Protein 5Z5C (pdb70)

Foldseek 3Di:
DVCCVQAADKKKWWWKPLVHIDTAIEARLSHNQFFPLLLLLVQLPCVVPNACAEEEEEALQPNLLNVLQVCVVVNHAYEYEAAPPRDPVSCSSVVSVYYDHCYVCVGRVNRVVSVVVCPVRYHYSPLLADVSLLQSQLPGVLVVVVVQCVVPHQAAEEEAAAASCSNQNNNCVNVVHPNHGEYEDALQAPCQQPVAGDERLGGHDRRHRGNNHHVGDYYHHAHLLLLLLQCLCVLVAFAGSRQSVRVVRQVVVCCSDSHHYYYYGGGGHACVHCSVPDGQVPRSSSMGIDMDMDDD/DVVVQVCCVQAADKWKWWWWPLVDIDTAIEARLSHNQFFPLLLLLSLLPCVVPNACAEEEEEDLDPNLLNVLQVCVVVNHAYEYEAAPPDDPVSVNSVVSRYYDHCYVCPHPVNRRCSVVVCVVRYDYSPLLADLSLLQSQLVGVLVVVVVVCCVPAQAAEEEAADQSCSNQNNNCVNVVHVNYGEYEDEPQWCQPVPQAHHAQQPRHDPGGNGNPDVVGDYYDYHHLLLLLLQCLCVLVAFAGSRQSRRVQVQVVVCCVDSHHYYYYGGGGHCCPHCNPPDGCVPRSSNMGIDMDMDDD/DVCCVQAADKWKWWWWFLVDIDTAIEAGLSHNNFFPLLLLLVLLPCVVPNACAEEEEEALQPVLLNVLQVCVVVNHAYEYEAAPPRPPVSVSSVVSVYYHYDYVVVGRVNRRCSVVVCRVRYDYSLLLADVSLLCSQLPGVLVVVVVVCVVPDQAAEEEAAAASCSNQNNNCVNVVHPRHGEYEDEPQAPCPQPVAGDADLRRHGRHHRGPNHVVTDYYHYAHLLLLLVQCLCVLVAFAGSRQSVRVVVQVVVCCCDSHHYYYYGGGGHQCVHCSVPDGQVPRSNNMDIHMDMDDD/DVVLVQAADKWKWWWWPLVDIDTAIEAALSHNNFFPLLLLLVLLPCVVPLACAEEEEEALQVVLLNNLQVCVVVNHAYEYEAEPVRDPVSVSSVVSVHYHYCYVCVGRVNRVVSVVVCGPRHHYSLLLADPSLLQSCLPGVLVVVVVVCVVPDQAAEEEAAAASASNQNNSCVNVVHVNHGEYEDEPQAPCPVVVAGDADQGPHDRRHRRNNHVVTDYYDYAHRLLLLLQCCCVLVAFAGSRQSVRVQSQVVVCVCDSHHYYYYGGGGHACVHCSVPDGQPPRSSSMGIDMDMDDD

Secondary structure (DSSP, 8-state):
--GGGG----EEEEEEE---EEEEE--TTSSTTSBTHHHHHHHH--------PPEEEE-SSHHHHHHHHHHHHTT--EEEEEETTS-TT--HHHHTT--EEE----HHHHHH-------TT-B---TTT-HHHHHHHHHTHHHHHHHH--------EEEEE-SSSHHHHHH------TT--EEEEETTS-HHHH-------TTS--SS--TT-------EEE-HHHHHHHH-------B-HHHHHHHHHHHHHH------EE----BB--TTSGGGS----------B----EE--/------GGGG----EEEEEEE---EEEEE--TTSSTTSBTHHHHHHHH--------PPEEEE-SSHHHHHHHHHHHHTT--EEEEEETTS-S---HHHHTT--EEE----TTHHHH-------TT-B---TTT-HHHHHHHHHTHHHHHHHH--------EEEEE-SSSHHHHHH------TT--EEEEETTS-HHHH-------TTS-SSS--TT-------EEE-HHHHHHHH-------B-HHHHHHHHHHHHHH------EE----BB--TTSGGGS----------B----EE--/--GGGG----EEEEEEE---EEEEE--TTSSTTSBTHHHHHHHH--------PPEEEE-SSHHHHHHHHHHHHTT--EEEEEETTS-TT--HHHHTT--EEE----HHHHHH-------TT-B---TTT-HHHHHHHHHTHHHHHHHH--------EEEEE-SSSHHHHHH------TT--EEEEESSS-HHHH-------TTS--SS--TT-------EEE-HHHHHHHH-------B-HHHHHHHHHHHHHH------EE----BB--TTSGGGS----------B----EE--/--GGGG----EEEEEEE---EEEEE--TTSSTTSBTHHHHHHHH----------EEEE-SSHHHHHHHHHHHHTT--EEEEEETTS-TT--HHHHTT--EEE----HHHHHH-------TT-B---TTT-HHHHHHHHHTHHHHHHHH--------EEEEE-SSSHHHHHH------TT--EEEEETTS-HHHH-------TTS--SS--TT-------EEE-HHHHHHHH-------B-HHHHHHHHHHHHHH------EE----BB--TTSGGGS----------B----EE--

InterPro domains:
  IPR001926 Tryptophan synthase beta chain-like, PALP domain [PF00291] (11-299)
  IPR036052 Tryptophan synthase beta chain-like, PALP domain superfamily [G3DSA:3.40.50.1100] (12-307)
  IPR036052 Tryptophan synthase beta chain-like, PALP domain superfamily [G3DSA:3.40.50.1100] (40-147)
  IPR036052 Tryptophan synthase beta chain-like, PALP domain superfamily [SSF53686] (6-312)
  IPR050214 Cysteine synthase/Cystathionine beta-synthase [PTHR10314] (11-315)

Nearest PDB structures (foldseek):
  5iwc-assembly1_A  TM=8.025E-01  e=2.172E-20  Mycobacterium tuberculosis H37Rv
  5mms-assembly2_C-3  TM=8.603E-01  e=4.024E-19  Homo sapiens
  1m54-assembly1_B  TM=8.674E-01  e=3.125E-18  Homo sapiens
  4ofx-assembly1_A-2  TM=7.941E-01  e=1.387E-17  Coxiella burnetii RSA 493
  1ve5-assembly1_A  TM=7.801E-01  e=6.404E-12  Thermus thermophilus HB8

Radius of gyration: 38.94 Å; Cα contacts (8 Å, |Δi|>4): 2882; chains: 4; bounding box: 88×85×116 Å

Organism: Fusobacterium nucleatum subsp. nucleatum (strain ATCC 25586 / DSM 15643 / BCRC 10681 / CIP 101130 / JCM 8532 / KCTC 2640 / LMG 13131 / VPI 4355) (NCBI:txid190304)

Sequence (1188 aa):
MYLENLVGTPMLELIFDYGEERRIFVNESYNLTGSIKDRMAFYTLAYENEIGAPIVEATSGNTGIAFSAMGAILGHPVIIYMPDWMSEERSLIRSFGAIILVSREGGFLGSIETEFANNPDTYLPSQFSNLYNSEAHYYGIGLEIVNEMSLNLNIDGFVAGVGTGGTVMGIGRIENFSNAICPLEPLNSPTLSTGYVAHRIEGISDEFIPDLVLDLDNVVSVDDGDAIVMAQLACGLGVGISSGANFIGALMLQNLGDSVIVTVFPDDNYLSTDLMREEVEDFLSDITLEINVLRVGSEQMYLENLVGTPMLELIFDYGEERRIFVNESYNLTGSIKDRMAFYTLAYENEIGAPIVEATSGNTGIAFSAMGAILGHPVIIYMPDWMSEERSLIRSFGAIILVSREGGFLGSIETEFANNPDTYLPSQFSNLYNSEAHYYGIGLEIVNEMSLNLNIDGFVAGVGTGGTVMGIGRIENFSNAICPLEPLNSPTLSTGYVAHRIEGISDEFIPDLVLDLDNVVSVDDGDAIVMAQLACCGLGVGISSGANFIGALMLQNLGDSVIVTVFPDDNYLSTDLMREEVEDFLSDITLEINVLRVMYLENLVGTPMLELIFDYGEERRIFVNESYNLTGSIKDRMAFYTLAYENEIGAPIVEATSGNTGIAFSAMGAILGHPVIIYMPDWMSEERSLIRSFGAIILVSREGGFLGSIETEFANNPDTYLPSQFSNLYNSEAHYYGIGLEIVNEMSLNLNIDGFVAGVGTGGTVMGIGRIENFSNAICPLEPLNSPTLSTGYVAHRIEGISDEFIPDLVLDLDNVVSVDDGDAIVMAQLACGLGVGISSGANFIGALMLQNLGDSVIVTVFPDDNYLSTDLMREEVEDFLSDITLEINVLRVMYLENLVGTPMLELIFDYGEERRIFVNESYNLTGSIKDRMAFYTLAYENEIGAPIVEATSGNTGIAFSAMGAILGHPVIIYMPDWMSEERSLIRSFGAIILVSREGGFLGSIETEFANNPDTYLPSQFSNLYNSEAHYYGIGLEIVNEMSLNLNIDGFVAGVGTGGTVMGIGRIENFSNAICPLEPLNSPTLSTGYVAHRIEGISDEFIPDLVLDLDNVVSVDDGDAIVMAQLACGLGVGISSGANFIGALMLQNLGDSVIVTVFPDDNYLSTDLMREEVEDFLSDITLEINVLRV

B-factor: mean 39.71, std 12.17, range [16.38, 101.16]

Solvent-accessible surface area: 49485 Å² total

CATH classification: 3.40.50.1100 (+1 more: 3.40.50.1100)

Structure (mmCIF, N/CA/C/O backbone):
data_5Z5C
#
_entry.id   5Z5C
#
_cell.length_a   57.760
_cell.length_b   136.160
_cell.length_c   171.680
_cell.angle_alpha   90.00
_cell.angle_beta   90.00
_cell.angle_gamma   90.00
#
_symmetry.space_group_name_H-M   'P 2 21 21'
#
loop_
_entity.id
_entity.type
_entity.pdbx_description
1 polymer 'Cysteine synthase'
2 non-polymer "PYRIDOXAL-5'-PHOSPHATE"
3 non-polymer 'CHLORIDE ION'
4 water water
#
loop_
_atom_site.group_PDB
_atom_site.id
_atom_site.type_symbol
_atom_site.label_atom_id
_atom_site.label_alt_id
_atom_site.label_comp_id
_atom_site.label_asym_id
_atom_site.label_entity_id
_atom_site.label_seq_id
_atom_site.pdbx_PDB_ins_code
_atom_site.Cartn_x
_atom_site.Cartn_y
_atom_site.Cartn_z
_atom_site.occupancy
_atom_site.B_iso_or_equiv
_atom_site.auth_seq_id
_atom_site.auth_comp_id
_atom_site.auth_asym_id
_atom_site.auth_atom_id
_atom_site.pdbx_PDB_model_num
ATOM 10 N N . MET A 1 10 ? 13.135 10.242 12.797 1.00 62.91 6 MET A N 1
ATOM 11 C CA . MET A 1 10 ? 12.209 11.317 12.450 1.00 56.87 6 MET A CA 1
ATOM 12 C C . MET A 1 10 ? 10.769 10.814 12.196 1.00 54.60 6 MET A C 1
ATOM 13 O O . MET A 1 10 ? 10.013 11.263 11.301 1.00 53.11 6 MET A O 1
ATOM 27 N N . TYR A 1 12 ? 9.040 12.124 14.114 1.00 39.18 8 TYR A N 1
ATOM 28 C CA . TYR A 1 12 ? 8.450 13.421 14.359 1.00 36.76 8 TYR A CA 1
ATOM 29 C C . TYR A 1 12 ? 8.616 14.449 13.191 1.00 33.95 8 TYR A C 1
ATOM 30 O O . TYR A 1 12 ? 7.738 15.308 13.033 1.00 32.13 8 TYR A O 1
ATOM 39 N N . LEU A 1 13 ? 9.690 14.353 12.387 1.00 31.12 9 LEU A N 1
ATOM 40 C CA . LEU A 1 13 ? 9.844 15.284 11.258 1.00 30.47 9 LEU A CA 1
ATOM 41 C C . LEU A 1 13 ? 8.848 15.088 10.173 1.00 29.31 9 LEU A C 1
ATOM 42 O O . LEU A 1 13 ? 8.610 16.009 9.419 1.00 27.68 9 LEU A O 1
ATOM 47 N N . GLU A 1 14 ? 8.225 13.910 10.100 1.00 30.35 10 GLU A N 1
ATOM 48 C CA . GLU A 1 14 ? 7.108 13.713 9.160 1.00 30.86 10 GLU A CA 1
ATOM 49 C C . GLU A 1 14 ? 5.910 14.642 9.436 1.00 29.38 10 GLU A C 1
ATOM 50 O O . GLU A 1 14 ? 5.052 14.855 8.534 1.00 28.07 10 GLU A O 1
ATOM 56 N N . ASN A 1 15 ? 5.829 15.184 10.656 1.00 27.80 11 ASN A N 1
ATOM 57 C CA . ASN A 1 15 ? 4.754 16.143 10.966 1.00 27.46 11 ASN A CA 1
ATOM 58 C C . ASN A 1 15 ? 4.940 17.463 10.249 1.00 26.09 11 ASN A C 1
ATOM 59 O O . ASN A 1 15 ? 4.082 18.298 10.330 1.00 26.27 11 ASN A O 1
ATOM 64 N N . LEU A 1 16 ? 6.072 17.669 9.566 1.00 24.99 12 LEU A N 1
ATOM 65 C CA . LEU A 1 16 ? 6.313 18.871 8.777 1.00 24.41 12 LEU A CA 1
ATOM 66 C C . LEU A 1 16 ? 5.766 18.777 7.363 1.00 23.76 12 LEU A C 1
ATOM 67 O O . LEU A 1 16 ? 5.821 19.768 6.648 1.00 23.59 12 LEU A O 1
ATOM 72 N N . VAL A 1 17 ? 5.280 17.613 6.946 1.00 23.56 13 VAL A N 1
ATOM 73 C CA . VAL A 1 17 ? 4.834 17.421 5.549 1.00 23.73 13 VAL A CA 1
ATOM 74 C C . VAL A 1 17 ? 3.527 16.679 5.513 1.00 23.91 13 VAL A C 1
ATOM 75 O O . VAL A 1 17 ? 3.167 16.011 6.436 1.00 23.76 13 VAL A O 1
ATOM 79 N N . GLY A 1 18 ? 2.805 16.790 4.414 1.00 24.30 14 GLY A N 1
ATOM 80 C CA . GLY A 1 18 ? 1.642 15.992 4.262 1.00 24.57 14 GLY A CA 1
ATOM 81 C C . GLY A 1 18 ? 0.435 16.480 5.042 1.00 25.19 14 GLY A C 1
ATOM 82 O O . GLY A 1 18 ? 0.460 17.544 5.690 1.00 24.41 14 GLY A O 1
ATOM 94 N N . THR A 1 20 ? -2.496 17.413 3.776 1.00 25.14 16 THR A N 1
ATOM 95 C CA . THR A 1 20 ? -2.862 18.670 3.175 1.00 25.00 16 THR A CA 1
ATOM 96 C C . THR A 1 20 ? -4.389 18.662 2.852 1.00 25.46 16 THR A C 1
ATOM 97 O O . THR A 1 20 ? -5.011 17.586 2.856 1.00 25.37 16 THR A O 1
ATOM 101 N N . PRO A 1 21 ? -4.973 19.835 2.546 1.00 25.90 17 PRO A N 1
ATOM 102 C CA . PRO A 1 21 ? -6.403 19.855 2.199 1.00 26.82 17 PRO A CA 1
ATOM 103 C C . PRO A 1 21 ? -6.743 19.282 0.837 1.00 27.60 17 PRO A C 1
ATOM 104 O O . PRO A 1 21 ? -6.046 19.538 -0.131 1.00 26.41 17 PRO A O 1
ATOM 108 N N . MET A 1 22 ? -7.869 18.566 0.778 1.00 29.67 18 MET A N 1
ATOM 109 C CA . MET A 1 22 ? -8.515 18.178 -0.488 1.00 31.29 18 MET A CA 1
ATOM 110 C C . MET A 1 22 ? -9.679 19.134 -0.746 1.00 32.13 18 MET A C 1
ATOM 111 O O . MET A 1 22 ? -10.552 19.253 0.108 1.00 32.89 18 MET A O 1
ATOM 116 N N . LEU A 1 23 ? -9.715 19.778 -1.909 1.00 32.37 19 LEU A N 1
ATOM 117 C CA . LEU A 1 23 ? -10.782 20.740 -2.263 1.00 34.03 19 LEU A CA 1
ATOM 118 C C . LEU A 1 23 ? -11.699 20.110 -3.325 1.00 33.80 19 LEU A C 1
ATOM 119 O O . LEU A 1 23 ? -11.230 19.400 -4.227 1.00 32.54 19 LEU A O 1
ATOM 124 N N . GLU A 1 24 ? -13.004 20.342 -3.192 1.00 33.92 20 GLU A N 1
ATOM 125 C CA . GLU A 1 24 ? -13.941 20.066 -4.273 1.00 34.42 20 GLU A CA 1
ATOM 126 C C . GLU A 1 24 ? -14.218 21.413 -4.957 1.00 34.26 20 GLU A C 1
ATOM 127 O O . GLU A 1 24 ? -14.750 22.351 -4.327 1.00 33.80 20 GLU A O 1
ATOM 133 N N . LEU A 1 25 ? -13.806 21.543 -6.218 1.00 33.98 21 LEU A N 1
ATOM 134 C CA . LEU A 1 25 ? -13.971 22.799 -6.950 1.00 35.12 21 LEU A CA 1
ATOM 135 C C . LEU A 1 25 ? -15.081 22.642 -7.994 1.00 35.88 21 LEU A C 1
ATOM 136 O O . LEU A 1 25 ? -15.063 21.705 -8.792 1.00 35.87 21 LEU A O 1
ATOM 141 N N . ILE A 1 26 ? -16.017 23.581 -7.959 1.00 36.88 22 ILE A N 1
ATOM 142 C CA . ILE A 1 26 ? -17.142 23.665 -8.884 1.00 37.01 22 ILE A CA 1
ATOM 143 C C . ILE A 1 26 ? -16.840 24.754 -9.899 1.00 36.68 22 ILE A C 1
ATOM 144 O O . ILE A 1 26 ? -16.494 25.886 -9.570 1.00 35.43 22 ILE A O 1
ATOM 149 N N . PHE A 1 27 ? -17.012 24.402 -11.152 1.00 37.87 23 PHE A N 1
ATOM 150 C CA . PHE A 1 27 ? -16.845 25.352 -12.209 1.00 39.37 23 PHE A CA 1
ATOM 151 C C . PHE A 1 27 ? -17.858 25.109 -13.350 1.00 41.42 23 PHE A C 1
ATOM 152 O O . PHE A 1 27 ? -18.533 24.083 -13.404 1.00 41.64 23 PHE A O 1
ATOM 160 N N . ASP A 1 28 ? -17.933 26.064 -14.264 1.00 45.02 24 ASP A N 1
ATOM 161 C CA . ASP A 1 28 ? -18.656 25.855 -15.534 1.00 47.56 24 ASP A CA 1
ATOM 162 C C . ASP A 1 28 ? -17.683 25.706 -16.648 1.00 46.75 24 ASP A C 1
ATOM 163 O O . ASP A 1 28 ? -16.739 26.469 -16.717 1.00 47.72 24 ASP A O 1
ATOM 168 N N . TYR A 1 29 ? -17.908 24.721 -17.511 1.00 47.02 25 TYR A N 1
ATOM 169 C CA . TYR A 1 29 ? -17.186 24.570 -18.766 1.00 47.66 25 TYR A CA 1
ATOM 170 C C . TYR A 1 29 ? -18.208 24.665 -19.896 1.00 50.25 25 TYR A C 1
ATOM 171 O O . TYR A 1 29 ? -19.184 23.918 -19.869 1.00 48.66 25 TYR A O 1
ATOM 191 N N . GLY A 1 31 ? -21.170 25.353 -21.486 1.00 52.79 27 GLY A N 1
ATOM 192 C CA . GLY A 1 31 ? -21.313 26.203 -20.270 1.00 53.60 27 GLY A CA 1
ATOM 193 C C . GLY A 1 31 ? -22.041 25.380 -19.207 1.00 53.36 27 GLY A C 1
ATOM 194 O O . GLY A 1 31 ? -22.978 25.803 -18.619 1.00 52.82 27 GLY A O 1
ATOM 195 N N . GLU A 1 32 ? -21.541 24.174 -18.998 1.00 54.82 28 GLU A N 1
ATOM 196 C CA . GLU A 1 32 ? -22.081 23.116 -18.149 1.00 55.17 28 GLU A CA 1
ATOM 197 C C . GLU A 1 32 ? -21.330 23.095 -16.797 1.00 53.55 28 GLU A C 1
ATOM 198 O O . GLU A 1 32 ? -20.104 23.369 -16.731 1.00 49.46 28 GLU A O 1
ATOM 204 N N . GLU A 1 33 ? -22.032 22.696 -15.744 1.00 51.95 29 GLU A N 1
ATOM 205 C CA . GLU A 1 33 ? -21.451 22.645 -14.419 1.00 50.36 29 GLU A CA 1
ATOM 206 C C . GLU A 1 33 ? -20.644 21.371 -14.206 1.00 48.40 29 GLU A C 1
ATOM 207 O O . GLU A 1 33 ? -21.054 20.293 -14.621 1.00 47.77 29 GLU A O 1
ATOM 213 N N . ARG A 1 34 ? -19.499 21.506 -13.532 1.00 44.50 30 ARG A N 1
ATOM 214 C CA . ARG A 1 34 ? -18.611 20.360 -13.312 1.00 42.56 30 ARG A CA 1
ATOM 215 C C . ARG A 1 34 ? -17.873 20.516 -12.009 1.00 40.88 30 ARG A C 1
ATOM 216 O O . ARG A 1 34 ? -17.912 21.584 -11.382 1.00 39.50 30 ARG A O 1
ATOM 224 N N . ARG A 1 35 ? -17.215 19.426 -11.617 1.00 39.13 31 ARG A N 1
ATOM 225 C CA . ARG A 1 35 ? -16.370 19.455 -10.475 1.00 38.97 31 ARG A CA 1
ATOM 226 C C . ARG A 1 35 ? -15.134 18.574 -10.642 1.00 37.35 31 ARG A C 1
ATOM 227 O O . ARG A 1 35 ? -15.153 17.517 -11.321 1.00 35.83 31 ARG A O 1
ATOM 235 N N . ILE A 1 36 ? -14.076 19.025 -9.981 1.00 36.26 32 ILE A N 1
ATOM 236 C CA . ILE A 1 36 ? -12.896 18.175 -9.770 1.00 35.21 32 ILE A CA 1
ATOM 237 C C . ILE A 1 36 ? -12.345 18.347 -8.362 1.00 33.32 32 ILE A C 1
ATOM 238 O O . ILE A 1 36 ? -12.640 19.302 -7.672 1.00 33.64 32 ILE A O 1
ATOM 243 N N . PHE A 1 37 ? -11.544 17.387 -7.957 1.00 32.31 33 PHE A N 1
ATOM 244 C CA . PHE A 1 37 ? -11.043 17.293 -6.607 1.00 31.40 33 PHE A CA 1
ATOM 245 C C . PHE A 1 37 ? -9.530 17.481 -6.682 1.00 30.58 33 PHE A C 1
ATOM 246 O O . PHE A 1 37 ? -8.865 16.925 -7.608 1.00 29.35 33 PHE A O 1
ATOM 254 N N . VAL A 1 38 ? -8.992 18.278 -5.765 1.00 29.77 34 VAL A N 1
ATOM 255 C CA . VAL A 1 38 ? -7.611 18.739 -5.885 1.00 29.03 34 VAL A CA 1
ATOM 256 C C . VAL A 1 38 ? -6.926 18.782 -4.504 1.00 28.06 34 VAL A C 1
ATOM 257 O O . VAL A 1 38 ? -7.511 19.330 -3.517 1.00 27.06 34 VAL A O 1
ATOM 270 N N . ASN A 1 40 ? -4.189 20.452 -2.215 1.00 25.89 36 ASN A N 1
ATOM 271 C CA . ASN A 1 40 ? -3.480 21.728 -2.158 1.00 26.29 36 ASN A CA 1
ATOM 272 C C . ASN A 1 40 ? -2.114 21.485 -1.426 1.00 25.53 36 ASN A C 1
ATOM 273 O O . ASN A 1 40 ? -2.065 21.461 -0.202 1.00 25.24 36 ASN A O 1
ATOM 278 N N . GLU A 1 41 ? -1.036 21.358 -2.182 1.00 24.57 37 GLU A N 1
ATOM 279 C CA . GLU A 1 41 ? 0.249 20.951 -1.615 1.00 24.20 37 GLU A CA 1
ATOM 280 C C . GLU A 1 41 ? 1.165 22.070 -1.200 1.00 24.13 37 GLU A C 1
ATOM 281 O O . GLU A 1 41 ? 2.316 21.852 -0.786 1.00 23.58 37 GLU A O 1
ATOM 287 N N . SER A 1 42 ? 0.636 23.282 -1.200 1.00 24.26 38 SER A N 1
ATOM 288 C CA . SER A 1 42 ? 1.334 24.396 -0.598 1.00 24.70 38 SER A CA 1
ATOM 289 C C . SER A 1 42 ? 1.498 24.258 0.948 1.00 24.28 38 SER A C 1
ATOM 290 O O . SER A 1 42 ? 2.352 24.930 1.534 1.00 23.85 38 SER A O 1
ATOM 293 N N . TYR A 1 43 ? 0.676 23.410 1.589 1.00 23.97 39 TYR A N 1
ATOM 294 C CA . TYR A 1 43 ? 0.611 23.321 3.037 1.00 23.69 39 TYR A CA 1
ATOM 295 C C . TYR A 1 43 ? 1.696 22.324 3.506 1.00 23.25 39 TYR A C 1
ATOM 296 O O . TYR A 1 43 ? 1.406 21.270 4.037 1.00 22.95 39 TYR A O 1
ATOM 305 N N . ASN A 1 44 ? 2.961 22.681 3.279 1.00 22.95 40 ASN A N 1
ATOM 306 C CA . ASN A 1 44 ? 4.093 21.765 3.436 1.00 22.39 40 ASN A CA 1
ATOM 307 C C . ASN A 1 44 ? 5.274 22.650 3.794 1.00 22.27 40 ASN A C 1
ATOM 308 O O . ASN A 1 44 ? 5.253 23.849 3.447 1.00 21.68 40 ASN A O 1
ATOM 313 N N . LEU A 1 45 ? 6.271 22.039 4.462 1.00 21.90 41 LEU A N 1
ATOM 314 C CA . LEU A 1 45 ? 7.482 22.724 4.953 1.00 22.18 41 LEU A CA 1
ATOM 315 C C . LEU A 1 45 ? 7.962 23.866 4.075 1.00 22.39 41 LEU A C 1
ATOM 316 O O . LEU A 1 45 ? 8.166 24.935 4.584 1.00 22.91 41 LEU A O 1
ATOM 321 N N . THR A 1 46 ? 8.233 23.616 2.798 1.00 22.20 42 THR A N 1
ATOM 322 C CA . THR A 1 46 ? 8.747 24.601 1.890 1.00 22.40 42 THR A CA 1
ATOM 323 C C . THR A 1 46 ? 7.708 25.028 0.827 1.00 22.37 42 THR A C 1
ATOM 324 O O . THR A 1 46 ? 8.079 25.740 -0.084 1.00 22.39 42 THR A O 1
ATOM 328 N N . GLY A 1 47 ? 6.428 24.645 0.995 1.00 22.02 43 GLY A N 1
ATOM 329 C CA . GLY A 1 47 ? 5.335 25.035 0.111 1.00 21.78 43 GLY A CA 1
ATOM 330 C C . GLY A 1 47 ? 5.100 24.212 -1.132 1.00 21.39 43 GLY A C 1
ATOM 331 O O . GLY A 1 47 ? 4.477 24.700 -2.094 1.00 21.95 43 GLY A O 1
ATOM 332 N N . SER A 1 48 ? 5.525 22.954 -1.145 1.00 20.93 44 SER A N 1
ATOM 333 C CA . SER A 1 48 ? 5.346 22.117 -2.336 1.00 20.50 44 SER A CA 1
ATOM 334 C C . SER A 1 48 ? 5.232 20.674 -1.996 1.00 20.07 44 SER A C 1
ATOM 335 O O . SER A 1 48 ? 5.698 20.205 -0.928 1.00 20.04 44 SER A O 1
ATOM 338 N N . ILE A 1 49 ? 4.636 19.962 -2.935 1.00 19.71 45 ILE A N 1
ATOM 339 C CA . ILE A 1 49 ? 4.524 18.515 -2.921 1.00 19.58 45 ILE A CA 1
ATOM 340 C C . ILE A 1 49 ? 5.871 17.815 -2.730 1.00 19.43 45 ILE A C 1
ATOM 341 O O . ILE A 1 49 ? 5.920 16.709 -2.173 1.00 18.94 45 ILE A O 1
ATOM 346 N N . LYS A 1 50 ? 6.972 18.480 -3.165 1.00 19.59 46 LYS A N 1
ATOM 347 C CA . LYS A 1 50 ? 8.309 17.852 -3.123 1.00 19.88 46 LYS A CA 1
ATOM 348 C C . LYS A 1 50 ? 8.803 17.616 -1.753 1.00 19.85 46 LYS A C 1
ATOM 349 O O . LYS A 1 50 ? 9.629 16.762 -1.559 1.00 19.90 46 LYS A O 1
ATOM 355 N N . ASP A 1 51 ? 8.269 18.327 -0.793 1.00 20.16 47 ASP A N 1
ATOM 356 C CA . ASP A 1 51 ? 8.609 18.135 0.605 1.00 20.75 47 ASP A CA 1
ATOM 357 C C . ASP A 1 51 ? 8.335 16.724 1.100 1.00 20.80 47 ASP A C 1
ATOM 358 O O . ASP A 1 51 ? 9.107 16.145 1.881 1.00 20.30 47 ASP A O 1
ATOM 363 N N . ARG A 1 52 ? 7.212 16.176 0.632 1.00 20.80 48 ARG A N 1
ATOM 364 C CA . ARG A 1 52 ? 6.829 14.817 0.971 1.00 21.26 48 ARG A CA 1
ATOM 365 C C . ARG A 1 52 ? 7.924 13.851 0.499 1.00 21.82 48 ARG A C 1
ATOM 366 O O . ARG A 1 52 ? 8.315 12.949 1.201 1.00 21.78 48 ARG A O 1
ATOM 374 N N . MET A 1 53 ? 8.358 14.049 -0.729 1.00 22.67 49 MET A N 1
ATOM 375 C CA . MET A 1 53 ? 9.282 13.163 -1.406 1.00 23.93 49 MET A CA 1
ATOM 376 C C . MET A 1 53 ? 10.708 13.309 -0.837 1.00 23.44 49 MET A C 1
ATOM 377 O O . MET A 1 53 ? 11.362 12.300 -0.580 1.00 23.14 49 MET A O 1
ATOM 382 N N . ALA A 1 54 ? 11.176 14.548 -0.624 1.00 23.10 50 ALA A N 1
ATOM 383 C CA . ALA A 1 54 ? 12.495 14.802 0.018 1.00 22.83 50 ALA A CA 1
ATOM 384 C C . ALA A 1 54 ? 12.593 14.166 1.412 1.00 23.29 50 ALA A C 1
ATOM 385 O O . ALA A 1 54 ? 13.578 13.466 1.766 1.00 22.62 50 ALA A O 1
ATOM 387 N N . PHE A 1 55 ? 11.541 14.339 2.209 1.00 23.20 51 PHE A N 1
ATOM 388 C CA . PHE A 1 55 ? 11.574 13.759 3.522 1.00 23.81 51 PHE A CA 1
ATOM 389 C C . PHE A 1 55 ? 11.637 12.207 3.457 1.00 23.63 51 PHE A C 1
ATOM 390 O O . PHE A 1 55 ? 12.462 11.591 4.133 1.00 22.94 51 PHE A O 1
ATOM 398 N N . TYR A 1 56 ? 10.769 11.605 2.617 1.00 23.64 52 TYR A N 1
ATOM 399 C CA . TYR A 1 56 ? 10.689 10.170 2.506 1.00 23.98 52 TYR A CA 1
ATOM 400 C C . TYR A 1 56 ? 12.008 9.562 1.973 1.00 23.57 52 TYR A C 1
ATOM 401 O O . TYR A 1 56 ? 12.483 8.555 2.506 1.00 23.35 52 TYR A O 1
ATOM 410 N N . THR A 1 57 ? 12.632 10.210 0.997 1.00 22.91 53 THR A N 1
ATOM 411 C CA . THR A 1 57 ? 13.880 9.744 0.433 1.00 22.82 53 THR A CA 1
ATOM 412 C C . THR A 1 57 ? 15.002 9.710 1.473 1.00 22.97 53 THR A C 1
ATOM 413 O O . THR A 1 57 ? 15.734 8.709 1.599 1.00 22.76 53 THR A O 1
ATOM 417 N N . LEU A 1 58 ? 15.127 10.786 2.227 1.00 23.24 54 LEU A N 1
ATOM 418 C CA . LEU A 1 58 ? 16.119 10.834 3.282 1.00 24.09 54 LEU A CA 1
ATOM 419 C C . LEU A 1 58 ? 15.880 9.874 4.431 1.00 24.50 54 LEU A C 1
ATOM 420 O O . LEU A 1 58 ? 16.838 9.236 4.919 1.00 24.44 54 LEU A O 1
ATOM 443 N N . ALA A 1 61 ? 16.934 6.584 3.077 1.00 26.94 57 ALA A N 1
ATOM 444 C CA . ALA A 1 61 ? 18.378 6.589 2.904 1.00 27.99 57 ALA A CA 1
ATOM 445 C C . ALA A 1 61 ? 19.107 6.336 4.248 1.00 29.15 57 ALA A C 1
ATOM 446 O O . ALA A 1 61 ? 20.092 5.568 4.287 1.00 29.50 57 ALA A O 1
ATOM 448 N N . TYR A 1 62 ? 18.662 7.031 5.293 1.00 29.81 58 TYR A N 1
ATOM 449 C CA . TYR A 1 62 ? 19.101 6.827 6.670 1.00 31.68 58 TYR A CA 1
ATOM 450 C C . TYR A 1 62 ? 18.865 5.379 7.150 1.00 32.58 58 TYR A C 1
ATOM 451 O O . TYR A 1 62 ? 19.769 4.768 7.715 1.00 31.59 58 TYR A O 1
ATOM 460 N N . GLU A 1 63 ? 17.647 4.860 6.935 1.00 33.23 59 GLU A N 1
ATOM 461 C CA . GLU A 1 63 ? 17.324 3.466 7.256 1.00 35.50 59 GLU A CA 1
ATOM 462 C C . GLU A 1 63 ? 18.315 2.456 6.679 1.00 35.35 59 GLU A C 1
ATOM 463 O O . GLU A 1 63 ? 18.701 1.560 7.395 1.00 34.48 59 GLU A O 1
ATOM 480 N N . ASN A 1 65 ? 21.377 3.065 5.538 1.00 37.89 61 ASN A N 1
ATOM 481 C CA . ASN A 1 65 ? 22.721 3.685 5.513 1.00 38.96 61 ASN A CA 1
ATOM 482 C C . ASN A 1 65 ? 23.332 3.987 4.139 1.00 38.11 61 ASN A C 1
ATOM 483 O O . ASN A 1 65 ? 24.546 3.676 3.899 1.00 36.31 61 ASN A O 1
ATOM 488 N N . GLU A 1 66 ? 22.526 4.586 3.258 1.00 35.93 62 GLU A N 1
ATOM 489 C CA . GLU A 1 66 ? 22.959 5.026 1.936 1.00 36.14 62 GLU A CA 1
ATOM 490 C C . GLU A 1 66 ? 23.580 6.415 2.027 1.00 35.91 62 GLU A C 1
ATOM 491 O O . GLU A 1 66 ? 24.194 6.876 1.081 1.00 35.27 62 GLU A O 1
ATOM 497 N N . ILE A 1 67 ? 23.415 7.083 3.168 1.00 35.95 63 ILE A N 1
ATOM 498 C CA . ILE A 1 67 ? 23.937 8.405 3.398 1.00 35.82 63 ILE A CA 1
ATOM 499 C C . ILE A 1 67 ? 24.711 8.418 4.720 1.00 36.58 63 ILE A C 1
ATOM 500 O O . ILE A 1 67 ? 24.209 7.917 5.690 1.00 37.28 63 ILE A O 1
ATOM 523 N N . GLY A 1 70 ? 26.775 14.003 7.895 1.00 35.00 66 GLY A N 1
ATOM 524 C CA . GLY A 1 70 ? 27.431 15.162 7.269 1.00 34.06 66 GLY A CA 1
ATOM 525 C C . GLY A 1 70 ? 27.772 15.036 5.777 1.00 32.02 66 GLY A C 1
ATOM 526 O O . GLY A 1 70 ? 28.405 15.908 5.237 1.00 30.75 66 GLY A O 1
ATOM 527 N N . ALA A 1 71 ? 27.353 13.974 5.090 1.00 30.34 67 ALA A N 1
ATOM 528 C CA . ALA A 1 71 ? 27.726 13.843 3.704 1.00 29.39 67 ALA A CA 1
ATOM 529 C C . ALA A 1 71 ? 26.916 14.858 2.847 1.00 28.17 67 ALA A C 1
ATOM 530 O O . ALA A 1 71 ? 25.840 15.242 3.230 1.00 27.62 67 ALA A O 1
ATOM 532 N N . PRO A 1 72 ? 27.464 15.296 1.710 1.00 26.94 68 PRO A N 1
ATOM 533 C CA . PRO A 1 72 ? 26.764 16.231 0.849 1.00 26.26 68 PRO A CA 1
ATOM 534 C C . PRO A 1 72 ? 25.620 15.563 0.096 1.00 25.05 68 PRO A C 1
ATOM 535 O O . PRO A 1 72 ? 25.769 14.430 -0.411 1.00 24.27 68 PRO A O 1
ATOM 539 N N . ILE A 1 73 ? 24.472 16.251 0.054 1.00 24.24 69 ILE A N 1
ATOM 540 C CA . ILE A 1 73 ? 23.349 15.844 -0.768 1.00 23.56 69 ILE A CA 1
ATOM 541 C C . ILE A 1 73 ? 23.403 16.648 -2.057 1.00 23.28 69 ILE A C 1
ATOM 542 O O . ILE A 1 73 ? 23.421 17.856 -2.004 1.00 23.01 69 ILE A O 1
ATOM 547 N N . VAL A 1 74 ? 23.365 15.986 -3.212 1.00 23.20 70 VAL A N 1
ATOM 548 C CA . VAL A 1 74 ? 23.552 16.676 -4.481 1.00 23.56 70 VAL A CA 1
ATOM 549 C C . VAL A 1 74 ? 22.564 16.276 -5.501 1.00 23.25 70 VAL A C 1
ATOM 550 O O . VAL A 1 74 ? 22.405 15.079 -5.766 1.00 23.34 70 VAL A O 1
ATOM 554 N N . GLU A 1 75 ? 21.921 17.262 -6.095 1.00 23.64 71 GLU A N 1
ATOM 555 C CA . GLU A 1 75 ? 20.703 17.001 -6.863 1.00 23.99 71 GLU A CA 1
ATOM 556 C C . GLU A 1 75 ? 20.470 18.019 -7.967 1.00 23.70 71 GLU A C 1
ATOM 557 O O . GLU A 1 75 ? 20.955 19.131 -7.893 1.00 24.05 71 GLU A O 1
ATOM 563 N N . ALA A 1 76 ? 19.788 17.587 -9.034 1.00 23.25 72 ALA A N 1
ATOM 564 C CA . ALA A 1 76 ? 19.354 18.434 -10.127 1.00 23.01 72 ALA A CA 1
ATOM 565 C C . ALA A 1 76 ? 17.864 18.628 -10.073 1.00 22.84 72 ALA A C 1
ATOM 566 O O . ALA A 1 76 ? 17.098 17.661 -9.867 1.00 22.76 72 ALA A O 1
ATOM 568 N N . THR A 1 77 ? 17.411 19.853 -10.320 1.00 22.76 73 THR A N 1
ATOM 569 C CA . THR A 1 77 ? 16.007 20.201 -10.000 1.00 22.55 73 THR A CA 1
ATOM 570 C C . THR A 1 77 ? 15.424 21.219 -10.956 1.00 22.57 73 THR A C 1
ATOM 571 O O . THR A 1 77 ? 16.185 21.940 -11.607 1.00 22.79 73 THR A O 1
ATOM 575 N N . SER A 1 78 ? 14.082 21.247 -11.065 1.00 22.31 74 SER A N 1
ATOM 576 C CA . SER A 1 78 ? 13.375 22.367 -11.661 1.00 22.14 74 SER A CA 1
ATOM 577 C C . SER A 1 78 ? 13.075 23.438 -10.614 1.00 22.02 74 SER A C 1
ATOM 578 O O . SER A 1 78 ? 12.521 24.488 -10.956 1.00 21.80 74 SER A O 1
ATOM 581 N N . GLY A 1 79 ? 13.402 23.179 -9.338 1.00 21.74 75 GLY A N 1
ATOM 582 C CA . GLY A 1 79 ? 13.226 24.195 -8.286 1.00 21.93 75 GLY A CA 1
ATOM 583 C C . GLY A 1 79 ? 12.767 23.577 -6.990 1.00 21.65 75 GLY A C 1
ATOM 584 O O . GLY A 1 79 ? 13.484 23.591 -6.006 1.00 21.53 75 GLY A O 1
ATOM 585 N N . ASN A 1 80 ? 11.583 22.962 -7.015 1.00 21.43 76 ASN A N 1
ATOM 586 C CA . ASN A 1 80 ? 10.945 22.587 -5.782 1.00 21.26 76 ASN A CA 1
ATOM 587 C C . ASN A 1 80 ? 11.640 21.469 -5.038 1.00 20.86 76 ASN A C 1
ATOM 588 O O . ASN A 1 80 ? 11.670 21.465 -3.843 1.00 20.29 76 ASN A O 1
ATOM 593 N N . THR A 1 81 ? 12.172 20.502 -5.782 1.00 21.01 77 THR A N 1
ATOM 594 C CA . THR A 1 81 ? 12.909 19.441 -5.196 1.00 20.96 77 THR A CA 1
ATOM 595 C C . THR A 1 81 ? 14.201 19.969 -4.543 1.00 20.86 77 THR A C 1
ATOM 596 O O . THR A 1 81 ? 14.583 19.503 -3.483 1.00 20.84 77 THR A O 1
ATOM 600 N N . GLY A 1 82 ? 14.839 20.951 -5.151 1.00 20.76 78 GLY A N 1
ATOM 601 C CA . GLY A 1 82 ? 16.091 21.454 -4.576 1.00 20.80 78 GLY A CA 1
ATOM 602 C C . GLY A 1 82 ? 15.828 22.233 -3.297 1.00 20.63 78 GLY A C 1
ATOM 603 O O . GLY A 1 82 ? 16.583 22.149 -2.309 1.00 20.72 78 GLY A O 1
ATOM 604 N N . ILE A 1 83 ? 14.753 23.014 -3.340 1.00 20.41 79 ILE A N 1
ATOM 605 C CA . ILE A 1 83 ? 14.271 23.750 -2.191 1.00 20.47 79 ILE A CA 1
ATOM 606 C C . ILE A 1 83 ? 13.983 22.723 -1.070 1.00 20.30 79 ILE A C 1
ATOM 607 O O . ILE A 1 83 ? 14.445 22.892 0.086 1.00 20.07 79 ILE A O 1
ATOM 612 N N . ALA A 1 84 ? 13.278 21.644 -1.413 1.00 19.99 80 ALA A N 1
ATOM 613 C CA . ALA A 1 84 ? 12.854 20.701 -0.401 1.00 20.08 80 ALA A CA 1
ATOM 614 C C . ALA A 1 84 ? 14.106 20.008 0.218 1.00 20.26 80 ALA A C 1
ATOM 615 O O . ALA A 1 84 ? 14.201 19.876 1.439 1.00 20.63 80 ALA A O 1
ATOM 617 N N . PHE A 1 85 ? 14.993 19.493 -0.618 1.00 20.26 81 PHE A N 1
ATOM 618 C CA . PHE A 1 85 ? 16.249 18.894 -0.124 1.00 20.77 81 PHE A CA 1
ATOM 619 C C . PHE A 1 85 ? 17.194 19.876 0.602 1.00 21.08 81 PHE A C 1
ATOM 620 O O . PHE A 1 85 ? 17.857 19.465 1.513 1.00 21.39 81 PHE A O 1
ATOM 628 N N . SER A 1 86 ? 17.244 21.144 0.202 1.00 21.50 82 SER A N 1
ATOM 629 C CA . SER A 1 86 ? 18.007 22.162 0.949 1.00 22.17 82 SER A CA 1
ATOM 630 C C . SER A 1 86 ? 17.412 22.339 2.342 1.00 22.60 82 SER A C 1
ATOM 631 O O . SER A 1 86 ? 18.150 22.385 3.316 1.00 22.36 82 SER A O 1
ATOM 634 N N . ALA A 1 87 ? 16.081 22.387 2.474 1.00 22.76 83 ALA A N 1
ATOM 635 C CA . ALA A 1 87 ? 15.524 22.559 3.814 1.00 23.21 83 ALA A CA 1
ATOM 636 C C . ALA A 1 87 ? 15.718 21.319 4.671 1.00 24.08 83 ALA A C 1
ATOM 637 O O . ALA A 1 87 ? 16.158 21.425 5.805 1.00 23.96 83 ALA A O 1
ATOM 639 N N . MET A 1 88 ? 15.393 20.134 4.139 1.00 25.01 84 MET A N 1
ATOM 640 C CA . MET A 1 88 ? 15.470 18.911 4.946 1.00 25.96 84 MET A CA 1
ATOM 641 C C . MET A 1 88 ? 16.945 18.510 5.160 1.00 25.33 84 MET A C 1
ATOM 642 O O . MET A 1 88 ? 17.329 17.978 6.235 1.00 24.31 84 MET A O 1
ATOM 647 N N . GLY A 1 89 ? 17.767 18.774 4.143 1.00 24.78 85 GLY A N 1
ATOM 648 C CA . GLY A 1 89 ? 19.217 18.576 4.260 1.00 24.74 85 GLY A CA 1
ATOM 649 C C . GLY A 1 89 ? 19.784 19.376 5.388 1.00 24.70 85 GLY A C 1
ATOM 650 O O . GLY A 1 89 ? 20.447 18.845 6.250 1.00 25.01 85 GLY A O 1
ATOM 651 N N . ALA A 1 90 ? 19.506 20.662 5.405 1.00 24.68 86 ALA A N 1
ATOM 652 C CA . ALA A 1 90 ? 19.914 21.499 6.514 1.00 25.12 86 ALA A CA 1
ATOM 653 C C . ALA A 1 90 ? 19.417 20.959 7.882 1.00 25.69 86 ALA A C 1
ATOM 654 O O . ALA A 1 90 ? 20.195 20.919 8.812 1.00 26.17 86 ALA A O 1
ATOM 656 N N . ILE A 1 91 ? 18.155 20.516 7.981 1.00 25.38 87 ILE A N 1
ATOM 657 C CA . ILE A 1 91 ? 17.592 20.013 9.252 1.00 25.81 87 ILE A CA 1
ATOM 658 C C . ILE A 1 91 ? 18.394 18.837 9.800 1.00 26.41 87 ILE A C 1
ATOM 659 O O . ILE A 1 91 ? 18.641 18.747 10.971 1.00 26.11 87 ILE A O 1
ATOM 664 N N . LEU A 1 92 ? 18.827 17.965 8.903 1.00 27.07 88 LEU A N 1
ATOM 665 C CA . LEU A 1 92 ? 19.537 16.757 9.244 1.00 27.60 88 LEU A CA 1
ATOM 666 C C . LEU A 1 92 ? 21.051 16.929 9.194 1.00 28.45 88 LEU A C 1
ATOM 667 O O . LEU A 1 92 ? 21.761 15.927 9.281 1.00 29.00 88 LEU A O 1
ATOM 672 N N . GLY A 1 93 ? 21.543 18.177 9.039 1.00 28.13 89 GLY A N 1
ATOM 673 C CA . GLY A 1 93 ? 22.964 18.479 9.126 1.00 28.76 89 GLY A CA 1
ATOM 674 C C . GLY A 1 93 ? 23.772 18.163 7.884 1.00 28.75 89 GLY A C 1
ATOM 675 O O . GLY A 1 93 ? 24.958 17.878 8.013 1.00 28.86 89 GLY A O 1
ATOM 676 N N . HIS A 1 94 ? 23.176 18.223 6.688 1.00 27.50 90 HIS A N 1
ATOM 677 C CA . HIS A 1 94 ? 23.925 17.912 5.460 1.00 27.38 90 HIS A CA 1
ATOM 678 C C . HIS A 1 94 ? 24.218 19.141 4.622 1.00 26.93 90 HIS A C 1
ATOM 679 O O . HIS A 1 94 ? 23.312 19.954 4.415 1.00 26.84 90 HIS A O 1
ATOM 686 N N . PRO A 1 95 ? 25.477 19.259 4.101 1.00 26.70 91 PRO A N 1
ATOM 687 C CA . PRO A 1 95 ? 25.643 20.232 3.020 1.00 26.29 91 PRO A CA 1
ATOM 688 C C . PRO A 1 95 ? 24.776 19.842 1.803 1.00 25.04 91 PRO A C 1
ATOM 689 O O . PRO A 1 95 ? 24.551 18.637 1.561 1.00 25.06 91 PRO A O 1
ATOM 693 N N . VAL A 1 96 ? 24.294 20.838 1.078 1.00 24.13 92 VAL A N 1
ATOM 694 C CA . VAL A 1 96 ? 23.478 20.605 -0.086 1.00 23.86 92 VAL A CA 1
ATOM 695 C C . VAL A 1 96 ? 23.980 21.422 -1.226 1.00 23.94 92 VAL A C 1
ATOM 696 O O . VAL A 1 96 ? 24.316 22.597 -1.080 1.00 23.59 92 VAL A O 1
ATOM 700 N N . ILE A 1 97 ? 23.991 20.763 -2.382 1.00 24.25 93 ILE A N 1
ATOM 701 C CA . ILE A 1 97 ? 24.471 21.373 -3.603 1.00 24.56 93 ILE A CA 1
ATOM 702 C C . ILE A 1 97 ? 23.459 21.043 -4.673 1.00 23.86 93 ILE A C 1
ATOM 703 O O . ILE A 1 97 ? 23.226 19.869 -4.981 1.00 23.33 93 ILE A O 1
ATOM 708 N N . ILE A 1 98 ? 22.909 22.078 -5.298 1.00 23.74 94 ILE A N 1
ATOM 709 C CA . ILE A 1 98 ? 21.832 21.953 -6.272 1.00 23.45 94 ILE A CA 1
ATOM 710 C C . ILE A 1 98 ? 22.266 22.498 -7.629 1.00 23.88 94 ILE A C 1
ATOM 711 O O . ILE A 1 98 ? 22.766 23.634 -7.696 1.00 24.15 94 ILE A O 1
ATOM 716 N N . TYR A 1 99 ? 22.077 21.704 -8.701 1.00 23.58 95 TYR A N 1
ATOM 717 C CA . TYR A 1 99 ? 22.118 22.213 -10.054 1.00 23.99 95 TYR A CA 1
ATOM 718 C C . TYR A 1 99 ? 20.718 22.409 -10.636 1.00 23.92 95 TYR A C 1
ATOM 719 O O . TYR A 1 99 ? 19.831 21.564 -10.478 1.00 24.21 95 TYR A O 1
ATOM 728 N N . MET A 1 100 ? 20.496 23.538 -11.296 1.00 24.21 96 MET A N 1
ATOM 729 C CA . MET A 1 100 ? 19.187 23.899 -11.804 1.00 24.43 96 MET A CA 1
ATOM 730 C C . MET A 1 100 ? 19.371 24.668 -13.089 1.00 24.87 96 MET A C 1
ATOM 731 O O . MET A 1 100 ? 20.215 25.551 -13.120 1.00 24.89 96 MET A O 1
ATOM 736 N N . PRO A 1 101 ? 18.543 24.381 -14.108 1.00 25.17 97 PRO A N 1
ATOM 737 C CA . PRO A 1 101 ? 18.531 25.176 -15.306 1.00 26.02 97 PRO A CA 1
ATOM 738 C C . PRO A 1 101 ? 18.304 26.664 -15.049 1.00 26.87 97 PRO A C 1
ATOM 739 O O . PRO A 1 101 ? 17.442 27.020 -14.233 1.00 26.38 97 PRO A O 1
ATOM 743 N N . ASP A 1 102 ? 19.046 27.501 -15.791 1.00 27.90 98 ASP A N 1
ATOM 744 C CA . ASP A 1 102 ? 19.037 28.960 -15.546 1.00 29.10 98 ASP A CA 1
ATOM 745 C C . ASP A 1 102 ? 17.761 29.696 -15.948 1.00 29.40 98 ASP A C 1
ATOM 746 O O . ASP A 1 102 ? 17.644 30.872 -15.632 1.00 30.00 98 ASP A O 1
ATOM 751 N N . TRP A 1 103 ? 16.824 29.023 -16.603 1.00 29.39 99 TRP A N 1
ATOM 752 C CA . TRP A 1 103 ? 15.560 29.639 -16.988 1.00 29.53 99 TRP A CA 1
ATOM 753 C C . TRP A 1 103 ? 14.404 29.411 -16.011 1.00 29.62 99 TRP A C 1
ATOM 754 O O . TRP A 1 103 ? 13.266 29.796 -16.300 1.00 29.57 99 TRP A O 1
ATOM 765 N N . MET A 1 104 ? 14.648 28.752 -14.892 1.00 29.16 100 MET A N 1
ATOM 766 C CA . MET A 1 104 ? 13.588 28.569 -13.925 1.00 29.40 100 MET A CA 1
ATOM 767 C C . MET A 1 104 ? 13.383 29.900 -13.183 1.00 29.26 100 MET A C 1
ATOM 768 O O . MET A 1 104 ? 14.273 30.730 -13.176 1.00 28.60 100 MET A O 1
ATOM 773 N N . SER A 1 105 ? 12.248 30.095 -12.535 1.00 28.72 101 SER A N 1
ATOM 774 C CA . SER A 1 105 ? 11.999 31.421 -11.883 1.00 29.42 101 SER A CA 1
ATOM 775 C C . SER A 1 105 ? 13.116 31.811 -10.861 1.00 29.86 101 SER A C 1
ATOM 776 O O . SER A 1 105 ? 13.624 30.946 -10.101 1.00 28.40 101 SER A O 1
ATOM 779 N N . GLU A 1 106 ? 13.497 33.094 -10.857 1.00 30.97 102 GLU A N 1
ATOM 780 C CA . GLU A 1 106 ? 14.632 33.583 -10.020 1.00 32.71 102 GLU A CA 1
ATOM 781 C C . GLU A 1 106 ? 14.331 33.372 -8.531 1.00 31.49 102 GLU A C 1
ATOM 782 O O . GLU A 1 106 ? 15.274 33.115 -7.773 1.00 31.36 102 GLU A O 1
ATOM 788 N N . GLU A 1 107 ? 13.056 33.388 -8.135 1.00 29.98 103 GLU A N 1
ATOM 789 C CA . GLU A 1 107 ? 12.664 33.087 -6.749 1.00 29.58 103 GLU A CA 1
ATOM 790 C C . GLU A 1 107 ? 13.178 31.714 -6.323 1.00 28.33 103 GLU A C 1
ATOM 791 O O . GLU A 1 107 ? 13.493 31.535 -5.150 1.00 27.47 103 GLU A O 1
ATOM 797 N N . ARG A 1 108 ? 13.309 30.777 -7.276 1.00 27.54 104 ARG A N 1
ATOM 798 C CA . ARG A 1 108 ? 13.827 29.443 -6.922 1.00 27.16 104 ARG A CA 1
ATOM 799 C C . ARG A 1 108 ? 15.285 29.486 -6.435 1.00 27.38 104 ARG A C 1
ATOM 800 O O . ARG A 1 108 ? 15.614 28.871 -5.400 1.00 26.40 104 ARG A O 1
ATOM 819 N N . SER A 1 110 ? 16.898 32.123 -5.298 1.00 29.16 106 SER A N 1
ATOM 820 C CA . SER A 1 110 ? 16.960 32.803 -3.987 1.00 29.72 106 SER A CA 1
ATOM 821 C C . SER A 1 110 ? 16.610 31.922 -2.791 1.00 28.81 106 SER A C 1
ATOM 822 O O . SER A 1 110 ? 17.315 31.945 -1.786 1.00 28.16 106 SER A O 1
ATOM 825 N N . LEU A 1 111 ? 15.531 31.140 -2.904 1.00 28.10 107 LEU A N 1
ATOM 826 C CA . LEU A 1 111 ? 15.134 30.249 -1.823 1.00 27.44 107 LEU A CA 1
ATOM 827 C C . LEU A 1 111 ? 16.158 29.167 -1.542 1.00 27.27 107 LEU A C 1
ATOM 828 O O . LEU A 1 111 ? 16.515 28.954 -0.385 1.00 26.91 107 LEU A O 1
ATOM 833 N N . ILE A 1 112 ? 16.675 28.525 -2.595 1.00 26.34 108 ILE A N 1
ATOM 834 C CA . ILE A 1 112 ? 17.685 27.508 -2.389 1.00 26.28 108 ILE A CA 1
ATOM 835 C C . ILE A 1 112 ? 18.886 28.093 -1.614 1.00 27.46 108 ILE A C 1
ATOM 836 O O . ILE A 1 112 ? 19.332 27.498 -0.594 1.00 26.55 108 ILE A O 1
ATOM 841 N N . ARG A 1 113 ? 19.377 29.269 -2.066 1.00 28.21 109 ARG A N 1
ATOM 842 C CA . ARG A 1 113 ? 20.486 29.940 -1.358 1.00 30.34 109 ARG A CA 1
ATOM 843 C C . ARG A 1 113 ? 20.108 30.319 0.089 1.00 29.34 109 ARG A C 1
ATOM 844 O O . ARG A 1 113 ? 20.933 30.169 0.972 1.00 28.71 109 ARG A O 1
ATOM 852 N N . SER A 1 114 ? 18.860 30.727 0.346 1.00 28.93 110 SER A N 1
ATOM 853 C CA . SER A 1 114 ? 18.419 31.069 1.727 1.00 28.68 110 SER A CA 1
ATOM 854 C C . SER A 1 114 ? 18.524 29.876 2.677 1.00 28.09 110 SER A C 1
ATOM 855 O O . SER A 1 114 ? 18.770 30.025 3.862 1.00 27.62 110 SER A O 1
ATOM 858 N N . PHE A 1 115 ? 18.321 28.671 2.149 1.00 27.62 111 PHE A N 1
ATOM 859 C CA . PHE A 1 115 ? 18.394 27.449 2.956 1.00 27.64 111 PHE A CA 1
ATOM 860 C C . PHE A 1 115 ? 19.812 26.942 3.190 1.00 28.16 111 PHE A C 1
ATOM 861 O O . PHE A 1 115 ? 20.019 25.886 3.814 1.00 28.66 111 PHE A O 1
ATOM 869 N N . GLY A 1 116 ? 20.799 27.680 2.709 1.00 28.72 112 GLY A N 1
ATOM 870 C CA . GLY A 1 116 ? 22.231 27.375 2.981 1.00 28.54 112 GLY A CA 1
ATOM 871 C C . GLY A 1 116 ? 22.875 26.449 1.969 1.00 28.17 112 GLY A C 1
ATOM 872 O O . GLY A 1 116 ? 24.008 25.958 2.175 1.00 27.97 112 GLY A O 1
ATOM 873 N N . ALA A 1 117 ? 22.184 26.227 0.859 1.00 27.66 113 ALA A N 1
ATOM 874 C CA . ALA A 1 117 ? 22.639 25.306 -0.150 1.00 27.60 113 ALA A CA 1
ATOM 875 C C . ALA A 1 117 ? 23.474 26.078 -1.119 1.00 28.08 113 ALA A C 1
ATOM 876 O O . ALA A 1 117 ? 23.262 27.235 -1.304 1.00 27.90 113 ALA A O 1
ATOM 887 N N . ILE A 1 119 ? 23.944 26.793 -4.831 1.00 28.96 115 ILE A N 1
ATOM 888 C CA . ILE A 1 119 ? 23.132 26.676 -6.055 1.00 28.92 115 ILE A CA 1
ATOM 889 C C . ILE A 1 119 ? 23.957 27.005 -7.304 1.00 29.04 115 ILE A C 1
ATOM 890 O O . ILE A 1 119 ? 24.549 28.084 -7.392 1.00 29.72 115 ILE A O 1
ATOM 895 N N . ILE A 1 120 ? 23.970 26.113 -8.275 1.00 28.53 116 ILE A N 1
ATOM 896 C CA . ILE A 1 120 ? 24.640 26.351 -9.559 1.00 29.04 116 ILE A CA 1
ATOM 897 C C . ILE A 1 120 ? 23.592 26.321 -10.690 1.00 28.02 116 ILE A C 1
ATOM 898 O O . ILE A 1 120 ? 22.960 25.296 -10.925 1.00 26.64 116 ILE A O 1
ATOM 903 N N . LEU A 1 121 ? 23.451 27.434 -11.401 1.00 28.39 117 LEU A N 1
ATOM 904 C CA . LEU A 1 121 ? 22.561 27.515 -12.548 1.00 28.84 117 LEU A CA 1
ATOM 905 C C . LEU A 1 121 ? 23.225 26.923 -13.775 1.00 29.39 117 LEU A C 1
ATOM 906 O O . LEU A 1 121 ? 24.417 27.062 -13.953 1.00 29.45 117 LEU A O 1
ATOM 911 N N . VAL A 1 122 ? 22.449 26.266 -14.617 1.00 28.80 118 VAL A N 1
ATOM 912 C CA . VAL A 1 122 ? 23.015 25.546 -15.758 1.00 29.56 118 VAL A CA 1
ATOM 913 C C . VAL A 1 122 ? 22.324 26.057 -17.016 1.00 30.15 118 VAL A C 1
ATOM 914 O O . VAL A 1 122 ? 21.119 26.020 -17.098 1.00 29.31 118 VAL A O 1
ATOM 918 N N . SER A 1 123 ? 23.089 26.568 -17.970 1.00 31.49 119 SER A N 1
ATOM 919 C CA . SER A 1 123 ? 22.513 27.178 -19.203 1.00 32.74 119 SER A CA 1
ATOM 920 C C . SER A 1 123 ? 22.076 26.119 -20.197 1.00 33.39 119 SER A C 1
ATOM 921 O O . SER A 1 123 ? 22.518 24.969 -20.099 1.00 31.44 119 SER A O 1
ATOM 924 N N . ARG A 1 124 ? 21.264 26.523 -21.184 1.00 34.69 120 ARG A N 1
ATOM 925 C CA . ARG A 1 124 ? 20.891 25.633 -22.297 1.00 37.28 120 ARG A CA 1
ATOM 926 C C . ARG A 1 124 ? 22.120 25.071 -23.063 1.00 37.37 120 ARG A C 1
ATOM 927 O O . ARG A 1 124 ? 22.159 23.875 -23.340 1.00 36.23 120 ARG A O 1
ATOM 944 N N . GLU A 1 126 ? 24.955 24.622 -21.751 1.00 36.01 122 GLU A N 1
ATOM 945 C CA . GLU A 1 126 ? 25.597 23.637 -20.830 1.00 34.38 122 GLU A CA 1
ATOM 946 C C . GLU A 1 126 ? 24.722 22.349 -20.666 1.00 32.15 122 GLU A C 1
ATOM 947 O O . GLU A 1 126 ? 25.043 21.474 -19.877 1.00 30.97 122 GLU A O 1
ATOM 953 N N . GLY A 1 127 ? 23.631 22.253 -21.416 1.00 30.27 123 GLY A N 1
ATOM 954 C CA . GLY A 1 127 ? 22.834 21.038 -21.498 1.00 29.11 123 GLY A CA 1
ATOM 955 C C . GLY A 1 127 ? 21.597 21.030 -20.626 1.00 28.18 123 GLY A C 1
ATOM 956 O O . GLY A 1 127 ? 20.975 19.977 -20.456 1.00 27.39 123 GLY A O 1
ATOM 957 N N . GLY A 1 128 ? 21.216 22.181 -20.083 1.00 27.56 124 GLY A N 1
ATOM 958 C CA . GLY A 1 128 ? 19.966 22.279 -19.302 1.00 26.74 124 GLY A CA 1
ATOM 959 C C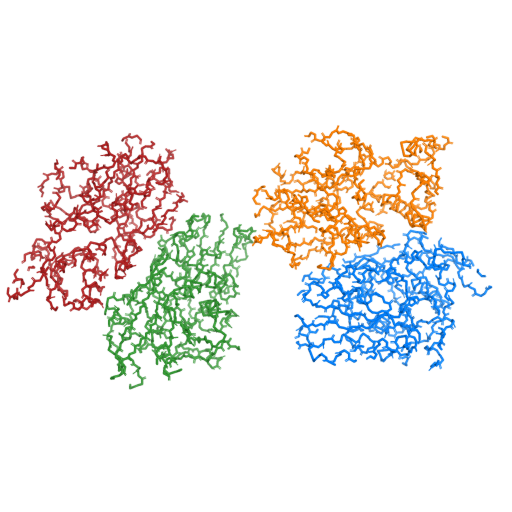 . GLY A 1 128 ? 19.782 21.186 -18.286 1.00 25.78 124 GLY A C 1
ATOM 960 O O . GLY A 1 128 ? 20.714 20.937 -17.463 1.00 25.71 124 GLY A O 1
ATOM 961 N N . PHE A 1 129 ? 18.607 20.531 -18.338 1.00 25.35 125 PHE A N 1
ATOM 962 C CA . PHE A 1 129 ? 18.296 19.437 -17.395 1.00 25.48 125 PHE A CA 1
ATOM 963 C C . PHE A 1 129 ? 19.280 18.278 -17.483 1.00 25.79 125 PHE A C 1
ATOM 964 O O . PHE A 1 129 ? 19.850 17.919 -16.460 1.00 25.71 125 PHE A O 1
ATOM 972 N N . LEU A 1 130 ? 19.543 17.745 -18.686 1.00 26.27 126 LEU A N 1
ATOM 973 C CA . LEU A 1 130 ? 20.484 16.606 -18.809 1.00 26.39 126 LEU A CA 1
ATOM 974 C C . LEU A 1 130 ? 21.900 16.953 -18.332 1.00 26.59 126 LEU A C 1
ATOM 975 O O . LEU A 1 130 ? 22.517 16.160 -17.642 1.00 26.57 126 LEU A O 1
ATOM 980 N N . GLY A 1 131 ? 22.380 18.136 -18.682 1.00 26.35 127 GLY A N 1
ATOM 981 C CA . GLY A 1 131 ? 23.613 18.671 -18.150 1.00 26.36 127 GLY A CA 1
ATOM 982 C C . GLY A 1 131 ? 23.655 18.786 -16.644 1.00 25.86 127 GLY A C 1
ATOM 983 O O . GLY A 1 131 ? 24.722 18.505 -16.011 1.00 25.73 127 GLY A O 1
ATOM 984 N N . SER A 1 132 ? 22.534 19.225 -16.055 1.00 25.16 128 SER A N 1
ATOM 985 C CA . SER A 1 132 ? 22.461 19.373 -14.600 1.00 24.97 128 SER A CA 1
ATOM 986 C C . SER A 1 132 ? 22.629 18.018 -13.925 1.00 24.93 128 SER A C 1
ATOM 987 O O . SER A 1 132 ? 23.369 17.869 -12.953 1.00 24.51 128 SER A O 1
ATOM 990 N N . ILE A 1 133 ? 21.938 17.019 -14.474 1.00 24.99 129 ILE A N 1
ATOM 991 C CA . ILE A 1 133 ? 22.033 15.645 -13.952 1.00 25.22 129 ILE A CA 1
ATOM 992 C C . ILE A 1 133 ? 23.478 15.148 -14.062 1.00 25.74 129 ILE A C 1
ATOM 993 O O . ILE A 1 133 ? 23.994 14.575 -13.109 1.00 25.18 129 ILE A O 1
ATOM 998 N N . GLU A 1 134 ? 24.123 15.357 -15.213 1.00 26.86 130 GLU A N 1
ATOM 999 C CA . GLU A 1 134 ? 25.512 14.870 -15.385 1.00 28.60 130 GLU A CA 1
ATOM 1000 C C . GLU A 1 134 ? 26.469 15.539 -14.398 1.00 27.88 130 GLU A C 1
ATOM 1001 O O . GLU A 1 134 ? 27.390 14.907 -13.925 1.00 27.42 130 GLU A O 1
ATOM 1018 N N . THR A 1 136 ? 25.756 16.431 -11.461 1.00 26.36 132 THR A N 1
ATOM 1019 C CA . THR A 1 136 ? 25.589 15.751 -10.162 1.00 26.16 132 THR A CA 1
ATOM 1020 C C . THR A 1 136 ? 26.478 14.454 -10.124 1.00 26.57 132 THR A C 1
ATOM 1021 O O . THR A 1 136 ? 27.110 14.153 -9.107 1.00 26.12 132 THR A O 1
ATOM 1034 N N . GLU A 1 138 ? 29.131 13.900 -11.901 1.00 32.32 134 GLU A N 1
ATOM 1035 C CA . GLU A 1 138 ? 30.512 14.421 -11.871 1.00 34.66 134 GLU A CA 1
ATOM 1036 C C . GLU A 1 138 ? 30.998 14.735 -10.464 1.00 33.46 134 GLU A C 1
ATOM 1037 O O . GLU A 1 138 ? 32.098 14.327 -10.062 1.00 32.95 134 GLU A O 1
ATOM 1043 N N . PHE A 1 139 ? 30.161 15.464 -9.730 1.00 31.62 135 PHE A N 1
ATOM 1044 C CA . PHE A 1 139 ? 30.412 15.753 -8.350 1.00 30.87 135 PHE A CA 1
ATOM 1045 C C . PHE A 1 139 ? 30.550 14.460 -7.555 1.00 31.07 135 PHE A C 1
ATOM 1046 O O . PHE A 1 139 ? 31.513 14.328 -6.766 1.00 30.94 135 PHE A O 1
ATOM 1054 N N . ALA A 1 140 ? 29.652 13.493 -7.757 1.00 30.99 136 ALA A N 1
ATOM 1055 C CA . ALA A 1 140 ? 29.727 12.215 -7.000 1.00 32.07 136 ALA A CA 1
ATOM 1056 C C . ALA A 1 140 ? 31.068 11.470 -7.271 1.00 34.01 136 ALA A C 1
ATOM 1057 O O . ALA A 1 140 ? 31.700 10.970 -6.329 1.00 33.84 136 ALA A O 1
ATOM 1068 N N . ASN A 1 142 ? 33.864 12.886 -8.309 1.00 37.54 138 ASN A N 1
ATOM 1069 C CA . ASN A 1 142 ? 34.949 13.614 -7.688 1.00 39.47 138 ASN A CA 1
ATOM 1070 C C . ASN A 1 142 ? 35.000 13.542 -6.156 1.00 38.59 138 ASN A C 1
ATOM 1071 O O . ASN A 1 142 ? 36.072 13.662 -5.603 1.00 36.68 138 ASN A O 1
ATOM 1076 N N . ASN A 1 143 ? 33.859 13.309 -5.495 1.00 37.17 139 ASN A N 1
ATOM 1077 C CA . ASN A 1 143 ? 33.764 13.389 -4.036 1.00 37.44 139 ASN A CA 1
ATOM 1078 C C . ASN A 1 143 ? 33.038 12.145 -3.546 1.00 37.48 139 ASN A C 1
ATOM 1079 O O . ASN A 1 143 ? 31.757 12.086 -3.524 1.00 37.18 139 ASN A O 1
ATOM 1084 N N . PRO A 1 144 ? 33.817 11.121 -3.177 1.00 38.54 140 PRO A N 1
ATOM 1085 C CA . PRO A 1 144 ? 33.285 9.797 -2.856 1.00 39.21 140 PRO A CA 1
ATOM 1086 C C . PRO A 1 144 ? 32.160 9.740 -1.801 1.00 38.60 140 PRO A C 1
ATOM 1087 O O . PRO A 1 144 ? 31.332 8.852 -1.859 1.00 39.13 140 PRO A O 1
ATOM 1091 N N . ASP A 1 145 ? 32.074 10.655 -0.862 1.00 38.79 141 ASP A N 1
ATOM 1092 C CA . ASP A 1 145 ? 30.958 10.497 0.121 1.00 40.10 141 ASP A CA 1
ATOM 1093 C C . ASP A 1 145 ? 29.548 11.051 -0.309 1.00 35.91 141 ASP A C 1
ATOM 1094 O O . ASP A 1 145 ? 28.642 11.099 0.505 1.00 34.63 141 ASP A O 1
ATOM 1099 N N . THR A 1 146 ? 29.349 11.354 -1.596 1.00 33.06 142 THR A N 1
ATOM 1100 C CA . THR A 1 146 ? 28.208 12.133 -2.029 1.00 30.89 142 THR A CA 1
ATOM 1101 C C . THR A 1 146 ? 26.945 11.247 -1.978 1.00 29.38 142 THR A C 1
ATOM 1102 O O . THR A 1 146 ? 26.955 10.125 -2.479 1.00 29.13 142 THR A O 1
ATOM 1106 N N . TYR A 1 147 ? 25.878 11.754 -1.376 1.00 27.15 143 TYR A N 1
ATOM 1107 C CA . TYR A 1 147 ? 24.595 11.162 -1.605 1.00 26.12 143 TYR A CA 1
ATOM 1108 C C . TYR A 1 147 ? 23.805 11.793 -2.790 1.00 24.87 143 TYR A C 1
ATOM 1109 O O . TYR A 1 147 ? 23.558 13.004 -2.833 1.00 24.10 143 TYR A O 1
ATOM 1118 N N . LEU A 1 148 ? 23.412 10.951 -3.742 1.00 24.24 144 LEU A N 1
ATOM 1119 C CA . LEU A 1 148 ? 22.623 11.392 -4.870 1.00 23.87 144 LEU A CA 1
ATOM 1120 C C . LEU A 1 148 ? 21.178 10.885 -4.715 1.00 23.40 144 LEU A C 1
ATOM 1121 O O . LEU A 1 148 ? 20.902 9.704 -4.962 1.00 23.28 144 LEU A O 1
ATOM 1126 N N . PRO A 1 149 ? 20.259 11.769 -4.302 1.00 22.89 145 PRO A N 1
ATOM 1127 C CA . PRO A 1 149 ? 18.865 11.276 -4.271 1.00 22.69 145 PRO A CA 1
ATOM 1128 C C . PRO A 1 149 ? 18.262 10.830 -5.625 1.00 22.46 145 PRO A C 1
ATOM 1129 O O . PRO A 1 149 ? 17.306 10.014 -5.609 1.00 22.03 145 PRO A O 1
ATOM 1133 N N . SER A 1 150 ? 18.849 11.298 -6.740 1.00 22.25 146 SER A N 1
ATOM 1134 C CA . SER A 1 150 ? 18.491 10.891 -8.092 1.00 22.36 146 SER A CA 1
ATOM 1135 C C . SER A 1 150 ? 16.971 10.797 -8.328 1.00 22.18 146 SER A C 1
ATOM 1136 O O . SER A 1 150 ? 16.498 9.749 -8.736 1.00 21.59 146 SER A O 1
ATOM 1139 N N . GLN A 1 151 ? 16.271 11.915 -8.109 1.00 22.16 147 GLN A N 1
ATOM 1140 C CA . GLN A 1 151 ? 14.823 11.958 -8.166 1.00 22.63 147 GLN A CA 1
ATOM 1141 C C . GLN A 1 151 ? 14.273 11.449 -9.501 1.00 22.57 147 GLN A C 1
ATOM 1142 O O . GLN A 1 151 ? 13.148 10.985 -9.524 1.00 22.14 147 GLN A O 1
ATOM 1148 N N . PHE A 1 152 ? 15.048 11.582 -10.593 1.00 23.00 148 PHE A N 1
ATOM 1149 C CA . PHE A 1 152 ? 14.623 11.127 -11.907 1.00 23.49 148 PHE A CA 1
ATOM 1150 C C . PHE A 1 152 ? 14.591 9.597 -12.105 1.00 23.92 148 PHE A C 1
ATOM 1151 O O . PHE A 1 152 ? 13.958 9.110 -13.052 1.00 24.14 148 PHE A O 1
ATOM 1159 N N . SER A 1 153 ? 15.205 8.832 -11.211 1.00 24.20 149 SER A N 1
ATOM 1160 C CA . SER A 1 153 ? 15.166 7.374 -11.330 1.00 24.94 149 SER A CA 1
ATOM 1161 C C . SER A 1 153 ? 14.920 6.631 -10.050 1.00 25.18 149 SER A C 1
ATOM 1162 O O . SER A 1 153 ? 14.748 5.417 -10.080 1.00 25.83 149 SER A O 1
ATOM 1165 N N . ASN A 1 154 ? 14.922 7.311 -8.918 1.00 25.11 150 ASN A N 1
ATOM 1166 C CA . ASN A 1 154 ? 14.895 6.613 -7.634 1.00 25.74 150 ASN A CA 1
ATOM 1167 C C . ASN A 1 154 ? 13.478 6.197 -7.281 1.00 26.08 150 ASN A C 1
ATOM 1168 O O . ASN A 1 154 ? 12.599 7.039 -7.154 1.00 24.93 150 ASN A O 1
ATOM 1173 N N . LEU A 1 155 ? 13.269 4.909 -7.044 1.00 27.11 151 LEU A N 1
ATOM 1174 C CA . LEU A 1 155 ? 11.973 4.429 -6.740 1.00 27.80 151 LEU A CA 1
ATOM 1175 C C . LEU A 1 155 ? 11.429 4.981 -5.424 1.00 27.34 151 LEU A C 1
ATOM 1176 O O . LEU A 1 155 ? 10.226 4.986 -5.269 1.00 26.16 151 LEU A O 1
ATOM 1181 N N . TYR A 1 156 ? 12.270 5.414 -4.482 1.00 26.95 152 TYR A N 1
ATOM 1182 C CA . TYR A 1 156 ? 11.744 6.136 -3.303 1.00 27.27 152 TYR A CA 1
ATOM 1183 C C . TYR A 1 156 ? 10.868 7.389 -3.670 1.00 25.72 152 TYR A C 1
ATOM 1184 O O . TYR A 1 156 ? 10.068 7.824 -2.852 1.00 25.58 152 TYR A O 1
ATOM 1193 N N . ASN A 1 157 ? 11.108 8.007 -4.818 1.00 24.20 153 ASN A N 1
ATOM 1194 C CA . ASN A 1 157 ? 10.371 9.197 -5.220 1.00 23.70 153 ASN A CA 1
ATOM 1195 C C . ASN A 1 157 ? 8.888 8.788 -5.358 1.00 23.60 153 ASN A C 1
ATOM 1196 O O . ASN A 1 157 ? 8.036 9.248 -4.573 1.00 22.94 153 ASN A O 1
ATOM 1201 N N . SER A 1 158 ? 8.623 7.828 -6.248 1.00 23.71 154 SER A N 1
ATOM 1202 C CA . SER A 1 158 ? 7.236 7.367 -6.453 1.00 24.71 154 SER A CA 1
ATOM 1203 C C . SER A 1 158 ? 6.689 6.667 -5.223 1.00 24.83 154 SER A C 1
ATOM 1204 O O . SER A 1 158 ? 5.533 6.890 -4.844 1.00 23.94 154 SER A O 1
ATOM 1207 N N . GLU A 1 159 ? 7.546 5.929 -4.507 1.00 25.32 155 GLU A N 1
ATOM 1208 C CA . GLU A 1 159 ? 7.109 5.340 -3.247 1.00 26.44 155 GLU A CA 1
ATOM 1209 C C . GLU A 1 159 ? 6.599 6.361 -2.238 1.00 25.20 155 GLU A C 1
ATOM 1210 O O . GLU A 1 159 ? 5.640 6.095 -1.521 1.00 25.15 155 GLU A O 1
ATOM 1216 N N . ALA A 1 160 ? 7.294 7.477 -2.126 1.00 23.92 156 ALA A N 1
ATOM 1217 C CA . ALA A 1 160 ? 6.855 8.515 -1.191 1.00 23.32 156 ALA A CA 1
ATOM 1218 C C . ALA A 1 160 ? 5.368 8.880 -1.453 1.00 22.78 156 ALA A C 1
ATOM 1219 O O . ALA A 1 160 ? 4.603 9.087 -0.511 1.00 22.62 156 ALA A O 1
ATOM 1221 N N . HIS A 1 161 ? 5.012 9.013 -2.717 1.00 22.55 157 HIS A N 1
ATOM 1222 C CA . HIS A 1 161 ? 3.657 9.424 -3.061 1.00 22.79 157 HIS A CA 1
ATOM 1223 C C . HIS A 1 161 ? 2.650 8.276 -2.989 1.00 23.29 157 HIS A C 1
ATOM 1224 O O . HIS A 1 161 ? 1.459 8.486 -2.739 1.00 23.44 157 HIS A O 1
ATOM 1231 N N . TYR A 1 162 ? 3.101 7.044 -3.242 1.00 23.87 158 TYR A N 1
ATOM 1232 C CA . TYR A 1 162 ? 2.284 5.839 -2.973 1.00 24.58 158 TYR A CA 1
ATOM 1233 C C . TYR A 1 162 ? 1.847 5.754 -1.467 1.00 25.29 158 TYR A C 1
ATOM 1234 O O . TYR A 1 162 ? 0.672 5.462 -1.130 1.00 25.50 158 TYR A O 1
ATOM 1243 N N . TYR A 1 163 ? 2.796 5.989 -0.557 1.00 25.82 159 TYR A N 1
ATOM 1244 C CA . TYR A 1 163 ? 2.514 5.942 0.891 1.00 26.45 159 TYR A CA 1
ATOM 1245 C C . TYR A 1 163 ? 1.867 7.186 1.498 1.00 26.20 159 TYR A C 1
ATOM 1246 O O . TYR A 1 163 ? 1.182 7.087 2.522 1.00 25.86 159 TYR A O 1
ATOM 1255 N N . GLY A 1 164 ? 2.115 8.352 0.916 1.00 25.41 160 GLY A N 1
ATOM 1256 C CA . GLY A 1 164 ? 1.708 9.619 1.532 1.00 25.01 160 GLY A CA 1
ATOM 1257 C C . GLY A 1 164 ? 0.501 10.204 0.843 1.00 24.65 160 GLY A C 1
ATOM 1258 O O . GLY A 1 164 ? -0.647 9.818 1.169 1.00 24.97 160 GLY A O 1
ATOM 1259 N N . ILE A 1 165 ? 0.736 11.111 -0.109 1.00 23.99 161 ILE A N 1
ATOM 1260 C CA . ILE A 1 165 ? -0.360 11.813 -0.799 1.00 23.96 161 ILE A CA 1
ATOM 1261 C C . ILE A 1 165 ? -1.389 10.839 -1.469 1.00 24.40 161 ILE A C 1
ATOM 1262 O O . ILE A 1 165 ? -2.591 11.065 -1.369 1.00 24.40 161 ILE A O 1
ATOM 1267 N N . GLY A 1 166 ? -0.908 9.773 -2.132 1.00 24.13 162 GLY A N 1
ATOM 1268 C CA . GLY A 1 166 ? -1.747 8.755 -2.744 1.00 24.82 162 GLY A CA 1
ATOM 1269 C C . GLY A 1 166 ? -2.758 8.100 -1.803 1.00 25.56 162 GLY A C 1
ATOM 1270 O O . GLY A 1 166 ? -3.962 7.960 -2.133 1.00 25.93 162 GLY A O 1
ATOM 1271 N N . LEU A 1 167 ? -2.272 7.694 -0.642 1.00 26.06 163 LEU A N 1
ATOM 1272 C CA . LEU A 1 167 ? -3.115 7.127 0.376 1.00 26.88 163 LEU A CA 1
ATOM 1273 C C . LEU A 1 167 ? -4.078 8.161 1.026 1.00 27.12 163 LEU A C 1
ATOM 1274 O O . LEU A 1 167 ? -5.209 7.809 1.361 1.00 27.46 163 LEU A O 1
ATOM 1279 N N . GLU A 1 168 ? -3.649 9.412 1.174 1.00 26.69 164 GLU A N 1
ATOM 1280 C CA . GLU A 1 168 ? -4.557 10.461 1.647 1.00 26.83 164 GLU A CA 1
ATOM 1281 C C . GLU A 1 168 ? -5.708 10.639 0.628 1.00 27.08 164 GLU A C 1
ATOM 1282 O O . GLU A 1 168 ? -6.880 10.775 1.018 1.00 26.58 164 GLU A O 1
ATOM 1288 N N . ILE A 1 169 ? -5.362 10.644 -0.667 1.00 26.82 165 ILE A N 1
ATOM 1289 C CA . ILE A 1 169 ? -6.352 10.764 -1.725 1.00 27.36 165 ILE A CA 1
ATOM 1290 C C . ILE A 1 169 ? -7.450 9.704 -1.636 1.00 28.59 165 ILE A C 1
ATOM 1291 O O . ILE A 1 169 ? -8.674 10.050 -1.638 1.00 29.30 165 ILE A O 1
ATOM 1296 N N . VAL A 1 170 ? -7.019 8.464 -1.584 1.00 28.98 166 VAL A N 1
ATOM 1297 C CA . VAL A 1 170 ? -7.902 7.297 -1.512 1.00 30.28 166 VAL A CA 1
ATOM 1298 C C . VAL A 1 170 ? -8.815 7.387 -0.282 1.00 30.88 166 VAL A C 1
ATOM 1299 O O . VAL A 1 170 ? -10.021 7.272 -0.432 1.00 30.99 166 VAL A O 1
ATOM 1303 N N . ASN A 1 171 ? -8.249 7.694 0.889 1.00 31.05 167 ASN A N 1
ATOM 1304 C CA . ASN A 1 171 ? -9.025 7.821 2.125 1.00 31.63 167 ASN A CA 1
ATOM 1305 C C . ASN A 1 171 ? -10.007 8.982 2.101 1.00 32.23 167 ASN A C 1
ATOM 1306 O O . ASN A 1 171 ? -11.137 8.855 2.599 1.00 32.95 167 ASN A O 1
ATOM 1311 N N . GLU A 1 172 ? -9.612 10.092 1.503 1.00 32.34 168 GLU A N 1
ATOM 1312 C CA . GLU A 1 172 ? -10.453 11.294 1.413 1.00 33.53 168 GLU A CA 1
ATOM 1313 C C . GLU A 1 172 ? -11.681 11.061 0.479 1.00 34.61 168 GLU A C 1
ATOM 1314 O O . GLU A 1 172 ? -12.874 11.422 0.834 1.00 34.12 168 GLU A O 1
ATOM 1320 N N . MET A 1 173 ? -11.431 10.434 -0.665 1.00 34.16 169 MET A N 1
ATOM 1321 C CA . MET A 1 173 ? -12.512 10.107 -1.596 1.00 35.88 169 MET A CA 1
ATOM 1322 C C . MET A 1 173 ? -13.405 8.965 -1.067 1.00 37.45 169 MET A C 1
ATOM 1323 O O . MET A 1 173 ? -14.645 8.995 -1.224 1.00 36.61 169 MET A O 1
ATOM 1337 N N . SER A 1 175 ? -14.033 8.657 2.048 1.00 38.75 171 SER A N 1
ATOM 1338 C CA . SER A 1 175 ? -14.858 9.309 3.014 1.00 38.73 171 SER A CA 1
ATOM 1339 C C . SER A 1 175 ? -16.074 10.020 2.387 1.00 39.28 171 SER A C 1
ATOM 1340 O O . SER A 1 175 ? -17.024 10.238 3.084 1.00 38.56 171 SER A O 1
ATOM 1343 N N . LEU A 1 176 ? -16.034 10.362 1.094 1.00 39.48 172 LEU A N 1
ATOM 1344 C CA . LEU A 1 176 ? -17.167 10.937 0.368 1.00 40.64 172 LEU A CA 1
ATOM 1345 C C . LEU A 1 176 ? -18.091 9.902 -0.291 1.00 42.05 172 LEU A C 1
ATOM 1346 O O . LEU A 1 176 ? -19.076 10.291 -0.942 1.00 41.10 172 LEU A O 1
ATOM 1351 N N . ASN A 1 177 ? -17.799 8.611 -0.085 1.00 42.29 173 ASN A N 1
ATOM 1352 C CA . ASN A 1 177 ? -18.407 7.522 -0.810 1.00 44.33 173 ASN A CA 1
ATOM 1353 C C . ASN A 1 177 ? -18.361 7.746 -2.302 1.00 44.25 173 ASN A C 1
ATOM 1354 O O . ASN A 1 177 ? -19.362 7.529 -2.990 1.00 45.09 173 ASN A O 1
ATOM 1359 N N . LEU A 1 178 ? -17.228 8.214 -2.806 1.00 42.08 174 LEU A N 1
ATOM 1360 C CA . LEU A 1 178 ? -17.073 8.445 -4.225 1.00 41.35 174 LEU A CA 1
ATOM 1361 C C . LEU A 1 178 ? -15.942 7.552 -4.771 1.00 41.26 174 LEU A C 1
ATOM 1362 O O . LEU A 1 178 ? -14.823 7.430 -4.167 1.00 41.94 174 LEU A O 1
ATOM 1367 N N . ASN A 1 179 ? -16.234 6.926 -5.899 1.00 40.10 175 ASN A N 1
ATOM 1368 C CA . ASN A 1 179 ? -15.270 6.130 -6.621 1.00 40.96 175 ASN A CA 1
ATOM 1369 C C . ASN A 1 179 ? -14.422 7.033 -7.510 1.00 39.14 175 ASN A C 1
ATOM 1370 O O . ASN A 1 179 ? -14.938 7.933 -8.192 1.00 39.61 175 ASN A O 1
ATOM 1375 N N . ILE A 1 180 ? -13.117 6.791 -7.529 1.00 37.22 176 ILE A N 1
ATOM 1376 C CA . ILE A 1 180 ? -12.249 7.614 -8.346 1.00 35.31 176 ILE A CA 1
ATOM 1377 C C . ILE A 1 180 ? -12.240 7.014 -9.737 1.00 34.00 176 ILE A C 1
ATOM 1378 O O . ILE A 1 180 ? -11.867 5.878 -9.902 1.00 33.88 176 ILE A O 1
ATOM 1383 N N . ASP A 1 181 ? -12.575 7.823 -10.727 1.00 33.89 177 ASP A N 1
ATOM 1384 C CA . ASP A 1 181 ? -12.618 7.400 -12.136 1.00 34.08 177 ASP A CA 1
ATOM 1385 C C . ASP A 1 181 ? -11.321 7.805 -12.858 1.00 33.18 177 ASP A C 1
ATOM 1386 O O . ASP A 1 181 ? -10.917 7.158 -13.807 1.00 32.85 177 ASP A O 1
ATOM 1391 N N . GLY A 1 182 ? -10.661 8.875 -12.419 1.00 32.32 178 GLY A N 1
ATOM 1392 C CA . GLY A 1 182 ? -9.412 9.246 -13.049 1.00 31.52 178 GLY A CA 1
ATOM 1393 C C . GLY A 1 182 ? -8.549 10.158 -12.218 1.00 30.71 178 GLY A C 1
ATOM 1394 O O . GLY A 1 182 ? -9.056 10.793 -11.306 1.00 30.79 178 GLY A O 1
ATOM 1395 N N . PHE A 1 183 ? -7.240 10.156 -12.522 1.00 29.76 179 PHE A N 1
ATOM 1396 C CA . PHE A 1 183 ? -6.267 11.032 -11.881 1.00 29.00 179 PHE A CA 1
ATOM 1397 C C . PHE A 1 183 ? -5.307 11.555 -12.960 1.00 28.74 179 PHE A C 1
ATOM 1398 O O . PHE A 1 183 ? -4.900 10.792 -13.844 1.00 28.06 179 PHE A O 1
ATOM 1406 N N . VAL A 1 184 ? -4.946 12.835 -12.852 1.00 28.22 180 VAL A N 1
ATOM 1407 C CA . VAL A 1 184 ? -4.074 13.505 -13.811 1.00 28.32 180 VAL A CA 1
ATOM 1408 C C . VAL A 1 184 ? -2.958 14.214 -13.032 1.00 26.94 180 VAL A C 1
ATOM 1409 O O . VAL A 1 184 ? -3.238 14.837 -12.039 1.00 27.02 180 VAL A O 1
ATOM 1413 N N . ALA A 1 185 ? -1.719 14.139 -13.511 1.00 25.50 181 ALA A N 1
ATOM 1414 C CA . ALA A 1 185 ? -0.671 14.989 -12.975 1.00 24.42 181 ALA A CA 1
ATOM 1415 C C . ALA A 1 185 ? 0.454 15.212 -13.981 1.00 23.74 181 ALA A C 1
ATOM 1416 O O . ALA A 1 185 ? 0.859 14.304 -14.700 1.00 23.42 181 ALA A O 1
ATOM 1418 N N . GLY A 1 186 ? 0.880 16.465 -14.097 1.00 23.25 182 GLY A N 1
ATOM 1419 C CA . GLY A 1 186 ? 2.052 16.806 -14.869 1.00 23.01 182 GLY A CA 1
ATOM 1420 C C . GLY A 1 186 ? 3.253 15.986 -14.425 1.00 22.72 182 GLY A C 1
ATOM 1421 O O . GLY A 1 186 ? 3.411 15.730 -13.208 1.00 22.59 182 GLY A O 1
ATOM 1422 N N . VAL A 1 187 ? 4.061 15.576 -15.409 1.00 22.43 183 VAL A N 1
ATOM 1423 C CA . VAL A 1 187 ? 5.230 14.736 -15.216 1.00 22.39 183 VAL A CA 1
ATOM 1424 C C . VAL A 1 187 ? 6.491 15.577 -15.317 1.00 22.26 183 VAL A C 1
ATOM 1425 O O . VAL A 1 187 ? 6.782 16.207 -16.365 1.00 22.38 183 VAL A O 1
ATOM 1429 N N . GLY A 1 188 ? 7.174 15.655 -14.176 1.00 21.97 184 GLY A N 1
ATOM 1430 C CA . GLY A 1 188 ? 8.571 16.096 -14.112 1.00 22.01 184 GLY A CA 1
ATOM 1431 C C . GLY A 1 188 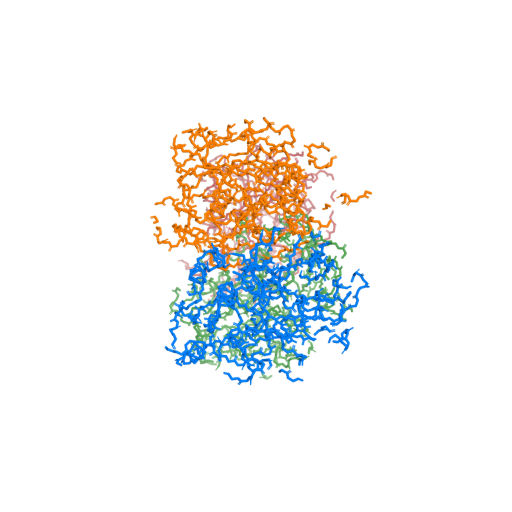? 9.465 14.886 -14.005 1.00 22.08 184 GLY A C 1
ATOM 1432 O O . GLY A 1 188 ? 10.012 14.441 -15.004 1.00 22.10 184 GLY A O 1
ATOM 1433 N N . THR A 1 189 ? 9.597 14.358 -12.790 1.00 21.95 185 THR A N 1
ATOM 1434 C CA . THR A 1 189 ? 10.202 13.057 -12.537 1.00 22.17 185 THR A CA 1
ATOM 1435 C C . THR A 1 189 ? 9.297 11.871 -12.791 1.00 22.64 185 THR A C 1
ATOM 1436 O O . THR A 1 189 ? 9.756 10.750 -13.027 1.00 23.12 185 THR A O 1
ATOM 1440 N N . GLY A 1 190 ? 8.004 12.105 -12.693 1.00 22.53 186 GLY A N 1
ATOM 1441 C CA . GLY A 1 190 ? 7.040 11.064 -12.760 1.00 22.72 186 GLY A CA 1
ATOM 1442 C C . GLY A 1 190 ? 6.657 10.492 -11.421 1.00 22.76 186 GLY A C 1
ATOM 1443 O O . GLY A 1 190 ? 5.724 9.749 -11.369 1.00 23.19 186 GLY A O 1
ATOM 1444 N N . GLY A 1 191 ? 7.370 10.825 -10.341 1.00 22.58 187 GLY A N 1
ATOM 1445 C CA . GLY A 1 191 ? 6.998 10.404 -8.998 1.00 22.23 187 GLY A CA 1
ATOM 1446 C C . GLY A 1 191 ? 5.518 10.550 -8.655 1.00 22.23 187 GLY A C 1
ATOM 1447 O O . GLY A 1 191 ? 4.925 9.606 -8.146 1.00 22.38 187 GLY A O 1
ATOM 1448 N N . THR A 1 192 ? 4.992 11.757 -8.800 1.00 21.86 188 THR A N 1
ATOM 1449 C CA . THR A 1 192 ? 3.615 12.074 -8.435 1.00 22.01 188 THR A CA 1
ATOM 1450 C C . THR A 1 192 ? 2.668 11.109 -9.139 1.00 22.08 188 THR A C 1
ATOM 1451 O O . THR A 1 192 ? 1.952 10.368 -8.499 1.00 22.10 188 THR A O 1
ATOM 1455 N N . VAL A 1 193 ? 2.715 11.074 -10.457 1.00 22.41 189 VAL A N 1
ATOM 1456 C CA . VAL A 1 193 ? 1.741 10.248 -11.206 1.00 22.96 189 VAL A CA 1
ATOM 1457 C C . VAL A 1 193 ? 1.914 8.761 -11.010 1.00 23.40 189 VAL A C 1
ATOM 1458 O O . VAL A 1 193 ? 0.911 8.029 -10.952 1.00 24.05 189 VAL A O 1
ATOM 1462 N N . MET A 1 194 ? 3.151 8.313 -10.893 1.00 23.55 190 MET A N 1
ATOM 1463 C CA . MET A 1 194 ? 3.432 6.877 -10.769 1.00 23.94 190 MET A CA 1
ATOM 1464 C C . MET A 1 194 ? 3.030 6.400 -9.381 1.00 23.58 190 MET A C 1
ATOM 1465 O O . MET A 1 194 ? 2.452 5.327 -9.253 1.00 23.59 190 MET A O 1
ATOM 1470 N N . GLY A 1 195 ? 3.391 7.165 -8.350 1.00 22.89 191 GLY A N 1
ATOM 1471 C CA . GLY A 1 195 ? 3.140 6.752 -6.998 1.00 23.01 191 GLY A CA 1
ATOM 1472 C C . GLY A 1 195 ? 1.631 6.837 -6.620 1.00 23.27 191 GLY A C 1
ATOM 1473 O O . GLY A 1 195 ? 1.086 5.926 -6.024 1.00 23.45 191 GLY A O 1
ATOM 1474 N N . ILE A 1 196 ? 1.009 7.952 -6.938 1.00 23.39 192 ILE A N 1
ATOM 1475 C CA . ILE A 1 196 ? -0.457 8.155 -6.738 1.00 23.88 192 ILE A CA 1
ATOM 1476 C C . ILE A 1 196 ? -1.233 7.151 -7.574 1.00 24.98 192 ILE A C 1
ATOM 1477 O O . ILE A 1 196 ? -2.170 6.551 -7.081 1.00 25.06 192 ILE A O 1
ATOM 1482 N N . GLY A 1 197 ? -0.842 6.988 -8.841 1.00 25.78 193 GLY A N 1
ATOM 1483 C CA . GLY A 1 197 ? -1.523 6.063 -9.749 1.00 26.51 193 GLY A CA 1
ATOM 1484 C C . GLY A 1 197 ? -1.525 4.629 -9.244 1.00 27.55 193 GLY A C 1
ATOM 1485 O O . GLY A 1 197 ? -2.551 3.923 -9.329 1.00 27.73 193 GLY A O 1
ATOM 1497 N N . ARG A 1 199 ? -1.273 3.690 -6.135 1.00 28.91 195 ARG A N 1
ATOM 1498 C CA . ARG A 1 199 ? -2.158 3.626 -4.993 1.00 29.21 195 ARG A CA 1
ATOM 1499 C C . ARG A 1 199 ? -3.634 3.655 -5.452 1.00 29.85 195 ARG A C 1
ATOM 1500 O O . ARG A 1 199 ? -4.414 2.823 -5.038 1.00 29.97 195 ARG A O 1
ATOM 1508 N N . ILE A 1 200 ? -3.999 4.596 -6.307 1.00 30.18 196 ILE A N 1
ATOM 1509 C CA . ILE A 1 200 ? -5.396 4.658 -6.793 1.00 31.14 196 ILE A CA 1
ATOM 1510 C C . ILE A 1 200 ? -5.857 3.361 -7.487 1.00 33.23 196 ILE A C 1
ATOM 1511 O O . ILE A 1 200 ? -7.001 2.905 -7.224 1.00 33.22 196 ILE A O 1
ATOM 1525 N N . GLU A 1 202 ? -4.836 0.265 -7.080 1.00 37.95 198 GLU A N 1
ATOM 1526 C CA . GLU A 1 202 ? -5.087 -0.826 -6.117 1.00 38.69 198 GLU A CA 1
ATOM 1527 C C . GLU A 1 202 ? -6.502 -0.792 -5.562 1.00 39.64 198 GLU A C 1
ATOM 1528 O O . GLU A 1 202 ? -6.992 -1.807 -5.107 1.00 38.92 198 GLU A O 1
ATOM 1534 N N . ASN A 1 203 ? -7.081 0.401 -5.493 1.00 40.10 199 ASN A N 1
ATOM 1535 C CA . ASN A 1 203 ? -8.418 0.621 -4.977 1.00 41.04 199 ASN A CA 1
ATOM 1536 C C . ASN A 1 203 ? -9.481 0.814 -6.043 1.00 43.63 199 ASN A C 1
ATOM 1537 O O . ASN A 1 203 ? -10.664 0.768 -5.709 1.00 44.89 199 ASN A O 1
ATOM 1542 N N . PHE A 1 204 ? -9.090 1.098 -7.285 1.00 44.14 200 PHE A N 1
ATOM 1543 C CA . PHE A 1 204 ? -10.027 1.287 -8.400 1.00 44.59 200 PHE A CA 1
ATOM 1544 C C . PHE A 1 204 ? -9.352 0.850 -9.669 1.00 44.58 200 PHE A C 1
ATOM 1545 O O . PHE A 1 204 ? -8.768 1.667 -10.387 1.00 45.69 200 PHE A O 1
ATOM 1553 N N . SER A 1 205 ? -9.425 -0.450 -9.953 1.00 44.85 201 SER A N 1
ATOM 1554 C CA . SER A 1 205 ? -8.633 -1.050 -11.030 1.00 45.49 201 SER A CA 1
ATOM 1555 C C . SER A 1 205 ? -8.930 -0.466 -12.410 1.00 44.78 201 SER A C 1
ATOM 1556 O O . SER A 1 205 ? -8.097 -0.592 -13.321 1.00 44.38 201 SER A O 1
ATOM 1559 N N . ASN A 1 206 ? -10.065 0.209 -12.529 1.00 44.64 202 ASN A N 1
ATOM 1560 C CA . ASN A 1 206 ? -10.526 0.840 -13.771 1.00 44.42 202 ASN A CA 1
ATOM 1561 C C . ASN A 1 206 ? -10.254 2.323 -13.836 1.00 42.41 202 ASN A C 1
ATOM 1562 O O . ASN A 1 206 ? -10.451 2.919 -14.886 1.00 41.98 202 ASN A O 1
ATOM 1567 N N . ALA A 1 207 ? -9.754 2.932 -12.757 1.00 40.58 203 ALA A N 1
ATOM 1568 C CA . ALA A 1 207 ? -9.382 4.355 -12.818 1.00 38.63 203 ALA A CA 1
ATOM 1569 C C . ALA A 1 207 ? -8.322 4.598 -13.892 1.00 37.01 203 ALA A C 1
ATOM 1570 O O . ALA A 1 207 ? -7.382 3.810 -14.011 1.00 35.98 203 ALA A O 1
ATOM 1581 N N . ILE A 1 209 ? -5.142 6.633 -15.111 1.00 32.59 205 ILE A N 1
ATOM 1582 C CA . ILE A 1 209 ? -4.040 7.427 -14.496 1.00 31.53 205 ILE A CA 1
ATOM 1583 C C . ILE A 1 209 ? -3.319 8.082 -15.662 1.00 31.30 205 ILE A C 1
ATOM 1584 O O . ILE A 1 209 ? -2.668 7.390 -16.463 1.00 30.70 205 ILE A O 1
ATOM 1589 N N . CYS A 1 210 ? -3.458 9.396 -15.788 1.00 30.91 206 CYS A N 1
ATOM 1590 C CA . CYS A 1 210 ? -2.983 10.111 -16.966 1.00 31.29 206 CYS A CA 1
ATOM 1591 C C . CYS A 1 210 ? -1.818 11.078 -16.661 1.00 29.99 206 CYS A C 1
ATOM 1592 O O . CYS A 1 210 ? -2.005 12.010 -15.894 1.00 29.08 206 CYS A O 1
ATOM 1595 N N . PRO A 1 211 ? -0.641 10.884 -17.319 1.00 28.94 207 PRO A N 1
ATOM 1596 C CA . PRO A 1 211 ? 0.463 11.843 -17.214 1.00 27.97 207 PRO A CA 1
ATOM 1597 C C . PRO A 1 211 ? 0.180 13.018 -18.101 1.00 27.67 207 PRO A C 1
ATOM 1598 O O . PRO A 1 211 ? -0.471 12.849 -19.140 1.00 28.05 207 PRO A O 1
ATOM 1602 N N . LEU A 1 212 ? 0.639 14.200 -17.700 1.00 26.84 208 LEU A N 1
ATOM 1603 C CA . LEU A 1 212 ? 0.420 15.451 -18.429 1.00 27.16 208 LEU A CA 1
ATOM 1604 C C . LEU A 1 212 ? 1.732 16.083 -18.896 1.00 27.04 208 LEU A C 1
ATOM 1605 O O . LEU A 1 212 ? 2.806 16.030 -18.174 1.00 26.44 208 LEU A O 1
ATOM 1610 N N . GLU A 1 213 ? 1.657 16.692 -20.073 1.00 27.40 209 GLU A N 1
ATOM 1611 C CA . GLU A 1 213 ? 2.788 17.337 -20.759 1.00 28.09 209 GLU A CA 1
ATOM 1612 C C . GLU A 1 213 ? 2.360 18.698 -21.297 1.00 28.46 209 GLU A C 1
ATOM 1613 O O . GLU A 1 213 ? 1.147 18.922 -21.532 1.00 27.79 209 GLU A O 1
ATOM 1619 N N . PRO A 1 214 ? 3.319 19.620 -21.496 1.00 28.91 210 PRO A N 1
ATOM 1620 C CA . PRO A 1 214 ? 2.965 20.801 -22.235 1.00 29.98 210 PRO A CA 1
ATOM 1621 C C . PRO A 1 214 ? 2.687 20.465 -23.728 1.00 31.17 210 PRO A C 1
ATOM 1622 O O . PRO A 1 214 ? 3.425 19.702 -24.367 1.00 30.17 210 PRO A O 1
ATOM 1626 N N . LEU A 1 215 ? 1.623 21.036 -24.276 1.00 32.39 211 LEU A N 1
ATOM 1627 C CA . LEU A 1 215 ? 1.316 20.866 -25.718 1.00 34.28 211 LEU A CA 1
ATOM 1628 C C . LEU A 1 215 ? 2.485 21.397 -26.548 1.00 34.13 211 LEU A C 1
ATOM 1629 O O . LEU A 1 215 ? 2.848 20.821 -27.551 1.00 35.07 211 LEU A O 1
ATOM 1634 N N . ASN A 1 216 ? 3.088 22.476 -26.065 1.00 34.70 212 ASN A N 1
ATOM 1635 C CA . ASN A 1 216 ? 4.298 23.110 -26.652 1.00 35.98 212 ASN A CA 1
ATOM 1636 C C . ASN A 1 216 ? 5.551 22.199 -26.733 1.00 35.01 212 ASN A C 1
ATOM 1637 O O . ASN A 1 216 ? 6.413 22.400 -27.594 1.00 37.60 212 ASN A O 1
ATOM 1642 N N . SER A 1 217 ? 5.676 21.258 -25.798 1.00 33.42 213 SER A N 1
ATOM 1643 C CA . SER A 1 217 ? 6.797 20.325 -25.732 1.00 32.21 213 SER A CA 1
ATOM 1644 C C . SER A 1 217 ? 6.320 18.933 -25.392 1.00 31.65 213 SER A C 1
ATOM 1645 O O . SER A 1 217 ? 6.558 18.499 -24.295 1.00 30.83 213 SER A O 1
ATOM 1648 N N . PRO A 1 218 ? 5.631 18.232 -26.338 1.00 32.02 214 PRO A N 1
ATOM 1649 C CA . PRO A 1 218 ? 4.944 16.974 -26.063 1.00 31.46 214 PRO A CA 1
ATOM 1650 C C . PRO A 1 218 ? 5.859 15.728 -26.057 1.00 31.43 214 PRO A C 1
ATOM 1651 O O . PRO A 1 218 ? 5.670 14.800 -26.845 1.00 31.02 214 PRO A O 1
ATOM 1655 N N . THR A 1 219 ? 6.773 15.686 -25.088 1.00 30.66 215 THR A N 1
ATOM 1656 C CA . THR A 1 219 ? 7.836 14.705 -25.052 1.00 30.42 215 THR A CA 1
ATOM 1657 C C . THR A 1 219 ? 7.311 13.317 -24.703 1.00 30.12 215 THR A C 1
ATOM 1658 O O . THR A 1 219 ? 7.715 12.318 -25.298 1.00 29.51 215 THR A O 1
ATOM 1662 N N . LEU A 1 220 ? 6.401 13.258 -23.752 1.00 29.84 216 LEU A N 1
ATOM 1663 C CA . LEU A 1 220 ? 5.811 11.974 -23.370 1.00 30.00 216 LEU A CA 1
ATOM 1664 C C . LEU A 1 220 ? 5.021 11.334 -24.506 1.00 30.86 216 LEU A C 1
ATOM 1665 O O . LEU A 1 220 ? 5.190 10.122 -24.794 1.00 30.70 216 LEU A O 1
ATOM 1670 N N . SER A 1 221 ? 4.173 12.130 -25.150 1.00 30.92 217 SER A N 1
ATOM 1671 C CA . SER A 1 221 ? 3.299 11.567 -26.209 1.00 31.94 217 SER A CA 1
ATOM 1672 C C . SER A 1 221 ? 4.013 11.257 -27.523 1.00 32.54 217 SER A C 1
ATOM 1673 O O . SER A 1 221 ? 3.602 10.361 -28.239 1.00 33.61 217 SER A O 1
ATOM 1676 N N . THR A 1 222 ? 5.065 11.997 -27.853 1.00 32.90 218 THR A N 1
ATOM 1677 C CA . THR A 1 222 ? 5.798 11.734 -29.093 1.00 33.64 218 THR A CA 1
ATOM 1678 C C . THR A 1 222 ? 6.985 10.800 -28.910 1.00 34.38 218 THR A C 1
ATOM 1679 O O . THR A 1 222 ? 7.306 10.048 -29.826 1.00 34.43 218 THR A O 1
ATOM 1683 N N . GLY A 1 223 ? 7.637 10.863 -27.737 1.00 34.41 219 GLY A N 1
ATOM 1684 C CA . GLY A 1 223 ? 8.890 10.145 -27.456 1.00 34.58 219 GLY A CA 1
ATOM 1685 C C . GLY A 1 223 ? 10.114 10.904 -27.849 1.00 35.19 219 GLY A C 1
ATOM 1686 O O . GLY A 1 223 ? 11.231 10.389 -27.720 1.00 35.72 219 GLY A O 1
ATOM 1687 N N . TYR A 1 224 ? 9.956 12.132 -28.335 1.00 35.35 220 TYR A N 1
ATOM 1688 C CA . TYR A 1 224 ? 11.132 12.880 -28.812 1.00 36.31 220 TYR A CA 1
ATOM 1689 C C . TYR A 1 224 ? 11.038 14.400 -28.739 1.00 35.55 220 TYR A C 1
ATOM 1690 O O . TYR A 1 224 ? 12.042 15.023 -28.516 1.00 34.98 220 TYR A O 1
ATOM 1708 N N . VAL A 1 226 ? 10.984 18.102 -27.952 1.00 34.48 222 VAL A N 1
ATOM 1709 C CA . VAL A 1 226 ? 11.382 18.929 -26.802 1.00 34.94 222 VAL A CA 1
ATOM 1710 C C . VAL A 1 226 ? 11.482 20.385 -27.245 1.00 35.68 222 VAL A C 1
ATOM 1711 O O . VAL A 1 226 ? 12.169 20.685 -28.229 1.00 37.15 222 VAL A O 1
ATOM 1715 N N . ALA A 1 227 ? 10.850 21.288 -26.502 1.00 34.53 223 ALA A N 1
ATOM 1716 C CA . ALA A 1 227 ? 10.854 22.701 -26.855 1.00 35.20 223 ALA A CA 1
ATOM 1717 C C . ALA A 1 227 ? 10.693 23.522 -25.598 1.00 35.02 223 ALA A C 1
ATOM 1718 O O . ALA A 1 227 ? 10.316 23.000 -24.566 1.00 33.94 223 ALA A O 1
ATOM 1729 N N . HIS A 1 229 ? 9.084 25.817 -22.897 1.00 31.76 225 HIS A N 1
ATOM 1730 C CA . HIS A 1 229 ? 7.740 25.994 -22.348 1.00 31.26 225 HIS A CA 1
ATOM 1731 C C . HIS A 1 229 ? 7.848 26.574 -20.937 1.00 30.62 225 HIS A C 1
ATOM 1732 O O . HIS A 1 229 ? 8.894 26.439 -20.279 1.00 30.75 225 HIS A O 1
ATOM 1739 N N . ARG A 1 230 ? 6.766 27.178 -20.454 1.00 30.33 226 ARG A N 1
ATOM 1740 C CA . ARG A 1 230 ? 6.779 27.877 -19.196 1.00 30.30 226 ARG A CA 1
ATOM 1741 C C . ARG A 1 230 ? 6.104 27.155 -18.007 1.00 29.59 226 ARG A C 1
ATOM 1742 O O . ARG A 1 230 ? 5.919 27.783 -16.944 1.00 29.41 226 ARG A O 1
ATOM 1750 N N . ILE A 1 231 ? 5.741 25.872 -18.170 1.00 28.75 227 ILE A N 1
ATOM 1751 C CA . ILE A 1 231 ? 5.089 25.080 -17.119 1.00 27.79 227 ILE A CA 1
ATOM 1752 C C . ILE A 1 231 ? 6.143 24.482 -16.153 1.00 27.23 227 ILE A C 1
ATOM 1753 O O . ILE A 1 231 ? 6.442 23.275 -16.187 1.00 26.47 227 ILE A O 1
ATOM 1758 N N . GLU A 1 232 ? 6.644 25.349 -15.268 1.00 26.90 228 GLU A N 1
ATOM 1759 C CA . GLU A 1 232 ? 7.761 25.040 -14.425 1.00 26.54 228 GLU A CA 1
ATOM 1760 C C . GLU A 1 232 ? 7.433 23.829 -13.573 1.00 25.83 228 GLU A C 1
ATOM 1761 O O . GLU A 1 232 ? 6.323 23.748 -12.972 1.00 25.52 228 GLU A O 1
ATOM 1767 N N . GLY A 1 233 ? 8.385 22.883 -13.534 1.00 24.69 229 GLY A N 1
ATOM 1768 C CA . GLY A 1 233 ? 8.256 21.651 -12.728 1.00 24.00 229 GLY A CA 1
ATOM 1769 C C . GLY A 1 233 ? 8.023 20.403 -13.549 1.00 23.95 229 GLY A C 1
ATOM 1770 O O . GLY A 1 233 ? 8.311 19.309 -13.085 1.00 24.10 229 GLY A O 1
ATOM 1771 N N . ILE A 1 234 ? 7.481 20.549 -14.774 1.00 24.00 230 ILE A N 1
ATOM 1772 C CA . ILE A 1 234 ? 7.189 19.426 -15.628 1.00 23.83 230 ILE A CA 1
ATOM 1773 C C . ILE A 1 234 ? 7.990 19.505 -16.934 1.00 24.03 230 ILE A C 1
ATOM 1774 O O . ILE A 1 234 ? 8.438 20.569 -17.331 1.00 23.65 230 ILE A O 1
ATOM 1779 N N . SER A 1 235 ? 8.093 18.358 -17.587 1.00 24.63 231 SER A N 1
ATOM 1780 C CA . SER A 1 235 ? 8.622 18.221 -18.959 1.00 25.51 231 SER A CA 1
ATOM 1781 C C . SER A 1 235 ? 10.057 18.747 -19.021 1.00 26.23 231 SER A C 1
ATOM 1782 O O . SER A 1 235 ? 10.363 19.776 -19.657 1.00 26.05 231 SER A O 1
ATOM 1785 N N . ASP A 1 236 ? 10.936 18.006 -18.343 1.00 26.74 232 ASP A N 1
ATOM 1786 C CA . ASP A 1 236 ? 12.307 18.460 -18.100 1.00 27.70 232 ASP A CA 1
ATOM 1787 C C . ASP A 1 236 ? 13.305 18.029 -19.194 1.00 28.14 232 ASP A C 1
ATOM 1788 O O . ASP A 1 236 ? 14.420 17.602 -18.871 1.00 28.44 232 ASP A O 1
ATOM 1793 N N . GLU A 1 237 ? 12.897 18.161 -20.461 1.00 28.56 233 GLU A N 1
ATOM 1794 C CA . GLU A 1 237 ? 13.708 17.842 -21.658 1.00 29.42 233 GLU A CA 1
ATOM 1795 C C . GLU A 1 237 ? 13.951 16.368 -21.971 1.00 29.12 233 GLU A C 1
ATOM 1796 O O . GLU A 1 237 ? 14.718 16.079 -22.862 1.00 29.76 233 GLU A O 1
ATOM 1802 N N . PHE A 1 238 ? 13.363 15.440 -21.230 1.00 28.46 234 PHE A N 1
ATOM 1803 C CA . PHE A 1 238 ? 13.551 14.004 -21.508 1.00 28.98 234 PHE A CA 1
ATOM 1804 C C . PHE A 1 238 ? 12.444 13.229 -20.800 1.00 28.74 234 PHE A C 1
ATOM 1805 O O . PHE A 1 238 ? 11.733 13.796 -19.940 1.00 27.34 234 PHE A O 1
ATOM 1813 N N . ILE A 1 239 ? 12.342 11.942 -21.112 1.00 28.80 235 ILE A N 1
ATOM 1814 C CA . ILE A 1 239 ? 11.379 11.081 -20.412 1.00 29.51 235 ILE A CA 1
ATOM 1815 C C . ILE A 1 239 ? 12.172 10.423 -19.274 1.00 29.06 235 ILE A C 1
ATOM 1816 O O . ILE A 1 239 ? 13.118 9.726 -19.545 1.00 28.88 235 ILE A O 1
ATOM 1821 N N . PRO A 1 240 ? 11.778 10.657 -18.020 1.00 28.74 236 PRO A N 1
ATOM 1822 C CA . PRO A 1 240 ? 12.545 10.162 -16.899 1.00 28.86 236 PRO A CA 1
ATOM 1823 C C . PRO A 1 240 ? 12.328 8.668 -16.763 1.00 29.15 236 PRO A C 1
ATOM 1824 O O . PRO A 1 240 ? 11.223 8.163 -17.114 1.00 28.87 236 PRO A O 1
ATOM 1828 N N . ASP A 1 241 ? 13.367 7.964 -16.329 1.00 29.37 237 ASP A N 1
ATOM 1829 C CA . ASP A 1 241 ? 13.302 6.521 -16.055 1.00 30.67 237 ASP A CA 1
ATOM 1830 C C . ASP A 1 241 ? 12.204 6.085 -15.068 1.00 29.96 237 ASP A C 1
ATOM 1831 O O . ASP A 1 241 ? 11.677 4.959 -15.143 1.00 29.31 237 ASP A O 1
ATOM 1836 N N . LEU A 1 242 ? 11.918 6.926 -14.094 1.00 29.17 238 LEU A N 1
ATOM 1837 C CA . LEU A 1 242 ? 10.862 6.632 -13.133 1.00 30.20 238 LEU A CA 1
ATOM 1838 C C . LEU A 1 242 ? 9.482 6.440 -13.819 1.00 30.03 238 LEU A C 1
ATOM 1839 O O . LEU A 1 242 ? 8.679 5.640 -13.404 1.00 30.17 238 LEU A O 1
ATOM 1844 N N . VAL A 1 243 ? 9.206 7.197 -14.870 1.00 30.92 239 VAL A N 1
ATOM 1845 C CA . VAL A 1 243 ? 7.888 7.144 -15.490 1.00 31.62 239 VAL A CA 1
ATOM 1846 C C . VAL A 1 243 ? 7.802 5.977 -16.473 1.00 31.98 239 VAL A C 1
ATOM 1847 O O . VAL A 1 243 ? 8.735 5.758 -17.252 1.00 31.40 239 VAL A O 1
ATOM 1862 N N . LEU A 1 245 ? 5.339 4.791 -19.103 1.00 35.83 241 LEU A N 1
ATOM 1863 C CA . LEU A 1 245 ? 4.190 5.262 -19.867 1.00 38.25 241 LEU A CA 1
ATOM 1864 C C . LEU A 1 245 ? 3.261 4.143 -20.294 1.00 40.02 241 LEU A C 1
ATOM 1865 O O . LEU A 1 245 ? 2.052 4.375 -20.472 1.00 42.27 241 LEU A O 1
ATOM 1870 N N . ASP A 1 246 ? 3.796 2.932 -20.420 1.00 41.50 242 ASP A N 1
ATOM 1871 C CA . ASP A 1 246 ? 2.972 1.769 -20.723 1.00 44.43 242 ASP A CA 1
ATOM 1872 C C . ASP A 1 246 ? 2.257 1.181 -19.520 1.00 44.41 242 ASP A C 1
ATOM 1873 O O . ASP A 1 246 ? 1.423 0.313 -19.704 1.00 46.41 242 ASP A O 1
ATOM 1887 N N . LEU A 1 248 ? 0.779 3.475 -17.491 1.00 38.98 244 LEU A N 1
ATOM 1888 C CA . LEU A 1 248 ? -0.146 4.563 -17.282 1.00 36.71 244 LEU A CA 1
ATOM 1889 C C . LEU A 1 248 ? -1.124 4.582 -18.436 1.00 36.51 244 LEU A C 1
ATOM 1890 O O . LEU A 1 248 ? -0.908 3.952 -19.430 1.00 35.10 244 LEU A O 1
ATOM 1895 N N . ASP A 1 249 ? -2.165 5.378 -18.321 1.00 35.75 245 ASP A N 1
ATOM 1896 C CA . ASP A 1 249 ? -3.075 5.527 -19.439 1.00 37.29 245 ASP A CA 1
ATOM 1897 C C . ASP A 1 249 ? -2.630 6.694 -20.339 1.00 38.08 245 ASP A C 1
ATOM 1898 O O . ASP A 1 249 ? -1.430 7.050 -20.340 1.00 38.04 245 ASP A O 1
ATOM 1903 N N . ASN A 1 250 ? -3.525 7.265 -21.122 1.00 38.53 246 ASN A N 1
ATOM 1904 C CA . ASN A 1 250 ? -3.108 8.162 -22.190 1.00 39.69 246 ASN A CA 1
ATOM 1905 C C . ASN A 1 250 ? -2.637 9.568 -21.745 1.00 38.08 246 ASN A C 1
ATOM 1906 O O . ASN A 1 250 ? -3.118 10.117 -20.739 1.00 37.19 246 ASN A O 1
ATOM 1911 N N . VAL A 1 251 ? -1.674 10.106 -22.500 1.00 35.90 247 VAL A N 1
ATOM 1912 C CA . VAL A 1 251 ? -1.026 11.380 -22.181 1.00 34.59 247 VAL A CA 1
ATOM 1913 C C . VAL A 1 251 ? -2.035 12.516 -22.407 1.00 33.65 247 VAL A C 1
ATOM 1914 O O . VAL A 1 251 ? -2.771 12.506 -23.388 1.00 31.87 247 VAL A O 1
ATOM 1918 N N . VAL A 1 252 ? -2.078 13.500 -21.503 1.00 32.50 248 VAL A N 1
ATOM 1919 C CA . VAL A 1 252 ? -2.900 14.698 -21.720 1.00 32.93 248 VAL A CA 1
ATOM 1920 C C . VAL A 1 252 ? -1.930 15.866 -21.933 1.00 32.48 248 VAL A C 1
ATOM 1921 O O . VAL A 1 252 ? -0.876 15.924 -21.273 1.00 30.62 248 VAL A O 1
ATOM 1925 N N . SER A 1 253 ? -2.264 16.755 -22.868 1.00 32.03 249 SER A N 1
ATOM 1926 C CA . SER A 1 253 ? -1.359 17.837 -23.349 1.00 32.00 249 SER A CA 1
ATOM 1927 C C . SER A 1 253 ? -2.022 19.222 -23.155 1.00 32.44 249 SER A C 1
ATOM 1928 O O . SER A 1 253 ? -3.061 19.468 -23.735 1.00 32.15 249 SER A O 1
ATOM 1931 N N . VAL A 1 254 ? -1.399 20.132 -22.395 1.00 31.51 250 VAL A N 1
ATOM 1932 C CA . VAL A 1 254 ? -1.966 21.463 -22.136 1.00 31.56 250 VAL A CA 1
ATOM 1933 C C . VAL A 1 254 ? -0.992 22.564 -22.606 1.00 32.37 250 VAL A C 1
ATOM 1934 O O . VAL A 1 254 ? 0.213 22.485 -22.362 1.00 30.67 250 VAL A O 1
ATOM 1938 N N . ASP A 1 255 ? -1.514 23.569 -23.307 1.00 33.26 251 ASP A N 1
ATOM 1939 C CA . ASP A 1 255 ? -0.729 24.751 -23.727 1.00 34.82 251 ASP A CA 1
ATOM 1940 C C . ASP A 1 255 ? -0.258 25.562 -22.476 1.00 33.58 251 ASP A C 1
ATOM 1941 O O . ASP A 1 255 ? -1.049 25.854 -21.568 1.00 33.07 251 ASP A O 1
ATOM 1946 N N . ASP A 1 256 ? 1.017 25.933 -22.441 1.00 32.24 252 ASP A N 1
ATOM 1947 C CA . ASP A 1 256 ? 1.542 26.707 -21.295 1.00 31.96 252 ASP A CA 1
ATOM 1948 C C . ASP A 1 256 ? 0.819 28.048 -21.057 1.00 31.70 252 ASP A C 1
ATOM 1949 O O . ASP A 1 256 ? 0.649 28.463 -19.923 1.00 31.14 252 ASP A O 1
ATOM 1954 N N . GLY A 1 257 ? 0.374 28.672 -22.137 1.00 32.00 253 GLY A N 1
ATOM 1955 C CA . GLY A 1 257 ? -0.549 29.840 -22.076 1.00 32.27 253 GLY A CA 1
ATOM 1956 C C . GLY A 1 257 ? -1.886 29.548 -21.388 1.00 31.67 253 GLY A C 1
ATOM 1957 O O . GLY A 1 257 ? -2.340 30.313 -20.536 1.00 31.22 253 GLY A O 1
ATOM 1958 N N . ASP A 1 258 ? -2.489 28.432 -21.747 1.00 31.63 254 ASP A N 1
ATOM 1959 C CA . ASP A 1 258 ? -3.752 27.954 -21.177 1.00 31.56 254 ASP A CA 1
ATOM 1960 C C . ASP A 1 258 ? -3.599 27.642 -19.670 1.00 31.26 254 ASP A C 1
ATOM 1961 O O . ASP A 1 258 ? -4.416 28.056 -18.820 1.00 30.92 254 ASP A O 1
ATOM 1966 N N . ALA A 1 259 ? -2.489 26.985 -19.313 1.00 30.56 255 ALA A N 1
ATOM 1967 C CA . ALA A 1 259 ? -2.143 26.744 -17.906 1.00 29.74 255 ALA A CA 1
ATOM 1968 C C . ALA A 1 259 ? -2.035 28.037 -17.061 1.00 29.47 255 ALA A C 1
ATOM 1969 O O . ALA A 1 259 ? -2.603 28.124 -15.974 1.00 29.25 255 ALA A O 1
ATOM 1971 N N . ILE A 1 260 ? -1.339 29.041 -17.603 1.00 29.61 256 ILE A N 1
ATOM 1972 C CA . ILE A 1 260 ? -1.138 30.331 -16.957 1.00 29.51 256 ILE A CA 1
ATOM 1973 C C . ILE A 1 260 ? -2.457 31.051 -16.750 1.00 30.26 256 ILE A C 1
ATOM 1974 O O . ILE A 1 260 ? -2.704 31.570 -15.662 1.00 29.82 256 ILE A O 1
ATOM 1979 N N . VAL A 1 261 ? -3.307 31.073 -17.785 1.00 30.49 257 VAL A N 1
ATOM 1980 C CA . VAL A 1 261 ? -4.589 31.710 -17.639 1.00 31.34 257 VAL A CA 1
ATOM 1981 C C . VAL A 1 261 ? -5.377 30.938 -16.570 1.00 31.23 257 VAL A C 1
ATOM 1982 O O . VAL A 1 261 ? -5.941 31.552 -15.682 1.00 30.27 257 VAL A O 1
ATOM 1986 N N . MET A 1 262 ? -5.382 29.607 -16.625 1.00 31.54 258 MET A N 1
ATOM 1987 C CA . MET A 1 262 ? -6.065 28.837 -15.572 1.00 31.75 258 MET A CA 1
ATOM 1988 C C . MET A 1 262 ? -5.527 29.100 -14.142 1.00 31.08 258 MET A C 1
ATOM 1989 O O . MET A 1 262 ? -6.309 29.222 -13.182 1.00 30.68 258 MET A O 1
ATOM 1994 N N . ALA A 1 263 ? -4.211 29.233 -13.993 1.00 30.82 259 ALA A N 1
ATOM 1995 C CA . ALA A 1 263 ? -3.626 29.496 -12.662 1.00 30.35 259 ALA A CA 1
ATOM 1996 C C . ALA A 1 263 ? -4.055 30.915 -12.170 1.00 31.06 259 ALA A C 1
ATOM 1997 O O . ALA A 1 263 ? -4.325 31.154 -10.953 1.00 29.44 259 ALA A O 1
ATOM 1999 N N . GLN A 1 264 ? -4.125 31.848 -13.129 1.00 31.86 260 GLN A N 1
ATOM 2000 C CA . GLN A 1 264 ? -4.612 33.209 -12.826 1.00 32.37 260 GLN A CA 1
ATOM 2001 C C . GLN A 1 264 ? -6.069 33.199 -12.338 1.00 32.86 260 GLN A C 1
ATOM 2002 O O . GLN A 1 264 ? -6.399 33.853 -11.322 1.00 33.29 260 GLN A O 1
ATOM 2019 N N . LEU A 1 266 ? -7.651 30.645 -10.890 1.00 31.22 262 LEU A N 1
ATOM 2020 C CA . LEU A 1 266 ? -7.614 30.021 -9.575 1.00 30.35 262 LEU A CA 1
ATOM 2021 C C . LEU A 1 266 ? -7.253 30.976 -8.433 1.00 30.30 262 LEU A C 1
ATOM 2022 O O . LEU A 1 266 ? -7.905 30.948 -7.351 1.00 30.20 262 LEU A O 1
ATOM 2027 N N . ALA A 1 267 ? -6.286 31.859 -8.678 1.00 30.26 263 ALA A N 1
ATOM 2028 C CA . ALA A 1 267 ? -5.858 32.868 -7.678 1.00 31.36 263 ALA A CA 1
ATOM 2029 C C . ALA A 1 267 ? -6.973 33.907 -7.401 1.00 33.54 263 ALA A C 1
ATOM 2030 O O . ALA A 1 267 ? -7.263 34.238 -6.222 1.00 32.87 263 ALA A O 1
ATOM 2041 N N . CYS A 1 269 ? -9.948 33.237 -7.474 1.00 40.70 265 CYS A N 1
ATOM 2042 C CA . CYS A 1 269 ? -10.976 32.585 -6.647 1.00 41.65 265 CYS A CA 1
ATOM 2043 C C . CYS A 1 269 ? -10.426 32.177 -5.262 1.00 39.04 265 CYS A C 1
ATOM 2044 O O . CYS A 1 269 ? -11.103 31.511 -4.486 1.00 39.68 265 CYS A O 1
ATOM 2047 N N . GLY A 1 270 ? -9.220 32.629 -4.920 1.00 36.34 266 GLY A N 1
ATOM 2048 C CA . GLY A 1 270 ? -8.679 32.443 -3.575 1.00 34.76 266 GLY A CA 1
ATOM 2049 C C . GLY A 1 270 ? -7.545 31.423 -3.461 1.00 33.22 266 GLY A C 1
ATOM 2050 O O . GLY A 1 270 ? -7.013 31.236 -2.371 1.00 33.05 266 GLY A O 1
ATOM 2051 N N . LEU A 1 271 ? -7.201 30.783 -4.581 1.00 31.65 267 LEU A N 1
ATOM 2052 C CA . LEU A 1 271 ? -6.285 29.651 -4.630 1.00 30.57 267 LEU A CA 1
ATOM 2053 C C . LEU A 1 271 ? -5.085 30.089 -5.417 1.00 29.23 267 LEU A C 1
ATOM 2054 O O . LEU A 1 271 ? -5.043 29.970 -6.628 1.00 28.12 267 LEU A O 1
ATOM 2059 N N . GLY A 1 272 ? -4.131 30.650 -4.691 1.00 28.51 268 GLY A N 1
ATOM 2060 C CA . GLY A 1 272 ? -2.909 31.129 -5.279 1.00 28.58 268 GLY A CA 1
ATOM 2061 C C . GLY A 1 272 ? -1.972 29.966 -5.563 1.00 27.82 268 GLY A C 1
ATOM 2062 O O . GLY A 1 272 ? -1.278 29.495 -4.646 1.00 28.56 268 GLY A O 1
ATOM 2063 N N . VAL A 1 273 ? -1.907 29.556 -6.815 1.00 26.77 269 VAL A N 1
ATOM 2064 C CA . VAL A 1 273 ? -1.181 28.327 -7.211 1.00 26.27 269 VAL A CA 1
ATOM 2065 C C . VAL A 1 273 ? -0.155 28.562 -8.315 1.00 25.77 269 VAL A C 1
ATOM 2066 O O . VAL A 1 273 ? -0.213 29.569 -8.980 1.00 25.96 269 VAL A O 1
ATOM 2070 N N . GLY A 1 274 ? 0.763 27.615 -8.528 1.00 25.28 270 GLY A N 1
ATOM 2071 C CA . GLY A 1 274 ? 1.782 27.754 -9.564 1.00 25.17 270 GLY A CA 1
ATOM 2072 C C . GLY A 1 274 ? 1.258 27.424 -10.953 1.00 25.41 270 GLY A C 1
ATOM 2073 O O . GLY A 1 274 ? 0.102 26.984 -11.110 1.00 25.33 270 GLY A O 1
ATOM 2074 N N . ILE A 1 275 ? 2.096 27.635 -11.968 1.00 25.29 271 ILE A N 1
ATOM 2075 C CA . ILE A 1 275 ? 1.681 27.420 -13.342 1.00 25.79 271 ILE A CA 1
ATOM 2076 C C . ILE A 1 275 ? 1.254 25.952 -13.591 1.00 25.68 271 ILE A C 1
ATOM 2077 O O . ILE A 1 275 ? 0.225 25.719 -14.219 1.00 25.30 271 ILE A O 1
ATOM 2082 N N . SER A 1 276 ? 2.021 24.980 -13.053 1.00 24.69 272 SER A N 1
ATOM 2083 C CA . SER A 1 276 ? 1.684 23.548 -13.204 1.00 24.37 272 SER A CA 1
ATOM 2084 C C . SER A 1 276 ? 0.354 23.171 -12.548 1.00 24.24 272 SER A C 1
ATOM 2085 O O . SER A 1 276 ? -0.333 22.198 -12.999 1.00 24.52 272 SER A O 1
ATOM 2088 N N . SER A 1 277 ? -0.086 23.941 -11.559 1.00 24.25 273 SER A N 1
ATOM 2089 C CA . SER A 1 277 ? -1.418 23.710 -10.948 1.00 24.39 273 SER A CA 1
ATOM 2090 C C . SER A 1 277 ? -2.550 24.055 -11.923 1.00 24.88 273 SER A C 1
ATOM 2091 O O . SER A 1 277 ? -3.535 23.343 -12.028 1.00 24.77 273 SER A O 1
ATOM 2094 N N . GLY A 1 278 ? -2.388 25.189 -12.587 1.00 25.41 274 GLY A N 1
ATOM 2095 C CA . GLY A 1 278 ? -3.227 25.578 -13.696 1.00 26.27 274 GLY A CA 1
ATOM 2096 C C . GLY A 1 278 ? -3.258 24.506 -14.769 1.00 26.44 274 GLY A C 1
ATOM 2097 O O . GLY A 1 278 ? -4.329 24.129 -15.237 1.00 27.15 274 GLY A O 1
ATOM 2098 N N . ALA A 1 279 ? -2.091 24.023 -15.161 1.00 26.21 275 ALA A N 1
ATOM 2099 C CA . ALA A 1 279 ? -1.971 22.925 -16.145 1.00 26.13 275 ALA A CA 1
ATOM 2100 C C . ALA A 1 279 ? -2.748 21.676 -15.706 1.00 25.78 275 ALA A C 1
ATOM 2101 O O . ALA A 1 279 ? -3.608 21.176 -16.430 1.00 26.27 275 ALA A O 1
ATOM 2103 N N . ASN A 1 280 ? -2.512 21.221 -14.493 1.00 25.55 276 ASN A N 1
ATOM 2104 C CA . ASN A 1 280 ? -3.234 20.070 -13.924 1.00 25.64 276 ASN A CA 1
ATOM 2105 C C . ASN A 1 280 ? -4.773 20.229 -13.874 1.00 26.54 276 ASN A C 1
ATOM 2106 O O . ASN A 1 280 ? -5.489 19.266 -14.070 1.00 26.36 276 ASN A O 1
ATOM 2111 N N . PHE A 1 281 ? -5.238 21.418 -13.539 1.00 27.60 277 PHE A N 1
ATOM 2112 C CA . PHE A 1 281 ? -6.691 21.706 -13.550 1.00 28.90 277 PHE A CA 1
ATOM 2113 C C . PHE A 1 281 ? -7.228 21.457 -14.980 1.00 29.13 277 PHE A C 1
ATOM 2114 O O . PHE A 1 281 ? -8.188 20.729 -15.134 1.00 28.97 277 PHE A O 1
ATOM 2122 N N . ILE A 1 282 ? -6.589 22.056 -15.997 1.00 29.11 278 ILE A N 1
ATOM 2123 C CA . ILE A 1 282 ? -7.035 21.884 -17.369 1.00 29.74 278 ILE A CA 1
ATOM 2124 C C . ILE A 1 282 ? -6.953 20.446 -17.775 1.00 29.50 278 ILE A C 1
ATOM 2125 O O . ILE A 1 282 ? -7.842 19.974 -18.467 1.00 29.92 278 ILE A O 1
ATOM 2130 N N . GLY A 1 283 ? -5.897 19.741 -17.335 1.00 28.43 279 GLY A N 1
ATOM 2131 C CA . GLY A 1 283 ? -5.739 18.316 -17.596 1.00 27.81 279 GLY A CA 1
ATOM 2132 C C . GLY A 1 283 ? -6.839 17.413 -17.080 1.00 27.86 279 GLY A C 1
ATOM 2133 O O . GLY A 1 283 ? -7.307 16.466 -17.803 1.00 27.71 279 GLY A O 1
ATOM 2134 N N . ALA A 1 284 ? -7.241 17.680 -15.854 1.00 27.56 280 ALA A N 1
ATOM 2135 C CA . ALA A 1 284 ? -8.271 16.921 -15.162 1.00 28.40 280 ALA A CA 1
ATOM 2136 C C . ALA A 1 284 ? -9.651 17.113 -15.872 1.00 29.96 280 ALA A C 1
ATOM 2137 O O . ALA A 1 284 ? -10.413 16.171 -16.007 1.00 29.34 280 ALA A O 1
ATOM 2139 N N . LEU A 1 285 ? -9.923 18.345 -16.279 1.00 31.68 281 LEU A N 1
ATOM 2140 C CA . LEU A 1 285 ? -11.038 18.643 -17.177 1.00 34.01 281 LEU A CA 1
ATOM 2141 C C . LEU A 1 285 ? -10.916 17.833 -18.497 1.00 35.49 281 LEU A C 1
ATOM 2142 O O . LEU A 1 285 ? -11.901 17.153 -18.871 1.00 37.24 281 LEU A O 1
ATOM 2147 N N . MET A 1 286 ? -9.752 17.859 -19.170 1.00 34.93 282 MET A N 1
ATOM 2148 C CA . MET A 1 286 ? -9.585 17.112 -20.409 1.00 35.54 282 MET A CA 1
ATOM 2149 C C . MET A 1 286 ? -9.846 15.627 -20.176 1.00 36.49 282 MET A C 1
ATOM 2150 O O . MET A 1 286 ? -10.532 14.995 -20.991 1.00 38.46 282 MET A O 1
ATOM 2155 N N . LEU A 1 287 ? -9.381 15.070 -19.060 1.00 36.27 283 LEU A N 1
ATOM 2156 C CA . LEU A 1 287 ? -9.765 13.717 -18.671 1.00 36.46 283 LEU A CA 1
ATOM 2157 C C . LEU A 1 287 ? -11.251 13.570 -18.348 1.00 38.82 283 LEU A C 1
ATOM 2158 O O . LEU A 1 287 ? -11.893 12.611 -18.749 1.00 39.34 283 LEU A O 1
ATOM 2163 N N . GLN A 1 288 ? -11.803 14.524 -17.642 1.00 38.50 284 GLN A N 1
ATOM 2164 C CA . GLN A 1 288 ? -13.204 14.469 -17.355 1.00 39.93 284 GLN A CA 1
ATOM 2165 C C . GLN A 1 288 ? -14.046 14.331 -18.660 1.00 41.37 284 GLN A C 1
ATOM 2166 O O . GLN A 1 288 ? -14.862 13.437 -18.771 1.00 40.74 284 GLN A O 1
ATOM 2172 N N . ASN A 1 289 ? -13.738 15.156 -19.658 1.00 42.87 285 ASN A N 1
ATOM 2173 C CA . ASN A 1 289 ? -14.334 15.021 -20.994 1.00 43.67 285 ASN A CA 1
ATOM 2174 C C . ASN A 1 289 ? -14.241 13.618 -21.591 1.00 43.72 285 ASN A C 1
ATOM 2175 O O . ASN A 1 289 ? -15.192 13.144 -22.161 1.00 44.71 285 ASN A O 1
ATOM 2191 N N . LEU A 1 291 ? -14.094 10.725 -19.800 1.00 42.10 287 LEU A N 1
ATOM 2192 C CA . LEU A 1 291 ? -14.748 9.637 -19.063 1.00 43.52 287 LEU A CA 1
ATOM 2193 C C . LEU A 1 291 ? -16.211 9.900 -18.799 1.00 44.18 287 LEU A C 1
ATOM 2194 O O . LEU A 1 291 ? -16.854 9.001 -18.303 1.00 43.29 287 LEU A O 1
ATOM 2199 N N . GLY A 1 292 ? -16.683 11.125 -19.052 1.00 46.10 288 GLY A N 1
ATOM 2200 C CA . GLY A 1 292 ? -18.042 11.566 -18.697 1.00 47.46 288 GLY A CA 1
ATOM 2201 C C . GLY A 1 292 ? -18.092 12.766 -17.741 1.00 49.18 288 GLY A C 1
ATOM 2202 O O . GLY A 1 292 ? -17.406 12.775 -16.710 1.00 49.74 288 GLY A O 1
ATOM 2212 N N . ASP A 1 294 ? -19.786 13.619 -15.457 1.00 46.50 290 ASP A N 1
ATOM 2213 C CA . ASP A 1 294 ? -20.019 13.265 -14.046 1.00 46.86 290 ASP A CA 1
ATOM 2214 C C . ASP A 1 294 ? -18.868 12.472 -13.373 1.00 43.87 290 ASP A C 1
ATOM 2215 O O . ASP A 1 294 ? -18.988 12.059 -12.190 1.00 43.82 290 ASP A O 1
ATOM 2220 N N . SER A 1 295 ? -17.789 12.222 -14.114 1.00 40.56 291 SER A N 1
ATOM 2221 C CA . SER A 1 295 ? -16.740 11.325 -13.640 1.00 38.52 291 SER A CA 1
ATOM 2222 C C . SER A 1 295 ? -15.976 12.059 -12.519 1.00 36.26 291 SER A C 1
ATOM 2223 O O . SER A 1 295 ? -15.909 13.299 -12.495 1.00 35.78 291 SER A O 1
ATOM 2226 N N . VAL A 1 296 ? -15.489 11.275 -11.576 1.00 34.81 292 VAL A N 1
ATOM 2227 C CA . VAL A 1 296 ? -14.762 11.770 -10.423 1.00 33.88 292 VAL A CA 1
ATOM 2228 C C . VAL A 1 296 ? -13.238 11.795 -10.736 1.00 32.38 292 VAL A C 1
ATOM 2229 O O . VAL A 1 296 ? -12.612 10.758 -10.724 1.00 32.06 292 VAL A O 1
ATOM 2233 N N . ILE A 1 297 ? -12.721 12.983 -11.071 1.00 31.76 293 ILE A N 1
ATOM 2234 C CA . ILE A 1 297 ? -11.318 13.223 -11.378 1.00 31.25 293 ILE A CA 1
ATOM 2235 C C . ILE A 1 297 ? -10.589 13.957 -10.215 1.00 30.42 293 ILE A C 1
ATOM 2236 O O . ILE A 1 297 ? -11.064 14.963 -9.647 1.00 30.03 293 ILE A O 1
ATOM 2241 N N . VAL A 1 298 ? -9.424 13.447 -9.901 1.00 29.19 294 VAL A N 1
ATOM 2242 C CA . VAL A 1 298 ? -8.560 14.012 -8.866 1.00 28.79 294 VAL A CA 1
ATOM 2243 C C . VAL A 1 298 ? -7.269 14.541 -9.511 1.00 27.49 294 VAL A C 1
ATOM 2244 O O . VAL A 1 298 ? -6.751 13.947 -10.471 1.00 26.79 294 VAL A O 1
ATOM 2248 N N . THR A 1 299 ? -6.766 15.673 -9.027 1.00 26.68 295 THR A N 1
ATOM 2249 C CA . THR A 1 299 ? -5.418 16.110 -9.407 1.00 26.10 295 THR A CA 1
ATOM 2250 C C . THR A 1 299 ? -4.771 16.799 -8.205 1.00 25.47 295 THR A C 1
ATOM 2251 O O . THR A 1 299 ? -5.310 16.733 -7.064 1.00 24.95 295 THR A O 1
ATOM 2255 N N . VAL A 1 300 ? -3.623 17.429 -8.460 1.00 24.44 296 VAL A N 1
ATOM 2256 C CA . VAL A 1 300 ? -2.912 18.112 -7.418 1.00 24.12 296 VAL A CA 1
ATOM 2257 C C . VAL A 1 300 ? -2.513 19.505 -7.867 1.00 23.97 296 VAL A C 1
ATOM 2258 O O . VAL A 1 300 ? -2.288 19.733 -9.054 1.00 23.87 296 VAL A O 1
ATOM 2262 N N . PHE A 1 301 ? -2.384 20.396 -6.891 1.00 23.84 297 PHE A N 1
ATOM 2263 C CA . PHE A 1 301 ? -1.767 21.699 -7.061 1.00 23.92 297 PHE A CA 1
ATOM 2264 C C . PHE A 1 301 ? -0.376 21.670 -6.352 1.00 23.12 297 PHE A C 1
ATOM 2265 O O . PHE A 1 301 ? -0.293 21.814 -5.152 1.00 22.67 297 PHE A O 1
ATOM 2273 N N . PRO A 1 302 ? 0.699 21.459 -7.109 1.00 23.03 298 PRO A N 1
ATOM 2274 C CA . PRO A 1 302 ? 2.012 21.225 -6.455 1.00 22.95 298 PRO A CA 1
ATOM 2275 C C . PRO A 1 302 ? 2.560 22.334 -5.588 1.00 23.03 298 PRO A C 1
ATOM 2276 O O . PRO A 1 302 ? 3.240 22.019 -4.631 1.00 22.54 298 PRO A O 1
ATOM 2280 N N . ASP A 1 303 ? 2.268 23.597 -5.898 1.00 23.69 299 ASP A N 1
ATOM 2281 C CA . ASP A 1 303 ? 2.808 24.703 -5.095 1.00 24.50 299 ASP A CA 1
ATOM 2282 C C . ASP A 1 303 ? 1.939 25.945 -5.246 1.00 25.42 299 ASP A C 1
ATOM 2283 O O . ASP A 1 303 ? 0.961 25.921 -6.009 1.00 25.16 299 ASP A O 1
ATOM 2288 N N . ASP A 1 304 ? 2.305 26.978 -4.499 1.00 26.40 300 ASP A N 1
ATOM 2289 C CA . ASP A 1 304 ? 1.629 28.277 -4.529 1.00 27.70 300 ASP A CA 1
ATOM 2290 C C . ASP A 1 304 ? 2.169 29.272 -5.608 1.00 27.61 300 ASP A C 1
ATOM 2291 O O . ASP A 1 304 ? 3.111 28.946 -6.385 1.00 26.15 300 ASP A O 1
ATOM 2296 N N . ASN A 1 305 ? 1.559 30.483 -5.666 1.00 27.89 301 ASN A N 1
ATOM 2297 C CA . ASN A 1 305 ? 1.924 31.454 -6.706 1.00 28.33 301 ASN A CA 1
ATOM 2298 C C . ASN A 1 305 ? 3.156 32.323 -6.339 1.00 28.56 301 ASN A C 1
ATOM 2299 O O . ASN A 1 305 ? 3.608 33.081 -7.196 1.00 28.92 301 ASN A O 1
ATOM 2322 N N . TYR A 1 308 ? 6.368 32.756 -8.409 1.00 27.34 304 TYR A N 1
ATOM 2323 C CA . TYR A 1 308 ? 6.088 33.051 -9.819 1.00 28.20 304 TYR A CA 1
ATOM 2324 C C . TYR A 1 308 ? 5.825 34.488 -10.127 1.00 29.59 304 TYR A C 1
ATOM 2325 O O . TYR A 1 308 ? 5.496 34.799 -11.259 1.00 29.71 304 TYR A O 1
ATOM 2334 N N . LEU A 1 309 ? 6.040 35.376 -9.155 1.00 30.66 305 LEU A N 1
ATOM 2335 C CA . LEU A 1 309 ? 5.779 36.793 -9.384 1.00 32.49 305 LEU A CA 1
ATOM 2336 C C . LEU A 1 309 ? 6.694 37.353 -10.481 1.00 32.83 305 LEU A C 1
ATOM 2337 O O . LEU A 1 309 ? 6.347 38.328 -11.117 1.00 33.62 305 LEU A O 1
ATOM 2342 N N . SER A 1 310 ? 7.871 36.769 -10.679 1.00 32.63 306 SER A N 1
ATOM 2343 C CA . SER A 1 310 ? 8.766 37.255 -11.735 1.00 33.64 306 SER A CA 1
ATOM 2344 C C . SER A 1 310 ? 8.432 36.710 -13.133 1.00 33.64 306 SER A C 1
ATOM 2345 O O . SER A 1 310 ? 9.173 37.039 -14.076 1.00 34.34 306 SER A O 1
ATOM 2348 N N . THR A 1 311 ? 7.403 35.852 -13.247 1.00 31.99 307 THR A N 1
ATOM 2349 C CA . THR A 1 311 ? 7.172 35.056 -14.430 1.00 32.94 307 THR A CA 1
ATOM 2350 C C . THR A 1 311 ? 5.946 35.580 -15.165 1.00 33.51 307 THR A C 1
ATOM 2351 O O . THR A 1 311 ? 5.287 36.559 -14.720 1.00 33.33 307 THR A O 1
ATOM 2355 N N . ASP A 1 312 ? 5.643 34.927 -16.283 1.00 33.94 308 ASP A N 1
ATOM 2356 C CA . ASP A 1 312 ? 4.501 35.302 -17.122 1.00 34.38 308 ASP A CA 1
ATOM 2357 C C . ASP A 1 312 ? 3.134 35.079 -16.425 1.00 34.54 308 ASP A C 1
ATOM 2358 O O . ASP A 1 312 ? 2.076 35.604 -16.905 1.00 33.97 308 ASP A O 1
ATOM 2363 N N . LEU A 1 313 ? 3.130 34.348 -15.311 1.00 34.17 309 LEU A N 1
ATOM 2364 C CA . LEU A 1 313 ? 1.931 34.245 -14.468 1.00 34.93 309 LEU A CA 1
ATOM 2365 C C . LEU A 1 313 ? 1.353 35.611 -14.031 1.00 36.91 309 LEU A C 1
ATOM 2366 O O . LEU A 1 313 ? 0.137 35.786 -13.917 1.00 36.13 309 LEU A O 1
ATOM 2371 N N . MET A 1 314 ? 2.240 36.565 -13.796 1.00 38.87 310 MET A N 1
ATOM 2372 C CA . MET A 1 314 ? 1.853 37.925 -13.407 1.00 41.33 310 MET A CA 1
ATOM 2373 C C . MET A 1 314 ? 1.660 38.884 -14.577 1.00 42.24 310 MET A C 1
ATOM 2374 O O . MET A 1 314 ? 1.502 40.065 -14.353 1.00 43.55 310 MET A O 1
ATOM 2379 N N . ARG A 1 315 ? 1.649 38.387 -15.805 1.00 42.76 311 ARG A N 1
ATOM 2380 C CA . ARG A 1 315 ? 1.560 39.210 -17.006 1.00 44.36 311 ARG A CA 1
ATOM 2381 C C . ARG A 1 315 ? 0.304 38.789 -17.742 1.00 44.78 311 ARG A C 1
ATOM 2382 O O . ARG A 1 315 ? -0.352 37.825 -17.352 1.00 44.05 311 ARG A O 1
ATOM 2390 N N . GLU A 1 316 ? -0.041 39.539 -18.778 1.00 45.82 312 GLU A N 1
ATOM 2391 C CA . GLU A 1 316 ? -1.295 39.353 -19.500 1.00 47.06 312 GLU A CA 1
ATOM 2392 C C . GLU A 1 316 ? -1.038 38.352 -20.594 1.00 46.59 312 GLU A C 1
ATOM 2393 O O . GLU A 1 316 ? -0.214 38.578 -21.466 1.00 46.66 312 GLU A O 1
ATOM 2399 N N . GLU A 1 317 ? -1.695 37.212 -20.514 1.00 47.36 313 GLU A N 1
ATOM 2400 C CA . GLU A 1 317 ? -1.428 36.164 -21.466 1.00 48.37 313 GLU A CA 1
ATOM 2401 C C . GLU A 1 317 ? -2.361 36.330 -22.665 1.00 51.01 313 GLU A C 1
ATOM 2402 O O . GLU A 1 317 ? -3.569 36.423 -22.494 1.00 51.22 313 GLU A O 1
ATOM 2417 N N . VAL A 1 319 ? -4.674 35.134 -24.975 1.00 59.62 315 VAL A N 1
ATOM 2418 C CA . VAL A 1 319 ? -5.600 33.990 -25.071 1.00 61.01 315 VAL A CA 1
ATOM 2419 C C . VAL A 1 319 ? -5.582 33.511 -26.527 1.00 63.43 315 VAL A C 1
ATOM 2420 O O . VAL A 1 319 ? -5.308 34.299 -27.444 1.00 66.63 315 VAL A O 1
ATOM 2433 N N . GLU A 1 321 ? -7.591 30.643 -29.425 1.00 67.19 317 GLU A N 1
ATOM 2434 C CA . GLU A 1 321 ? -8.850 29.976 -29.779 1.00 66.67 317 GLU A CA 1
ATOM 2435 C C . GLU A 1 321 ? -8.985 28.611 -29.102 1.00 61.22 317 GLU A C 1
ATOM 2436 O O . GLU A 1 321 ? -9.996 28.310 -28.479 1.00 59.99 317 GLU A O 1
ATOM 2442 N N . ASP A 1 322 ? -7.941 27.796 -29.187 1.00 56.60 318 ASP A N 1
ATOM 2443 C CA . ASP A 1 322 ? -8.009 26.464 -28.602 1.00 53.85 318 ASP A CA 1
ATOM 2444 C C . ASP A 1 322 ? -7.748 26.368 -27.073 1.00 49.43 318 ASP A C 1
ATOM 2445 O O . ASP A 1 322 ? -7.677 25.268 -26.570 1.00 49.62 318 ASP A O 1
ATOM 2450 N N . PHE A 1 323 ? -7.626 27.470 -26.331 1.00 46.69 319 PHE A N 1
ATOM 2451 C CA . PHE A 1 323 ? -7.480 27.375 -24.845 1.00 44.46 319 PHE A CA 1
ATOM 2452 C C . PHE A 1 323 ? -8.797 26.857 -24.256 1.00 43.85 319 PHE A C 1
ATOM 2453 O O . PHE A 1 323 ? -9.844 27.420 -24.549 1.00 45.39 319 PHE A O 1
ATOM 2461 N N . LEU A 1 324 ? -8.763 25.824 -23.412 1.00 42.35 320 LEU A N 1
ATOM 2462 C CA . LEU A 1 324 ? -9.987 25.433 -22.667 1.00 41.73 320 LEU A CA 1
ATOM 2463 C C . LEU A 1 324 ? -10.337 26.493 -21.614 1.00 41.55 320 LEU A C 1
ATOM 2464 O O . LEU A 1 324 ? -11.505 26.664 -21.325 1.00 39.70 320 LEU A O 1
ATOM 2469 N N . SER A 1 325 ? -9.331 27.190 -21.050 1.00 41.15 321 SER A N 1
ATOM 2470 C CA . SER A 1 325 ? -9.563 28.248 -20.040 1.00 42.30 321 SER A CA 1
ATOM 2471 C C . SER A 1 325 ? -10.488 29.396 -20.501 1.00 44.36 321 SER A C 1
ATOM 2472 O O . SER A 1 325 ? -11.170 29.973 -19.662 1.00 44.96 321 SER A O 1
ATOM 2484 N N . ASP A 1 327 ? -13.178 29.111 -21.941 1.00 46.90 323 ASP A N 1
ATOM 2485 C CA . ASP A 1 327 ? -14.521 28.627 -21.635 1.00 47.27 323 ASP A CA 1
ATOM 2486 C C . ASP A 1 327 ? -14.719 28.111 -20.210 1.00 45.84 323 ASP A C 1
ATOM 2487 O O . ASP A 1 327 ? -15.692 27.405 -19.949 1.00 45.86 323 ASP A O 1
ATOM 2492 N N . ILE A 1 328 ? -13.832 28.438 -19.272 1.00 44.14 324 ILE A N 1
ATOM 2493 C CA . ILE A 1 328 ? -14.016 27.972 -17.884 1.00 41.78 324 ILE A CA 1
ATOM 2494 C C . ILE A 1 328 ? -14.408 29.144 -17.026 1.00 40.02 324 ILE A C 1
ATOM 2495 O O . ILE A 1 328 ? -13.839 30.212 -17.178 1.00 39.28 324 ILE A O 1
ATOM 2500 N N . THR A 1 329 ? -15.347 28.927 -16.107 1.00 39.40 325 THR A N 1
ATOM 2501 C CA . THR A 1 329 ? -15.725 29.937 -15.109 1.00 40.93 325 THR A CA 1
ATOM 2502 C C . THR A 1 329 ? -15.744 29.232 -13.763 1.00 40.63 325 THR A C 1
ATOM 2503 O O . THR A 1 329 ? -16.491 28.271 -13.592 1.00 40.65 325 THR A O 1
ATOM 2507 N N . LEU A 1 330 ? -14.878 29.673 -12.834 1.00 39.70 326 LEU A N 1
ATOM 2508 C CA . LEU A 1 330 ? -14.836 29.072 -11.522 1.00 40.20 326 LEU A CA 1
ATOM 2509 C C . LEU A 1 330 ? -16.067 29.500 -10.726 1.00 41.69 326 LEU A C 1
ATOM 2510 O O . LEU A 1 330 ? -16.416 30.680 -10.749 1.00 40.24 326 LEU A O 1
ATOM 2524 N N . GLU A 1 332 ? -17.203 27.876 -7.249 1.00 46.76 328 GLU A N 1
ATOM 2525 C CA . GLU A 1 332 ? -16.983 27.825 -5.795 1.00 47.17 328 GLU A CA 1
ATOM 2526 C C . GLU A 1 332 ? -16.240 26.596 -5.279 1.00 43.80 328 GLU A C 1
ATOM 2527 O O . GLU A 1 332 ? -16.189 25.559 -5.916 1.00 43.56 328 GLU A O 1
ATOM 2533 N N . ILE A 1 333 ? -15.766 26.717 -4.058 1.00 40.68 329 ILE A N 1
ATOM 2534 C CA . ILE A 1 333 ? -15.249 25.593 -3.316 1.00 39.94 329 ILE A CA 1
ATOM 2535 C C . ILE A 1 333 ? -16.415 24.988 -2.560 1.00 40.56 329 ILE A C 1
ATOM 2536 O O . ILE A 1 333 ? -16.959 25.601 -1.646 1.00 41.66 329 ILE A O 1
ATOM 2550 N N . ASN A 1 335 ? -16.388 21.906 -1.038 1.00 38.09 331 ASN A N 1
ATOM 2551 C CA . ASN A 1 335 ? -15.995 21.104 0.124 1.00 37.19 331 ASN A CA 1
ATOM 2552 C C . ASN A 1 335 ? -14.464 21.140 0.294 1.00 36.44 331 ASN A C 1
ATOM 2553 O O . ASN A 1 335 ? -13.726 21.436 -0.652 1.00 36.00 331 ASN A O 1
ATOM 2558 N N . VAL A 1 336 ? -14.033 20.917 1.528 1.00 35.88 332 VAL A N 1
ATOM 2559 C CA . VAL A 1 336 ? -12.621 20.825 1.899 1.00 35.06 332 VAL A CA 1
ATOM 2560 C C . VAL A 1 336 ? -12.548 19.755 2.962 1.00 35.53 332 VAL A C 1
ATOM 2561 O O . VAL A 1 336 ? -13.244 19.879 3.984 1.00 34.31 332 VAL A O 1
ATOM 2565 N N . LEU A 1 337 ? -11.712 18.738 2.714 1.00 35.68 333 LEU A N 1
ATOM 2566 C CA . LEU A 1 337 ? -11.462 17.620 3.615 1.00 37.05 333 LEU A CA 1
ATOM 2567 C C . LEU A 1 337 ? -10.000 17.674 4.078 1.00 37.74 333 LEU A C 1
ATOM 2568 O O . LEU A 1 337 ? -9.120 18.129 3.327 1.00 35.72 333 LEU A O 1
ATOM 2573 N N . ARG A 1 338 ? -9.738 17.119 5.254 1.00 39.15 334 ARG A N 1
ATOM 2574 C CA . ARG A 1 338 ? -8.368 17.021 5.777 1.00 42.15 334 ARG A CA 1
ATOM 2575 C C . ARG A 1 338 ? -8.349 16.122 6.991 1.00 44.70 334 ARG A C 1
ATOM 2576 O O . ARG A 1 338 ? -9.077 16.410 7.937 1.00 45.16 334 ARG A O 1
ATOM 2584 N N . VAL A 1 339 ? -7.558 15.043 6.952 1.00 49.53 335 VAL A N 1
ATOM 2585 C CA . VAL A 1 339 ? -7.333 14.178 8.144 1.00 52.67 335 VAL A CA 1
ATOM 2586 C C . VAL A 1 339 ? -5.917 14.338 8.695 1.00 54.44 335 VAL A C 1
ATOM 2587 O O . VAL A 1 339 ? -5.687 15.114 9.637 1.00 56.28 335 VAL A O 1
ATOM 2591 N N . GLY B 1 4 ? -28.468 24.082 9.502 1.00 74.35 0 GLY B N 1
ATOM 2592 C CA . GLY B 1 4 ? -27.991 25.316 8.810 1.00 73.74 0 GLY B CA 1
ATOM 2593 C C . GLY B 1 4 ? -27.707 25.059 7.340 1.00 74.01 0 GLY B C 1
ATOM 2594 O O . GLY B 1 4 ? -28.503 24.395 6.681 1.00 74.00 0 GLY B O 1
ATOM 2595 N N . SER B 1 5 ? -26.553 25.556 6.867 1.00 73.12 1 SER B N 1
ATOM 2596 C CA . SER B 1 5 ? -26.052 25.449 5.466 1.00 70.73 1 SER B CA 1
ATOM 2597 C C . SER B 1 5 ? -24.818 26.376 5.260 1.00 69.01 1 SER B C 1
ATOM 2598 O O . SER B 1 5 ? -23.739 25.927 4.855 1.00 64.96 1 SER B O 1
ATOM 2601 N N . GLU B 1 6 ? -25.011 27.675 5.502 1.00 67.29 2 GLU B N 1
ATOM 2602 C CA . GLU B 1 6 ? -23.892 28.583 5.732 1.00 64.90 2 GLU B CA 1
ATOM 2603 C C . GLU B 1 6 ? -22.989 28.011 6.830 1.00 63.13 2 GLU B C 1
ATOM 2604 O O . GLU B 1 6 ? -21.756 28.066 6.736 1.00 59.88 2 GLU B O 1
ATOM 2610 N N . GLN B 1 7 ? -23.616 27.503 7.887 1.00 61.85 3 GLN B N 1
ATOM 2611 C CA . GLN B 1 7 ? -22.902 26.766 8.957 1.00 61.00 3 GLN B CA 1
ATOM 2612 C C . GLN B 1 7 ? -22.031 25.569 8.469 1.00 56.71 3 GLN B C 1
ATOM 2613 O O . GLN B 1 7 ? -20.903 25.390 8.928 1.00 54.45 3 GLN B O 1
ATOM 2637 N N . MET B 1 10 ? -18.965 27.081 6.526 1.00 48.20 6 MET B N 1
ATOM 2638 C CA . MET B 1 10 ? -17.955 27.553 7.454 1.00 47.51 6 MET B CA 1
ATOM 2639 C C . MET B 1 10 ? -17.257 26.420 8.193 1.00 45.54 6 MET B C 1
ATOM 2640 O O . MET B 1 10 ? -16.066 26.503 8.445 1.00 43.79 6 MET B O 1
ATOM 2654 N N . TYR B 1 12 ? -16.557 23.485 6.859 1.00 40.41 8 TYR B N 1
ATOM 2655 C CA . TYR B 1 12 ? -15.516 22.927 5.952 1.00 38.66 8 TYR B CA 1
ATOM 2656 C C . TYR B 1 12 ? -14.383 23.905 5.563 1.00 37.39 8 TYR B C 1
ATOM 2657 O O . TYR B 1 12 ? -13.234 23.484 5.417 1.00 35.22 8 TYR B O 1
ATOM 2666 N N . LEU B 1 13 ? -14.687 25.199 5.462 1.00 37.47 9 LEU B N 1
ATOM 2667 C CA . LEU B 1 13 ? -13.686 26.156 5.016 1.00 37.43 9 LEU B CA 1
ATOM 2668 C C . LEU B 1 13 ? -12.605 26.313 6.094 1.00 38.20 9 LEU B C 1
ATOM 2669 O O . LEU B 1 13 ? -11.431 26.572 5.758 1.00 37.55 9 LEU B O 1
ATOM 2674 N N . GLU B 1 14 ? -12.969 26.052 7.354 1.00 38.97 10 GLU B N 1
ATOM 2675 C CA . GLU B 1 14 ? -12.006 26.109 8.437 1.00 39.46 10 GLU B CA 1
ATOM 2676 C C . GLU B 1 14 ? -10.837 25.099 8.288 1.00 37.39 10 GLU B C 1
ATOM 2677 O O . GLU B 1 14 ? -9.780 25.279 8.900 1.00 34.35 10 GLU B O 1
ATOM 2683 N N . ASN B 1 15 ? -11.058 24.037 7.504 1.00 36.35 11 ASN B N 1
ATOM 2684 C CA . ASN B 1 15 ? -9.976 23.116 7.150 1.00 35.49 11 ASN B CA 1
ATOM 2685 C C . ASN B 1 15 ? -8.867 23.765 6.322 1.00 33.92 11 ASN B C 1
ATOM 2686 O O . ASN B 1 15 ? -7.818 23.144 6.139 1.00 32.45 11 ASN B O 1
ATOM 2691 N N . LEU B 1 16 ? -9.104 24.975 5.809 1.00 33.21 12 LEU B N 1
ATOM 2692 C CA . LEU B 1 16 ? -8.077 25.708 5.091 1.00 32.64 12 LEU B CA 1
ATOM 2693 C C . LEU B 1 16 ? -7.083 26.480 5.968 1.00 32.10 12 LEU B C 1
ATOM 2694 O O . LEU B 1 16 ? -6.138 27.059 5.415 1.00 31.34 12 LEU B O 1
ATOM 2699 N N . VAL B 1 17 ? -7.329 26.515 7.288 1.00 32.03 13 VAL B N 1
ATOM 2700 C CA . VAL B 1 17 ? -6.566 27.331 8.224 1.00 32.25 13 VAL B CA 1
ATOM 2701 C C . VAL B 1 17 ? -6.316 26.587 9.501 1.00 32.04 13 VAL B C 1
ATOM 2702 O O . VAL B 1 17 ? -7.006 25.655 9.816 1.00 32.21 13 VAL B O 1
ATOM 2706 N N . GLY B 1 18 ? -5.257 26.995 10.212 1.00 32.08 14 GLY B N 1
ATOM 2707 C CA . GLY B 1 18 ? -4.849 26.388 11.464 1.00 31.45 14 GLY B CA 1
ATOM 2708 C C . GLY B 1 18 ? -4.302 24.989 11.399 1.00 31.65 14 GLY B C 1
ATOM 2709 O O . GLY B 1 18 ? -3.903 24.519 10.313 1.00 31.65 14 GLY B O 1
ATOM 2719 N N . THR B 1 20 ? -1.480 23.954 12.632 1.00 29.25 16 THR B N 1
ATOM 2720 C CA . THR B 1 20 ? -0.099 24.097 12.179 1.00 28.21 16 THR B CA 1
ATOM 2721 C C . THR B 1 20 ? 0.883 23.396 13.079 1.00 27.82 16 THR B C 1
ATOM 2722 O O . THR B 1 20 ? 0.613 23.122 14.230 1.00 27.80 16 THR B O 1
ATOM 2726 N N . PRO B 1 21 ? 2.051 23.067 12.558 1.00 27.54 17 PRO B N 1
ATOM 2727 C CA . PRO B 1 21 ? 3.076 22.421 13.420 1.00 27.47 17 PRO B CA 1
ATOM 2728 C C . PRO B 1 21 ? 3.550 23.270 14.609 1.00 27.53 17 PRO B C 1
ATOM 2729 O O . PRO B 1 21 ? 3.720 24.490 14.459 1.00 27.26 17 PRO B O 1
ATOM 2733 N N . MET B 1 22 ? 3.720 22.627 15.762 1.00 28.18 18 MET B N 1
ATOM 2734 C CA . MET B 1 22 ? 4.465 23.201 16.900 1.00 29.73 18 MET B CA 1
ATOM 2735 C C . MET B 1 22 ? 5.873 22.606 16.837 1.00 29.39 18 MET B C 1
ATOM 2736 O O . MET B 1 22 ? 6.015 21.394 16.750 1.00 29.19 18 MET B O 1
ATOM 2741 N N . LEU B 1 23 ? 6.901 23.431 16.872 1.00 29.65 19 LEU B N 1
ATOM 2742 C CA . LEU B 1 23 ? 8.267 22.929 16.766 1.00 29.99 19 LEU B CA 1
ATOM 2743 C C . LEU B 1 23 ? 9.044 23.202 18.063 1.00 30.27 19 LEU B C 1
ATOM 2744 O O . LEU B 1 23 ? 8.969 24.308 18.587 1.00 29.66 19 LEU B O 1
ATOM 2749 N N . GLU B 1 24 ? 9.807 22.217 18.546 1.00 30.18 20 GLU B N 1
ATOM 2750 C CA . GLU B 1 24 ? 10.749 22.436 19.632 1.00 31.21 20 GLU B CA 1
ATOM 2751 C C . GLU B 1 24 ? 12.092 22.661 19.002 1.00 30.76 20 GLU B C 1
ATOM 2752 O O . GLU B 1 24 ? 12.677 21.720 18.424 1.00 30.28 20 GLU B O 1
ATOM 2758 N N . LEU B 1 25 ? 12.571 23.899 19.112 1.00 30.74 21 LEU B N 1
ATOM 2759 C CA . LEU B 1 25 ? 13.879 24.304 18.572 1.00 31.25 21 LEU B CA 1
ATOM 2760 C C . LEU B 1 25 ? 14.940 24.426 19.660 1.00 31.86 21 LEU B C 1
ATOM 2761 O O . LEU B 1 25 ? 14.810 25.228 20.598 1.00 31.44 21 LEU B O 1
ATOM 2766 N N . ILE B 1 26 ? 16.005 23.635 19.504 1.00 32.22 22 ILE B N 1
ATOM 2767 C CA . ILE B 1 26 ? 17.156 23.619 20.424 1.00 32.80 22 ILE B CA 1
ATOM 2768 C C . ILE B 1 26 ? 18.299 24.387 19.777 1.00 32.85 22 ILE B C 1
ATOM 2769 O O . ILE B 1 26 ? 18.562 24.251 18.586 1.00 31.67 22 ILE B O 1
ATOM 2774 N N . PHE B 1 27 ? 18.943 25.221 20.580 1.00 33.28 23 PHE B N 1
ATOM 2775 C CA . PHE B 1 27 ? 20.048 26.040 20.159 1.00 34.41 23 PHE B CA 1
ATOM 2776 C C . PHE B 1 27 ? 21.004 26.300 21.340 1.00 36.14 23 PHE B C 1
ATOM 2777 O O . PHE B 1 27 ? 20.656 26.059 22.494 1.00 36.05 23 PHE B O 1
ATOM 2785 N N . ASP B 1 28 ? 22.181 26.802 21.009 1.00 38.53 24 ASP B N 1
ATOM 2786 C CA . ASP B 1 28 ? 23.191 27.259 22.006 1.00 41.70 24 ASP B CA 1
ATOM 2787 C C . ASP B 1 28 ? 23.150 28.758 22.041 1.00 40.75 24 ASP B C 1
ATOM 2788 O O . ASP B 1 28 ? 23.122 29.409 21.001 1.00 39.03 24 ASP B O 1
ATOM 2793 N N . TYR B 1 29 ? 23.081 29.299 23.250 1.00 42.40 25 TYR B N 1
ATOM 2794 C CA . TYR B 1 29 ? 23.272 30.725 23.486 1.00 43.47 25 TYR B CA 1
ATOM 2795 C C . TYR B 1 29 ? 24.460 30.867 24.467 1.00 45.53 25 TYR B C 1
ATOM 2796 O O . TYR B 1 29 ? 24.387 30.384 25.604 1.00 43.86 25 TYR B O 1
ATOM 2814 N N . GLY B 1 31 ? 27.556 29.571 25.752 1.00 52.42 27 GLY B N 1
ATOM 2815 C CA . GLY B 1 31 ? 27.222 28.521 24.809 1.00 52.01 27 GLY B CA 1
ATOM 2816 C C . GLY B 1 31 ? 26.500 27.433 25.640 1.00 52.45 27 GLY B C 1
ATOM 2817 O O . GLY B 1 31 ? 26.991 26.312 25.816 1.00 52.22 27 GLY B O 1
ATOM 2818 N N . GLU B 1 32 ? 25.367 27.815 26.225 1.00 49.62 28 GLU B N 1
ATOM 2819 C CA . GLU B 1 32 ? 24.525 26.915 26.988 1.00 49.27 28 GLU B CA 1
ATOM 2820 C C . GLU B 1 32 ? 23.304 26.529 26.137 1.00 47.07 28 GLU B C 1
ATOM 2821 O O . GLU B 1 32 ? 22.801 27.309 25.297 1.00 44.78 28 GLU B O 1
ATOM 2827 N N . GLU B 1 33 ? 22.831 25.323 26.377 1.00 45.06 29 GLU B N 1
ATOM 2828 C CA . GLU B 1 33 ? 21.804 24.758 25.584 1.00 46.08 29 GLU B CA 1
ATOM 2829 C C . GLU B 1 33 ? 20.458 25.299 26.048 1.00 44.62 29 GLU B C 1
ATOM 2830 O O . GLU B 1 33 ? 20.128 25.255 27.238 1.00 43.57 29 GLU B O 1
ATOM 2836 N N . ARG B 1 34 ? 19.696 25.805 25.072 1.00 41.32 30 ARG B N 1
ATOM 2837 C CA . ARG B 1 34 ? 18.357 26.304 25.290 1.00 39.68 30 ARG B CA 1
ATOM 2838 C C . ARG B 1 34 ? 17.367 25.692 24.307 1.00 37.68 30 ARG B C 1
ATOM 2839 O O . ARG B 1 34 ? 17.752 25.072 23.320 1.00 36.29 30 ARG B O 1
ATOM 2847 N N . ARG B 1 35 ? 16.109 25.953 24.580 1.00 36.23 31 ARG B N 1
ATOM 2848 C CA . ARG B 1 35 ? 15.038 25.634 23.646 1.00 37.04 31 ARG B CA 1
ATOM 2849 C C . ARG B 1 35 ? 13.913 26.647 23.698 1.00 36.23 31 ARG B C 1
ATOM 2850 O O . ARG B 1 35 ? 13.565 27.178 24.785 1.00 35.88 31 ARG B O 1
ATOM 2858 N N . ILE B 1 36 ? 13.305 26.841 22.526 1.00 35.29 32 ILE B N 1
ATOM 2859 C CA . ILE B 1 36 ? 12.088 27.671 22.331 1.00 35.59 32 ILE B CA 1
ATOM 2860 C C . ILE B 1 36 ? 11.025 26.809 21.556 1.00 33.75 32 ILE B C 1
ATOM 2861 O O . ILE B 1 36 ? 11.364 25.956 20.698 1.00 32.50 32 ILE B O 1
ATOM 2866 N N . PHE B 1 37 ? 9.763 27.020 21.890 1.00 32.01 33 PHE B N 1
ATOM 2867 C CA . PHE B 1 37 ? 8.646 26.360 21.210 1.00 31.30 33 PHE B CA 1
ATOM 2868 C C . PHE B 1 37 ? 7.985 27.355 20.287 1.00 30.66 33 PHE B C 1
ATOM 2869 O O . PHE B 1 37 ? 7.732 28.479 20.676 1.00 30.65 33 PHE B O 1
ATOM 2877 N N . VAL B 1 38 ? 7.713 26.949 19.051 1.00 29.96 34 VAL B N 1
ATOM 2878 C CA . VAL B 1 38 ? 7.263 27.887 18.047 1.00 29.68 34 VAL B CA 1
ATOM 2879 C C . VAL B 1 38 ? 6.174 27.251 17.137 1.00 28.65 34 VAL B C 1
ATOM 2880 O O . VAL B 1 38 ? 6.296 26.060 16.703 1.00 27.57 34 VAL B O 1
ATOM 2893 N N . ASN B 1 40 ? 4.601 27.234 13.531 1.00 27.13 36 ASN B N 1
ATOM 2894 C CA . ASN B 1 40 ? 4.856 27.609 12.136 1.00 27.41 36 ASN B CA 1
ATOM 2895 C C . ASN B 1 40 ? 3.573 27.890 11.323 1.00 27.31 36 ASN B C 1
ATOM 2896 O O . ASN B 1 40 ? 2.976 26.970 10.754 1.00 26.37 36 ASN B O 1
ATOM 2901 N N . GLU B 1 41 ? 3.267 29.183 11.170 1.00 27.14 37 GLU B N 1
ATOM 2902 C CA . GLU B 1 41 ? 2.020 29.665 10.567 1.00 27.62 37 GLU B CA 1
ATOM 2903 C C . GLU B 1 41 ? 2.061 29.888 9.044 1.00 27.47 37 GLU B C 1
ATOM 2904 O O . GLU B 1 41 ? 1.086 30.325 8.485 1.00 27.43 37 GLU B O 1
ATOM 2910 N N . SER B 1 42 ? 3.181 29.505 8.384 1.00 27.11 38 SER B N 1
ATOM 2911 C CA . SER B 1 42 ? 3.229 29.354 6.923 1.00 26.88 38 SER B CA 1
ATOM 2912 C C . SER B 1 42 ? 2.245 28.264 6.369 1.00 26.84 38 SER B C 1
ATOM 2913 O O . SER B 1 42 ? 1.789 28.345 5.219 1.00 26.92 38 SER B O 1
ATOM 2916 N N . TYR B 1 43 ? 1.883 27.292 7.201 1.00 26.73 39 TYR B N 1
ATOM 2917 C CA . TYR B 1 43 ? 1.020 26.175 6.814 1.00 26.52 39 TYR B CA 1
ATOM 2918 C C . TYR B 1 43 ? -0.498 26.601 6.850 1.00 27.17 39 TYR B C 1
ATOM 2919 O O . TYR B 1 43 ? -1.312 26.042 7.605 1.00 27.52 39 TYR B O 1
ATOM 2928 N N . ASN B 1 44 ? -0.862 27.561 6.023 1.00 27.37 40 ASN B N 1
ATOM 2929 C CA . ASN B 1 44 ? -2.137 28.225 6.019 1.00 27.79 40 ASN B CA 1
ATOM 2930 C C . ASN B 1 44 ? -2.450 28.571 4.594 1.00 28.33 40 ASN B C 1
ATOM 2931 O O . ASN B 1 44 ? -1.551 28.599 3.768 1.00 27.99 40 ASN B O 1
ATOM 2936 N N . LEU B 1 45 ? -3.708 28.897 4.308 1.00 29.70 41 LEU B N 1
ATOM 2937 C CA . LEU B 1 45 ? -4.166 29.177 2.934 1.00 30.70 41 LEU B CA 1
ATOM 2938 C C . LEU B 1 45 ? -3.262 30.053 2.102 1.00 30.73 41 LEU B C 1
ATOM 2939 O O . LEU B 1 45 ? -2.970 29.704 1.005 1.00 31.09 41 LEU B O 1
ATOM 2944 N N . THR B 1 46 ? -2.898 31.235 2.589 1.00 31.15 42 THR B N 1
ATOM 2945 C CA . THR B 1 46 ? -2.084 32.187 1.822 1.00 31.11 42 THR B CA 1
ATOM 2946 C C . THR B 1 46 ? -0.689 32.316 2.445 1.00 30.79 42 THR B C 1
ATOM 2947 O O . THR B 1 46 ? 0.045 33.233 2.123 1.00 31.29 42 THR B O 1
ATOM 2951 N N . GLY B 1 47 ? -0.351 31.420 3.361 1.00 30.07 43 GLY B N 1
ATOM 2952 C CA . GLY B 1 47 ? 1.007 31.374 3.942 1.00 30.09 43 GLY B CA 1
ATOM 2953 C C . GLY B 1 47 ? 1.208 32.156 5.236 1.00 30.14 43 GLY B C 1
ATOM 2954 O O . GLY B 1 47 ? 2.354 32.302 5.629 1.00 29.92 43 GLY B O 1
ATOM 2955 N N . SER B 1 48 ? 0.137 32.668 5.879 1.00 30.32 44 SER B N 1
ATOM 2956 C CA . SER B 1 48 ? 0.322 33.454 7.110 1.00 30.50 44 SER B CA 1
ATOM 2957 C C . SER B 1 48 ? -0.686 33.186 8.209 1.00 30.80 44 SER B C 1
ATOM 2958 O O . SER B 1 48 ? -1.816 32.791 7.957 1.00 30.37 44 SER B O 1
ATOM 2961 N N . ILE B 1 49 ? -0.287 33.539 9.434 1.00 30.80 45 ILE B N 1
ATOM 2962 C CA . ILE B 1 49 ? -1.220 33.581 10.562 1.00 31.42 45 ILE B CA 1
ATOM 2963 C C . ILE B 1 49 ? -2.496 34.411 10.295 1.00 31.96 45 ILE B C 1
ATOM 2964 O O . ILE B 1 49 ? -3.554 34.111 10.856 1.00 32.60 45 ILE B O 1
ATOM 2969 N N . LYS B 1 50 ? -2.404 35.425 9.442 1.00 32.13 46 LYS B N 1
ATOM 2970 C CA . LYS B 1 50 ? -3.544 36.291 9.138 1.00 32.99 46 LYS B CA 1
ATOM 2971 C C . LYS B 1 50 ? -4.729 35.557 8.505 1.00 33.12 46 LYS B C 1
ATOM 2972 O O . LYS B 1 50 ? -5.889 36.011 8.648 1.00 32.96 46 LYS B O 1
ATOM 2978 N N . ASP B 1 51 ? -4.459 34.408 7.883 1.00 32.39 47 ASP B N 1
ATOM 2979 C CA . ASP B 1 51 ? -5.535 33.554 7.374 1.00 32.97 47 ASP B CA 1
ATOM 2980 C C . ASP B 1 51 ? -6.498 33.087 8.481 1.00 33.13 47 ASP B C 1
ATOM 2981 O O . ASP B 1 51 ? -7.689 33.021 8.234 1.00 33.52 47 ASP B O 1
ATOM 2986 N N . ARG B 1 52 ? -5.977 32.753 9.666 1.00 32.74 48 ARG B N 1
ATOM 2987 C CA . ARG B 1 52 ? -6.803 32.321 10.788 1.00 33.46 48 ARG B CA 1
ATOM 2988 C C . ARG B 1 52 ? -7.768 33.456 11.187 1.00 35.01 48 ARG B C 1
ATOM 2989 O O . ARG B 1 52 ? -8.937 33.237 11.432 1.00 35.04 48 ARG B O 1
ATOM 2997 N N . MET B 1 53 ? -7.218 34.664 11.194 1.00 36.45 49 MET B N 1
ATOM 2998 C CA . MET B 1 53 ? -7.879 35.865 11.617 1.00 37.55 49 MET B CA 1
ATOM 2999 C C . MET B 1 53 ? -8.932 36.310 10.603 1.00 37.99 49 MET B C 1
ATOM 3000 O O . MET B 1 53 ? -10.028 36.651 11.001 1.00 38.29 49 MET B O 1
ATOM 3005 N N . ALA B 1 54 ? -8.579 36.346 9.324 1.00 37.02 50 ALA B N 1
ATOM 3006 C CA . ALA B 1 54 ? -9.535 36.675 8.270 1.00 38.02 50 ALA B CA 1
ATOM 3007 C C . ALA B 1 54 ? -10.731 35.707 8.198 1.00 38.34 50 ALA B C 1
ATOM 3008 O O . ALA B 1 54 ? -11.891 36.144 8.035 1.00 38.73 50 ALA B O 1
ATOM 3010 N N . PHE B 1 55 ? -10.455 34.418 8.348 1.00 37.50 51 PHE B N 1
ATOM 3011 C CA . PHE B 1 55 ? -11.504 33.432 8.349 1.00 37.78 51 PHE B CA 1
ATOM 3012 C C . PHE B 1 55 ? -12.427 33.549 9.559 1.00 38.77 51 PHE B C 1
ATOM 3013 O O . PHE B 1 55 ? -13.651 33.499 9.390 1.00 38.58 51 PHE B O 1
ATOM 3021 N N . TYR B 1 56 ? -11.843 33.650 10.762 1.00 39.39 52 TYR B N 1
ATOM 3022 C CA . TYR B 1 56 ? -12.669 33.829 11.958 1.00 40.79 52 TYR B CA 1
ATOM 3023 C C . TYR B 1 56 ? -13.572 35.034 11.867 1.00 41.24 52 TYR B C 1
ATOM 3024 O O . TYR B 1 56 ? -14.732 34.969 12.281 1.00 41.55 52 TYR B O 1
ATOM 3033 N N . THR B 1 57 ? -12.989 36.130 11.384 1.00 41.48 53 THR B N 1
ATOM 3034 C CA . THR B 1 57 ? -13.672 37.419 11.260 1.00 42.77 53 THR B CA 1
ATOM 3035 C C . THR B 1 57 ? -14.865 37.306 10.346 1.00 43.38 53 THR B C 1
ATOM 3036 O O . THR B 1 57 ? -15.982 37.629 10.762 1.00 44.74 53 THR B O 1
ATOM 3040 N N . LEU B 1 58 ? -14.653 36.816 9.121 1.00 42.41 54 LEU B N 1
ATOM 3041 C CA . LEU B 1 58 ? -15.727 36.696 8.185 1.00 42.90 54 LEU B CA 1
ATOM 3042 C C . LEU B 1 58 ? -16.804 35.723 8.676 1.00 43.13 54 LEU B C 1
ATOM 3043 O O . LEU B 1 58 ? -18.007 36.029 8.521 1.00 42.60 54 LEU B O 1
ATOM 3070 N N . ALA B 1 61 ? -18.855 37.287 11.579 1.00 48.88 57 ALA B N 1
ATOM 3071 C CA . ALA B 1 61 ? -19.631 38.336 10.886 1.00 49.88 57 ALA B CA 1
ATOM 3072 C C . ALA B 1 61 ? -20.846 37.804 10.132 1.00 51.96 57 ALA B C 1
ATOM 3073 O O . ALA B 1 61 ? -21.873 38.473 10.078 1.00 52.42 57 ALA B O 1
ATOM 3075 N N . TYR B 1 62 ? -20.699 36.643 9.499 1.00 53.14 58 TYR B N 1
ATOM 3076 C CA . TYR B 1 62 ? -21.810 35.918 8.902 1.00 55.18 58 TYR B CA 1
ATOM 3077 C C . TYR B 1 62 ? -22.743 35.481 10.019 1.00 56.22 58 TYR B C 1
ATOM 3078 O O . TYR B 1 62 ? -23.918 35.809 9.983 1.00 54.75 58 TYR B O 1
ATOM 3087 N N . GLU B 1 63 ? -22.219 34.775 11.025 1.00 56.50 59 GLU B N 1
ATOM 3088 C CA . GLU B 1 63 ? -23.056 34.336 12.159 1.00 59.73 59 GLU B CA 1
ATOM 3089 C C . GLU B 1 63 ? -23.911 35.490 12.759 1.00 61.31 59 GLU B C 1
ATOM 3090 O O . GLU B 1 63 ? -25.104 35.292 12.983 1.00 62.87 59 GLU B O 1
ATOM 3105 N N . ASN B 1 65 ? -25.116 38.137 11.425 1.00 62.75 61 ASN B N 1
ATOM 3106 C CA . ASN B 1 65 ? -25.650 38.860 10.265 1.00 63.24 61 ASN B CA 1
ATOM 3107 C C . ASN B 1 65 ? -25.075 40.282 10.030 1.00 62.88 61 ASN B C 1
ATOM 3108 O O . ASN B 1 65 ? -25.833 41.177 9.613 1.00 62.48 61 ASN B O 1
ATOM 3113 N N . GLU B 1 66 ? -23.768 40.492 10.264 1.00 59.92 62 GLU B N 1
ATOM 3114 C CA . GLU B 1 66 ? -23.128 41.823 10.069 1.00 60.02 62 GLU B CA 1
ATOM 3115 C C . GLU B 1 66 ? -22.566 42.054 8.658 1.00 59.06 62 GLU B C 1
ATOM 3116 O O . GLU B 1 66 ? -21.972 43.100 8.383 1.00 58.34 62 GLU B O 1
ATOM 3122 N N . ILE B 1 67 ? -22.720 41.068 7.779 1.00 59.13 63 ILE B N 1
ATOM 3123 C CA . ILE B 1 67 ? -22.295 41.177 6.389 1.00 59.90 63 ILE B CA 1
ATOM 3124 C C . ILE B 1 67 ? -23.325 40.392 5.580 1.00 60.49 63 ILE B C 1
ATOM 3125 O O . ILE B 1 67 ? -23.778 39.339 6.020 1.00 60.49 63 ILE B O 1
ATOM 3148 N N . GLY B 1 70 ? -22.381 39.085 -1.063 1.00 58.89 66 GLY B N 1
ATOM 3149 C CA . GLY B 1 70 ? -21.961 39.935 -2.178 1.00 57.76 66 GLY B CA 1
ATOM 3150 C C . GLY B 1 70 ? -21.455 41.303 -1.760 1.00 56.48 66 GLY B C 1
ATOM 3151 O O . GLY B 1 70 ? -21.003 42.084 -2.604 1.00 56.80 66 GLY B O 1
ATOM 3152 N N . ALA B 1 71 ? -21.529 41.602 -0.462 1.00 55.60 67 ALA B N 1
ATOM 3153 C CA . ALA B 1 71 ? -21.080 42.878 0.073 1.00 55.01 67 ALA B CA 1
ATOM 3154 C C . ALA B 1 71 ? -19.556 43.066 -0.078 1.00 53.86 67 ALA B C 1
ATOM 3155 O O . ALA B 1 71 ? -18.788 42.137 0.206 1.00 51.53 67 ALA B O 1
ATOM 3157 N N . PRO B 1 72 ? -19.118 44.273 -0.485 1.00 53.96 68 PRO B N 1
ATOM 3158 C CA . PRO B 1 72 ? -17.683 44.496 -0.536 1.00 52.46 68 PRO B CA 1
ATOM 3159 C C . PRO B 1 72 ? -16.994 44.474 0.845 1.00 51.45 68 PRO B C 1
ATOM 3160 O O . PRO B 1 72 ? -17.505 45.044 1.822 1.00 49.82 68 PRO B O 1
ATOM 3164 N N . ILE B 1 73 ? -15.829 43.824 0.896 1.00 50.74 69 ILE B N 1
ATOM 3165 C CA . ILE B 1 73 ? -14.959 43.853 2.060 1.00 50.36 69 ILE B CA 1
ATOM 3166 C C . ILE B 1 73 ? -13.870 44.882 1.757 1.00 50.37 69 ILE B C 1
ATOM 3167 O O . ILE B 1 73 ? -13.191 44.810 0.730 1.00 50.81 69 ILE B O 1
ATOM 3172 N N . VAL B 1 74 ? -13.714 45.841 2.648 1.00 50.32 70 VAL B N 1
ATOM 3173 C CA . VAL B 1 74 ? -12.844 46.976 2.403 1.00 51.73 70 VAL B CA 1
ATOM 3174 C C . VAL B 1 74 ? -11.881 47.182 3.569 1.00 51.89 70 VAL B C 1
ATOM 3175 O O . VAL B 1 74 ? -12.318 47.212 4.699 1.00 51.39 70 VAL B O 1
ATOM 3179 N N . GLU B 1 75 ? -10.594 47.378 3.277 1.00 52.91 71 GLU B N 1
ATOM 3180 C CA . GLU B 1 75 ? -9.545 47.495 4.328 1.00 53.00 71 GLU B CA 1
ATOM 3181 C C . GLU B 1 75 ? -8.348 48.299 3.796 1.00 53.08 71 GLU B C 1
ATOM 3182 O O . GLU B 1 75 ? -8.218 48.536 2.575 1.00 54.22 71 GLU B O 1
ATOM 3188 N N . ALA B 1 76 ? -7.536 48.791 4.725 1.00 53.15 72 ALA B N 1
ATOM 3189 C CA . ALA B 1 76 ? -6.283 49.484 4.419 1.00 53.43 72 ALA B CA 1
ATOM 3190 C C . ALA B 1 76 ? -5.114 48.660 4.980 1.00 52.08 72 ALA B C 1
ATOM 3191 O O . ALA B 1 76 ? -5.069 48.417 6.165 1.00 52.94 72 ALA B O 1
ATOM 3193 N N . THR B 1 77 ? -4.202 48.240 4.098 1.00 51.28 73 THR B N 1
ATOM 3194 C CA . THR B 1 77 ? -3.071 47.322 4.387 1.00 49.73 73 THR B CA 1
ATOM 3195 C C . THR B 1 77 ? -2.291 47.126 3.071 1.00 48.80 73 THR B C 1
ATOM 3196 O O . THR B 1 77 ? -2.825 47.334 1.956 1.00 47.83 73 THR B O 1
ATOM 3200 N N . SER B 1 78 ? -1.020 46.789 3.216 1.00 47.91 74 SER B N 1
ATOM 3201 C CA . SER B 1 78 ? -0.173 46.305 2.105 1.00 48.25 74 SER B CA 1
ATOM 3202 C C . SER B 1 78 ? 0.443 44.934 2.386 1.00 45.86 74 SER B C 1
ATOM 3203 O O . SER B 1 78 ? 1.202 44.433 1.568 1.00 45.80 74 SER B O 1
ATOM 3206 N N . GLY B 1 79 ? 0.072 44.302 3.510 1.00 44.18 75 GLY B N 1
ATOM 3207 C CA . GLY B 1 79 ? 0.725 43.088 3.976 1.00 42.18 75 GLY B CA 1
ATOM 3208 C C . GLY B 1 79 ? -0.140 41.833 3.942 1.00 40.39 75 GLY B C 1
ATOM 3209 O O . GLY B 1 79 ? -1.016 41.683 3.093 1.00 39.96 75 GLY B O 1
ATOM 3210 N N . ASN B 1 80 ? 0.149 40.929 4.877 1.00 38.64 76 ASN B N 1
ATOM 3211 C CA . ASN B 1 80 ? -0.562 39.637 5.027 1.00 37.45 76 ASN B CA 1
ATOM 3212 C C . ASN B 1 80 ? -2.087 39.738 5.266 1.00 37.71 76 ASN B C 1
ATOM 3213 O O . ASN B 1 80 ? -2.831 38.829 4.934 1.00 37.40 76 ASN B O 1
ATOM 3218 N N . THR B 1 81 ? -2.559 40.830 5.854 1.00 38.27 77 THR B N 1
ATOM 3219 C CA . THR B 1 81 ? -4.011 41.030 6.040 1.00 39.04 77 THR B CA 1
ATOM 3220 C C . THR B 1 81 ? -4.768 41.244 4.721 1.00 38.92 77 THR B C 1
ATOM 3221 O O . THR B 1 81 ? -5.816 40.650 4.512 1.00 38.35 77 THR B O 1
ATOM 3225 N N . GLY B 1 82 ? -4.213 42.069 3.837 1.00 38.73 78 GLY B N 1
ATOM 3226 C CA . GLY B 1 82 ? -4.796 42.264 2.541 1.00 40.19 78 GLY B CA 1
ATOM 3227 C C . GLY B 1 82 ? -4.820 40.951 1.782 1.00 39.37 78 GLY B C 1
ATOM 3228 O O . GLY B 1 82 ? -5.829 40.611 1.165 1.00 39.41 78 GLY B O 1
ATOM 3229 N N . ILE B 1 83 ? -3.707 40.205 1.874 1.00 37.82 79 ILE B N 1
ATOM 3230 C CA . ILE B 1 83 ? -3.587 38.936 1.161 1.00 36.95 79 ILE B CA 1
ATOM 3231 C C . ILE B 1 83 ? -4.682 37.975 1.658 1.00 36.00 79 ILE B C 1
ATOM 3232 O O . ILE B 1 83 ? -5.413 37.425 0.863 1.00 36.31 79 ILE B O 1
ATOM 3237 N N . ALA B 1 84 ? -4.825 37.854 2.966 1.00 35.35 80 ALA B N 1
ATOM 3238 C CA . ALA B 1 84 ? -5.754 36.918 3.593 1.00 35.23 80 ALA B CA 1
ATOM 3239 C C . ALA B 1 84 ? -7.254 37.215 3.355 1.00 36.20 80 ALA B C 1
ATOM 3240 O O . ALA B 1 84 ? -8.045 36.306 3.066 1.00 35.28 80 ALA B O 1
ATOM 3242 N N . PHE B 1 85 ? -7.638 38.495 3.515 1.00 37.68 81 PHE B N 1
ATOM 3243 C CA . PHE B 1 85 ? -8.996 38.905 3.210 1.00 39.34 81 PHE B CA 1
ATOM 3244 C C . PHE B 1 85 ? -9.237 38.840 1.710 1.00 39.63 81 PHE B C 1
ATOM 3245 O O . PHE B 1 85 ? -10.341 38.501 1.306 1.00 40.76 81 PHE B O 1
ATOM 3253 N N . SER B 1 86 ? -8.249 39.199 0.879 1.00 39.13 82 SER B N 1
ATOM 3254 C CA . SER B 1 86 ? -8.448 39.085 -0.570 1.00 39.28 82 SER B CA 1
ATOM 3255 C C . SER B 1 86 ? -8.836 37.641 -0.958 1.00 38.95 82 SER B C 1
ATOM 3256 O O . SER B 1 86 ? -9.868 37.407 -1.622 1.00 38.54 82 SER B O 1
ATOM 3259 N N . ALA B 1 87 ? -8.054 36.675 -0.484 1.00 37.47 83 ALA B N 1
ATOM 3260 C CA . ALA B 1 87 ? -8.333 35.256 -0.796 1.00 37.59 83 ALA B CA 1
ATOM 3261 C C . ALA B 1 87 ? -9.634 34.726 -0.193 1.00 38.27 83 ALA B C 1
ATOM 3262 O O . ALA B 1 87 ? -10.423 34.087 -0.889 1.00 38.13 83 ALA B O 1
ATOM 3264 N N . MET B 1 88 ? -9.843 34.949 1.101 1.00 39.77 84 MET B N 1
ATOM 3265 C CA . MET B 1 88 ? -11.029 34.415 1.784 1.00 41.23 84 MET B CA 1
ATOM 3266 C C . MET B 1 88 ? -12.276 35.181 1.350 1.00 41.62 84 MET B C 1
ATOM 3267 O O . MET B 1 88 ? -13.343 34.592 1.184 1.00 41.15 84 MET B O 1
ATOM 3272 N N . GLY B 1 89 ? -12.134 36.489 1.128 1.00 42.01 85 GLY B N 1
ATOM 3273 C CA . GLY B 1 89 ? -13.186 37.290 0.501 1.00 43.04 85 GLY B CA 1
ATOM 3274 C C . GLY B 1 89 ? -13.674 36.705 -0.822 1.00 43.79 85 GLY B C 1
ATOM 3275 O O . GLY B 1 89 ? -14.875 36.533 -1.058 1.00 44.40 85 GLY B O 1
ATOM 3276 N N . ALA B 1 90 ? -12.723 36.339 -1.675 1.00 43.52 86 ALA B N 1
ATOM 3277 C CA . ALA B 1 90 ? -13.038 35.788 -2.967 1.00 42.86 86 ALA B CA 1
ATOM 3278 C C . ALA B 1 90 ? -13.686 34.413 -2.808 1.00 42.43 86 ALA B C 1
ATOM 3279 O O . ALA B 1 90 ? -14.660 34.131 -3.449 1.00 43.33 86 ALA B O 1
ATOM 3281 N N . ILE B 1 91 ? -13.162 33.570 -1.922 1.00 41.70 87 ILE B N 1
ATOM 3282 C CA . ILE B 1 91 ? -13.783 32.266 -1.607 1.00 41.26 87 ILE B CA 1
ATOM 3283 C C . ILE B 1 91 ? -15.271 32.424 -1.207 1.00 42.34 87 ILE B C 1
ATOM 3284 O O . ILE B 1 91 ? -16.116 31.650 -1.627 1.00 41.12 87 ILE B O 1
ATOM 3289 N N . LEU B 1 92 ? -15.570 33.445 -0.409 1.00 43.67 88 LEU B N 1
ATOM 3290 C CA . LEU B 1 92 ? -16.945 33.655 0.079 1.00 45.78 88 LEU B CA 1
ATOM 3291 C C . LEU B 1 92 ? -17.857 34.472 -0.872 1.00 47.72 88 LEU B C 1
ATOM 3292 O O . LEU B 1 92 ? -19.016 34.780 -0.523 1.00 48.47 88 LEU B O 1
ATOM 3297 N N . GLY B 1 93 ? -17.369 34.815 -2.064 1.00 48.46 89 GLY B N 1
ATOM 3298 C CA . GLY B 1 93 ? -18.182 35.580 -3.035 1.00 50.30 89 GLY B CA 1
ATOM 3299 C C . GLY B 1 93 ? -18.154 37.086 -2.843 1.00 51.45 89 GLY B C 1
ATOM 3300 O O . GLY B 1 93 ? -19.064 37.766 -3.322 1.00 54.19 89 GLY B O 1
ATOM 3301 N N . HIS B 1 94 ? -17.155 37.643 -2.143 1.00 50.56 90 HIS B N 1
ATOM 3302 C CA . HIS B 1 94 ? -17.094 39.118 -1.957 1.00 50.99 90 HIS B CA 1
ATOM 3303 C C . HIS B 1 94 ? -16.028 39.828 -2.761 1.00 50.14 90 HIS B C 1
ATOM 3304 O O . HIS B 1 94 ? -14.871 39.399 -2.776 1.00 49.17 90 HIS B O 1
ATOM 3311 N N . PRO B 1 95 ? -16.400 40.939 -3.425 1.00 51.26 91 PRO B N 1
ATOM 3312 C CA . PRO B 1 95 ? -15.325 41.741 -3.991 1.00 51.08 91 PRO B CA 1
ATOM 3313 C C . PRO B 1 95 ? -14.528 42.340 -2.813 1.00 50.42 91 PRO B C 1
ATOM 3314 O O . PRO B 1 95 ? -15.075 42.521 -1.704 1.00 50.71 91 PRO B O 1
ATOM 3318 N N . VAL B 1 96 ? -13.253 42.610 -3.038 1.00 48.82 92 VAL B N 1
ATOM 3319 C CA . VAL B 1 96 ? -12.386 43.081 -1.962 1.00 48.52 92 VAL B CA 1
ATOM 3320 C C . VAL B 1 96 ? -11.681 44.324 -2.483 1.00 49.16 92 VAL B C 1
ATOM 3321 O O . VAL B 1 96 ? -11.209 44.364 -3.651 1.00 47.03 92 VAL B O 1
ATOM 3325 N N . ILE B 1 97 ? -11.688 45.345 -1.630 1.00 49.78 93 ILE B N 1
ATOM 3326 C CA . ILE B 1 97 ? -11.098 46.623 -1.949 1.00 52.19 93 ILE B CA 1
ATOM 3327 C C . ILE B 1 97 ? -9.998 46.909 -0.944 1.00 51.74 93 ILE B C 1
ATOM 3328 O O . ILE B 1 97 ? -10.269 46.972 0.265 1.00 51.26 93 ILE B O 1
ATOM 3333 N N . ILE B 1 98 ? -8.782 47.130 -1.441 1.00 51.89 94 ILE B N 1
ATOM 3334 C CA . ILE B 1 98 ? -7.667 47.435 -0.570 1.00 52.49 94 ILE B CA 1
ATOM 3335 C C . ILE B 1 98 ? -7.149 48.811 -0.876 1.00 53.33 94 ILE B C 1
ATOM 3336 O O . ILE B 1 98 ? -6.816 49.100 -2.016 1.00 53.73 94 ILE B O 1
ATOM 3341 N N . TYR B 1 99 ? -7.062 49.642 0.165 1.00 54.90 95 TYR B N 1
ATOM 3342 C CA . TYR B 1 99 ? -6.411 50.949 0.064 1.00 56.84 95 TYR B CA 1
ATOM 3343 C C . TYR B 1 99 ? -5.001 50.856 0.648 1.00 55.54 95 TYR B C 1
ATOM 3344 O O . TYR B 1 99 ? -4.797 50.298 1.741 1.00 55.01 95 TYR B O 1
ATOM 3353 N N . MET B 1 100 ? -4.041 51.400 -0.092 1.00 56.08 96 MET B N 1
ATOM 3354 C CA . MET B 1 100 ? -2.655 51.475 0.356 1.00 56.30 96 MET B CA 1
ATOM 3355 C C . MET B 1 100 ? -1.971 52.696 -0.281 1.00 57.68 96 MET B C 1
ATOM 3356 O O . MET B 1 100 ? -2.506 53.261 -1.269 1.00 56.65 96 MET B O 1
ATOM 3361 N N . PRO B 1 101 ? -0.810 53.120 0.281 1.00 58.49 97 PRO B N 1
ATOM 3362 C CA . PRO B 1 101 ? -0.054 54.243 -0.305 1.00 59.74 97 PRO B CA 1
ATOM 3363 C C . PRO B 1 101 ? 0.565 53.934 -1.661 1.00 60.03 97 PRO B C 1
ATOM 3364 O O . PRO B 1 101 ? 0.843 52.775 -1.953 1.00 57.16 97 PRO B O 1
ATOM 3368 N N . ASP B 1 102 ? 0.776 54.980 -2.466 1.00 62.46 98 ASP B N 1
ATOM 3369 C CA . ASP B 1 102 ? 1.191 54.824 -3.881 1.00 63.54 98 ASP B CA 1
ATOM 3370 C C . ASP B 1 102 ? 2.687 54.493 -4.115 1.00 61.91 98 ASP B C 1
ATOM 3371 O O . ASP B 1 102 ? 3.070 54.181 -5.226 1.00 61.29 98 ASP B O 1
ATOM 3376 N N . TRP B 1 103 ? 3.504 54.591 -3.066 1.00 62.29 99 TRP B N 1
ATOM 3377 C CA . TRP B 1 103 ? 4.928 54.206 -3.105 1.00 62.62 99 TRP B CA 1
ATOM 3378 C C . TRP B 1 103 ? 5.209 52.743 -2.630 1.00 61.53 99 TRP B C 1
ATOM 3379 O O . TRP B 1 103 ? 6.375 52.340 -2.547 1.00 61.07 99 TRP B O 1
ATOM 3390 N N . MET B 1 104 ? 4.165 51.961 -2.319 1.00 61.13 100 MET B N 1
ATOM 3391 C CA . MET B 1 104 ? 4.337 50.530 -1.937 1.00 59.35 100 MET B CA 1
ATOM 3392 C C . MET B 1 104 ? 4.845 49.754 -3.138 1.00 56.88 100 MET B C 1
ATOM 3393 O O . MET B 1 104 ? 4.456 50.047 -4.248 1.00 57.66 100 MET B O 1
ATOM 3398 N N . SER B 1 105 ? 5.689 48.759 -2.912 1.00 54.95 101 SER B N 1
ATOM 3399 C CA . SER B 1 105 ? 6.398 48.068 -4.001 1.00 54.41 101 SER B CA 1
ATOM 3400 C C . SER B 1 105 ? 5.474 47.275 -4.921 1.00 55.25 101 SER B C 1
ATOM 3401 O O . SER B 1 105 ? 4.365 46.889 -4.519 1.00 54.70 101 SER B O 1
ATOM 3404 N N . GLU B 1 106 ? 5.984 47.019 -6.131 1.00 56.26 102 GLU B N 1
ATOM 3405 C CA . GLU B 1 106 ? 5.293 46.266 -7.191 1.00 57.20 102 GLU B CA 1
ATOM 3406 C C . GLU B 1 106 ? 4.947 44.851 -6.675 1.00 53.95 102 GLU B C 1
ATOM 3407 O O . GLU B 1 106 ? 3.831 44.381 -6.848 1.00 51.83 102 GLU B O 1
ATOM 3413 N N . GLU B 1 107 ? 5.913 44.222 -5.998 1.00 50.85 103 GLU B N 1
ATOM 3414 C CA . GLU B 1 107 ? 5.772 42.882 -5.467 1.00 49.65 103 GLU B CA 1
ATOM 3415 C C . GLU B 1 107 ? 4.527 42.724 -4.577 1.00 48.09 103 GLU B C 1
ATOM 3416 O O . GLU B 1 107 ? 3.778 41.780 -4.756 1.00 47.67 103 GLU B O 1
ATOM 3422 N N . ARG B 1 108 ? 4.284 43.663 -3.671 1.00 48.68 104 ARG B N 1
ATOM 3423 C CA . ARG B 1 108 ? 3.103 43.590 -2.772 1.00 48.25 104 ARG B CA 1
ATOM 3424 C C . ARG B 1 108 ? 1.796 43.730 -3.551 1.00 47.13 104 ARG B C 1
ATOM 3425 O O . ARG B 1 108 ? 0.811 43.028 -3.266 1.00 44.67 104 ARG B O 1
ATOM 3444 N N . SER B 1 110 ? 1.220 43.276 -6.850 1.00 45.44 106 SER B N 1
ATOM 3445 C CA . SER B 1 110 ? 0.981 42.111 -7.728 1.00 44.28 106 SER B CA 1
ATOM 3446 C C . SER B 1 110 ? 0.431 40.906 -6.975 1.00 42.18 106 SER B C 1
ATOM 3447 O O . SER B 1 110 ? -0.481 40.247 -7.453 1.00 41.15 106 SER B O 1
ATOM 3450 N N . LEU B 1 111 ? 0.952 40.613 -5.784 1.00 40.64 107 LEU B N 1
ATOM 3451 C CA . LEU B 1 111 ? 0.453 39.449 -5.049 1.00 39.24 107 LEU B CA 1
ATOM 3452 C C . LEU B 1 111 ? -1.031 39.662 -4.639 1.00 39.50 107 LEU B C 1
ATOM 3453 O O . LEU B 1 111 ? -1.896 38.809 -4.826 1.00 37.92 107 LEU B O 1
ATOM 3458 N N . ILE B 1 112 ? -1.322 40.828 -4.085 1.00 40.95 108 ILE B N 1
ATOM 3459 C CA . ILE B 1 112 ? -2.696 41.127 -3.647 1.00 41.16 108 ILE B CA 1
ATOM 3460 C C . ILE B 1 112 ? -3.610 41.174 -4.841 1.00 41.45 108 ILE B C 1
ATOM 3461 O O . ILE B 1 112 ? -4.721 40.653 -4.748 1.00 40.64 108 ILE B O 1
ATOM 3466 N N . ARG B 1 113 ? -3.136 41.763 -5.952 1.00 42.54 109 ARG B N 1
ATOM 3467 C CA . ARG B 1 113 ? -3.909 41.800 -7.210 1.00 44.34 109 ARG B CA 1
ATOM 3468 C C . ARG B 1 113 ? -4.207 40.418 -7.735 1.00 42.40 109 ARG B C 1
ATOM 3469 O O . ARG B 1 113 ? -5.254 40.251 -8.365 1.00 41.18 109 ARG B O 1
ATOM 3477 N N . SER B 1 114 ? -3.304 39.440 -7.470 1.00 39.41 110 SER B N 1
ATOM 3478 C CA . SER B 1 114 ? -3.488 38.068 -7.975 1.00 38.68 110 SER B CA 1
ATOM 3479 C C . SER B 1 114 ? -4.746 37.457 -7.424 1.00 38.51 110 SER B C 1
ATOM 3480 O O . SER B 1 114 ? -5.401 36.677 -8.096 1.00 38.13 110 SER B O 1
ATOM 3483 N N . PHE B 1 115 ? -5.083 37.835 -6.202 1.00 38.87 111 PHE B N 1
ATOM 3484 C CA . PHE B 1 115 ? -6.213 37.253 -5.493 1.00 39.89 111 PHE B CA 1
ATOM 3485 C C . PHE B 1 115 ? -7.565 37.979 -5.768 1.00 41.76 111 PHE B C 1
ATOM 3486 O O . PHE B 1 115 ? -8.523 37.798 -5.027 1.00 43.10 111 PHE B O 1
ATOM 3494 N N . GLY B 1 116 ? -7.614 38.803 -6.812 1.00 42.44 112 GLY B N 1
ATOM 3495 C CA . GLY B 1 116 ? -8.841 39.398 -7.304 1.00 44.26 112 GLY B CA 1
ATOM 3496 C C . GLY B 1 116 ? -9.219 40.709 -6.631 1.00 45.08 112 GLY B C 1
ATOM 3497 O O . GLY B 1 116 ? -10.239 41.254 -6.954 1.00 46.11 112 GLY B O 1
ATOM 3498 N N . ALA B 1 117 ? -8.416 41.240 -5.714 1.00 45.37 113 ALA B N 1
ATOM 3499 C CA . ALA B 1 117 ? -8.815 42.481 -5.044 1.00 46.50 113 ALA B CA 1
ATOM 3500 C C . ALA B 1 117 ? -8.589 43.724 -5.910 1.00 47.89 113 ALA B C 1
ATOM 3501 O O . ALA B 1 117 ? -7.695 43.778 -6.763 1.00 47.64 113 ALA B O 1
ATOM 3512 N N . ILE B 1 119 ? -7.261 47.400 -6.036 1.00 50.92 115 ILE B N 1
ATOM 3513 C CA . ILE B 1 119 ? -6.323 48.232 -5.292 1.00 51.76 115 ILE B CA 1
ATOM 3514 C C . ILE B 1 119 ? -6.488 49.732 -5.597 1.00 53.50 115 ILE B C 1
ATOM 3515 O O . ILE B 1 119 ? -6.381 50.147 -6.754 1.00 53.83 115 ILE B O 1
ATOM 3520 N N . ILE B 1 120 ? -6.656 50.517 -4.528 1.00 54.55 116 ILE B N 1
ATOM 3521 C CA . ILE B 1 120 ? -6.766 51.981 -4.608 1.00 56.97 116 ILE B CA 1
ATOM 3522 C C . ILE B 1 120 ? -5.611 52.644 -3.857 1.00 56.68 116 ILE B C 1
ATOM 3523 O O . ILE B 1 120 ? -5.401 52.433 -2.655 1.00 54.69 116 ILE B O 1
ATOM 3528 N N . LEU B 1 121 ? -4.847 53.407 -4.631 1.00 58.50 117 LEU B N 1
ATOM 3529 C CA . LEU B 1 121 ? -3.589 53.968 -4.200 1.00 59.35 117 LEU B CA 1
ATOM 3530 C C . LEU B 1 121 ? -3.864 55.376 -3.679 1.00 62.70 117 LEU B C 1
ATOM 3531 O O . LEU B 1 121 ? -4.663 56.119 -4.257 1.00 62.41 117 LEU B O 1
ATOM 3536 N N . VAL B 1 122 ? -3.189 55.709 -2.577 1.00 64.95 118 VAL B N 1
ATOM 3537 C CA . VAL B 1 122 ? -3.308 56.978 -1.879 1.00 67.29 118 VAL B CA 1
ATOM 3538 C C . VAL B 1 122 ? -1.922 57.643 -1.872 1.00 69.68 118 VAL B C 1
ATOM 3539 O O . VAL B 1 122 ? -0.929 57.025 -1.467 1.00 68.18 118 VAL B O 1
ATOM 3543 N N . SER B 1 123 ? -1.849 58.893 -2.334 1.00 72.70 119 SER B N 1
ATOM 3544 C CA . SER B 1 123 ? -0.573 59.626 -2.414 1.00 75.10 119 SER B CA 1
ATOM 3545 C C . SER B 1 123 ? -0.139 60.230 -1.063 1.00 76.82 119 SER B C 1
ATOM 3546 O O . SER B 1 123 ? -0.877 60.174 -0.062 1.00 74.05 119 SER B O 1
ATOM 3549 N N . ARG B 1 124 ? 1.089 60.769 -1.071 1.00 82.84 120 ARG B N 1
ATOM 3550 C CA . ARG B 1 124 ? 1.749 61.456 0.083 1.00 86.67 120 ARG B CA 1
ATOM 3551 C C . ARG B 1 124 ? 0.808 62.538 0.607 1.00 86.77 120 ARG B C 1
ATOM 3552 O O . ARG B 1 124 ? 0.536 62.651 1.808 1.00 86.95 120 ARG B O 1
ATOM 3569 N N . GLU B 1 126 ? -2.431 63.054 -0.251 1.00 81.68 122 GLU B N 1
ATOM 3570 C CA . GLU B 1 126 ? -3.733 62.540 0.206 1.00 79.87 122 GLU B CA 1
ATOM 3571 C C . GLU B 1 126 ? -3.685 61.916 1.612 1.00 77.83 122 GLU B C 1
ATOM 3572 O O . GLU B 1 126 ? -4.717 61.501 2.129 1.00 75.77 122 GLU B O 1
ATOM 3578 N N . GLY B 1 127 ? -2.493 61.823 2.207 1.00 78.14 123 GLY B N 1
ATOM 3579 C CA . GLY B 1 127 ? -2.342 61.642 3.652 1.00 77.23 123 GLY B CA 1
ATOM 3580 C C . GLY B 1 127 ? -1.986 60.217 4.038 1.00 77.54 123 GLY B C 1
ATOM 3581 O O . GLY B 1 127 ? -2.843 59.448 4.461 1.00 76.33 123 GLY B O 1
ATOM 3582 N N . GLY B 1 128 ? -0.713 59.860 3.925 1.00 77.43 124 GLY B N 1
ATOM 3583 C CA . GLY B 1 128 ? -0.283 58.523 4.335 1.00 76.81 124 GLY B CA 1
ATOM 3584 C C . GLY B 1 128 ? -0.896 57.484 3.424 1.00 72.97 124 GLY B C 1
ATOM 3585 O O . GLY B 1 128 ? -0.921 57.722 2.230 1.00 71.02 124 GLY B O 1
ATOM 3586 N N . PHE B 1 129 ? -1.402 56.346 3.903 1.00 72.77 125 PHE B N 1
ATOM 3587 C CA . PHE B 1 129 ? -1.279 55.700 5.237 1.00 71.68 125 PHE B CA 1
ATOM 3588 C C . PHE B 1 129 ? -2.471 55.952 6.182 1.00 71.30 125 PHE B C 1
ATOM 3589 O O . PHE B 1 129 ? -3.423 55.158 6.197 1.00 68.48 125 PHE B O 1
ATOM 3597 N N . LEU B 1 130 ? -2.428 57.028 6.975 1.00 70.62 126 LEU B N 1
ATOM 3598 C CA . LEU B 1 130 ? -3.551 57.337 7.878 1.00 70.53 126 LEU B CA 1
ATOM 3599 C C . LEU B 1 130 ? -4.799 57.632 7.038 1.00 68.35 126 LEU B C 1
ATOM 3600 O O . LEU B 1 130 ? -5.899 57.212 7.394 1.00 68.59 126 LEU B O 1
ATOM 3605 N N . GLY B 1 131 ? -4.604 58.317 5.914 1.00 65.94 127 GLY B N 1
ATOM 3606 C CA . GLY B 1 131 ? -5.668 58.584 4.960 1.00 65.44 127 GLY B CA 1
ATOM 3607 C C . GLY B 1 131 ? -6.140 57.372 4.173 1.00 63.96 127 GLY B C 1
ATOM 3608 O O . GLY B 1 131 ? -7.238 57.411 3.641 1.00 63.53 127 GLY B O 1
ATOM 3609 N N . SER B 1 132 ? -5.321 56.317 4.066 1.00 62.52 128 SER B N 1
ATOM 3610 C CA . SER B 1 132 ? -5.790 55.040 3.525 1.00 61.59 128 SER B CA 1
ATOM 3611 C C . SER B 1 132 ? -6.903 54.436 4.412 1.00 62.11 128 SER B C 1
ATOM 3612 O O . SER B 1 132 ? -7.876 53.891 3.886 1.00 61.05 128 SER B O 1
ATOM 3615 N N . ILE B 1 133 ? -6.788 54.547 5.735 1.00 62.88 129 ILE B N 1
ATOM 3616 C CA . ILE B 1 133 ? -7.830 53.984 6.616 1.00 64.75 129 ILE B CA 1
ATOM 3617 C C . ILE B 1 133 ? -9.090 54.902 6.607 1.00 67.53 129 ILE B C 1
ATOM 3618 O O . ILE B 1 133 ? -10.218 54.448 6.836 1.00 68.25 129 ILE B O 1
ATOM 3623 N N . GLU B 1 134 ? -8.875 56.190 6.341 1.00 69.43 130 GLU B N 1
ATOM 3624 C CA . GLU B 1 134 ? -9.945 57.173 6.234 1.00 71.44 130 GLU B CA 1
ATOM 3625 C C . GLU B 1 134 ? -10.843 56.927 5.023 1.00 70.69 130 GLU B C 1
ATOM 3626 O O . GLU B 1 134 ? -12.063 57.027 5.140 1.00 71.78 130 GLU B O 1
ATOM 3641 N N . THR B 1 136 ? -11.352 54.091 3.653 1.00 63.19 132 THR B N 1
ATOM 3642 C CA . THR B 1 136 ? -12.187 52.903 3.946 1.00 62.94 132 THR B CA 1
ATOM 3643 C C . THR B 1 136 ? -13.496 53.294 4.665 1.00 62.94 132 THR B C 1
ATOM 3644 O O . THR B 1 136 ? -14.566 52.756 4.369 1.00 61.32 132 THR B O 1
ATOM 3657 N N . GLU B 1 138 ? -14.896 56.344 4.495 1.00 69.80 134 GLU B N 1
ATOM 3658 C CA . GLU B 1 138 ? -15.691 57.055 3.481 1.00 70.93 134 GLU B CA 1
ATOM 3659 C C . GLU B 1 138 ? -16.486 56.062 2.653 1.00 68.12 134 GLU B C 1
ATOM 3660 O O . GLU B 1 138 ? -17.695 56.224 2.491 1.00 65.88 134 GLU B O 1
ATOM 3666 N N . PHE B 1 139 ? -15.802 55.013 2.168 1.00 64.01 135 PHE B N 1
ATOM 3667 C CA . PHE B 1 139 ? -16.431 54.030 1.292 1.00 63.35 135 PHE B CA 1
ATOM 3668 C C . PHE B 1 139 ? -17.683 53.391 1.909 1.00 63.00 135 PHE B C 1
ATOM 3669 O O . PHE B 1 139 ? -18.678 53.151 1.214 1.00 62.70 135 PHE B O 1
ATOM 3677 N N . ALA B 1 140 ? -17.625 53.116 3.203 1.00 63.00 136 ALA B N 1
ATOM 3678 C CA . ALA B 1 140 ? -18.737 52.485 3.922 1.00 64.63 136 ALA B CA 1
ATOM 3679 C C . ALA B 1 140 ? -19.999 53.369 3.988 1.00 66.44 136 ALA B C 1
ATOM 3680 O O . ALA B 1 140 ? -21.118 52.876 3.838 1.00 67.12 136 ALA B O 1
ATOM 3691 N N . ASN B 1 142 ? -20.785 55.681 1.821 1.00 71.95 138 ASN B N 1
ATOM 3692 C CA . ASN B 1 142 ? -21.350 55.760 0.461 1.00 72.37 138 ASN B CA 1
ATOM 3693 C C . ASN B 1 142 ? -21.874 54.428 -0.108 1.00 70.75 138 ASN B C 1
ATOM 3694 O O . ASN B 1 142 ? -22.655 54.437 -1.082 1.00 69.68 138 ASN B O 1
ATOM 3699 N N . ASN B 1 143 ? -21.452 53.310 0.494 1.00 67.78 139 ASN B N 1
ATOM 3700 C CA . ASN B 1 143 ? -21.960 51.972 0.162 1.00 66.72 139 ASN B CA 1
ATOM 3701 C C . ASN B 1 143 ? -22.293 51.191 1.461 1.00 65.40 139 ASN B C 1
ATOM 3702 O O . ASN B 1 143 ? -21.491 50.353 1.896 1.00 62.55 139 ASN B O 1
ATOM 3707 N N . PRO B 1 144 ? -23.498 51.415 2.051 1.00 65.49 140 PRO B N 1
ATOM 3708 C CA . PRO B 1 144 ? -23.835 50.874 3.386 1.00 64.85 140 PRO B CA 1
ATOM 3709 C C . PRO B 1 144 ? -23.846 49.339 3.558 1.00 63.99 140 PRO B C 1
ATOM 3710 O O . PRO B 1 144 ? -24.030 48.881 4.673 1.00 63.19 140 PRO B O 1
ATOM 3714 N N . ASP B 1 145 ? -23.674 48.551 2.502 1.00 63.44 141 ASP B N 1
ATOM 3715 C CA . ASP B 1 145 ? -23.459 47.093 2.668 1.00 63.73 141 ASP B CA 1
ATOM 3716 C C . ASP B 1 145 ? -22.003 46.722 3.002 1.00 61.84 141 ASP B C 1
ATOM 3717 O O . ASP B 1 145 ? -21.720 45.563 3.338 1.00 59.06 141 ASP B O 1
ATOM 3722 N N . THR B 1 146 ? -21.105 47.711 2.922 1.00 61.28 142 THR B N 1
ATOM 3723 C CA . THR B 1 146 ? -19.689 47.532 3.147 1.00 60.48 142 THR B CA 1
ATOM 3724 C C . THR B 1 146 ? -19.392 46.847 4.482 1.00 59.76 142 THR B C 1
ATOM 3725 O O . THR B 1 146 ? -19.867 47.293 5.538 1.00 58.66 142 THR B O 1
ATOM 3729 N N . TYR B 1 147 ? -18.605 45.773 4.437 1.00 58.16 143 TYR B N 1
ATOM 3730 C CA . TYR B 1 147 ? -17.953 45.307 5.660 1.00 57.10 143 TYR B CA 1
ATOM 3731 C C . TYR B 1 147 ? -16.516 45.820 5.787 1.00 56.45 143 TYR B C 1
ATOM 3732 O O . TYR B 1 147 ? -15.717 45.681 4.859 1.00 56.13 143 TYR B O 1
ATOM 3741 N N . LEU B 1 148 ? -16.217 46.395 6.956 1.00 55.55 144 LEU B N 1
ATOM 3742 C CA . LEU B 1 148 ? -14.892 46.903 7.309 1.00 55.43 144 LEU B CA 1
ATOM 3743 C C . LEU B 1 148 ? -14.292 45.944 8.318 1.00 53.64 144 LEU B C 1
ATOM 3744 O O . LEU B 1 148 ? -14.799 45.827 9.408 1.00 53.75 144 LEU B O 1
ATOM 3749 N N . PRO B 1 149 ? -13.249 45.194 7.940 1.00 52.37 145 PRO B N 1
ATOM 3750 C CA . PRO B 1 149 ? -12.584 44.348 8.950 1.00 51.53 145 PRO B CA 1
ATOM 3751 C C . PRO B 1 149 ? -12.041 45.088 10.169 1.00 50.98 145 PRO B C 1
ATOM 3752 O O . PRO B 1 149 ? -12.044 44.515 11.257 1.00 48.96 145 PRO B O 1
ATOM 3756 N N . SER B 1 150 ? -11.562 46.320 9.965 1.00 51.74 146 SER B N 1
ATOM 3757 C CA . SER B 1 150 ? -11.142 47.225 11.053 1.00 52.99 146 SER B CA 1
ATOM 3758 C C . SER B 1 150 ? -10.094 46.543 11.947 1.00 52.54 146 SER B C 1
ATOM 3759 O O . SER B 1 150 ? -10.189 46.543 13.174 1.00 51.97 146 SER B O 1
ATOM 3762 N N . GLN B 1 151 ? -9.093 45.978 11.272 1.00 51.94 147 GLN B N 1
ATOM 3763 C CA . GLN B 1 151 ? -8.158 45.012 11.841 1.00 50.74 147 GLN B CA 1
ATOM 3764 C C . GLN B 1 151 ? -7.510 45.566 13.102 1.00 49.60 147 GLN B C 1
ATOM 3765 O O . GLN B 1 151 ? -7.385 44.843 14.065 1.00 46.80 147 GLN B O 1
ATOM 3771 N N . PHE B 1 152 ? -7.148 46.850 13.073 1.00 50.06 148 PHE B N 1
ATOM 3772 C CA . PHE B 1 152 ? -6.498 47.520 14.199 1.00 52.30 148 PHE B CA 1
ATOM 3773 C C . PHE B 1 152 ? -7.392 47.774 15.448 1.00 52.70 148 PHE B C 1
ATOM 3774 O O . PHE B 1 152 ? -6.867 48.069 16.521 1.00 53.13 148 PHE B O 1
ATOM 3782 N N . SER B 1 153 ? -8.715 47.648 15.310 1.00 52.34 149 SER B N 1
ATOM 3783 C CA . SER B 1 153 ? -9.660 47.835 16.432 1.00 51.83 149 SER B CA 1
ATOM 3784 C C . SER B 1 153 ? -10.676 46.708 16.640 1.00 51.23 149 SER B C 1
ATOM 3785 O O . SER B 1 153 ? -11.377 46.722 17.637 1.00 51.83 149 SER B O 1
ATOM 3788 N N . ASN B 1 154 ? -10.782 45.748 15.719 1.00 49.47 150 ASN B N 1
ATOM 3789 C CA . ASN B 1 154 ? -11.891 44.784 15.739 1.00 48.90 150 ASN B CA 1
ATOM 3790 C C . ASN B 1 154 ? -11.566 43.640 16.729 1.00 48.10 150 ASN B C 1
ATOM 3791 O O . ASN B 1 154 ? -10.550 42.960 16.596 1.00 47.32 150 ASN B O 1
ATOM 3796 N N . LEU B 1 155 ? -12.427 43.448 17.734 1.00 48.05 151 LEU B N 1
ATOM 3797 C CA . LEU B 1 155 ? -12.271 42.348 18.709 1.00 47.54 151 LEU B CA 1
ATOM 3798 C C . LEU B 1 155 ? -12.288 40.927 18.129 1.00 45.05 151 LEU B C 1
ATOM 3799 O O . LEU B 1 155 ? -11.729 39.998 18.723 1.00 43.57 151 LEU B O 1
ATOM 3804 N N . TYR B 1 156 ? -12.958 40.760 16.990 1.00 44.87 152 TYR B N 1
ATOM 3805 C CA . TYR B 1 156 ? -12.963 39.483 16.264 1.00 43.73 152 TYR B CA 1
ATOM 3806 C C . TYR B 1 156 ? -11.504 39.023 15.951 1.00 41.81 152 TYR B C 1
ATOM 3807 O O . TYR B 1 156 ? -11.227 37.836 15.923 1.00 41.12 152 TYR B O 1
ATOM 3816 N N . ASN B 1 157 ? -10.614 39.984 15.710 1.00 40.88 153 ASN B N 1
ATOM 3817 C CA . ASN B 1 157 ? -9.211 39.742 15.464 1.00 40.34 153 ASN B CA 1
ATOM 3818 C C . ASN B 1 157 ? -8.531 39.034 16.665 1.00 40.48 153 ASN B C 1
ATOM 3819 O O . ASN B 1 157 ? -8.129 37.863 16.553 1.00 40.46 153 ASN B O 1
ATOM 3824 N N . SER B 1 158 ? -8.460 39.693 17.818 1.00 40.34 154 SER B N 1
ATOM 3825 C CA . SER B 1 158 ? -7.913 39.060 19.000 1.00 40.30 154 SER B CA 1
ATOM 3826 C C . SER B 1 158 ? -8.650 37.778 19.353 1.00 39.85 154 SER B C 1
ATOM 3827 O O . SER B 1 158 ? -8.007 36.797 19.752 1.00 39.52 154 SER B O 1
ATOM 3830 N N . GLU B 1 159 ? -9.968 37.771 19.188 1.00 40.08 155 GLU B N 1
ATOM 3831 C CA . GLU B 1 159 ? -10.763 36.575 19.472 1.00 40.58 155 GLU B CA 1
ATOM 3832 C C . GLU B 1 159 ? -10.365 35.407 18.588 1.00 39.05 155 GLU B C 1
ATOM 3833 O O . GLU B 1 159 ? -10.402 34.280 19.040 1.00 37.64 155 GLU B O 1
ATOM 3839 N N . ALA B 1 160 ? -10.090 35.681 17.308 1.00 38.79 156 ALA B N 1
ATOM 3840 C CA . ALA B 1 160 ? -9.646 34.622 16.362 1.00 37.74 156 ALA B CA 1
ATOM 3841 C C . ALA B 1 160 ? -8.503 33.821 16.972 1.00 36.79 156 ALA B C 1
ATOM 3842 O O . ALA B 1 160 ? -8.536 32.588 16.991 1.00 36.91 156 ALA B O 1
ATOM 3844 N N . HIS B 1 161 ? -7.552 34.531 17.568 1.00 36.19 157 HIS B N 1
ATOM 3845 C CA . HIS B 1 161 ? -6.358 33.917 18.120 1.00 35.90 157 HIS B CA 1
ATOM 3846 C C . HIS B 1 161 ? -6.573 33.327 19.500 1.00 36.74 157 HIS B C 1
ATOM 3847 O O . HIS B 1 161 ? -5.922 32.345 19.849 1.00 35.81 157 HIS B O 1
ATOM 3854 N N . TYR B 1 162 ? -7.537 33.876 20.259 1.00 37.77 158 TYR B N 1
ATOM 3855 C CA . TYR B 1 162 ? -7.995 33.216 21.485 1.00 38.59 158 TYR B CA 1
ATOM 3856 C C . TYR B 1 162 ? -8.623 31.832 21.226 1.00 37.80 158 TYR B C 1
ATOM 3857 O O . TYR B 1 162 ? -8.303 30.878 21.927 1.00 36.73 158 TYR B O 1
ATOM 3866 N N . TYR B 1 163 ? -9.527 31.742 20.239 1.00 38.20 159 TYR B N 1
ATOM 3867 C CA . TYR B 1 163 ? -10.272 30.484 19.929 1.00 38.12 159 TYR B CA 1
ATOM 3868 C C . TYR B 1 163 ? -9.491 29.498 19.070 1.00 37.21 159 TYR B C 1
ATOM 3869 O O . TYR B 1 163 ? -9.643 28.288 19.200 1.00 37.79 159 TYR B O 1
ATOM 3878 N N . GLY B 1 164 ? -8.602 30.025 18.228 1.00 36.20 160 GLY B N 1
ATOM 3879 C CA . GLY B 1 164 ? -7.782 29.210 17.308 1.00 34.56 160 GLY B CA 1
ATOM 3880 C C . GLY B 1 164 ? -6.393 28.888 17.826 1.00 32.78 160 GLY B C 1
ATOM 3881 O O . GLY B 1 164 ? -6.230 27.941 18.608 1.00 31.82 160 GLY B O 1
ATOM 3882 N N . ILE B 1 165 ? -5.407 29.646 17.346 1.00 31.95 161 ILE B N 1
ATOM 3883 C CA . ILE B 1 165 ? -3.969 29.345 17.577 1.00 31.51 161 ILE B CA 1
ATOM 3884 C C . ILE B 1 165 ? -3.631 29.291 19.077 1.00 31.43 161 ILE B C 1
ATOM 3885 O O . ILE B 1 165 ? -2.862 28.423 19.522 1.00 30.61 161 ILE B O 1
ATOM 3890 N N . GLY B 1 166 ? -4.215 30.195 19.862 1.00 31.98 162 GLY B N 1
ATOM 3891 C CA . GLY B 1 166 ? -4.017 30.157 21.321 1.00 32.49 162 GLY B CA 1
ATOM 3892 C C . GLY B 1 166 ? -4.394 28.818 21.943 1.00 32.83 162 GLY B C 1
ATOM 3893 O O . GLY B 1 166 ? -3.669 28.273 22.772 1.00 32.58 162 GLY B O 1
ATOM 3894 N N . LEU B 1 167 ? -5.543 28.295 21.552 1.00 33.55 163 LEU B N 1
ATOM 3895 C CA . LEU B 1 167 ? -6.014 27.034 22.116 1.00 34.24 163 LEU B CA 1
ATOM 3896 C C . LEU B 1 167 ? -5.147 25.863 21.661 1.00 33.97 163 LEU B C 1
ATOM 3897 O O . LEU B 1 167 ? -4.847 24.964 22.463 1.00 34.13 163 LEU B O 1
ATOM 3902 N N . GLU B 1 168 ? -4.716 25.896 20.395 1.00 33.23 164 GLU B N 1
ATOM 3903 C CA . GLU B 1 168 ? -3.771 24.927 19.882 1.00 33.32 164 GLU B CA 1
ATOM 3904 C C . GLU B 1 168 ? -2.505 24.909 20.736 1.00 33.33 164 GLU B C 1
ATOM 3905 O O . GLU B 1 168 ? -2.005 23.820 21.066 1.00 33.05 164 GLU B O 1
ATOM 3911 N N . ILE B 1 169 ? -2.022 26.112 21.094 1.00 33.16 165 ILE B N 1
ATOM 3912 C CA . ILE B 1 169 ? -0.821 26.232 21.902 1.00 33.18 165 ILE B CA 1
ATOM 3913 C C . ILE B 1 169 ? -1.013 25.584 23.238 1.00 34.25 165 ILE B C 1
ATOM 3914 O O . ILE B 1 169 ? -0.174 24.788 23.658 1.00 35.41 165 ILE B O 1
ATOM 3919 N N . VAL B 1 170 ? -2.085 25.931 23.932 1.00 35.40 166 VAL B N 1
ATOM 3920 C CA . VAL B 1 170 ? -2.312 25.348 25.268 1.00 36.58 166 VAL B CA 1
ATOM 3921 C C . VAL B 1 170 ? -2.478 23.829 25.166 1.00 36.16 166 VAL B C 1
ATOM 3922 O O . VAL B 1 170 ? -1.909 23.114 25.948 1.00 36.01 166 VAL B O 1
ATOM 3926 N N . ASN B 1 171 ? -3.227 23.341 24.175 1.00 35.90 167 ASN B N 1
ATOM 3927 C CA . ASN B 1 171 ? -3.415 21.908 24.042 1.00 36.42 167 ASN B CA 1
ATOM 3928 C C . ASN B 1 171 ? -2.094 21.160 23.724 1.00 36.69 167 ASN B C 1
ATOM 3929 O O . ASN B 1 171 ? -1.867 20.075 24.245 1.00 36.99 167 ASN B O 1
ATOM 3934 N N . GLU B 1 172 ? -1.238 21.729 22.898 1.00 36.65 168 GLU B N 1
ATOM 3935 C CA . GLU B 1 172 ? -0.110 20.941 22.486 1.00 37.81 168 GLU B CA 1
ATOM 3936 C C . GLU B 1 172 ? 1.001 20.986 23.584 1.00 37.07 168 GLU B C 1
ATOM 3937 O O . GLU B 1 172 ? 1.580 19.939 23.888 1.00 35.34 168 GLU B O 1
ATOM 3943 N N . MET B 1 173 ? 1.182 22.121 24.254 1.00 36.70 169 MET B N 1
ATOM 3944 C CA . MET B 1 173 ? 2.060 22.165 25.435 1.00 38.62 169 MET B CA 1
ATOM 3945 C C . MET B 1 173 ? 1.574 21.239 26.572 1.00 39.74 169 MET B C 1
ATOM 3946 O O . MET B 1 173 ? 2.393 20.547 27.213 1.00 37.77 169 MET B O 1
ATOM 3960 N N . SER B 1 175 ? -0.080 18.422 26.060 1.00 40.59 171 SER B N 1
ATOM 3961 C CA . SER B 1 175 ? 0.266 17.043 25.675 1.00 40.49 171 SER B CA 1
ATOM 3962 C C . SER B 1 175 ? 1.758 16.683 25.870 1.00 41.08 171 SER B C 1
ATOM 3963 O O . SER B 1 175 ? 2.097 15.505 25.952 1.00 39.33 171 SER B O 1
ATOM 3966 N N . LEU B 1 176 ? 2.623 17.694 25.972 1.00 41.13 172 LEU B N 1
ATOM 3967 C CA . LEU B 1 176 ? 4.002 17.463 26.386 1.00 42.26 172 LEU B CA 1
ATOM 3968 C C . LEU B 1 176 ? 4.218 17.563 27.897 1.00 43.59 172 LEU B C 1
ATOM 3969 O O . LEU B 1 176 ? 5.352 17.427 28.344 1.00 43.21 172 LEU B O 1
ATOM 3974 N N . ASN B 1 177 ? 3.161 17.795 28.683 1.00 45.51 173 ASN B N 1
ATOM 3975 C CA . ASN B 1 177 ? 3.291 18.049 30.146 1.00 46.34 173 ASN B CA 1
ATOM 3976 C C . ASN B 1 177 ? 4.303 19.133 30.448 1.00 45.13 173 ASN B C 1
ATOM 3977 O O . ASN B 1 177 ? 5.147 18.989 31.338 1.00 45.37 173 ASN B O 1
ATOM 3982 N N . LEU B 1 178 ? 4.229 20.211 29.688 1.00 42.83 174 LEU B N 1
ATOM 3983 C CA . LEU B 1 178 ? 5.022 21.378 29.960 1.00 42.85 174 LEU B CA 1
ATOM 3984 C C . LEU B 1 178 ? 4.099 22.522 30.302 1.00 43.44 174 LEU B C 1
ATOM 3985 O O . LEU B 1 178 ? 3.185 22.867 29.519 1.00 48.07 174 LEU B O 1
ATOM 3990 N N . ASN B 1 179 ? 4.326 23.122 31.450 1.00 43.00 175 ASN B N 1
ATOM 3991 C CA . ASN B 1 179 ? 3.781 24.428 31.767 1.00 44.86 175 ASN B CA 1
ATOM 3992 C C . ASN B 1 179 ? 4.399 25.488 30.876 1.00 43.27 175 ASN B C 1
ATOM 3993 O O . ASN B 1 179 ? 5.562 25.385 30.553 1.00 45.67 175 ASN B O 1
ATOM 3998 N N . ILE B 1 180 ? 3.631 26.507 30.514 1.00 42.69 176 ILE B N 1
ATOM 3999 C CA . ILE B 1 180 ? 4.115 27.654 29.736 1.00 41.65 176 ILE B CA 1
ATOM 4000 C C . ILE B 1 180 ? 4.511 28.768 30.708 1.00 41.38 176 ILE B C 1
ATOM 4001 O O . ILE B 1 180 ? 3.662 29.274 31.450 1.00 41.15 176 ILE B O 1
ATOM 4006 N N . ASP B 1 181 ? 5.783 29.166 30.668 1.00 40.14 177 ASP B N 1
ATOM 4007 C CA . ASP B 1 181 ? 6.309 30.252 31.514 1.00 39.58 177 ASP B CA 1
ATOM 4008 C C . ASP B 1 181 ? 6.179 31.588 30.831 1.00 38.76 177 ASP B C 1
ATOM 4009 O O . ASP B 1 181 ? 6.066 32.627 31.471 1.00 38.62 177 ASP B O 1
ATOM 4014 N N . GLY B 1 182 ? 6.178 31.575 29.504 1.00 37.84 178 GLY B N 1
ATOM 4015 C CA . GLY B 1 182 ? 5.959 32.797 28.769 1.00 36.75 178 GLY B CA 1
ATOM 4016 C C . GLY B 1 182 ? 5.712 32.633 27.270 1.00 35.26 178 GLY B C 1
ATOM 4017 O O . GLY B 1 182 ? 5.973 31.585 26.676 1.00 34.00 178 GLY B O 1
ATOM 4018 N N . PHE B 1 183 ? 5.244 33.724 26.689 1.00 34.60 179 PHE B N 1
ATOM 4019 C CA . PHE B 1 183 ? 4.947 33.851 25.277 1.00 34.94 179 PHE B CA 1
ATOM 4020 C C . PHE B 1 183 ? 5.322 35.279 24.845 1.00 35.65 179 PHE B C 1
ATOM 4021 O O . PHE B 1 183 ? 5.005 36.225 25.570 1.00 37.28 179 PHE B O 1
ATOM 4029 N N . VAL B 1 184 ? 5.897 35.419 23.644 1.00 34.72 180 VAL B N 1
ATOM 4030 C CA . VAL B 1 184 ? 6.280 36.691 23.043 1.00 34.48 180 VAL B CA 1
ATOM 4031 C C . VAL B 1 184 ? 5.735 36.720 21.617 1.00 34.19 180 VAL B C 1
ATOM 4032 O O . VAL B 1 184 ? 5.791 35.680 20.907 1.00 33.48 180 VAL B O 1
ATOM 4036 N N . ALA B 1 185 ? 5.213 37.874 21.199 1.00 33.99 181 ALA B N 1
ATOM 4037 C CA . ALA B 1 185 ? 4.863 38.110 19.808 1.00 34.16 181 ALA B CA 1
ATOM 4038 C C . ALA B 1 185 ? 4.941 39.586 19.436 1.00 34.86 181 ALA B C 1
ATOM 4039 O O . ALA B 1 185 ? 4.396 40.451 20.152 1.00 34.90 181 ALA B O 1
ATOM 4041 N N . GLY B 1 186 ? 5.574 39.851 18.283 1.00 35.00 182 GLY B N 1
ATOM 4042 C CA . GLY B 1 186 ? 5.529 41.158 17.640 1.00 35.32 182 GLY B CA 1
ATOM 4043 C C . GLY B 1 186 ? 4.086 41.624 17.443 1.00 35.79 182 GLY B C 1
ATOM 4044 O O . GLY B 1 186 ? 3.184 40.813 17.189 1.00 34.38 182 GLY B O 1
ATOM 4045 N N . VAL B 1 187 ? 3.876 42.932 17.622 1.00 36.36 183 VAL B N 1
ATOM 4046 C CA . VAL B 1 187 ? 2.559 43.538 17.512 1.00 37.41 183 VAL B CA 1
ATOM 4047 C C . VAL B 1 187 ? 2.472 44.317 16.219 1.00 37.74 183 VAL B C 1
ATOM 4048 O O . VAL B 1 187 ? 3.260 45.212 15.970 1.00 37.98 183 VAL B O 1
ATOM 4052 N N . GLY B 1 188 ? 1.521 43.920 15.370 1.00 38.59 184 GLY B N 1
ATOM 4053 C CA . GLY B 1 188 ? 1.041 44.717 14.259 1.00 39.11 184 GLY B CA 1
ATOM 4054 C C . GLY B 1 188 ? -0.322 45.284 14.594 1.00 40.85 184 GLY B C 1
ATOM 4055 O O . GLY B 1 188 ? -0.435 46.436 15.037 1.00 42.80 184 GLY B O 1
ATOM 4056 N N . THR B 1 189 ? -1.362 44.481 14.413 1.00 40.43 185 THR B N 1
ATOM 4057 C CA . THR B 1 189 ? -2.676 44.801 14.970 1.00 41.20 185 THR B CA 1
ATOM 4058 C C . THR B 1 189 ? -2.735 44.534 16.488 1.00 41.76 185 THR B C 1
ATOM 4059 O O . THR B 1 189 ? -3.536 45.136 17.195 1.00 43.80 185 THR B O 1
ATOM 4063 N N . GLY B 1 190 ? -1.899 43.626 16.973 1.00 40.43 186 GLY B N 1
ATOM 4064 C CA . GLY B 1 190 ? -1.949 43.191 18.343 1.00 40.41 186 GLY B CA 1
ATOM 4065 C C . GLY B 1 190 ? -2.861 42.014 18.576 1.00 39.63 186 GLY B C 1
ATOM 4066 O O . GLY B 1 190 ? -2.909 41.487 19.684 1.00 39.45 186 GLY B O 1
ATOM 4067 N N . GLY B 1 191 ? -3.521 41.542 17.521 1.00 39.40 187 GLY B N 1
ATOM 4068 C CA . GLY B 1 191 ? -4.482 40.471 17.680 1.00 38.77 187 GLY B CA 1
ATOM 4069 C C . GLY B 1 191 ? -3.813 39.204 18.162 1.00 37.43 187 GLY B C 1
ATOM 4070 O O . GLY B 1 191 ? -4.391 38.470 18.947 1.00 37.45 187 GLY B O 1
ATOM 4071 N N . THR B 1 192 ? -2.593 38.953 17.704 1.00 36.25 188 THR B N 1
ATOM 4072 C CA . THR B 1 192 ? -1.875 37.753 18.093 1.00 35.87 188 THR B CA 1
ATOM 4073 C C . THR B 1 192 ? -1.516 37.728 19.590 1.00 36.22 188 THR B C 1
ATOM 4074 O O . THR B 1 192 ? -1.861 36.783 20.321 1.00 36.11 188 THR B O 1
ATOM 4078 N N . VAL B 1 193 ? -0.833 38.758 20.057 1.00 36.21 189 VAL B N 1
ATOM 4079 C CA . VAL B 1 193 ? -0.420 38.758 21.458 1.00 36.92 189 VAL B CA 1
ATOM 4080 C C . VAL B 1 193 ? -1.587 38.804 22.455 1.00 37.57 189 VAL B C 1
ATOM 4081 O O . VAL B 1 193 ? -1.586 38.052 23.420 1.00 38.21 189 VAL B O 1
ATOM 4085 N N . MET B 1 194 ? -2.597 39.608 22.169 1.00 39.47 190 MET B N 1
ATOM 4086 C CA . MET B 1 194 ? -3.789 39.749 23.024 1.00 40.74 190 MET B CA 1
ATOM 4087 C C . MET B 1 194 ? -4.604 38.464 23.089 1.00 39.87 190 MET B C 1
ATOM 4088 O O . MET B 1 194 ? -4.987 38.029 24.157 1.00 39.66 190 MET B O 1
ATOM 4093 N N . GLY B 1 195 ? -4.870 37.849 21.939 1.00 39.63 191 GLY B N 1
ATOM 4094 C CA . GLY B 1 195 ? -5.690 36.647 21.891 1.00 38.74 191 GLY B CA 1
ATOM 4095 C C . GLY B 1 195 ? -5.028 35.442 22.510 1.00 38.66 191 GLY B C 1
ATOM 4096 O O . GLY B 1 195 ? -5.664 34.702 23.270 1.00 38.48 191 GLY B O 1
ATOM 4097 N N . ILE B 1 196 ? -3.750 35.212 22.149 1.00 37.92 192 ILE B N 1
ATOM 4098 C CA . ILE B 1 196 ? -2.989 34.090 22.657 1.00 37.91 192 ILE B CA 1
ATOM 4099 C C . ILE B 1 196 ? -2.757 34.280 24.164 1.00 38.35 192 ILE B C 1
ATOM 4100 O O . ILE B 1 196 ? -2.853 33.319 24.948 1.00 36.63 192 ILE B O 1
ATOM 4105 N N . GLY B 1 197 ? -2.477 35.529 24.555 1.00 39.74 193 GLY B N 1
ATOM 4106 C CA . GLY B 1 197 ? -2.236 35.867 25.974 1.00 40.48 193 GLY B CA 1
ATOM 4107 C C . GLY B 1 197 ? -3.437 35.599 26.846 1.00 41.91 193 GLY B C 1
ATOM 4108 O O . GLY B 1 197 ? -3.305 34.974 27.916 1.00 44.32 193 GLY B O 1
ATOM 4120 N N . ARG B 1 199 ? -5.816 33.542 26.298 1.00 41.79 195 ARG B N 1
ATOM 4121 C CA . ARG B 1 199 ? -5.911 32.074 26.402 1.00 41.22 195 ARG B CA 1
ATOM 4122 C C . ARG B 1 199 ? -4.876 31.458 27.308 1.00 41.07 195 ARG B C 1
ATOM 4123 O O . ARG B 1 199 ? -5.200 30.604 28.161 1.00 41.25 195 ARG B O 1
ATOM 4131 N N . ILE B 1 200 ? -3.624 31.876 27.160 1.00 41.41 196 ILE B N 1
ATOM 4132 C CA . ILE B 1 200 ? -2.550 31.274 27.979 1.00 41.09 196 ILE B CA 1
ATOM 4133 C C . ILE B 1 200 ? -2.729 31.595 29.471 1.00 41.99 196 ILE B C 1
ATOM 4134 O O . ILE B 1 200 ? -2.544 30.709 30.316 1.00 41.04 196 ILE B O 1
ATOM 4148 N N . GLU B 1 202 ? -5.443 32.237 31.139 1.00 45.58 198 GLU B N 1
ATOM 4149 C CA . GLU B 1 202 ? -6.523 31.439 31.731 1.00 45.79 198 GLU B CA 1
ATOM 4150 C C . GLU B 1 202 ? -6.016 30.105 32.239 1.00 45.15 198 GLU B C 1
ATOM 4151 O O . GLU B 1 202 ? -6.550 29.562 33.182 1.00 45.06 198 GLU B O 1
ATOM 4157 N N . ASN B 1 203 ? -4.970 29.583 31.600 1.00 44.50 199 ASN B N 1
ATOM 4158 C CA . ASN B 1 203 ? -4.433 28.285 31.919 1.00 44.49 199 ASN B CA 1
ATOM 4159 C C . ASN B 1 203 ? -3.150 28.333 32.775 1.00 44.20 199 ASN B C 1
ATOM 4160 O O . ASN B 1 203 ? -2.873 27.393 33.497 1.00 44.13 199 ASN B O 1
ATOM 4165 N N . PHE B 1 204 ? -2.378 29.416 32.689 1.00 44.65 200 PHE B N 1
ATOM 4166 C CA . PHE B 1 204 ? -1.124 29.589 33.449 1.00 44.45 200 PHE B CA 1
ATOM 4167 C C . PHE B 1 204 ? -1.066 31.047 33.889 1.00 45.99 200 PHE B C 1
ATOM 4168 O O . PHE B 1 204 ? -0.546 31.919 33.176 1.00 45.07 200 PHE B O 1
ATOM 4176 N N . SER B 1 205 ? -1.657 31.317 35.056 1.00 48.46 201 SER B N 1
ATOM 4177 C CA . SER B 1 205 ? -1.915 32.692 35.524 1.00 49.62 201 SER B CA 1
ATOM 4178 C C . SER B 1 205 ? -0.613 33.482 35.722 1.00 50.47 201 SER B C 1
ATOM 4179 O O . SER B 1 205 ? -0.599 34.706 35.560 1.00 54.21 201 SER B O 1
ATOM 4182 N N . ASN B 1 206 ? 0.476 32.777 36.004 1.00 48.02 202 ASN B N 1
ATOM 4183 C CA . ASN B 1 206 ? 1.795 33.383 36.074 1.00 48.11 202 ASN B CA 1
ATOM 4184 C C . ASN B 1 206 ? 2.609 33.496 34.751 1.00 47.95 202 ASN B C 1
ATOM 4185 O O . ASN B 1 206 ? 3.729 34.017 34.754 1.00 46.52 202 ASN B O 1
ATOM 4190 N N . ALA B 1 207 ? 2.030 33.083 33.621 1.00 46.23 203 ALA B N 1
ATOM 4191 C CA . ALA B 1 207 ? 2.704 33.226 32.353 1.00 45.55 203 ALA B CA 1
ATOM 4192 C C . ALA B 1 207 ? 2.967 34.692 32.101 1.00 43.84 203 ALA B C 1
ATOM 4193 O O . ALA B 1 207 ? 2.086 35.502 32.354 1.00 44.24 203 ALA B O 1
ATOM 4204 N N . ILE B 1 209 ? 3.240 37.368 29.272 1.00 42.09 205 ILE B N 1
ATOM 4205 C CA . ILE B 1 209 ? 2.859 37.656 27.883 1.00 42.42 205 ILE B CA 1
ATOM 4206 C C . ILE B 1 209 ? 3.443 39.013 27.459 1.00 42.29 205 ILE B C 1
ATOM 4207 O O . ILE B 1 209 ? 2.923 40.098 27.821 1.00 41.22 205 ILE B O 1
ATOM 4212 N N . CYS B 1 210 ? 4.512 38.945 26.678 1.00 41.50 206 CYS B N 1
ATOM 4213 C CA . CYS B 1 210 ? 5.298 40.117 26.343 1.00 43.10 206 CYS B CA 1
ATOM 4214 C C . CYS B 1 210 ? 5.097 40.490 24.876 1.00 43.31 206 CYS B C 1
ATOM 4215 O 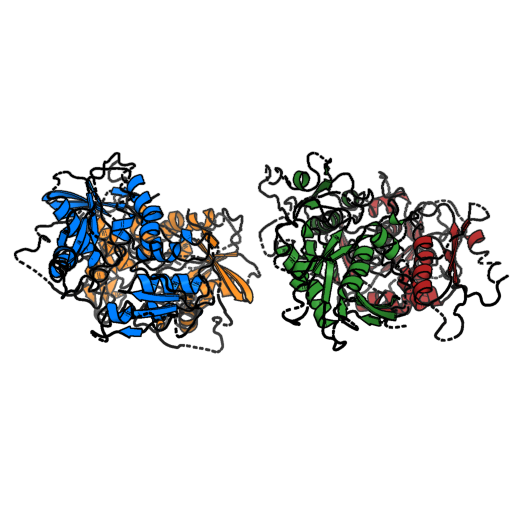O . CYS B 1 210 ? 5.412 39.671 23.978 1.00 43.17 206 CYS B O 1
ATOM 4218 N N . PRO B 1 211 ? 4.569 41.706 24.608 1.00 43.43 207 PRO B N 1
ATOM 4219 C CA . PRO B 1 211 ? 4.459 42.143 23.230 1.00 42.66 207 PRO B CA 1
ATOM 4220 C C . PRO B 1 211 ? 5.796 42.638 22.766 1.00 42.43 207 PRO B C 1
ATOM 4221 O O . PRO B 1 211 ? 6.624 43.108 23.589 1.00 43.09 207 PRO B O 1
ATOM 4225 N N . LEU B 1 212 ? 6.028 42.542 21.458 1.00 40.66 208 LEU B N 1
ATOM 4226 C CA . LEU B 1 212 ? 7.320 42.862 20.917 1.00 39.94 208 LEU B CA 1
ATOM 4227 C C . LEU B 1 212 ? 7.205 44.012 19.945 1.00 40.12 208 LEU B C 1
ATOM 4228 O O . LEU B 1 212 ? 6.230 44.127 19.217 1.00 38.97 208 LEU B O 1
ATOM 4233 N N . GLU B 1 213 ? 8.218 44.868 19.951 1.00 40.24 209 GLU B N 1
ATOM 4234 C CA . GLU B 1 213 ? 8.312 46.006 19.039 1.00 40.98 209 GLU B CA 1
ATOM 4235 C C . GLU B 1 213 ? 9.741 46.028 18.492 1.00 39.85 209 GLU B C 1
ATOM 4236 O O . GLU B 1 213 ? 10.613 45.411 19.078 1.00 40.19 209 GLU B O 1
ATOM 4242 N N . PRO B 1 214 ? 9.988 46.731 17.388 1.00 39.50 210 PRO B N 1
ATOM 4243 C CA . PRO B 1 214 ? 11.357 47.014 16.961 1.00 40.05 210 PRO B CA 1
ATOM 4244 C C . PRO B 1 214 ? 12.014 48.136 17.790 1.00 41.94 210 PRO B C 1
ATOM 4245 O O . PRO B 1 214 ? 11.421 49.171 18.017 1.00 40.92 210 PRO B O 1
ATOM 4249 N N . LEU B 1 215 ? 13.240 47.915 18.235 1.00 44.24 211 LEU B N 1
ATOM 4250 C CA . LEU B 1 215 ? 14.064 48.949 18.883 1.00 45.48 211 LEU B CA 1
ATOM 4251 C C . LEU B 1 215 ? 14.259 50.210 18.018 1.00 46.70 211 LEU B C 1
ATOM 4252 O O . LEU B 1 215 ? 14.367 51.320 18.562 1.00 47.56 211 LEU B O 1
ATOM 4257 N N . ASN B 1 216 ? 14.261 50.030 16.689 1.00 46.08 212 ASN B N 1
ATOM 4258 C CA . ASN B 1 216 ? 14.335 51.120 15.685 1.00 46.76 212 ASN B CA 1
ATOM 4259 C C . ASN B 1 216 ? 13.057 51.974 15.594 1.00 46.46 212 ASN B C 1
ATOM 4260 O O . ASN B 1 216 ? 13.101 53.044 15.017 1.00 46.92 212 ASN B O 1
ATOM 4265 N N . SER B 1 217 ? 11.922 51.469 16.076 1.00 45.86 213 SER B N 1
ATOM 4266 C CA . SER B 1 217 ? 10.664 52.220 16.100 1.00 46.56 213 SER B CA 1
ATOM 4267 C C . SER B 1 217 ? 9.759 51.689 17.197 1.00 46.48 213 SER B C 1
ATOM 4268 O O . SER B 1 217 ? 8.862 50.874 16.946 1.00 44.94 213 SER B O 1
ATOM 4271 N N . PRO B 1 218 ? 10.016 52.132 18.434 1.00 46.16 214 PRO B N 1
ATOM 4272 C CA . PRO B 1 218 ? 9.349 51.536 19.578 1.00 45.63 214 PRO B CA 1
ATOM 4273 C C . PRO B 1 218 ? 7.983 52.137 19.825 1.00 46.08 214 PRO B C 1
ATOM 4274 O O . PRO B 1 218 ? 7.810 52.949 20.734 1.00 45.88 214 PRO B O 1
ATOM 4278 N N . THR B 1 219 ? 7.014 51.714 19.010 1.00 45.31 215 THR B N 1
ATOM 4279 C CA . THR B 1 219 ? 5.655 52.230 19.049 1.00 45.86 215 THR B CA 1
ATOM 4280 C C . THR B 1 219 ? 4.918 51.800 20.290 1.00 45.78 215 THR B C 1
ATOM 4281 O O . THR B 1 219 ? 4.033 52.511 20.734 1.00 44.94 215 THR B O 1
ATOM 4285 N N . LEU B 1 220 ? 5.281 50.648 20.860 1.00 45.07 216 LEU B N 1
ATOM 4286 C CA . LEU B 1 220 ? 4.669 50.225 22.130 1.00 45.62 216 LEU B CA 1
ATOM 4287 C C . LEU B 1 220 ? 5.209 51.009 23.367 1.00 46.59 216 LEU B C 1
ATOM 4288 O O . LEU B 1 220 ? 4.433 51.420 24.240 1.00 46.08 216 LEU B O 1
ATOM 4293 N N . SER B 1 221 ? 6.521 51.203 23.445 1.00 46.99 217 SER B N 1
ATOM 4294 C CA . SER B 1 221 ? 7.131 51.847 24.624 1.00 47.73 217 SER B CA 1
ATOM 4295 C C . SER B 1 221 ? 7.003 53.379 24.617 1.00 48.55 217 SER B C 1
ATOM 4296 O O . SER B 1 221 ? 6.966 53.973 25.697 1.00 48.75 217 SER B O 1
ATOM 4299 N N . THR B 1 222 ? 6.918 54.002 23.441 1.00 48.74 218 THR B N 1
ATOM 4300 C CA . THR B 1 222 ? 6.689 55.473 23.311 1.00 50.27 218 THR B CA 1
ATOM 4301 C C . THR B 1 222 ? 5.274 55.911 22.862 1.00 50.96 218 THR B C 1
ATOM 4302 O O . THR B 1 222 ? 4.923 57.091 22.973 1.00 52.20 218 THR B O 1
ATOM 4306 N N . GLY B 1 223 ? 4.492 55.011 22.269 1.00 50.73 219 GLY B N 1
ATOM 4307 C CA . GLY B 1 223 ? 3.203 55.399 21.694 1.00 50.85 219 GLY B CA 1
ATOM 4308 C C . GLY B 1 223 ? 3.244 55.701 20.198 1.00 52.01 219 GLY B C 1
ATOM 4309 O O . GLY B 1 223 ? 2.196 55.589 19.524 1.00 53.27 219 GLY B O 1
ATOM 4310 N N . TYR B 1 224 ? 4.420 56.018 19.638 1.00 51.22 220 TYR B N 1
ATOM 4311 C CA . TYR B 1 224 ? 4.489 56.662 18.319 1.00 51.49 220 TYR B CA 1
ATOM 4312 C C . TYR B 1 224 ? 5.246 55.867 17.239 1.00 51.69 220 TYR B C 1
ATOM 4313 O O . TYR B 1 224 ? 6.179 55.102 17.539 1.00 50.20 220 TYR B O 1
ATOM 4331 N N . VAL B 1 226 ? 7.824 56.103 15.014 1.00 53.21 222 VAL B N 1
ATOM 4332 C CA . VAL B 1 226 ? 9.049 56.841 15.192 1.00 53.60 222 VAL B CA 1
ATOM 4333 C C . VAL B 1 226 ? 9.884 56.831 13.912 1.00 52.66 222 VAL B C 1
ATOM 4334 O O . VAL B 1 226 ? 10.369 57.869 13.487 1.00 52.68 222 VAL B O 1
ATOM 4338 N N . ALA B 1 227 ? 10.049 55.661 13.306 1.00 51.92 223 ALA B N 1
ATOM 4339 C CA . ALA B 1 227 ? 10.864 55.532 12.097 1.00 52.19 223 ALA B CA 1
ATOM 4340 C C . ALA B 1 227 ? 10.497 54.285 11.294 1.00 51.36 223 ALA B C 1
ATOM 4341 O O . ALA B 1 227 ? 9.890 53.340 11.814 1.00 51.60 223 ALA B O 1
ATOM 4352 N N . HIS B 1 229 ? 11.397 50.739 9.589 1.00 44.09 225 HIS B N 1
ATOM 4353 C CA . HIS B 1 229 ? 12.269 49.649 10.042 1.00 42.04 225 HIS B CA 1
ATOM 4354 C C . HIS B 1 229 ? 11.937 48.462 9.149 1.00 40.45 225 HIS B C 1
ATOM 4355 O O . HIS B 1 229 ? 10.953 48.493 8.411 1.00 39.09 225 HIS B O 1
ATOM 4362 N N . ARG B 1 230 ? 12.704 47.386 9.274 1.00 39.20 226 ARG B N 1
ATOM 4363 C CA . ARG B 1 230 ? 12.621 46.308 8.282 1.00 38.25 226 ARG B CA 1
ATOM 4364 C C . ARG B 1 230 ? 11.885 45.067 8.790 1.00 37.75 226 ARG B C 1
ATOM 4365 O O . ARG B 1 230 ? 11.862 44.037 8.101 1.00 36.85 226 ARG B O 1
ATOM 4373 N N . ILE B 1 231 ? 11.282 45.149 9.983 1.00 37.94 227 ILE B N 1
ATOM 4374 C CA . ILE B 1 231 ? 10.502 44.046 10.539 1.00 38.32 227 ILE B CA 1
ATOM 4375 C C . ILE B 1 231 ? 9.065 44.134 9.994 1.00 38.90 227 ILE B C 1
ATOM 4376 O O . ILE B 1 231 ? 8.133 44.534 10.691 1.00 38.48 227 ILE B O 1
ATOM 4381 N N . GLU B 1 232 ? 8.901 43.689 8.745 1.00 40.02 228 GLU B N 1
ATOM 4382 C CA . GLU B 1 232 ? 7.621 43.758 8.054 1.00 40.93 228 GLU B CA 1
ATOM 4383 C C . GLU B 1 232 ? 6.507 43.048 8.849 1.00 40.04 228 GLU B C 1
ATOM 4384 O O . GLU B 1 232 ? 6.699 41.962 9.414 1.00 39.17 228 GLU B O 1
ATOM 4390 N N . GLY B 1 233 ? 5.366 43.714 8.927 1.00 39.90 229 GLY B N 1
ATOM 4391 C CA . GLY B 1 233 ? 4.199 43.210 9.621 1.00 40.12 229 GLY B CA 1
ATOM 4392 C C . GLY B 1 233 ? 4.011 43.735 11.034 1.00 40.11 229 GLY B C 1
ATOM 4393 O O . GLY B 1 233 ? 2.903 43.622 11.548 1.00 39.92 229 GLY B O 1
ATOM 4394 N N . ILE B 1 234 ? 5.066 44.238 11.698 1.00 40.43 230 ILE B N 1
ATOM 4395 C CA . ILE B 1 234 ? 4.898 44.812 13.050 1.00 41.49 230 ILE B CA 1
ATOM 4396 C C . ILE B 1 234 ? 5.188 46.321 13.099 1.00 44.01 230 ILE B C 1
ATOM 4397 O O . ILE B 1 234 ? 5.937 46.855 12.273 1.00 42.35 230 ILE B O 1
ATOM 4402 N N . SER B 1 235 ? 4.582 46.968 14.100 1.00 47.67 231 SER B N 1
ATOM 4403 C CA . SER B 1 235 ? 4.651 48.422 14.330 1.00 52.36 231 SER B CA 1
ATOM 4404 C C . SER B 1 235 ? 4.867 49.294 13.064 1.00 54.98 231 SER B C 1
ATOM 4405 O O . SER B 1 235 ? 5.957 49.763 12.763 1.00 51.70 231 SER B O 1
ATOM 4408 N N . ASP B 1 236 ? 3.805 49.461 12.308 1.00 61.38 232 ASP B N 1
ATOM 4409 C CA . ASP B 1 236 ? 3.873 50.269 11.103 1.00 70.22 232 ASP B CA 1
ATOM 4410 C C . ASP B 1 236 ? 3.156 51.630 11.227 1.00 74.27 232 ASP B C 1
ATOM 4411 O O . ASP B 1 236 ? 3.127 52.371 10.237 1.00 74.78 232 ASP B O 1
ATOM 4416 N N . GLU B 1 237 ? 2.586 51.968 12.400 1.00 77.92 233 GLU B N 1
ATOM 4417 C CA . GLU B 1 237 ? 1.662 53.113 12.461 1.00 82.75 233 GLU B CA 1
ATOM 4418 C C . GLU B 1 237 ? 1.440 53.847 13.801 1.00 83.70 233 GLU B C 1
ATOM 4419 O O . GLU B 1 237 ? 1.580 55.065 13.851 1.00 86.34 233 GLU B O 1
ATOM 4425 N N . PHE B 1 238 ? 1.045 53.132 14.847 1.00 83.35 234 PHE B N 1
ATOM 4426 C CA . PHE B 1 238 ? 0.604 53.729 16.136 1.00 83.91 234 PHE B CA 1
ATOM 4427 C C . PHE B 1 238 ? 0.240 52.554 17.031 1.00 77.77 234 PHE B C 1
ATOM 4428 O O . PHE B 1 238 ? -0.154 51.536 16.497 1.00 75.54 234 PHE B O 1
ATOM 4436 N N . ILE B 1 239 ? 0.406 52.635 18.357 1.00 75.84 235 ILE B N 1
ATOM 4437 C CA . ILE B 1 239 ? -0.116 51.527 19.208 1.00 72.52 235 ILE B CA 1
ATOM 4438 C C . ILE B 1 239 ? -1.562 51.341 18.760 1.00 70.54 235 ILE B C 1
ATOM 4439 O O . ILE B 1 239 ? -2.332 52.291 18.821 1.00 73.28 235 ILE B O 1
ATOM 4444 N N . PRO B 1 240 ? -1.919 50.155 18.236 1.00 65.77 236 PRO B N 1
ATOM 4445 C CA . PRO B 1 240 ? -3.310 50.080 17.827 1.00 64.77 236 PRO B CA 1
ATOM 4446 C C . PRO B 1 240 ? -4.237 49.956 19.022 1.00 62.65 236 PRO B C 1
ATOM 4447 O O . PRO B 1 240 ? -3.863 49.408 20.052 1.00 58.64 236 PRO B O 1
ATOM 4451 N N . ASP B 1 241 ? -5.434 50.480 18.837 1.00 62.90 237 ASP B N 1
ATOM 4452 C CA . ASP B 1 241 ? -6.542 50.389 19.779 1.00 64.16 237 ASP B CA 1
ATOM 4453 C C . ASP B 1 241 ? -6.699 48.991 20.423 1.00 61.04 237 ASP B C 1
ATOM 4454 O O . ASP B 1 241 ? -6.972 48.896 21.614 1.00 58.11 237 ASP B O 1
ATOM 4459 N N . LEU B 1 242 ? -6.530 47.924 19.637 1.00 59.16 238 LEU B N 1
ATOM 4460 C CA . LEU B 1 242 ? -6.589 46.540 20.155 1.00 58.37 238 LEU B CA 1
ATOM 4461 C C . LEU B 1 242 ? -5.594 46.237 21.259 1.00 56.62 238 LEU B C 1
ATOM 4462 O O . LEU B 1 242 ? -5.896 45.469 22.166 1.00 56.51 238 LEU B O 1
ATOM 4467 N N . VAL B 1 243 ? -4.395 46.800 21.162 1.00 55.78 239 VAL B N 1
ATOM 4468 C CA . VAL B 1 243 ? -3.376 46.516 22.152 1.00 55.65 239 VAL B CA 1
ATOM 4469 C C . VAL B 1 243 ? -3.695 47.244 23.458 1.00 56.24 239 VAL B C 1
ATOM 4470 O O . VAL B 1 243 ? -3.864 48.452 23.477 1.00 56.54 239 VAL B O 1
ATOM 4483 N N . LEU B 1 245 ? -1.853 47.465 26.751 1.00 56.85 241 LEU B N 1
ATOM 4484 C CA . LEU B 1 245 ? -0.547 47.227 27.419 1.00 59.46 241 LEU B CA 1
ATOM 4485 C C . LEU B 1 245 ? -0.633 46.862 28.897 1.00 59.58 241 LEU B C 1
ATOM 4486 O O . LEU B 1 245 ? 0.095 45.994 29.376 1.00 58.31 241 LEU B O 1
ATOM 4491 N N . ASP B 1 246 ? -1.528 47.539 29.597 1.00 61.73 242 ASP B N 1
ATOM 4492 C CA . ASP B 1 246 ? -1.926 47.202 30.982 1.00 62.91 242 ASP B CA 1
ATOM 4493 C C . ASP B 1 246 ? -2.286 45.727 31.212 1.00 60.30 242 ASP B C 1
ATOM 4494 O O . ASP B 1 246 ? -2.061 45.223 32.309 1.00 59.16 242 ASP B O 1
ATOM 4508 N N . LEU B 1 248 ? -0.930 43.262 29.462 1.00 54.18 244 LEU B N 1
ATOM 4509 C CA . LEU B 1 248 ? 0.251 42.471 29.116 1.00 52.37 244 LEU B CA 1
ATOM 4510 C C . LEU B 1 248 ? 1.410 42.703 30.103 1.00 50.38 244 LEU B C 1
ATOM 4511 O O . LEU B 1 248 ? 1.395 43.613 30.897 1.00 51.10 244 LEU B O 1
ATOM 4516 N N . ASP B 1 249 ? 2.426 41.872 30.022 1.00 48.39 245 ASP B N 1
ATOM 4517 C CA . ASP B 1 249 ? 3.631 42.068 30.799 1.00 48.05 245 ASP B CA 1
ATOM 4518 C C . ASP B 1 249 ? 4.554 42.947 29.990 1.00 46.80 245 ASP B C 1
ATOM 4519 O O . ASP B 1 249 ? 4.100 43.563 29.041 1.00 47.40 245 ASP B O 1
ATOM 4524 N N . ASN B 1 250 ? 5.820 43.054 30.353 1.00 47.84 246 ASN B N 1
ATOM 4525 C CA . ASN B 1 250 ? 6.709 44.106 29.788 1.00 48.02 246 ASN B CA 1
ATOM 4526 C C . ASN B 1 250 ? 7.114 43.938 28.314 1.00 46.22 246 ASN B C 1
ATOM 4527 O O . ASN B 1 250 ? 7.437 42.835 27.881 1.00 45.32 246 ASN B O 1
ATOM 4532 N N . VAL B 1 251 ? 7.149 45.068 27.614 1.00 44.80 247 VAL B N 1
ATOM 4533 C CA . VAL B 1 251 ? 7.549 45.200 26.226 1.00 44.49 247 VAL B CA 1
ATOM 4534 C C . VAL B 1 251 ? 8.954 44.665 26.000 1.00 44.40 247 VAL B C 1
ATOM 4535 O O . VAL B 1 251 ? 9.857 44.969 26.775 1.00 45.23 247 VAL B O 1
ATOM 4539 N N . VAL B 1 252 ? 9.136 43.807 24.985 1.00 44.01 248 VAL B N 1
ATOM 4540 C CA . VAL B 1 252 ? 10.496 43.408 24.540 1.00 42.75 248 VAL B CA 1
ATOM 4541 C C . VAL B 1 252 ? 10.787 44.109 23.194 1.00 42.25 248 VAL B C 1
ATOM 4542 O O . VAL B 1 252 ? 9.887 44.267 22.337 1.00 40.85 248 VAL B O 1
ATOM 4546 N N . SER B 1 253 ? 12.021 44.591 23.057 1.00 41.62 249 SER B N 1
ATOM 4547 C CA . SER B 1 253 ? 12.454 45.401 21.928 1.00 42.41 249 SER B CA 1
ATOM 4548 C C . SER B 1 253 ? 13.559 44.664 21.229 1.00 41.75 249 SER B C 1
ATOM 4549 O O . SER B 1 253 ? 14.476 44.185 21.907 1.00 40.67 249 SER B O 1
ATOM 4552 N N . VAL B 1 254 ? 13.467 44.527 19.899 1.00 40.72 250 VAL B N 1
ATOM 4553 C CA . VAL B 1 254 ? 14.523 43.848 19.125 1.00 40.14 250 VAL B CA 1
ATOM 4554 C C . VAL B 1 254 ? 14.946 44.731 17.959 1.00 40.09 250 VAL B C 1
ATOM 4555 O O . VAL B 1 254 ? 14.101 45.351 17.292 1.00 38.83 250 VAL B O 1
ATOM 4559 N N . ASP B 1 255 ? 16.255 44.808 17.723 1.00 39.62 251 ASP B N 1
ATOM 4560 C CA . ASP B 1 255 ? 16.750 45.594 16.608 1.00 40.63 251 ASP B CA 1
ATOM 4561 C C . ASP B 1 255 ? 16.491 44.827 15.290 1.00 39.74 251 ASP B C 1
ATOM 4562 O O . ASP B 1 255 ? 16.742 43.613 15.215 1.00 38.84 251 ASP B O 1
ATOM 4567 N N . ASP B 1 256 ? 16.033 45.540 14.261 1.00 39.58 252 ASP B N 1
ATOM 4568 C CA . ASP B 1 256 ? 15.643 44.890 13.002 1.00 39.25 252 ASP B CA 1
ATOM 4569 C C . ASP B 1 256 ? 16.781 44.070 12.317 1.00 38.92 252 ASP B C 1
ATOM 4570 O O . ASP B 1 256 ? 16.533 43.025 11.717 1.00 38.64 252 ASP B O 1
ATOM 4575 N N . GLY B 1 257 ? 18.027 44.483 12.523 1.00 38.93 253 GLY B N 1
ATOM 4576 C CA . GLY B 1 257 ? 19.210 43.744 12.029 1.00 38.28 253 GLY B CA 1
ATOM 4577 C C . GLY B 1 257 ? 19.362 42.393 12.689 1.00 37.01 253 GLY B C 1
ATOM 4578 O O . GLY B 1 257 ? 19.647 41.403 12.018 1.00 36.23 253 GLY B O 1
ATOM 4579 N N . ASP B 1 258 ? 19.172 42.389 14.004 1.00 36.53 254 ASP B N 1
ATOM 4580 C CA . ASP B 1 258 ? 19.217 41.190 14.874 1.00 36.12 254 ASP B CA 1
ATOM 4581 C C . ASP B 1 258 ? 18.098 40.192 14.466 1.00 34.75 254 ASP B C 1
ATOM 4582 O O . ASP B 1 258 ? 18.307 38.962 14.432 1.00 32.79 254 ASP B O 1
ATOM 4587 N N . ALA B 1 259 ? 16.922 40.740 14.142 1.00 34.42 255 ALA B N 1
ATOM 4588 C CA . ALA B 1 259 ? 15.815 39.938 13.596 1.00 33.91 255 ALA B CA 1
ATOM 4589 C C . ALA B 1 259 ? 16.216 39.326 12.247 1.00 33.42 255 ALA B C 1
ATOM 4590 O O . ALA B 1 259 ? 16.018 38.150 12.014 1.00 32.37 255 ALA B O 1
ATOM 4592 N N . ILE B 1 260 ? 16.793 40.133 11.370 1.00 33.80 256 ILE B N 1
ATOM 4593 C CA . ILE B 1 260 ? 17.194 39.652 10.054 1.00 33.79 256 ILE B CA 1
ATOM 4594 C C . ILE B 1 260 ? 18.210 38.533 10.157 1.00 33.58 256 ILE B C 1
ATOM 4595 O O . ILE B 1 260 ? 18.040 37.505 9.488 1.00 32.49 256 ILE B O 1
ATOM 4600 N N . VAL B 1 261 ? 19.241 38.714 11.005 1.00 32.94 257 VAL B N 1
ATOM 4601 C CA . VAL B 1 261 ? 20.250 37.679 11.172 1.00 32.30 257 VAL B CA 1
ATOM 4602 C C . VAL B 1 261 ? 19.594 36.414 11.754 1.00 31.29 257 VAL B C 1
ATOM 4603 O O . VAL B 1 261 ? 19.883 35.289 11.311 1.00 30.68 257 VAL B O 1
ATOM 4607 N N . MET B 1 262 ? 18.724 36.581 12.722 1.00 31.09 258 MET B N 1
ATOM 4608 C CA . MET B 1 262 ? 18.087 35.419 13.316 1.00 30.92 258 MET B CA 1
ATOM 4609 C C . MET B 1 262 ? 17.254 34.640 12.295 1.00 30.03 258 MET B C 1
ATOM 4610 O O . MET B 1 262 ? 17.330 33.425 12.275 1.00 29.75 258 MET B O 1
ATOM 4615 N N . ALA B 1 263 ? 16.482 35.350 11.483 1.00 29.88 259 ALA B N 1
ATOM 4616 C CA . ALA B 1 263 ? 15.684 34.769 10.375 1.00 29.62 259 ALA B CA 1
ATOM 4617 C C . ALA B 1 263 ? 16.570 34.089 9.324 1.00 29.55 259 ALA B C 1
ATOM 4618 O O . ALA B 1 263 ? 16.213 33.018 8.795 1.00 28.18 259 ALA B O 1
ATOM 4620 N N . GLN B 1 264 ? 17.745 34.686 9.050 1.00 29.92 260 GLN B N 1
ATOM 4621 C CA . GLN B 1 264 ? 18.733 34.051 8.182 1.00 30.02 260 GLN B CA 1
ATOM 4622 C C . GLN B 1 264 ? 19.190 32.726 8.771 1.00 29.64 260 GLN B C 1
ATOM 4623 O O . GLN B 1 264 ? 19.311 31.762 8.038 1.00 29.07 260 GLN B O 1
ATOM 4640 N N . LEU B 1 266 ? 17.626 30.847 10.993 1.00 28.31 262 LEU B N 1
ATOM 4641 C CA . LEU B 1 266 ? 16.487 29.946 10.906 1.00 27.83 262 LEU B CA 1
ATOM 4642 C C . LEU B 1 266 ? 16.399 29.295 9.532 1.00 27.79 262 LEU B C 1
ATOM 4643 O O . LEU B 1 266 ? 16.318 28.061 9.455 1.00 27.08 262 LEU B O 1
ATOM 4648 N N . ALA B 1 267 ? 16.468 30.085 8.458 1.00 28.30 263 ALA B N 1
ATOM 4649 C CA . ALA B 1 267 ? 16.419 29.490 7.102 1.00 28.96 263 ALA B CA 1
ATOM 4650 C C . ALA B 1 267 ? 17.557 28.479 6.891 1.00 29.71 263 ALA B C 1
ATOM 4651 O O . ALA B 1 267 ? 17.340 27.416 6.303 1.00 28.94 263 ALA B O 1
ATOM 4662 N N . CYS B 1 269 ? 18.769 26.520 8.997 1.00 33.83 265 CYS B N 1
ATOM 4663 C CA A CYS B 1 269 ? 18.428 25.223 9.616 0.50 33.64 265 CYS B CA 1
ATOM 4664 C CA B CYS B 1 269 ? 18.384 25.268 9.687 0.50 33.64 265 CYS B CA 1
ATOM 4665 C C . CYS B 1 269 ? 17.124 24.655 9.034 1.00 32.63 265 CYS B C 1
ATOM 4666 O O . CYS B 1 269 ? 16.473 23.817 9.631 1.00 34.19 265 CYS B O 1
ATOM 4671 N N . GLY B 1 270 ? 16.736 25.105 7.849 1.00 30.92 266 GLY B N 1
ATOM 4672 C CA . GLY B 1 270 ? 15.558 24.518 7.134 1.00 29.64 266 GLY B CA 1
ATOM 4673 C C . GLY B 1 270 ? 14.179 25.092 7.446 1.00 28.56 266 GLY B C 1
ATOM 4674 O O . GLY B 1 270 ? 13.161 24.544 6.989 1.00 27.30 266 GLY B O 1
ATOM 4675 N N . LEU B 1 271 ? 14.148 26.216 8.170 1.00 28.20 267 LEU B N 1
ATOM 4676 C CA . LEU B 1 271 ? 12.921 26.945 8.514 1.00 27.83 267 LEU B CA 1
ATOM 4677 C C . LEU B 1 271 ? 12.901 28.298 7.821 1.00 27.61 267 LEU B C 1
ATOM 4678 O O . LEU B 1 271 ? 13.406 29.308 8.347 1.00 27.81 267 LEU B O 1
ATOM 4683 N N . GLY B 1 272 ? 12.329 28.320 6.620 1.00 27.20 268 GLY B N 1
ATOM 4684 C CA . GLY B 1 272 ? 12.267 29.506 5.798 1.00 27.39 268 GLY B CA 1
ATOM 4685 C C . GLY B 1 272 ? 11.196 30.467 6.306 1.00 27.77 268 GLY B C 1
ATOM 4686 O O . GLY B 1 272 ? 10.041 30.307 5.979 1.00 27.98 268 GLY B O 1
ATOM 4687 N N . VAL B 1 273 ? 11.600 31.491 7.051 1.00 27.84 269 VAL B N 1
ATOM 4688 C CA . VAL B 1 273 ? 10.665 32.394 7.735 1.00 28.04 269 VAL B CA 1
ATOM 4689 C C . VAL B 1 273 ? 10.849 33.848 7.417 1.00 28.56 269 VAL B C 1
ATOM 4690 O O . VAL B 1 273 ? 11.933 34.288 6.998 1.00 28.59 269 VAL B O 1
ATOM 4694 N N . GLY B 1 274 ? 9.799 34.601 7.703 1.00 28.81 270 GLY B N 1
ATOM 4695 C CA . GLY B 1 274 ? 9.824 36.052 7.559 1.00 29.64 270 GLY B CA 1
ATOM 4696 C C . GLY B 1 274 ? 10.635 36.734 8.649 1.00 30.04 270 GLY B C 1
ATOM 4697 O O . GLY B 1 274 ? 11.025 36.107 9.638 1.00 29.16 270 GLY B O 1
ATOM 4698 N N . ILE B 1 275 ? 10.881 38.026 8.441 1.00 31.21 271 ILE B N 1
ATOM 4699 C CA . ILE B 1 275 ? 11.721 38.815 9.322 1.00 31.63 271 ILE B CA 1
ATOM 4700 C C . ILE B 1 275 ? 11.094 38.880 10.710 1.00 31.45 271 ILE B C 1
ATOM 4701 O O . ILE B 1 275 ? 11.815 38.657 11.684 1.00 31.47 271 ILE B O 1
ATOM 4706 N N . SER B 1 276 ? 9.777 39.079 10.800 1.00 31.06 272 SER B N 1
ATOM 4707 C CA . SER B 1 276 ? 9.083 39.067 12.103 1.00 31.36 272 SER B CA 1
ATOM 4708 C C . SER B 1 276 ? 9.185 37.759 12.890 1.00 30.76 272 SER B C 1
ATOM 4709 O O . SER B 1 276 ? 9.118 37.745 14.159 1.00 30.15 272 SER B O 1
ATOM 4712 N N . SER B 1 277 ? 9.378 36.651 12.174 1.00 29.92 273 SER B N 1
ATOM 4713 C CA . SER B 1 277 ? 9.671 35.400 12.868 1.00 29.45 273 SER B CA 1
ATOM 4714 C C . SER B 1 277 ? 11.033 35.449 13.588 1.00 29.37 273 SER B C 1
ATOM 4715 O O . SER B 1 277 ? 11.171 34.943 14.712 1.00 28.71 273 SER B O 1
ATOM 4718 N N . GLY B 1 278 ? 12.038 36.001 12.905 1.00 29.56 274 GLY B N 1
ATOM 4719 C CA . GLY B 1 278 ? 13.383 36.105 13.479 1.00 29.75 274 GLY B CA 1
ATOM 4720 C C . GLY B 1 278 ? 13.328 37.002 14.702 1.00 30.27 274 GLY B C 1
ATOM 4721 O O . GLY B 1 278 ? 13.956 36.712 15.699 1.00 30.28 274 GLY B O 1
ATOM 4722 N N . ALA B 1 279 ? 12.528 38.072 14.598 1.00 30.94 275 ALA B N 1
ATOM 4723 C CA . ALA B 1 279 ? 12.261 39.000 15.687 1.00 31.87 275 ALA B CA 1
ATOM 4724 C C . ALA B 1 279 ? 11.682 38.286 16.886 1.00 32.22 275 ALA B C 1
ATOM 4725 O O . ALA B 1 279 ? 12.215 38.400 18.001 1.00 32.39 275 ALA B O 1
ATOM 4727 N N . ASN B 1 280 ? 10.620 37.516 16.652 1.00 32.25 276 ASN B N 1
ATOM 4728 C CA . ASN B 1 280 ? 9.991 36.697 17.710 1.00 32.17 276 ASN B CA 1
ATOM 4729 C C . ASN B 1 280 ? 10.926 35.709 18.381 1.00 31.81 276 ASN B C 1
ATOM 4730 O O . ASN B 1 280 ? 10.791 35.470 19.578 1.00 32.49 276 ASN B O 1
ATOM 4735 N N . PHE B 1 281 ? 11.824 35.088 17.622 1.00 31.20 277 PHE B N 1
ATOM 4736 C CA . PHE B 1 281 ? 12.756 34.147 18.180 1.00 31.36 277 PHE B CA 1
ATOM 4737 C C . PHE B 1 281 ? 13.683 34.846 19.205 1.00 31.53 277 PHE B C 1
ATOM 4738 O O . PHE B 1 281 ? 13.867 34.338 20.333 1.00 30.28 277 PHE B O 1
ATOM 4746 N N . ILE B 1 282 ? 14.236 35.993 18.779 1.00 32.14 278 ILE B N 1
ATOM 4747 C CA . ILE B 1 282 ? 15.117 36.814 19.607 1.00 32.97 278 ILE B CA 1
ATOM 4748 C C . ILE B 1 282 ? 14.318 37.270 20.811 1.00 33.30 278 ILE B C 1
ATOM 4749 O O . ILE B 1 282 ? 14.779 37.144 21.940 1.00 33.24 278 ILE B O 1
ATOM 4754 N N . GLY B 1 283 ? 13.105 37.765 20.559 1.00 33.36 279 GLY B N 1
ATOM 4755 C CA . GLY B 1 283 ? 12.148 38.107 21.606 1.00 33.81 279 GLY B CA 1
ATOM 4756 C C . GLY B 1 283 ? 11.998 37.061 22.671 1.00 34.19 279 GLY B C 1
ATOM 4757 O O . GLY B 1 283 ? 12.157 37.336 23.873 1.00 34.72 279 GLY B O 1
ATOM 4758 N N . ALA B 1 284 ? 11.712 35.848 22.240 1.00 33.81 280 ALA B N 1
ATOM 4759 C CA . ALA B 1 284 ? 11.479 34.759 23.142 1.00 34.15 280 ALA B CA 1
ATOM 4760 C C . ALA B 1 284 ? 12.735 34.416 23.990 1.00 34.93 280 ALA B C 1
ATOM 4761 O O . ALA B 1 284 ? 12.613 33.934 25.131 1.00 34.62 280 ALA B O 1
ATOM 4763 N N . LEU B 1 285 ? 13.918 34.576 23.391 1.00 35.60 281 LEU B N 1
ATOM 4764 C CA . LEU B 1 285 ? 15.176 34.322 24.089 1.00 36.81 281 LEU B CA 1
ATOM 4765 C C . LEU B 1 285 ? 15.441 35.382 25.168 1.00 38.51 281 LEU B C 1
ATOM 4766 O O . LEU B 1 285 ? 15.863 35.063 26.297 1.00 39.08 281 LEU B O 1
ATOM 4771 N N . MET B 1 286 ? 15.181 36.631 24.814 1.00 39.29 282 MET B N 1
ATOM 4772 C CA . MET B 1 286 ? 15.204 37.713 25.805 1.00 40.43 282 MET B CA 1
ATOM 4773 C C . MET B 1 286 ? 14.341 37.341 27.017 1.00 40.35 282 MET B C 1
ATOM 4774 O O . MET B 1 286 ? 14.829 37.444 28.151 1.00 40.41 282 MET B O 1
ATOM 4779 N N . LEU B 1 287 ? 13.101 36.885 26.775 1.00 38.90 283 LEU B N 1
ATOM 4780 C CA . LEU B 1 287 ? 12.197 36.577 27.874 1.00 38.79 283 LEU B CA 1
ATOM 4781 C C . LEU B 1 287 ? 12.710 35.414 28.670 1.00 38.39 283 LEU B C 1
ATOM 4782 O O . LEU B 1 287 ? 12.706 35.463 29.903 1.00 39.87 283 LEU B O 1
ATOM 4787 N N . GLN B 1 288 ? 13.188 34.381 27.988 1.00 37.22 284 GLN B N 1
ATOM 4788 C CA . GLN B 1 288 ? 13.893 33.276 28.641 1.00 36.28 284 GLN B CA 1
ATOM 4789 C C . GLN B 1 288 ? 15.066 33.771 29.528 1.00 37.31 284 GLN B C 1
ATOM 4790 O O . GLN B 1 288 ? 15.285 33.213 30.622 1.00 35.93 284 GLN B O 1
ATOM 4796 N N . ASN B 1 289 ? 15.821 34.762 29.029 1.00 38.10 285 ASN B N 1
ATOM 4797 C CA . ASN B 1 289 ? 16.960 35.342 29.766 1.00 40.57 285 ASN B CA 1
ATOM 4798 C C . ASN B 1 289 ? 16.526 36.030 31.085 1.00 42.89 285 ASN B C 1
ATOM 4799 O O . ASN B 1 289 ? 17.288 35.953 32.047 1.00 44.51 285 ASN B O 1
ATOM 4813 N N . LEU B 1 291 ? 13.645 35.054 32.761 1.00 45.38 287 LEU B N 1
ATOM 4814 C CA . LEU B 1 291 ? 12.966 34.063 33.578 1.00 45.35 287 LEU B CA 1
ATOM 4815 C C . LEU B 1 291 ? 13.784 32.877 34.075 1.00 46.38 287 LEU B C 1
ATOM 4816 O O . LEU B 1 291 ? 13.387 32.259 35.062 1.00 48.65 287 LEU B O 1
ATOM 4821 N N . GLY B 1 292 ? 14.915 32.573 33.440 1.00 45.13 288 GLY B N 1
ATOM 4822 C CA . GLY B 1 292 ? 15.690 31.378 33.741 1.00 45.64 288 GLY B CA 1
ATOM 4823 C C . GLY B 1 292 ? 15.893 30.594 32.460 1.00 45.91 288 GLY B C 1
ATOM 4824 O O . GLY B 1 292 ? 14.968 30.501 31.636 1.00 44.92 288 GLY B O 1
ATOM 4834 N N . ASP B 1 294 ? 15.964 27.613 31.618 1.00 43.14 290 ASP B N 1
ATOM 4835 C CA . ASP B 1 294 ? 15.178 26.395 31.410 1.00 43.57 290 ASP B CA 1
ATOM 4836 C C . ASP B 1 294 ? 13.664 26.675 31.396 1.00 42.15 290 ASP B C 1
ATOM 4837 O O . ASP B 1 294 ? 12.873 25.750 31.248 1.00 42.25 290 ASP B O 1
ATOM 4842 N N . SER B 1 295 ? 13.264 27.941 31.494 1.00 39.88 291 SER B N 1
ATOM 4843 C CA . SER B 1 295 ? 11.862 28.304 31.387 1.00 39.43 291 SER B CA 1
ATOM 4844 C C . SER B 1 295 ? 11.299 27.946 29.970 1.00 38.08 291 SER B C 1
ATOM 4845 O O . SER B 1 295 ? 12.038 27.902 28.953 1.00 36.93 291 SER B O 1
ATOM 4848 N N . VAL B 1 296 ? 10.000 27.672 29.934 1.00 36.81 292 VAL B N 1
ATOM 4849 C CA . VAL B 1 296 ? 9.327 27.205 28.738 1.00 35.50 292 VAL B CA 1
ATOM 4850 C C . VAL B 1 296 ? 8.643 28.392 28.080 1.00 34.45 292 VAL B C 1
ATOM 4851 O O . VAL B 1 296 ? 7.710 29.018 28.617 1.00 34.40 292 VAL B O 1
ATOM 4855 N N . ILE B 1 297 ? 9.186 28.767 26.934 1.00 33.30 293 ILE B N 1
ATOM 4856 C CA . ILE B 1 297 ? 8.764 29.991 26.240 1.00 32.51 293 ILE B CA 1
ATOM 4857 C C . ILE B 1 297 ? 8.269 29.613 24.837 1.00 31.61 293 ILE B C 1
ATOM 4858 O O . ILE B 1 297 ? 8.900 28.815 24.128 1.00 30.98 293 ILE B O 1
ATOM 4863 N N . VAL B 1 298 ? 7.111 30.154 24.474 1.00 31.94 294 VAL B N 1
ATOM 4864 C CA . VAL B 1 298 ? 6.448 29.911 23.181 1.00 30.98 294 VAL B CA 1
ATOM 4865 C C . VAL B 1 298 ? 6.436 31.178 22.338 1.00 30.32 294 VAL B C 1
ATOM 4866 O O . VAL B 1 298 ? 6.255 32.290 22.844 1.00 29.97 294 VAL B O 1
ATOM 4870 N N . THR B 1 299 ? 6.636 31.023 21.043 1.00 29.36 295 THR B N 1
ATOM 4871 C CA . THR B 1 299 ? 6.324 32.110 20.152 1.00 29.29 295 THR B CA 1
ATOM 4872 C C . THR B 1 299 ? 5.681 31.596 18.831 1.00 28.92 295 THR B C 1
ATOM 4873 O O . THR B 1 299 ? 5.287 30.449 18.764 1.00 28.49 295 THR B O 1
ATOM 4877 N N . VAL B 1 300 ? 5.551 32.468 17.847 1.00 29.02 296 VAL B N 1
ATOM 4878 C CA . VAL B 1 300 ? 5.033 32.127 16.532 1.00 29.34 296 VAL B CA 1
ATOM 4879 C C . VAL B 1 300 ? 5.931 32.675 15.426 1.00 28.82 296 VAL B C 1
ATOM 4880 O O . VAL B 1 300 ? 6.598 33.696 15.597 1.00 29.04 296 VAL B O 1
ATOM 4884 N N . PHE B 1 301 ? 5.956 31.948 14.319 1.00 28.07 297 PHE B N 1
ATOM 4885 C CA . PHE B 1 301 ? 6.537 32.375 13.084 1.00 28.18 297 PHE B CA 1
ATOM 4886 C C . PHE B 1 301 ? 5.385 32.721 12.149 1.00 28.75 297 PHE B C 1
ATOM 4887 O O . PHE B 1 301 ? 4.741 31.841 11.600 1.00 28.23 297 PHE B O 1
ATOM 4895 N N . PRO B 1 302 ? 5.091 34.000 11.971 1.00 29.26 298 PRO B N 1
ATOM 4896 C CA . PRO B 1 302 ? 3.836 34.335 11.274 1.00 29.46 298 PRO B CA 1
ATOM 4897 C C . PRO B 1 302 ? 3.752 34.075 9.771 1.00 29.19 298 PRO B C 1
ATOM 4898 O O . PRO B 1 302 ? 2.647 33.931 9.250 1.00 28.63 298 PRO B O 1
ATOM 4902 N N . ASP B 1 303 ? 4.884 34.057 9.078 1.00 29.09 299 ASP B N 1
ATOM 4903 C CA . ASP B 1 303 ? 4.893 33.779 7.648 1.00 29.37 299 ASP B CA 1
ATOM 4904 C C . ASP B 1 303 ? 6.227 33.201 7.154 1.00 29.30 299 ASP B C 1
ATOM 4905 O O . ASP B 1 303 ? 7.197 33.094 7.944 1.00 28.38 299 ASP B O 1
ATOM 4910 N N . ASP B 1 304 ? 6.267 32.798 5.881 1.00 29.60 300 ASP B N 1
ATOM 4911 C CA . ASP B 1 304 ? 7.488 32.189 5.327 1.00 30.02 300 ASP B CA 1
ATOM 4912 C C . ASP B 1 304 ? 8.369 33.289 4.675 1.00 29.79 300 ASP B C 1
ATOM 4913 O O . ASP B 1 304 ? 8.042 34.452 4.728 1.00 28.95 300 ASP B O 1
ATOM 4918 N N . ASN B 1 305 ? 9.512 32.901 4.133 1.00 29.57 301 ASN B N 1
ATOM 4919 C CA . ASN B 1 305 ? 10.450 33.860 3.587 1.00 30.00 301 ASN B CA 1
ATOM 4920 C C . ASN B 1 305 ? 10.180 34.247 2.135 1.00 30.02 301 ASN B C 1
ATOM 4921 O O . ASN B 1 305 ? 10.906 35.132 1.631 1.00 30.38 301 ASN B O 1
ATOM 4944 N N . TYR B 1 308 ? 9.999 37.878 0.880 1.00 33.96 304 TYR B N 1
ATOM 4945 C CA . TYR B 1 308 ? 11.047 38.763 1.377 1.00 35.43 304 TYR B CA 1
ATOM 4946 C C . TYR B 1 308 ? 12.343 38.550 0.617 1.00 36.79 304 TYR B C 1
ATOM 4947 O O . TYR B 1 308 ? 13.409 38.835 1.159 1.00 36.17 304 TYR B O 1
ATOM 4956 N N . LEU B 1 309 ? 12.247 38.058 -0.635 1.00 38.10 305 LEU B N 1
ATOM 4957 C CA . LEU B 1 309 ? 13.437 37.657 -1.400 1.00 39.44 305 LEU B CA 1
ATOM 4958 C C . LEU B 1 309 ? 14.213 38.844 -2.031 1.00 42.09 305 LEU B C 1
ATOM 4959 O O . LEU B 1 309 ? 15.241 38.637 -2.625 1.00 43.75 305 LEU B O 1
ATOM 4964 N N . SER B 1 310 ? 13.725 40.065 -1.937 1.00 44.35 306 SER B N 1
ATOM 4965 C CA . SER B 1 310 ? 14.542 41.195 -2.313 1.00 46.15 306 SER B CA 1
ATOM 4966 C C . SER B 1 310 ? 14.744 42.139 -1.133 1.00 45.94 306 SER B C 1
ATOM 4967 O O . SER B 1 310 ? 15.134 43.279 -1.339 1.00 48.44 306 SER B O 1
ATOM 4970 N N . THR B 1 311 ? 14.510 41.668 0.096 1.00 43.44 307 THR B N 1
ATOM 4971 C CA . THR B 1 311 ? 14.757 42.469 1.283 1.00 43.18 307 THR B CA 1
ATOM 4972 C C . THR B 1 311 ? 16.175 42.208 1.816 1.00 41.92 307 THR B C 1
ATOM 4973 O O . THR B 1 311 ? 16.935 41.417 1.256 1.00 40.47 307 THR B O 1
ATOM 4977 N N . ASP B 1 312 ? 16.536 42.872 2.906 1.00 41.67 308 ASP B N 1
ATOM 4978 C CA . ASP B 1 312 ? 17.843 42.612 3.538 1.00 41.70 308 ASP B CA 1
ATOM 4979 C C . ASP B 1 312 ? 18.000 41.199 4.135 1.00 39.95 308 ASP B C 1
ATOM 4980 O O . ASP B 1 312 ? 19.104 40.761 4.460 1.00 37.61 308 ASP B O 1
ATOM 4985 N N . LEU B 1 313 ? 16.893 40.476 4.253 1.00 39.85 309 LEU B N 1
ATOM 4986 C CA . LEU B 1 313 ? 16.960 39.038 4.553 1.00 39.69 309 LEU B CA 1
ATOM 4987 C C . LEU B 1 313 ? 17.976 38.339 3.638 1.00 39.58 309 LEU B C 1
ATOM 4988 O O . LEU B 1 313 ? 18.626 37.444 4.073 1.00 37.61 309 LEU B O 1
ATOM 4993 N N . MET B 1 314 ? 18.164 38.826 2.405 1.00 42.11 310 MET B N 1
ATOM 4994 C CA . MET B 1 314 ? 19.122 38.252 1.444 1.00 44.39 310 MET B CA 1
ATOM 4995 C C . MET B 1 314 ? 20.558 38.780 1.487 1.00 45.44 310 MET B C 1
ATOM 4996 O O . MET B 1 314 ? 21.392 38.308 0.729 1.00 45.51 310 MET B O 1
ATOM 5001 N N . ARG B 1 315 ? 20.851 39.753 2.341 1.00 47.33 311 ARG B N 1
ATOM 5002 C CA . ARG B 1 315 ? 22.162 40.397 2.374 1.00 49.52 311 ARG B CA 1
ATOM 5003 C C . ARG B 1 315 ? 22.848 40.207 3.724 1.00 49.46 311 ARG B C 1
ATOM 5004 O O . ARG B 1 315 ? 22.194 39.916 4.733 1.00 47.24 311 ARG B O 1
ATOM 5012 N N . GLU B 1 316 ? 24.169 40.333 3.717 1.00 50.78 312 GLU B N 1
ATOM 5013 C CA . GLU B 1 316 ? 24.961 40.277 4.949 1.00 53.77 312 GLU B CA 1
ATOM 5014 C C . GLU B 1 316 ? 24.672 41.502 5.823 1.00 52.57 312 GLU B C 1
ATOM 5015 O O . GLU B 1 316 ? 24.802 42.618 5.354 1.00 51.66 312 GLU B O 1
ATOM 5021 N N . GLU B 1 317 ? 24.255 41.275 7.074 1.00 52.81 313 GLU B N 1
ATOM 5022 C CA . GLU B 1 317 ? 23.950 42.352 8.033 1.00 54.25 313 GLU B CA 1
ATOM 5023 C C . GLU B 1 317 ? 25.138 42.662 8.922 1.00 55.10 313 GLU B C 1
ATOM 5024 O O . GLU B 1 317 ? 25.733 41.748 9.496 1.00 55.56 313 GLU B O 1
ATOM 5039 N N . VAL B 1 319 ? 26.859 43.116 12.156 1.00 55.87 315 VAL B N 1
ATOM 5040 C CA . VAL B 1 319 ? 26.609 42.575 13.489 1.00 55.86 315 VAL B CA 1
ATOM 5041 C C . VAL B 1 319 ? 26.994 43.652 14.518 1.00 57.11 315 VAL B C 1
ATOM 5042 O O . VAL B 1 319 ? 28.161 44.052 14.560 1.00 59.65 315 VAL B O 1
ATOM 5055 N N . GLU B 1 321 ? 26.972 45.392 18.576 1.00 55.29 317 GLU B N 1
ATOM 5056 C CA . GLU B 1 321 ? 27.372 44.978 19.911 1.00 56.49 317 GLU B CA 1
ATOM 5057 C C . GLU B 1 321 ? 26.303 44.233 20.669 1.00 53.30 317 GLU B C 1
ATOM 5058 O O . GLU B 1 321 ? 26.574 43.161 21.228 1.00 50.03 317 GLU B O 1
ATOM 5064 N N . ASP B 1 322 ? 25.098 44.809 20.661 1.00 51.25 318 ASP B N 1
ATOM 5065 C CA . ASP B 1 322 ? 23.989 44.310 21.456 1.00 50.51 318 ASP B CA 1
ATOM 5066 C C . ASP B 1 322 ? 23.156 43.164 20.795 1.00 47.12 318 ASP B C 1
ATOM 5067 O O . ASP B 1 322 ? 22.251 42.635 21.420 1.00 46.44 318 ASP B O 1
ATOM 5072 N N . PHE B 1 323 ? 23.448 42.754 19.569 1.00 45.57 319 PHE B N 1
ATOM 5073 C CA . PHE B 1 323 ? 22.645 41.660 18.938 1.00 43.53 319 PHE B CA 1
ATOM 5074 C C . PHE B 1 323 ? 22.721 40.379 19.773 1.00 43.62 319 PHE B C 1
ATOM 5075 O O . PHE B 1 323 ? 23.813 39.989 20.203 1.00 44.38 319 PHE B O 1
ATOM 5083 N N . LEU B 1 324 ? 21.582 39.743 20.060 1.00 43.09 320 LEU B N 1
ATOM 5084 C CA . LEU B 1 324 ? 21.628 38.407 20.674 1.00 42.40 320 LEU B CA 1
ATOM 5085 C C . LEU B 1 324 ? 22.072 37.366 19.629 1.00 41.02 320 LEU B C 1
ATOM 5086 O O . LEU B 1 324 ? 22.797 36.397 19.933 1.00 41.35 320 LEU B O 1
ATOM 5091 N N . SER B 1 325 ? 21.701 37.594 18.379 1.00 39.35 321 SER B N 1
ATOM 5092 C CA . SER B 1 325 ? 21.879 36.571 17.348 1.00 38.61 321 SER B CA 1
ATOM 5093 C C . SER B 1 325 ? 23.321 36.184 17.097 1.00 37.67 321 SER B C 1
ATOM 5094 O O . SER B 1 325 ? 23.555 35.057 16.767 1.00 35.48 321 SER B O 1
ATOM 5106 N N . ASP B 1 327 ? 25.538 35.546 19.265 1.00 39.39 323 ASP B N 1
ATOM 5107 C CA . ASP B 1 327 ? 25.873 34.421 20.186 1.00 40.05 323 ASP B CA 1
ATOM 5108 C C . ASP B 1 327 ? 24.964 33.167 20.117 1.00 39.25 323 ASP B C 1
ATOM 5109 O O . ASP B 1 327 ? 25.015 32.316 21.001 1.00 39.30 323 ASP B O 1
ATOM 5114 N N . ILE B 1 328 ? 24.168 33.039 19.056 1.00 38.17 324 ILE B N 1
ATOM 5115 C CA . ILE B 1 328 ? 23.211 31.925 18.902 1.00 36.95 324 ILE B CA 1
ATOM 5116 C C . ILE B 1 328 ? 23.698 30.968 17.834 1.00 36.18 324 ILE B C 1
ATOM 5117 O O . ILE B 1 328 ? 23.985 31.370 16.734 1.00 36.62 324 ILE B O 1
ATOM 5122 N N . THR B 1 329 ? 23.786 29.688 18.171 1.00 35.90 325 THR B N 1
ATOM 5123 C CA . THR B 1 329 ? 23.981 28.645 17.181 1.00 35.87 325 THR B CA 1
ATOM 5124 C C . THR B 1 329 ? 22.808 27.635 17.270 1.00 34.67 325 THR B C 1
ATOM 5125 O O . THR B 1 329 ? 22.635 26.998 18.310 1.00 33.56 325 THR B O 1
ATOM 5129 N N . LEU B 1 330 ? 22.034 27.492 16.183 1.00 34.05 326 LEU B N 1
ATOM 5130 C CA . LEU B 1 330 ? 20.925 26.526 16.130 1.00 33.99 326 LEU B CA 1
ATOM 5131 C C . LEU B 1 330 ? 21.506 25.107 16.054 1.00 33.98 326 LEU B C 1
ATOM 5132 O O . LEU B 1 330 ? 22.497 24.871 15.392 1.00 33.05 326 LEU B O 1
ATOM 5146 N N . GLU B 1 332 ? 19.191 21.842 16.577 1.00 36.22 328 GLU B N 1
ATOM 5147 C CA . GLU B 1 332 ? 18.245 20.878 15.980 1.00 36.79 328 GLU B CA 1
ATOM 5148 C C . GLU B 1 332 ? 16.757 21.242 16.214 1.00 34.64 328 GLU B C 1
ATOM 5149 O O . GLU B 1 332 ? 16.400 21.988 17.133 1.00 33.38 328 GLU B O 1
ATOM 5155 N N . ILE B 1 333 ? 15.924 20.734 15.321 1.00 32.48 329 ILE B N 1
ATOM 5156 C CA . ILE B 1 333 ? 14.528 20.574 15.573 1.00 31.80 329 ILE B CA 1
ATOM 5157 C C . ILE B 1 333 ? 14.417 19.255 16.373 1.00 31.70 329 ILE B C 1
ATOM 5158 O O . ILE B 1 333 ? 14.556 18.179 15.833 1.00 31.23 329 ILE B O 1
ATOM 5172 N N . ASN B 1 335 ? 11.699 18.265 18.163 1.00 33.08 331 ASN B N 1
ATOM 5173 C CA . ASN B 1 335 ? 10.334 17.643 18.164 1.00 32.72 331 ASN B CA 1
ATOM 5174 C C . ASN B 1 335 ? 9.444 18.495 17.295 1.00 31.71 331 ASN B C 1
ATOM 5175 O O . ASN B 1 335 ? 9.725 19.722 17.064 1.00 30.16 331 ASN B O 1
ATOM 5180 N N . VAL B 1 336 ? 8.411 17.838 16.769 1.00 31.04 332 VAL B N 1
ATOM 5181 C CA . VAL B 1 336 ? 7.349 18.496 15.980 1.00 31.50 332 VAL B CA 1
ATOM 5182 C C . VAL B 1 336 ? 5.992 17.822 16.318 1.00 32.75 332 VAL B C 1
ATOM 5183 O O . VAL B 1 336 ? 5.875 16.628 16.238 1.00 31.87 332 VAL B O 1
ATOM 5187 N N . LEU B 1 337 ? 5.029 18.629 16.728 1.00 35.00 333 LEU B N 1
ATOM 5188 C CA . LEU B 1 337 ? 3.686 18.207 17.095 1.00 38.37 333 LEU B CA 1
ATOM 5189 C C . LEU B 1 337 ? 2.698 18.758 16.099 1.00 39.63 333 LEU B C 1
ATOM 5190 O O . LEU B 1 337 ? 2.744 19.957 15.800 1.00 39.13 333 LEU B O 1
ATOM 5195 N N . ARG B 1 338 ? 1.786 17.910 15.625 1.00 41.66 334 ARG B N 1
ATOM 5196 C CA . ARG B 1 338 ? 0.746 18.320 14.690 1.00 45.01 334 ARG B CA 1
ATOM 5197 C C . ARG B 1 338 ? -0.534 17.609 15.152 1.00 48.52 334 ARG B C 1
ATOM 5198 O O . ARG B 1 338 ? -0.612 16.366 15.094 1.00 50.89 334 ARG B O 1
ATOM 5206 N N . VAL B 1 339 ? -1.501 18.380 15.638 1.00 51.23 335 VAL B N 1
ATOM 5207 C CA . VAL B 1 339 ? -2.733 17.840 16.242 1.00 55.07 335 VAL B CA 1
ATOM 5208 C C . VAL B 1 339 ? -3.997 18.135 15.415 1.00 56.73 335 VAL B C 1
ATOM 5209 O O . VAL B 1 339 ? -3.981 18.868 14.419 1.00 57.39 335 VAL B O 1
ATOM 5231 N N . MET C 1 10 ? 20.362 22.360 41.804 1.00 57.10 6 MET C N 1
ATOM 5232 C CA . MET C 1 10 ? 21.138 21.341 41.138 1.00 54.82 6 MET C CA 1
ATOM 5233 C C . MET C 1 10 ? 22.607 21.688 41.095 1.00 52.83 6 MET C C 1
ATOM 5234 O O . MET C 1 10 ? 23.467 20.823 41.243 1.00 50.57 6 MET C O 1
ATOM 5248 N N . TYR C 1 12 ? 24.120 23.131 43.525 1.00 42.92 8 TYR C N 1
ATOM 5249 C CA . TYR C 1 12 ? 24.745 22.714 44.792 1.00 40.17 8 TYR C CA 1
ATOM 5250 C C . TYR C 1 12 ? 24.648 21.201 45.082 1.00 37.03 8 TYR C C 1
ATOM 5251 O O . TYR C 1 12 ? 25.528 20.665 45.715 1.00 35.25 8 TYR C O 1
ATOM 5260 N N . LEU C 1 13 ? 23.619 20.501 44.601 1.00 36.24 9 LEU C N 1
ATOM 5261 C CA . LEU C 1 13 ? 23.524 19.075 44.919 1.00 35.01 9 LEU C CA 1
ATOM 5262 C C . LEU C 1 13 ? 24.638 18.248 44.215 1.00 34.33 9 LEU C C 1
ATOM 5263 O O . LEU C 1 13 ? 24.987 17.142 44.678 1.00 32.48 9 LEU C O 1
ATOM 5268 N N . GLU C 1 14 ? 25.198 18.815 43.137 1.00 34.46 10 GLU C N 1
ATOM 5269 C CA . GLU C 1 14 ? 26.358 18.248 42.437 1.00 34.94 10 GLU C CA 1
ATOM 5270 C C . GLU C 1 14 ? 27.572 18.015 43.374 1.00 32.72 10 GLU C C 1
ATOM 5271 O O . GLU C 1 14 ? 28.395 17.151 43.130 1.00 30.90 10 GLU C O 1
ATOM 5277 N N . ASN C 1 15 ? 27.641 18.780 44.455 1.00 32.09 11 ASN C N 1
ATOM 5278 C CA . ASN C 1 15 ? 28.714 18.629 45.443 1.00 30.89 11 ASN C CA 1
ATOM 5279 C C . ASN C 1 15 ? 28.580 17.379 46.304 1.00 29.32 11 ASN C C 1
ATOM 5280 O O . ASN C 1 15 ? 29.534 17.056 47.054 1.00 28.91 11 ASN C O 1
ATOM 5285 N N . LEU C 1 16 ? 27.470 16.642 46.174 1.00 27.63 12 LEU C N 1
ATOM 5286 C CA . LEU C 1 16 ? 27.335 15.334 46.779 1.00 26.58 12 LEU C CA 1
ATOM 5287 C C . LEU C 1 16 ? 27.854 14.144 45.951 1.00 25.03 12 LEU C C 1
ATOM 5288 O O . LEU C 1 16 ? 27.809 13.001 46.434 1.00 23.69 12 LEU C O 1
ATOM 5293 N N . VAL C 1 17 ? 28.288 14.391 44.714 1.00 24.69 13 VAL C N 1
ATOM 5294 C CA . VAL C 1 17 ? 28.716 13.269 43.818 1.00 24.46 13 VAL C CA 1
ATOM 5295 C C . VAL C 1 17 ? 30.010 13.611 43.102 1.00 24.36 13 VAL C C 1
ATOM 5296 O O . VAL C 1 17 ? 30.375 14.770 42.965 1.00 24.13 13 VAL C O 1
ATOM 5300 N N . GLY C 1 18 ? 30.739 12.587 42.684 1.00 24.15 14 GLY C N 1
ATOM 5301 C CA . GLY C 1 18 ? 31.943 12.820 41.917 1.00 24.08 14 GLY C CA 1
ATOM 5302 C C . GLY C 1 18 ? 33.105 13.368 42.687 1.00 24.01 14 GLY C C 1
ATOM 5303 O O . GLY C 1 18 ? 33.115 13.381 43.921 1.00 24.00 14 GLY C O 1
ATOM 5313 N N . THR C 1 20 ? 36.073 12.061 42.824 1.00 22.24 16 THR C N 1
ATOM 5314 C CA . THR C 1 20 ? 36.630 10.984 43.600 1.00 21.72 16 THR C CA 1
ATOM 5315 C C . THR C 1 20 ? 38.175 10.856 43.401 1.00 21.73 16 THR C C 1
ATOM 5316 O O . THR C 1 20 ? 38.755 11.413 42.457 1.00 22.00 16 THR C O 1
ATOM 5320 N N . PRO C 1 21 ? 38.818 10.082 44.253 1.00 21.72 17 PRO C N 1
ATOM 5321 C CA . PRO C 1 21 ? 40.299 9.846 44.073 1.00 22.17 17 PRO C CA 1
ATOM 5322 C C . PRO C 1 21 ? 40.607 8.965 42.846 1.00 22.90 17 PRO C C 1
ATOM 5323 O O . PRO C 1 21 ? 39.916 7.993 42.584 1.00 22.31 17 PRO C O 1
ATOM 5327 N N . MET C 1 22 ? 41.659 9.301 42.120 1.00 24.40 18 MET C N 1
ATOM 5328 C CA . MET C 1 22 ? 42.262 8.381 41.141 1.00 25.97 18 MET C CA 1
ATOM 5329 C C . MET C 1 22 ? 43.505 7.799 41.812 1.00 25.92 18 MET C C 1
ATOM 5330 O O . MET C 1 22 ? 44.321 8.554 42.319 1.00 25.96 18 MET C O 1
ATOM 5335 N N . LEU C 1 23 ? 43.634 6.478 41.836 1.00 25.92 19 LEU C N 1
ATOM 5336 C CA . LEU C 1 23 ? 44.716 5.799 42.515 1.00 26.61 19 LEU C CA 1
ATOM 5337 C C . LEU C 1 23 ? 45.651 5.215 41.448 1.00 27.53 19 LEU C C 1
ATOM 5338 O O . LEU C 1 23 ? 45.197 4.722 40.416 1.00 28.04 19 LEU C O 1
ATOM 5343 N N . GLU C 1 24 ? 46.926 5.294 41.707 1.00 27.78 20 GLU C N 1
ATOM 5344 C CA . GLU C 1 24 ? 47.940 4.590 40.916 1.00 28.89 20 GLU C CA 1
ATOM 5345 C C . GLU C 1 24 ? 48.399 3.416 41.746 1.00 28.60 20 GLU C C 1
ATOM 5346 O O . GLU C 1 24 ? 48.983 3.628 42.816 1.00 28.79 20 GLU C O 1
ATOM 5352 N N . LEU C 1 25 ? 48.045 2.206 41.309 1.00 28.71 21 LEU C N 1
ATOM 5353 C CA . LEU C 1 25 ? 48.356 0.970 42.006 1.00 29.59 21 LEU C CA 1
ATOM 5354 C C . LEU C 1 25 ? 49.544 0.235 41.314 1.00 30.77 21 LEU C C 1
ATOM 5355 O O . LEU C 1 25 ? 49.573 0.099 40.104 1.00 30.72 21 LEU C O 1
ATOM 5360 N N . ILE C 1 26 ? 50.511 -0.194 42.104 1.00 31.86 22 ILE C N 1
ATOM 5361 C CA . ILE C 1 26 ? 51.697 -0.921 41.576 1.00 33.90 22 ILE C CA 1
ATOM 5362 C C . ILE C 1 26 ? 51.535 -2.319 42.122 1.00 34.21 22 ILE C C 1
ATOM 5363 O O . ILE C 1 26 ? 51.193 -2.507 43.318 1.00 33.11 22 ILE C O 1
ATOM 5368 N N . PHE C 1 27 ? 51.790 -3.288 41.274 1.00 35.00 23 PHE C N 1
ATOM 5369 C CA . PHE C 1 27 ? 51.767 -4.662 41.694 1.00 36.17 23 PHE C CA 1
ATOM 5370 C C . PHE C 1 27 ? 52.789 -5.518 40.936 1.00 38.68 23 PHE C C 1
ATOM 5371 O O . PHE C 1 27 ? 53.271 -5.157 39.873 1.00 39.40 23 PHE C O 1
ATOM 5379 N N . ASP C 1 28 ? 53.078 -6.671 41.516 1.00 40.93 24 ASP C N 1
ATOM 5380 C CA . ASP C 1 28 ? 53.824 -7.730 40.844 1.00 43.50 24 ASP C CA 1
ATOM 5381 C C . ASP C 1 28 ? 52.852 -8.722 40.139 1.00 44.05 24 ASP C C 1
ATOM 5382 O O . ASP C 1 28 ? 51.895 -9.197 40.763 1.00 43.51 24 ASP C O 1
ATOM 5387 N N . TYR C 1 29 ? 53.096 -8.999 38.845 1.00 45.03 25 TYR C N 1
ATOM 5388 C CA . TYR C 1 29 ? 52.417 -10.054 38.071 1.00 45.94 25 TYR C CA 1
ATOM 5389 C C . TYR C 1 29 ? 53.469 -11.029 37.415 1.00 48.53 25 TYR C C 1
ATOM 5390 O O . TYR C 1 29 ? 54.211 -10.618 36.489 1.00 47.98 25 TYR C O 1
ATOM 5408 N N . GLY C 1 31 ? 56.186 -12.108 38.592 1.00 53.37 27 GLY C N 1
ATOM 5409 C CA . GLY C 1 31 ? 57.470 -11.444 38.786 1.00 55.20 27 GLY C CA 1
ATOM 5410 C C . GLY C 1 31 ? 57.720 -10.127 38.046 1.00 55.36 27 GLY C C 1
ATOM 5411 O O . GLY C 1 31 ? 58.778 -9.548 38.234 1.00 57.59 27 GLY C O 1
ATOM 5412 N N . GLU C 1 32 ? 56.814 -9.656 37.197 1.00 54.76 28 GLU C N 1
ATOM 5413 C CA . GLU C 1 32 ? 56.940 -8.332 36.553 1.00 54.19 28 GLU C CA 1
ATOM 5414 C C . GLU C 1 32 ? 56.255 -7.226 37.375 1.00 51.33 28 GLU C C 1
ATOM 5415 O O . GLU C 1 32 ? 55.169 -7.425 37.888 1.00 50.82 28 GLU C O 1
ATOM 5421 N N . GLU C 1 33 ? 56.864 -6.053 37.454 1.00 49.35 29 GLU C N 1
ATOM 5422 C CA . GLU C 1 33 ? 56.204 -4.919 38.072 1.00 47.49 29 GLU C CA 1
ATOM 5423 C C . GLU C 1 33 ? 55.251 -4.261 37.073 1.00 44.77 29 GLU C C 1
ATOM 5424 O O . GLU C 1 33 ? 55.652 -3.977 35.948 1.00 43.12 29 GLU C O 1
ATOM 5430 N N . ARG C 1 34 ? 54.022 -3.999 37.535 1.00 41.64 30 ARG C N 1
ATOM 5431 C CA . ARG C 1 34 ? 52.964 -3.368 36.725 1.00 41.10 30 ARG C CA 1
ATOM 5432 C C . ARG C 1 34 ? 52.265 -2.218 37.475 1.00 39.33 30 ARG C C 1
ATOM 5433 O O . ARG C 1 34 ? 52.338 -2.099 38.695 1.00 37.95 30 ARG C O 1
ATOM 5441 N N . ARG C 1 35 ? 51.543 -1.432 36.689 1.00 38.79 31 ARG C N 1
ATOM 5442 C CA . ARG C 1 35 ? 50.867 -0.219 37.129 1.00 37.74 31 ARG C CA 1
ATOM 5443 C C . ARG C 1 35 ? 49.473 -0.144 36.457 1.00 36.45 31 ARG C C 1
ATOM 5444 O O . ARG C 1 35 ? 49.384 -0.287 35.233 1.00 36.47 31 ARG C O 1
ATOM 5452 N N . ILE C 1 36 ? 48.421 0.103 37.254 1.00 34.59 32 ILE C N 1
ATOM 5453 C CA . ILE C 1 36 ? 47.015 0.282 36.767 1.00 33.97 32 ILE C CA 1
ATOM 5454 C C . ILE C 1 36 ? 46.447 1.524 37.477 1.00 32.01 32 ILE C C 1
ATOM 5455 O O . ILE C 1 36 ? 46.780 1.755 38.647 1.00 32.63 32 ILE C O 1
ATOM 5460 N N . PHE C 1 37 ? 45.673 2.344 36.775 1.00 30.43 33 PHE C N 1
ATOM 5461 C CA . PHE C 1 37 ? 45.035 3.537 37.354 1.00 28.98 33 PHE C CA 1
ATOM 5462 C C . PHE C 1 37 ? 43.540 3.274 37.594 1.00 28.16 33 PHE C C 1
ATOM 5463 O O . PHE C 1 37 ? 42.876 2.733 36.699 1.00 27.72 33 PHE C O 1
ATOM 5471 N N . VAL C 1 38 ? 43.013 3.674 38.769 1.00 26.97 34 VAL C N 1
ATOM 5472 C CA . VAL C 1 38 ? 41.668 3.326 39.136 1.00 26.39 34 VAL C CA 1
ATOM 5473 C C . VAL C 1 38 ? 40.988 4.448 39.856 1.00 25.29 34 VAL C C 1
ATOM 5474 O O . VAL C 1 38 ? 41.564 5.015 40.777 1.00 24.51 34 VAL C O 1
ATOM 5487 N N . ASN C 1 40 ? 38.227 5.475 42.483 1.00 23.07 36 ASN C N 1
ATOM 5488 C CA . ASN C 1 40 ? 37.585 4.930 43.696 1.00 22.87 36 ASN C CA 1
ATOM 5489 C C . ASN C 1 40 ? 36.209 5.608 43.941 1.00 22.29 36 ASN C C 1
ATOM 5490 O O . ASN C 1 40 ? 36.100 6.680 44.526 1.00 21.78 36 ASN C O 1
ATOM 5495 N N . GLU C 1 41 ? 35.164 4.922 43.497 1.00 21.92 37 GLU C N 1
ATOM 5496 C CA . GLU C 1 41 ? 33.772 5.497 43.488 1.00 21.64 37 GLU C CA 1
ATOM 5497 C C . GLU C 1 41 ? 32.920 5.310 44.716 1.00 21.29 37 GLU C C 1
ATOM 5498 O O . GLU C 1 41 ? 31.722 5.698 44.712 1.00 21.24 37 GLU C O 1
ATOM 5504 N N . SER C 1 42 ? 33.520 4.819 45.794 1.00 21.09 38 SER C N 1
ATOM 5505 C CA . SER C 1 42 ? 32.855 4.801 47.078 1.00 21.15 38 SER C CA 1
ATOM 5506 C C . SER C 1 42 ? 32.689 6.177 47.719 1.00 20.98 38 SER C C 1
ATOM 5507 O O . SER C 1 42 ? 31.828 6.363 48.612 1.00 21.10 38 SER C O 1
ATOM 5510 N N . TYR C 1 43 ? 33.451 7.147 47.231 1.00 20.77 39 TYR C N 1
ATOM 5511 C CA . TYR C 1 43 ? 33.416 8.494 47.756 1.00 20.61 39 TYR C CA 1
ATOM 5512 C C . TYR C 1 43 ? 32.227 9.314 47.135 1.00 20.72 39 TYR C C 1
ATOM 5513 O O . TYR C 1 43 ? 32.411 10.324 46.498 1.00 20.96 39 TYR C O 1
ATOM 5522 N N . ASN C 1 44 ? 31.016 8.891 47.379 1.00 20.92 40 ASN C N 1
ATOM 5523 C CA . ASN C 1 44 ? 29.824 9.349 46.671 1.00 21.13 40 ASN C CA 1
ATOM 5524 C C . ASN C 1 44 ? 28.705 9.211 47.739 1.00 21.35 40 ASN C C 1
ATOM 5525 O O . ASN C 1 44 ? 28.823 8.394 48.687 1.00 20.91 40 ASN C O 1
ATOM 5530 N N . LEU C 1 45 ? 27.617 9.945 47.536 1.00 21.97 41 LEU C N 1
ATOM 5531 C CA . LEU C 1 45 ? 26.456 10.014 48.505 1.00 22.59 41 LEU C CA 1
ATOM 5532 C C . LEU C 1 45 ? 26.054 8.700 49.146 1.00 22.75 41 LEU C C 1
ATOM 5533 O O . LEU C 1 45 ? 25.971 8.599 50.371 1.00 22.68 41 LEU C O 1
ATOM 5538 N N . THR C 1 46 ? 25.793 7.682 48.310 1.00 22.72 42 THR C N 1
ATOM 5539 C CA . THR C 1 46 ? 25.431 6.356 48.802 1.00 22.84 42 THR C CA 1
ATOM 5540 C C . THR C 1 46 ? 26.490 5.304 48.585 1.00 22.54 42 THR C C 1
ATOM 5541 O O . THR C 1 46 ? 26.227 4.123 48.795 1.00 23.08 42 THR C O 1
ATOM 5545 N N . GLY C 1 47 ? 27.688 5.725 48.172 1.00 22.06 43 GLY C N 1
ATOM 5546 C CA . GLY C 1 47 ? 28.852 4.868 48.097 1.00 21.66 43 GLY C CA 1
ATOM 5547 C C . GLY C 1 47 ? 29.126 4.168 46.765 1.00 21.28 43 GLY C C 1
ATOM 5548 O O . GLY C 1 47 ? 29.853 3.171 46.760 1.00 21.39 43 GLY C O 1
ATOM 5549 N N . SER C 1 48 ? 28.619 4.694 45.660 1.00 20.94 44 SER C N 1
ATOM 5550 C CA . SER C 1 48 ? 28.778 4.046 44.358 1.00 20.89 44 SER C CA 1
ATOM 5551 C C . SER C 1 48 ? 28.811 5.019 43.224 1.00 20.99 44 SER C C 1
ATOM 5552 O O . SER C 1 48 ? 28.287 6.144 43.323 1.00 20.91 44 SER C O 1
ATOM 5555 N N . ILE C 1 49 ? 29.453 4.566 42.128 1.00 20.94 45 ILE C N 1
ATOM 5556 C CA . ILE C 1 49 ? 29.464 5.308 40.869 1.00 21.19 45 ILE C CA 1
ATOM 5557 C C . ILE C 1 49 ? 28.022 5.631 40.385 1.00 21.55 45 ILE C C 1
ATOM 5558 O O . ILE C 1 49 ? 27.815 6.564 39.609 1.00 21.60 45 ILE C O 1
ATOM 5563 N N . LYS C 1 50 ? 27.061 4.848 40.796 1.00 21.95 46 LYS C N 1
ATOM 5564 C CA . LYS C 1 50 ? 25.666 5.066 40.331 1.00 22.82 46 LYS C CA 1
ATOM 5565 C C . LYS C 1 50 ? 25.071 6.378 40.860 1.00 23.08 46 LYS C C 1
ATOM 5566 O O . LYS C 1 50 ? 24.205 6.925 40.204 1.00 23.06 46 LYS C O 1
ATOM 5572 N N . ASP C 1 51 ? 25.583 6.916 41.979 1.00 23.44 47 ASP C N 1
ATOM 5573 C CA . ASP C 1 51 ? 25.171 8.263 42.447 1.00 23.87 47 ASP C CA 1
ATOM 5574 C C . ASP C 1 51 ? 25.364 9.353 41.386 1.00 24.17 47 ASP C C 1
ATOM 5575 O O . ASP C 1 51 ? 24.531 10.255 41.281 1.00 24.12 47 ASP C O 1
ATOM 5580 N N . ARG C 1 52 ? 26.477 9.276 40.633 1.00 23.97 48 ARG C N 1
ATOM 5581 C CA . ARG C 1 52 ? 26.779 10.218 39.557 1.00 24.31 48 ARG C CA 1
ATOM 5582 C C . ARG C 1 52 ? 25.687 10.162 38.508 1.00 25.43 48 ARG C C 1
ATOM 5583 O O . ARG C 1 52 ? 25.246 11.195 38.018 1.00 25.40 48 ARG C O 1
ATOM 5591 N N . MET C 1 53 ? 25.283 8.942 38.169 1.00 26.25 49 MET C N 1
ATOM 5592 C CA . MET C 1 53 ? 24.309 8.704 37.118 1.00 27.87 49 MET C CA 1
ATOM 5593 C C . MET C 1 53 ? 22.878 9.096 37.558 1.00 27.96 49 MET C C 1
ATOM 5594 O O . MET C 1 53 ? 22.131 9.655 36.772 1.00 28.76 49 MET C O 1
ATOM 5599 N N . ALA C 1 54 ? 22.489 8.734 38.767 1.00 27.36 50 ALA C N 1
ATOM 5600 C CA . ALA C 1 54 ? 21.142 9.073 39.297 1.00 28.06 50 ALA C CA 1
ATOM 5601 C C . ALA C 1 54 ? 21.005 10.606 39.397 1.00 28.83 50 ALA C C 1
ATOM 5602 O O . ALA C 1 54 ? 19.976 11.160 38.955 1.00 29.43 50 ALA C O 1
ATOM 5604 N N . PHE C 1 55 ? 22.045 11.284 39.895 1.00 28.37 51 PHE C N 1
ATOM 5605 C CA . PHE C 1 55 ? 22.030 12.760 40.025 1.00 29.10 51 PHE C CA 1
ATOM 5606 C C . PHE C 1 55 ? 21.897 13.442 38.666 1.00 29.46 51 PHE C C 1
ATOM 5607 O O . PHE C 1 55 ? 20.950 14.248 38.419 1.00 29.87 51 PHE C O 1
ATOM 5615 N N . TYR C 1 56 ? 22.792 13.071 37.764 1.00 28.77 52 TYR C N 1
ATOM 5616 C CA . TYR C 1 56 ? 22.752 13.625 36.439 1.00 29.61 52 TYR C CA 1
ATOM 5617 C C . TYR C 1 56 ? 21.402 13.405 35.728 1.00 29.99 52 TYR C C 1
ATOM 5618 O O . TYR C 1 56 ? 20.959 14.297 34.998 1.00 30.33 52 TYR C O 1
ATOM 5627 N N . THR C 1 57 ? 20.839 12.202 35.850 1.00 29.39 53 THR C N 1
ATOM 5628 C CA . THR C 1 57 ? 19.614 11.836 35.158 1.00 30.30 53 THR C CA 1
ATOM 5629 C C . THR C 1 57 ? 18.458 12.703 35.691 1.00 31.20 53 THR C C 1
ATOM 5630 O O . THR C 1 57 ? 17.708 13.280 34.921 1.00 32.35 53 THR C O 1
ATOM 5634 N N . LEU C 1 58 ? 18.337 12.791 37.005 1.00 31.39 54 LEU C N 1
ATOM 5635 C CA . LEU C 1 58 ? 17.322 13.629 37.613 1.00 32.95 54 LEU C CA 1
ATOM 5636 C C . LEU C 1 58 ? 17.511 15.115 37.369 1.00 34.32 54 LEU C C 1
ATOM 5637 O O . LEU C 1 58 ? 16.538 15.806 37.093 1.00 35.67 54 LEU C O 1
ATOM 5660 N N . ALA C 1 61 ? 16.398 15.682 33.787 1.00 36.88 57 ALA C N 1
ATOM 5661 C CA . ALA C 1 61 ? 14.936 15.622 33.762 1.00 37.68 57 ALA C CA 1
ATOM 5662 C C . ALA C 1 61 ? 14.188 16.856 34.346 1.00 39.20 57 ALA C C 1
ATOM 5663 O O . ALA C 1 61 ? 13.099 17.213 33.854 1.00 39.93 57 ALA C O 1
ATOM 5665 N N . TYR C 1 62 ? 14.704 17.413 35.430 1.00 40.24 58 TYR C N 1
ATOM 5666 C CA . TYR C 1 62 ? 14.193 18.644 36.050 1.00 43.00 58 TYR C CA 1
ATOM 5667 C C . TYR C 1 62 ? 14.451 19.773 35.099 1.00 44.20 58 TYR C C 1
ATOM 5668 O O . TYR C 1 62 ? 13.575 20.603 34.893 1.00 45.14 58 TYR C O 1
ATOM 5677 N N . GLU C 1 63 ? 15.642 19.777 34.497 1.00 44.11 59 GLU C N 1
ATOM 5678 C CA . GLU C 1 63 ? 15.960 20.707 33.405 1.00 45.38 59 GLU C CA 1
ATOM 5679 C C . GLU C 1 63 ? 14.941 20.752 32.266 1.00 44.81 59 GLU C C 1
ATOM 5680 O O . GLU C 1 63 ? 14.585 21.846 31.854 1.00 45.31 59 GLU C O 1
ATOM 5695 N N . ASN C 1 65 ? 11.882 19.532 32.267 1.00 44.23 61 ASN C N 1
ATOM 5696 C CA . ASN C 1 65 ? 10.522 19.401 32.801 1.00 45.99 61 ASN C CA 1
ATOM 5697 C C . ASN C 1 65 ? 9.923 18.073 32.347 1.00 45.51 61 ASN C C 1
ATOM 5698 O O . ASN C 1 65 ? 8.864 18.055 31.744 1.00 46.07 61 ASN C O 1
ATOM 5703 N N . GLU C 1 66 ? 10.655 16.990 32.615 1.00 44.83 62 GLU C N 1
ATOM 5704 C CA . GLU C 1 66 ? 10.286 15.610 32.236 1.00 45.01 62 GLU C CA 1
ATOM 5705 C C . GLU C 1 66 ? 9.829 14.839 33.455 1.00 44.56 62 GLU C C 1
ATOM 5706 O O . GLU C 1 66 ? 9.535 13.661 33.349 1.00 43.62 62 GLU C O 1
ATOM 5712 N N . ILE C 1 67 ? 9.747 15.505 34.613 1.00 44.92 63 ILE C N 1
ATOM 5713 C CA . ILE C 1 67 ? 9.324 14.856 35.847 1.00 45.23 63 ILE C CA 1
ATOM 5714 C C . ILE C 1 67 ? 8.626 15.959 36.641 1.00 47.05 63 ILE C C 1
ATOM 5715 O O . ILE C 1 67 ? 9.160 17.056 36.752 1.00 46.54 63 ILE C O 1
ATOM 5738 N N . GLY C 1 70 ? 6.801 15.601 43.037 1.00 48.51 66 GLY C N 1
ATOM 5739 C CA . GLY C 1 70 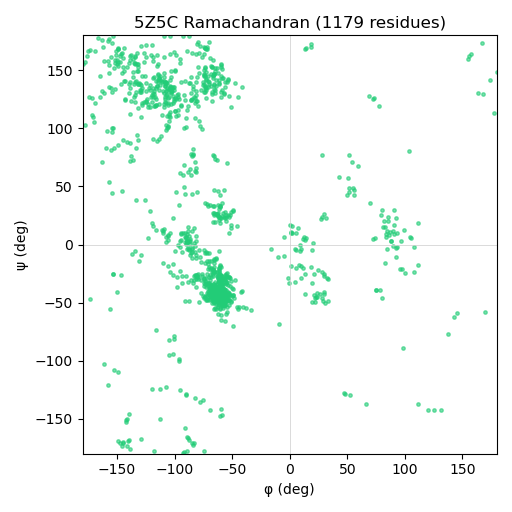? 6.076 14.509 43.700 1.00 46.91 66 GLY C CA 1
ATOM 5740 C C . GLY C 1 70 ? 5.786 13.275 42.835 1.00 45.60 66 GLY C C 1
ATOM 5741 O O . GLY C 1 70 ? 5.259 12.290 43.357 1.00 44.66 66 GLY C O 1
ATOM 5742 N N . ALA C 1 71 ? 6.131 13.299 41.542 1.00 43.92 67 ALA C N 1
ATOM 5743 C CA . ALA C 1 71 ? 5.965 12.135 40.661 1.00 43.48 67 ALA C CA 1
ATOM 5744 C C . ALA C 1 71 ? 6.848 10.922 41.090 1.00 41.45 67 ALA C C 1
ATOM 5745 O O . ALA C 1 71 ? 7.967 11.095 41.556 1.00 39.40 67 ALA C O 1
ATOM 5747 N N . PRO C 1 72 ? 6.298 9.704 40.961 1.00 41.01 68 PRO C N 1
ATOM 5748 C CA . PRO C 1 72 ? 7.007 8.543 41.457 1.00 39.53 68 PRO C CA 1
ATOM 5749 C C . PRO C 1 72 ? 8.172 8.185 40.501 1.00 38.03 68 PRO C C 1
ATOM 5750 O O . PRO C 1 72 ? 8.036 8.358 39.284 1.00 36.95 68 PRO C O 1
ATOM 5754 N N . ILE C 1 73 ? 9.316 7.804 41.081 1.00 36.19 69 ILE C N 1
ATOM 5755 C CA . ILE C 1 73 ? 10.477 7.353 40.302 1.00 34.71 69 ILE C CA 1
ATOM 5756 C C . ILE C 1 73 ? 10.484 5.825 40.389 1.00 34.03 69 ILE C C 1
ATOM 5757 O O . ILE C 1 73 ? 10.477 5.249 41.487 1.00 33.38 69 ILE C O 1
ATOM 5762 N N . VAL C 1 74 ? 10.421 5.172 39.237 1.00 33.41 70 VAL C N 1
ATOM 5763 C CA . VAL C 1 74 ? 10.280 3.724 39.215 1.00 33.65 70 VAL C CA 1
ATOM 5764 C C . VAL C 1 74 ? 11.356 3.066 38.311 1.00 33.54 70 VAL C C 1
ATOM 5765 O O . VAL C 1 74 ? 11.446 3.328 37.101 1.00 32.75 70 VAL C O 1
ATOM 5769 N N . GLU C 1 75 ? 12.131 2.181 38.910 1.00 34.43 71 GLU C N 1
ATOM 5770 C CA . GLU C 1 75 ? 13.289 1.625 38.237 1.00 35.31 71 GLU C CA 1
ATOM 5771 C C . GLU C 1 75 ? 13.468 0.146 38.552 1.00 35.14 71 GLU C C 1
ATOM 5772 O O . GLU C 1 75 ? 12.954 -0.375 39.574 1.00 34.89 71 GLU C O 1
ATOM 5778 N N . ALA C 1 76 ? 14.099 -0.552 37.592 1.00 34.63 72 ALA C N 1
ATOM 5779 C CA . ALA C 1 76 ? 14.527 -1.919 37.815 1.00 34.02 72 ALA C CA 1
ATOM 5780 C C . ALA C 1 76 ? 16.051 -1.830 38.021 1.00 32.59 72 ALA C C 1
ATOM 5781 O O . ALA C 1 76 ? 16.760 -0.998 37.397 1.00 33.08 72 ALA C O 1
ATOM 5783 N N . THR C 1 77 ? 16.553 -2.628 38.925 1.00 32.31 73 THR C N 1
ATOM 5784 C CA . THR C 1 77 ? 17.970 -2.419 39.401 1.00 32.55 73 THR C CA 1
ATOM 5785 C C . THR C 1 77 ? 18.638 -3.724 39.803 1.00 32.82 73 THR C C 1
ATOM 5786 O O . THR C 1 77 ? 17.917 -4.679 40.171 1.00 32.57 73 THR C O 1
ATOM 5790 N N . SER C 1 78 ? 19.993 -3.734 39.772 1.00 32.00 74 SER C N 1
ATOM 5791 C CA . SER C 1 78 ? 20.780 -4.780 40.465 1.00 32.18 74 SER C CA 1
ATOM 5792 C C . SER C 1 78 ? 21.142 -4.469 41.936 1.00 31.79 74 SER C C 1
ATOM 5793 O O . SER C 1 78 ? 21.743 -5.346 42.632 1.00 32.16 74 SER C O 1
ATOM 5796 N N . GLY C 1 79 ? 20.789 -3.262 42.409 1.00 30.64 75 GLY C N 1
ATOM 5797 C CA . GLY C 1 79 ? 21.170 -2.795 43.744 1.00 29.46 75 GLY C CA 1
ATOM 5798 C C . GLY C 1 79 ? 21.619 -1.338 43.765 1.00 28.25 75 GLY C C 1
ATOM 5799 O O . GLY C 1 79 ? 20.874 -0.484 44.254 1.00 27.48 75 GLY C O 1
ATOM 5800 N N . ASN C 1 80 ? 22.852 -1.038 43.311 1.00 26.88 76 ASN C N 1
ATOM 5801 C CA . ASN C 1 80 ? 23.365 0.324 43.439 1.00 25.92 76 ASN C CA 1
ATOM 5802 C C . ASN C 1 80 ? 22.481 1.396 42.772 1.00 26.03 76 ASN C C 1
ATOM 5803 O O . ASN C 1 80 ? 22.352 2.481 43.315 1.00 26.21 76 ASN C O 1
ATOM 5808 N N . THR C 1 81 ? 21.912 1.136 41.617 1.00 25.97 77 THR C N 1
ATOM 5809 C CA . THR C 1 81 ? 21.122 2.147 40.955 1.00 26.88 77 THR C CA 1
ATOM 5810 C C . THR C 1 81 ? 19.815 2.485 41.785 1.00 27.14 77 THR C C 1
ATOM 5811 O O . THR C 1 81 ? 19.421 3.649 41.899 1.00 27.23 77 THR C O 1
ATOM 5815 N N . GLY C 1 82 ? 19.224 1.453 42.384 1.00 26.95 78 GLY C N 1
ATOM 5816 C CA . GLY C 1 82 ? 18.122 1.581 43.324 1.00 27.36 78 GLY C CA 1
ATOM 5817 C C . GLY C 1 82 ? 18.422 2.410 44.523 1.00 27.40 78 GLY C C 1
ATOM 5818 O O . GLY C 1 82 ? 17.625 3.296 44.892 1.00 28.15 78 GLY C O 1
ATOM 5819 N N . ILE C 1 83 ? 19.569 2.126 45.146 1.00 26.76 79 ILE C N 1
ATOM 5820 C CA . ILE C 1 83 ? 20.032 2.856 46.267 1.00 26.31 79 ILE C CA 1
ATOM 5821 C C . ILE C 1 83 ? 20.176 4.314 45.860 1.00 25.90 79 ILE C C 1
ATOM 5822 O O . ILE C 1 83 ? 19.649 5.199 46.561 1.00 25.57 79 ILE C O 1
ATOM 5827 N N . ALA C 1 84 ? 20.898 4.561 44.760 1.00 25.16 80 ALA C N 1
ATOM 5828 C CA . ALA C 1 84 ? 21.147 5.927 44.279 1.00 25.25 80 ALA C CA 1
ATOM 5829 C C . ALA C 1 84 ? 19.876 6.778 43.966 1.00 25.83 80 ALA C C 1
ATOM 5830 O O . ALA C 1 84 ? 19.792 7.956 44.356 1.00 25.25 80 ALA C O 1
ATOM 5832 N N . PHE C 1 85 ? 18.955 6.166 43.227 1.00 26.57 81 PHE C N 1
ATOM 5833 C CA . PHE C 1 85 ? 17.672 6.784 42.889 1.00 27.62 81 PHE C CA 1
ATOM 5834 C C . PHE C 1 85 ? 16.767 6.899 44.157 1.00 28.32 81 PHE C C 1
ATOM 5835 O O . PHE C 1 85 ? 16.090 7.911 44.320 1.00 29.17 81 PHE C O 1
ATOM 5843 N N . SER C 1 86 ? 16.807 5.942 45.080 1.00 28.07 82 SER C N 1
ATOM 5844 C CA . SER C 1 86 ? 16.063 6.091 46.352 1.00 28.68 82 SER C CA 1
ATOM 5845 C C . SER C 1 86 ? 16.556 7.302 47.151 1.00 28.56 82 SER C C 1
ATOM 5846 O O . SER C 1 86 ? 15.766 8.119 47.624 1.00 28.02 82 SER C O 1
ATOM 5849 N N . ALA C 1 87 ? 17.876 7.452 47.260 1.00 28.27 83 ALA C N 1
ATOM 5850 C CA . ALA C 1 87 ? 18.415 8.543 48.071 1.00 28.78 83 ALA C CA 1
ATOM 5851 C C . ALA C 1 87 ? 18.200 9.911 47.391 1.00 29.80 83 ALA C C 1
ATOM 5852 O O . ALA C 1 87 ? 17.806 10.882 48.060 1.00 29.73 83 ALA C O 1
ATOM 5854 N N . MET C 1 88 ? 18.501 10.008 46.106 1.00 30.52 84 MET C N 1
ATOM 5855 C CA . MET C 1 88 ? 18.382 11.268 45.389 1.00 32.68 84 MET C CA 1
ATOM 5856 C C . MET C 1 88 ? 16.914 11.636 45.081 1.00 34.04 84 MET C C 1
ATOM 5857 O O . MET C 1 88 ? 16.560 12.833 45.032 1.00 34.13 84 MET C O 1
ATOM 5862 N N . GLY C 1 89 ? 16.089 10.617 44.846 1.00 34.29 85 GLY C N 1
ATOM 5863 C CA . GLY C 1 89 ? 14.649 10.800 44.762 1.00 36.00 85 GLY C CA 1
ATOM 5864 C C . GLY C 1 89 ? 14.067 11.413 46.030 1.00 37.30 85 GLY C C 1
ATOM 5865 O O . GLY C 1 89 ? 13.291 12.351 45.942 1.00 37.82 85 GLY C O 1
ATOM 5866 N N . ALA C 1 90 ? 14.432 10.865 47.192 1.00 37.06 86 ALA C N 1
ATOM 5867 C CA . ALA C 1 90 ? 13.986 11.386 48.472 1.00 37.62 86 ALA C CA 1
ATOM 5868 C C . ALA C 1 90 ? 14.431 12.833 48.647 1.00 37.99 86 ALA C C 1
ATOM 5869 O O . ALA C 1 90 ? 13.637 13.685 49.040 1.00 39.31 86 ALA C O 1
ATOM 5871 N N . ILE C 1 91 ? 15.686 13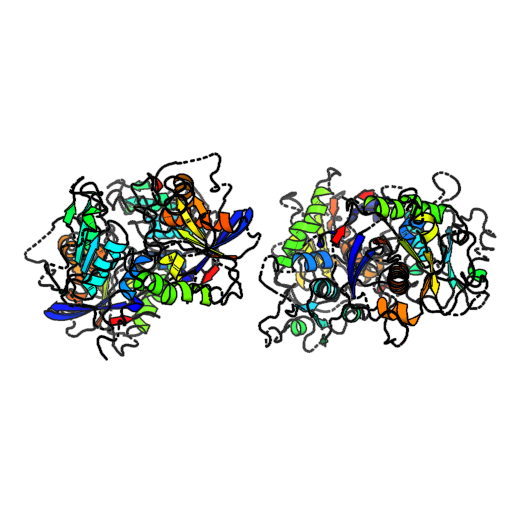.122 48.340 1.00 36.88 87 ILE C N 1
ATOM 5872 C CA . ILE C 1 91 ? 16.199 14.491 48.447 1.00 36.67 87 ILE C CA 1
ATOM 5873 C C . ILE C 1 91 ? 15.316 15.451 47.619 1.00 37.43 87 ILE C C 1
ATOM 5874 O O . ILE C 1 91 ? 15.019 16.555 48.066 1.00 37.67 87 ILE C O 1
ATOM 5879 N N . LEU C 1 92 ? 14.944 15.034 46.419 1.00 36.89 88 LEU C N 1
ATOM 5880 C CA . LEU C 1 92 ? 14.198 15.909 45.506 1.00 37.82 88 LEU C CA 1
ATOM 5881 C C . LEU C 1 92 ? 12.652 15.885 45.700 1.00 38.08 88 LEU C C 1
ATOM 5882 O O . LEU C 1 92 ? 11.949 16.541 44.961 1.00 38.24 88 LEU C O 1
ATOM 5887 N N . GLY C 1 93 ? 12.151 15.144 46.679 1.00 38.19 89 GLY C N 1
ATOM 5888 C CA . GLY C 1 93 ? 10.728 15.135 47.031 1.00 39.00 89 GLY C CA 1
ATOM 5889 C C . GLY C 1 93 ? 9.919 14.093 46.300 1.00 39.36 89 GLY C C 1
ATOM 5890 O O . GLY C 1 93 ? 8.693 14.277 46.073 1.00 40.22 89 GLY C O 1
ATOM 5891 N N . HIS C 1 94 ? 10.541 12.969 45.944 1.00 37.61 90 HIS C N 1
ATOM 5892 C CA . HIS C 1 94 ? 9.844 11.950 45.149 1.00 37.54 90 HIS C CA 1
ATOM 5893 C C . HIS C 1 94 ? 9.653 10.637 45.858 1.00 37.16 90 HIS C C 1
ATOM 5894 O O . HIS C 1 94 ? 10.605 10.132 46.462 1.00 36.92 90 HIS C O 1
ATOM 5901 N N . PRO C 1 95 ? 8.437 10.046 45.774 1.00 37.83 91 PRO C N 1
ATOM 5902 C CA . PRO C 1 95 ? 8.357 8.623 46.091 1.00 37.39 91 PRO C CA 1
ATOM 5903 C C . PRO C 1 95 ? 9.160 7.780 45.036 1.00 36.18 91 PRO C C 1
ATOM 5904 O O . PRO C 1 95 ? 9.263 8.146 43.863 1.00 34.89 91 PRO C O 1
ATOM 5908 N N . VAL C 1 96 ? 9.741 6.684 45.510 1.00 35.46 92 VAL C N 1
ATOM 5909 C CA . VAL C 1 96 ? 10.561 5.823 44.674 1.00 33.86 92 VAL C CA 1
ATOM 5910 C C . VAL C 1 96 ? 10.043 4.423 44.854 1.00 33.55 92 VAL C C 1
ATOM 5911 O O . VAL C 1 96 ? 9.764 3.975 45.976 1.00 33.60 92 VAL C O 1
ATOM 5915 N N . ILE C 1 97 ? 9.898 3.765 43.733 1.00 33.34 93 ILE C N 1
ATOM 5916 C CA . ILE C 1 97 ? 9.468 2.410 43.704 1.00 34.54 93 ILE C CA 1
ATOM 5917 C C . ILE C 1 97 ? 10.508 1.574 42.922 1.00 33.99 93 ILE C C 1
ATOM 5918 O O . ILE C 1 97 ? 10.815 1.847 41.766 1.00 32.56 93 ILE C O 1
ATOM 5923 N N . ILE C 1 98 ? 11.022 0.541 43.573 1.00 35.14 94 ILE C N 1
ATOM 5924 C CA . ILE C 1 98 ? 12.132 -0.196 42.982 1.00 36.10 94 ILE C CA 1
ATOM 5925 C C . ILE C 1 98 ? 11.716 -1.643 42.716 1.00 37.50 94 ILE C C 1
ATOM 5926 O O . ILE C 1 98 ? 11.167 -2.312 43.593 1.00 37.40 94 ILE C O 1
ATOM 5931 N N . TYR C 1 99 ? 12.026 -2.101 41.491 1.00 39.24 95 TYR C N 1
ATOM 5932 C CA . TYR C 1 99 ? 12.015 -3.550 41.196 1.00 41.87 95 TYR C CA 1
ATOM 5933 C C . TYR C 1 99 ? 13.445 -4.138 41.050 1.00 41.65 95 TYR C C 1
ATOM 5934 O O . TYR C 1 99 ? 14.345 -3.589 40.324 1.00 42.76 95 TYR C O 1
ATOM 5943 N N . MET C 1 100 ? 13.678 -5.224 41.779 1.00 42.83 96 MET C N 1
ATOM 5944 C CA . MET C 1 100 ? 15.026 -5.839 41.860 1.00 43.01 96 MET C CA 1
ATOM 5945 C C . MET C 1 100 ? 14.909 -7.371 41.902 1.00 45.51 96 MET C C 1
ATOM 5946 O O . MET C 1 100 ? 13.998 -7.922 42.588 1.00 45.36 96 MET C O 1
ATOM 5951 N N . PRO C 1 101 ? 15.826 -8.073 41.194 1.00 45.57 97 PRO C N 1
ATOM 5952 C CA . PRO C 1 101 ? 15.791 -9.538 41.296 1.00 46.66 97 PRO C CA 1
ATOM 5953 C C . PRO C 1 101 ? 16.137 -10.008 42.717 1.00 47.84 97 PRO C C 1
ATOM 5954 O O . PRO C 1 101 ? 16.989 -9.383 43.398 1.00 45.50 97 PRO C O 1
ATOM 5958 N N . ASP C 1 102 ? 15.513 -11.118 43.133 1.00 49.58 98 ASP C N 1
ATOM 5959 C CA . ASP C 1 102 ? 15.559 -11.555 44.555 1.00 50.60 98 ASP C CA 1
ATOM 5960 C C . ASP C 1 102 ? 16.904 -12.158 45.048 1.00 50.14 98 ASP C C 1
ATOM 5961 O O . ASP C 1 102 ? 17.058 -12.413 46.254 1.00 50.02 98 ASP C O 1
ATOM 5966 N N . TRP C 1 103 ? 17.850 -12.362 44.122 1.00 49.23 99 TRP C N 1
ATOM 5967 C CA . TRP C 1 103 ? 19.147 -12.998 44.420 1.00 50.56 99 TRP C CA 1
ATOM 5968 C C . TRP C 1 103 ? 20.279 -12.012 44.751 1.00 49.79 99 TRP C C 1
ATOM 5969 O O . TRP C 1 103 ? 21.369 -12.436 45.151 1.00 50.06 99 TRP C O 1
ATOM 5980 N N . MET C 1 104 ? 20.012 -10.710 44.603 1.00 48.99 100 MET C N 1
ATOM 5981 C CA . MET C 1 104 ? 21.008 -9.659 44.876 1.00 47.68 100 MET C CA 1
ATOM 5982 C C . MET C 1 104 ? 21.297 -9.649 46.398 1.00 47.06 100 MET C C 1
ATOM 5983 O O . MET C 1 104 ? 20.448 -10.073 47.201 1.00 46.92 100 MET C O 1
ATOM 5988 N N . SER C 1 105 ? 22.493 -9.214 46.789 1.00 45.42 101 SER C N 1
ATOM 5989 C CA . SER C 1 105 ? 22.838 -9.092 48.238 1.00 46.12 101 SER C CA 1
ATOM 5990 C C . SER C 1 105 ? 21.703 -8.420 49.075 1.00 46.56 101 SER C C 1
ATOM 5991 O O . SER C 1 105 ? 21.228 -7.328 48.711 1.00 45.47 101 SER C O 1
ATOM 5994 N N . GLU C 1 106 ? 21.275 -9.098 50.154 1.00 48.27 102 GLU C N 1
ATOM 5995 C CA . GLU C 1 106 ? 20.334 -8.566 51.158 1.00 49.34 102 GLU C CA 1
ATOM 5996 C C . GLU C 1 106 ? 20.585 -7.096 51.561 1.00 46.55 102 GLU C C 1
ATOM 5997 O O . GLU C 1 106 ? 19.651 -6.350 51.741 1.00 46.16 102 GLU C O 1
ATOM 6003 N N . GLU C 1 107 ? 21.850 -6.713 51.705 1.00 45.76 103 GLU C N 1
ATOM 6004 C CA . GLU C 1 107 ? 22.246 -5.314 52.011 1.00 43.97 103 GLU C CA 1
ATOM 6005 C C . GLU C 1 107 ? 21.560 -4.307 51.073 1.00 41.87 103 GLU C C 1
ATOM 6006 O O . GLU C 1 107 ? 21.102 -3.244 51.525 1.00 40.68 103 GLU C O 1
ATOM 6012 N N . ARG C 1 108 ? 21.427 -4.671 49.798 1.00 40.20 104 ARG C N 1
ATOM 6013 C CA . ARG C 1 108 ? 20.742 -3.830 48.801 1.00 39.15 104 ARG C CA 1
ATOM 6014 C C . ARG C 1 108 ? 19.245 -3.565 49.175 1.00 40.68 104 ARG C C 1
ATOM 6015 O O . ARG C 1 108 ? 18.800 -2.396 49.162 1.00 39.78 104 ARG C O 1
ATOM 6032 N N . SER C 1 110 ? 17.769 -3.906 52.282 1.00 44.43 106 SER C N 1
ATOM 6033 C CA . SER C 1 110 ? 17.636 -3.205 53.588 1.00 43.94 106 SER C CA 1
ATOM 6034 C C . SER C 1 110 ? 17.891 -1.739 53.369 1.00 41.00 106 SER C C 1
ATOM 6035 O O . SER C 1 110 ? 17.139 -0.885 53.857 1.00 39.68 106 SER C O 1
ATOM 6038 N N . LEU C 1 111 ? 18.961 -1.482 52.602 1.00 37.42 107 LEU C N 1
ATOM 6039 C CA . LEU C 1 111 ? 19.378 -0.144 52.263 1.00 35.98 107 LEU C CA 1
ATOM 6040 C C . LEU C 1 111 ? 18.373 0.559 51.473 1.00 34.86 107 LEU C C 1
ATOM 6041 O O . LEU C 1 111 ? 18.142 1.704 51.748 1.00 34.74 107 LEU C O 1
ATOM 6046 N N . ILE C 1 112 ? 17.803 -0.104 50.456 1.00 34.26 108 ILE C N 1
ATOM 6047 C CA . ILE C 1 112 ? 16.818 0.558 49.597 1.00 33.99 108 ILE C CA 1
ATOM 6048 C C . ILE C 1 112 ? 15.606 0.979 50.444 1.00 35.03 108 ILE C C 1
ATOM 6049 O O . ILE C 1 112 ? 15.108 2.088 50.253 1.00 33.97 108 ILE C O 1
ATOM 6054 N N . ARG C 1 113 ? 15.186 0.107 51.354 1.00 36.81 109 ARG C N 1
ATOM 6055 C CA . ARG C 1 113 ? 14.090 0.423 52.298 1.00 39.54 109 ARG C CA 1
ATOM 6056 C C . ARG C 1 113 ? 14.487 1.570 53.175 1.00 39.21 109 ARG C C 1
ATOM 6057 O O . ARG C 1 113 ? 13.692 2.500 53.291 1.00 39.26 109 ARG C O 1
ATOM 6065 N N . SER C 1 114 ? 15.753 1.572 53.685 1.00 37.36 110 SER C N 1
ATOM 6066 C CA . SER C 1 114 ? 16.225 2.605 54.599 1.00 36.99 110 SER C CA 1
ATOM 6067 C C . SER C 1 114 ? 16.025 3.995 53.975 1.00 36.60 110 SER C C 1
ATOM 6068 O O . SER C 1 114 ? 15.715 4.933 54.703 1.00 36.26 110 SER C O 1
ATOM 6071 N N . PHE C 1 115 ? 16.127 4.095 52.637 1.00 35.49 111 PHE C N 1
ATOM 6072 C CA . PHE C 1 115 ? 16.030 5.380 51.926 1.00 35.44 111 PHE C CA 1
ATOM 6073 C C . PHE C 1 115 ? 14.584 5.772 51.571 1.00 36.04 111 PHE C C 1
ATOM 6074 O O . PHE C 1 115 ? 14.350 6.785 50.904 1.00 35.85 111 PHE C O 1
ATOM 6082 N N . GLY C 1 116 ? 13.629 5.001 52.081 1.00 37.13 112 GLY C N 1
ATOM 6083 C CA . GLY C 1 116 ? 12.204 5.327 51.997 1.00 38.16 112 GLY C CA 1
ATOM 6084 C C . GLY C 1 116 ? 11.510 4.709 50.793 1.00 38.38 112 GLY C C 1
ATOM 6085 O O . GLY C 1 116 ? 10.342 4.911 50.632 1.00 37.77 112 GLY C O 1
ATOM 6086 N N . ALA C 1 117 ? 12.219 3.992 49.914 1.00 38.83 113 ALA C N 1
ATOM 6087 C CA . ALA C 1 117 ? 11.590 3.416 48.720 1.00 39.92 113 ALA C CA 1
ATOM 6088 C C . ALA C 1 117 ? 10.769 2.214 49.057 1.00 41.27 113 ALA C C 1
ATOM 6089 O O . ALA C 1 117 ? 11.085 1.493 49.999 1.00 40.74 113 ALA C O 1
ATOM 6100 N N . ILE C 1 119 ? 10.124 -1.440 47.817 1.00 49.27 115 ILE C N 1
ATOM 6101 C CA . ILE C 1 119 ? 11.141 -2.284 47.128 1.00 50.82 115 ILE C CA 1
ATOM 6102 C C . ILE C 1 119 ? 10.552 -3.631 46.865 1.00 54.51 115 ILE C C 1
ATOM 6103 O O . ILE C 1 119 ? 10.324 -4.376 47.813 1.00 54.22 115 ILE C O 1
ATOM 6108 N N . ILE C 1 120 ? 10.355 -3.939 45.570 1.00 54.22 116 ILE C N 1
ATOM 6109 C CA . ILE C 1 120 ? 9.726 -5.191 45.152 1.00 55.08 116 ILE C CA 1
ATOM 6110 C C . ILE C 1 120 ? 10.736 -6.124 44.512 1.00 53.17 116 ILE C C 1
ATOM 6111 O O . ILE C 1 120 ? 11.410 -5.791 43.493 1.00 51.14 116 ILE C O 1
ATOM 6116 N N . LEU C 1 121 ? 10.845 -7.291 45.140 1.00 53.64 117 LEU C N 1
ATOM 6117 C CA . LEU C 1 121 ? 11.726 -8.340 44.688 1.00 54.05 117 LEU C CA 1
ATOM 6118 C C . LEU C 1 121 ? 11.064 -9.218 43.655 1.00 53.69 117 LEU C C 1
ATOM 6119 O O . LEU C 1 121 ? 9.859 -9.586 43.753 1.00 52.70 117 LEU C O 1
ATOM 6124 N N . VAL C 1 122 ? 11.868 -9.559 42.659 1.00 52.26 118 VAL C N 1
ATOM 6125 C CA . VAL C 1 122 ? 11.368 -10.296 41.479 1.00 52.92 118 VAL C CA 1
ATOM 6126 C C . VAL C 1 122 ? 12.095 -11.645 41.389 1.00 53.03 118 VAL C C 1
ATOM 6127 O O . VAL C 1 122 ? 13.339 -11.694 41.431 1.00 52.99 118 VAL C O 1
ATOM 6131 N N . SER C 1 123 ? 11.314 -12.733 41.307 1.00 53.93 119 SER C N 1
ATOM 6132 C CA . SER C 1 123 ? 11.881 -14.092 41.169 1.00 54.39 119 SER C CA 1
ATOM 6133 C C . SER C 1 123 ? 12.423 -14.355 39.754 1.00 55.03 119 SER C C 1
ATOM 6134 O O . SER C 1 123 ? 12.114 -13.605 38.806 1.00 49.86 119 SER C O 1
ATOM 6137 N N . ARG C 1 124 ? 13.237 -15.420 39.647 1.00 57.99 120 ARG C N 1
ATOM 6138 C CA . ARG C 1 124 ? 13.575 -16.025 38.348 1.00 59.97 120 ARG C CA 1
ATOM 6139 C C . ARG C 1 124 ? 12.306 -16.392 37.556 1.00 58.51 120 ARG C C 1
ATOM 6140 O O . ARG C 1 124 ? 12.253 -16.132 36.353 1.00 56.04 120 ARG C O 1
ATOM 6157 N N . GLU C 1 126 ? 9.275 -15.002 37.805 1.00 55.18 122 GLU C N 1
ATOM 6158 C CA . GLU C 1 126 ? 8.615 -13.816 37.302 1.00 54.20 122 GLU C CA 1
ATOM 6159 C C . GLU C 1 126 ? 9.514 -13.050 36.316 1.00 52.96 122 GLU C C 1
ATOM 6160 O O . GLU C 1 126 ? 9.073 -12.035 35.802 1.00 53.45 122 GLU C O 1
ATOM 6166 N N . GLY C 1 127 ? 10.772 -13.475 36.120 1.00 50.69 123 GLY C N 1
ATOM 6167 C CA . GLY C 1 127 ? 11.612 -13.039 34.980 1.00 48.87 123 GLY C CA 1
ATOM 6168 C C . GLY C 1 127 ? 12.795 -12.160 35.318 1.00 46.89 123 GLY C C 1
ATOM 6169 O O . GLY C 1 127 ? 13.339 -11.445 34.415 1.00 47.52 123 GLY C O 1
ATOM 6170 N N . GLY C 1 128 ? 13.209 -12.171 36.590 1.00 45.11 124 GLY C N 1
ATOM 6171 C CA . GLY C 1 128 ? 14.444 -11.494 37.030 1.00 42.90 124 GLY C CA 1
ATOM 6172 C C . GLY C 1 128 ? 14.571 -10.068 36.508 1.00 41.18 124 GLY C C 1
ATOM 6173 O O . GLY C 1 128 ? 13.649 -9.267 36.628 1.00 39.42 124 GLY C O 1
ATOM 6174 N N . PHE C 1 129 ? 15.703 -9.734 35.905 1.00 40.95 125 PHE C N 1
ATOM 6175 C CA . PHE C 1 129 ? 15.875 -8.369 35.395 1.00 39.71 125 PHE C CA 1
ATOM 6176 C C . PHE C 1 129 ? 14.866 -7.953 34.313 1.00 38.98 125 PHE C C 1
ATOM 6177 O O . PHE C 1 129 ? 14.331 -6.849 34.373 1.00 37.31 125 PHE C O 1
ATOM 6185 N N . LEU C 1 130 ? 14.635 -8.818 33.307 1.00 39.50 126 LEU C N 1
ATOM 6186 C CA . LEU C 1 130 ? 13.720 -8.477 32.232 1.00 38.87 126 LEU C CA 1
ATOM 6187 C C . LEU C 1 130 ? 12.293 -8.337 32.805 1.00 39.04 126 LEU C C 1
ATOM 6188 O O . LEU C 1 130 ? 11.570 -7.446 32.375 1.00 39.45 126 LEU C O 1
ATOM 6193 N N . GLY C 1 131 ? 11.942 -9.179 33.778 1.00 37.25 127 GLY C N 1
ATOM 6194 C CA . GLY C 1 131 ? 10.638 -9.184 34.378 1.00 38.13 127 GLY C CA 1
ATOM 6195 C C . GLY C 1 131 ? 10.435 -7.968 35.266 1.00 38.66 127 GLY C C 1
ATOM 6196 O O . GLY C 1 131 ? 9.309 -7.440 35.396 1.00 38.79 127 GLY C O 1
ATOM 6197 N N . SER C 1 132 ? 11.537 -7.560 35.902 1.00 37.11 128 SER C N 1
ATOM 6198 C CA . SER C 1 132 ? 11.602 -6.371 36.686 1.00 36.68 128 SER C CA 1
ATOM 6199 C C . SER C 1 132 ? 11.424 -5.179 35.845 1.00 35.87 128 SER C C 1
ATOM 6200 O O . SER C 1 132 ? 10.674 -4.292 36.214 1.00 37.85 128 SER C O 1
ATOM 6203 N N . ILE C 1 133 ? 12.099 -5.159 34.718 1.00 34.99 129 ILE C N 1
ATOM 6204 C CA . ILE C 1 133 ? 11.950 -4.077 33.760 1.00 35.22 129 ILE C CA 1
ATOM 6205 C C . ILE C 1 133 ? 10.462 -3.990 33.288 1.00 35.26 129 ILE C C 1
ATOM 6206 O O . ILE C 1 133 ? 9.908 -2.903 33.201 1.00 33.20 129 ILE C O 1
ATOM 6211 N N . GLU C 1 134 ? 9.856 -5.148 33.025 1.00 36.17 130 GLU C N 1
ATOM 6212 C CA . GLU C 1 134 ? 8.456 -5.222 32.532 1.00 36.69 130 GLU C CA 1
ATOM 6213 C C . GLU C 1 134 ? 7.447 -4.656 33.534 1.00 36.79 130 GLU C C 1
ATOM 6214 O O . GLU C 1 134 ? 6.617 -3.871 33.150 1.00 36.44 130 GLU C O 1
ATOM 6229 N N . THR C 1 136 ? 8.145 -2.359 35.725 1.00 35.73 132 THR C N 1
ATOM 6230 C CA . THR C 1 136 ? 8.274 -0.871 35.712 1.00 35.73 132 THR C CA 1
ATOM 6231 C C . THR C 1 136 ? 7.400 -0.237 34.594 1.00 35.40 132 THR C C 1
ATOM 6232 O O . THR C 1 136 ? 6.741 0.780 34.822 1.00 34.73 132 THR C O 1
ATOM 6247 N N . GLU C 1 138 ? 4.797 -1.644 33.180 1.00 37.42 134 GLU C N 1
ATOM 6248 C CA . GLU C 1 138 ? 3.389 -1.883 33.549 1.00 39.85 134 GLU C CA 1
ATOM 6249 C C . GLU C 1 138 ? 2.940 -0.740 34.513 1.00 39.40 134 GLU C C 1
ATOM 6250 O O . GLU C 1 138 ? 1.859 -0.175 34.348 1.00 38.84 134 GLU C O 1
ATOM 6256 N N . PHE C 1 139 ? 3.803 -0.370 35.469 1.00 37.54 135 PHE C N 1
ATOM 6257 C CA . PHE C 1 139 ? 3.498 0.675 36.427 1.00 38.30 135 PHE C CA 1
ATOM 6258 C C . PHE C 1 139 ? 3.286 2.007 35.714 1.00 38.98 135 PHE C C 1
ATOM 6259 O O . PHE C 1 139 ? 2.285 2.692 35.970 1.00 39.04 135 PHE C O 1
ATOM 6267 N N . ALA C 1 140 ? 4.258 2.384 34.874 1.00 38.27 136 ALA C N 1
ATOM 6268 C CA . ALA C 1 140 ? 4.195 3.598 34.063 1.00 38.91 136 ALA C CA 1
ATOM 6269 C C . ALA C 1 140 ? 2.889 3.691 33.252 1.00 40.59 136 ALA C C 1
ATOM 6270 O O . ALA C 1 140 ? 2.347 4.780 33.150 1.00 40.22 136 ALA C O 1
ATOM 6281 N N . ASN C 1 142 ? 0.000 2.306 33.937 1.00 44.33 138 ASN C N 1
ATOM 6282 C CA . ASN C 1 142 ? -1.091 2.555 34.880 1.00 45.82 138 ASN C CA 1
ATOM 6283 C C . ASN C 1 142 ? -1.020 3.909 35.609 1.00 46.18 138 ASN C C 1
ATOM 6284 O O . ASN C 1 142 ? -2.038 4.387 36.078 1.00 46.07 138 ASN C O 1
ATOM 6289 N N . ASN C 1 143 ? 0.144 4.547 35.667 1.00 45.23 139 ASN C N 1
ATOM 6290 C CA . ASN C 1 143 ? 0.344 5.787 36.437 1.00 46.49 139 ASN C CA 1
ATOM 6291 C C . ASN C 1 143 ? 1.058 6.797 35.552 1.00 47.47 139 ASN C C 1
ATOM 6292 O O . ASN C 1 143 ? 2.271 6.817 35.483 1.00 47.80 139 ASN C O 1
ATOM 6297 N N . PRO C 1 144 ? 0.297 7.616 34.816 1.00 50.18 140 PRO C N 1
ATOM 6298 C CA . PRO C 1 144 ? 0.906 8.480 33.781 1.00 50.43 140 PRO C CA 1
ATOM 6299 C C . PRO C 1 144 ? 1.952 9.521 34.176 1.00 49.17 140 PRO C C 1
ATOM 6300 O O . PRO C 1 144 ? 2.620 9.985 33.280 1.00 50.15 140 PRO C O 1
ATOM 6304 N N . ASP C 1 145 ? 2.070 9.923 35.447 1.00 48.68 141 ASP C N 1
ATOM 6305 C CA . ASP C 1 145 ? 3.111 10.902 35.865 1.00 46.90 141 ASP C CA 1
ATOM 6306 C C . ASP C 1 145 ? 4.453 10.227 36.196 1.00 43.67 141 ASP C C 1
ATOM 6307 O O . ASP C 1 145 ? 5.389 10.904 36.611 1.00 41.80 141 ASP C O 1
ATOM 6312 N N . THR C 1 146 ? 4.511 8.905 36.065 1.00 41.21 142 THR C N 1
ATOM 6313 C CA . THR C 1 146 ? 5.698 8.130 36.414 1.00 39.84 142 THR C CA 1
ATOM 6314 C C . THR C 1 146 ? 6.937 8.580 35.660 1.00 38.25 142 THR C C 1
ATOM 6315 O O . THR C 1 146 ? 6.919 8.733 34.452 1.00 37.42 142 THR C O 1
ATOM 6319 N N . TYR C 1 147 ? 8.019 8.813 36.387 1.00 38.33 143 TYR C N 1
ATOM 6320 C CA . TYR C 1 147 ? 9.340 8.855 35.714 1.00 37.28 143 TYR C CA 1
ATOM 6321 C C . TYR C 1 147 ? 10.097 7.528 35.776 1.00 35.86 143 TYR C C 1
ATOM 6322 O O . TYR C 1 147 ? 10.359 7.022 36.865 1.00 35.13 143 TYR C O 1
ATOM 6331 N N . LEU C 1 148 ? 10.479 7.033 34.601 1.00 35.52 144 LEU C N 1
ATOM 6332 C CA . LEU C 1 148 ? 11.271 5.823 34.427 1.00 34.71 144 LEU C CA 1
ATOM 6333 C C . LEU C 1 148 ? 12.689 6.274 34.077 1.00 33.71 144 LEU C C 1
ATOM 6334 O O . LEU C 1 148 ? 12.905 6.807 32.992 1.00 34.50 144 LEU C O 1
ATOM 6339 N N . PRO C 1 149 ? 13.647 6.089 34.989 1.00 32.42 145 PRO C N 1
ATOM 6340 C CA . PRO C 1 149 ? 15.045 6.442 34.609 1.00 32.04 145 PRO C CA 1
ATOM 6341 C C . PRO C 1 149 ? 15.557 5.616 33.448 1.00 31.53 145 PRO C C 1
ATOM 6342 O O . PRO C 1 149 ? 16.367 6.109 32.668 1.00 31.70 145 PRO C O 1
ATOM 6346 N N . SER C 1 150 ? 15.039 4.388 33.319 1.00 30.98 146 SER C N 1
ATOM 6347 C CA . SER C 1 150 ? 15.297 3.520 32.177 1.00 31.15 146 SER C CA 1
ATOM 6348 C C . SER C 1 150 ? 16.825 3.284 31.952 1.00 30.02 146 SER C C 1
ATOM 6349 O O . SER C 1 150 ? 17.341 3.389 30.840 1.00 29.73 146 SER C O 1
ATOM 6352 N N . GLN C 1 151 ? 17.514 2.982 33.043 1.00 29.65 147 GLN C N 1
ATOM 6353 C CA . GLN C 1 151 ? 18.992 2.891 33.044 1.00 29.60 147 GLN C CA 1
ATOM 6354 C C . GLN C 1 151 ? 19.554 1.954 31.984 1.00 28.93 147 GLN C C 1
ATOM 6355 O O . GLN C 1 151 ? 20.668 2.166 31.566 1.00 28.50 147 GLN C O 1
ATOM 6361 N N . PHE C 1 152 ? 18.808 0.924 31.555 1.00 28.82 148 PHE C N 1
ATOM 6362 C CA . PHE C 1 152 ? 19.307 0.027 30.532 1.00 29.26 148 PHE C CA 1
ATOM 6363 C C . PHE C 1 152 ? 19.242 0.594 29.121 1.00 30.35 148 PHE C C 1
ATOM 6364 O O . PHE C 1 152 ? 19.927 0.056 28.220 1.00 30.52 148 PHE C O 1
ATOM 6372 N N . SER C 1 153 ? 18.481 1.677 28.905 1.00 30.53 149 SER C N 1
ATOM 6373 C CA . SER C 1 153 ? 18.447 2.296 27.596 1.00 31.51 149 SER C CA 1
ATOM 6374 C C . SER C 1 153 ? 18.567 3.806 27.553 1.00 31.79 149 SER C C 1
ATOM 6375 O O . SER C 1 153 ? 18.687 4.363 26.508 1.00 32.50 149 SER C O 1
ATOM 6378 N N . ASN C 1 154 ? 18.575 4.488 28.676 1.00 31.85 150 ASN C N 1
ATOM 6379 C CA . ASN C 1 154 ? 18.470 5.917 28.644 1.00 32.43 150 ASN C CA 1
ATOM 6380 C C . ASN C 1 154 ? 19.896 6.491 28.446 1.00 33.41 150 ASN C C 1
ATOM 6381 O O . ASN C 1 154 ? 20.816 6.205 29.230 1.00 32.49 150 ASN C O 1
ATOM 6386 N N . LEU C 1 155 ? 20.046 7.299 27.394 1.00 33.75 151 LEU C N 1
ATOM 6387 C CA . LEU C 1 155 ? 21.285 7.980 27.107 1.00 34.46 151 LEU C CA 1
ATOM 6388 C C . LEU C 1 155 ? 21.799 8.916 28.184 1.00 32.76 151 LEU C C 1
ATOM 6389 O O . LEU C 1 155 ? 22.977 9.257 28.147 1.00 32.59 151 LEU C O 1
ATOM 6394 N N . TYR C 1 156 ? 20.929 9.337 29.102 1.00 31.70 152 TYR C N 1
ATOM 6395 C CA . TYR C 1 156 ? 21.294 10.135 30.264 1.00 31.43 152 TYR C CA 1
ATOM 6396 C C . TYR C 1 156 ? 22.265 9.324 31.126 1.00 30.26 152 TYR C C 1
ATOM 6397 O O . TYR C 1 156 ? 23.108 9.908 31.766 1.00 29.36 152 TYR C O 1
ATOM 6406 N N . ASN C 1 157 ? 22.134 7.999 31.132 1.00 29.32 153 ASN C N 1
ATOM 6407 C CA . ASN C 1 157 ? 23.102 7.140 31.835 1.00 28.62 153 ASN C CA 1
ATOM 6408 C C . ASN C 1 157 ? 24.546 7.377 31.335 1.00 29.31 153 ASN C C 1
ATOM 6409 O O . ASN C 1 157 ? 25.411 7.909 32.097 1.00 29.24 153 ASN C O 1
ATOM 6414 N N . SER C 1 158 ? 24.806 7.044 30.071 1.00 29.85 154 SER C N 1
ATOM 6415 C CA . SER C 1 158 ? 26.126 7.259 29.486 1.00 31.24 154 SER C CA 1
ATOM 6416 C C . SER C 1 158 ? 26.562 8.744 29.451 1.00 31.58 154 SER C C 1
ATOM 6417 O O . SER C 1 158 ? 27.725 9.040 29.689 1.00 30.29 154 SER C O 1
ATOM 6420 N N . GLU C 1 159 ? 25.620 9.669 29.209 1.00 32.45 155 GLU C N 1
ATOM 6421 C CA . GLU C 1 159 ? 25.957 11.123 29.252 1.00 33.13 155 GLU C CA 1
ATOM 6422 C C . GLU C 1 159 ? 26.514 11.508 30.590 1.00 31.72 155 GLU C C 1
ATOM 6423 O O . GLU C 1 159 ? 27.525 12.206 30.644 1.00 32.21 155 GLU C O 1
ATOM 6429 N N . ALA C 1 160 ? 25.887 11.017 31.659 1.00 30.69 156 ALA C N 1
ATOM 6430 C CA . ALA C 1 160 ? 26.363 11.269 33.022 1.00 29.95 156 ALA C CA 1
ATOM 6431 C C . ALA C 1 160 ? 27.888 10.973 33.149 1.00 29.53 156 ALA C C 1
ATOM 6432 O O . ALA C 1 160 ? 28.636 11.775 33.717 1.00 29.68 156 ALA C O 1
ATOM 6434 N N . HIS C 1 161 ? 28.329 9.859 32.572 1.00 29.07 157 HIS C N 1
ATOM 6435 C CA . HIS C 1 161 ? 29.747 9.409 32.713 1.00 29.06 157 HIS C CA 1
ATOM 6436 C C . HIS C 1 161 ? 30.663 10.069 31.709 1.00 29.67 157 HIS C C 1
ATOM 6437 O O . HIS C 1 161 ? 31.829 10.327 32.019 1.00 30.14 157 HIS C O 1
ATOM 6444 N N . TYR C 1 162 ? 30.149 10.361 30.519 1.00 30.60 158 TYR C N 1
ATOM 6445 C CA . TYR C 1 162 ? 30.796 11.320 29.605 1.00 31.73 158 TYR C CA 1
ATOM 6446 C C . TYR C 1 162 ? 31.107 12.686 30.233 1.00 32.22 158 TYR C C 1
ATOM 6447 O O . TYR C 1 162 ? 32.221 13.158 30.095 1.00 33.06 158 TYR C O 1
ATOM 6456 N N . TYR C 1 163 ? 30.122 13.335 30.860 1.00 32.45 159 TYR C N 1
ATOM 6457 C CA . TYR C 1 163 ? 30.298 14.659 31.514 1.00 32.94 159 TYR C CA 1
ATOM 6458 C C . TYR C 1 163 ? 30.996 14.642 32.870 1.00 31.69 159 TYR C C 1
ATOM 6459 O O . TYR C 1 163 ? 31.724 15.580 33.208 1.00 32.00 159 TYR C O 1
ATOM 6468 N N . GLY C 1 164 ? 30.841 13.562 33.628 1.00 30.41 160 GLY C N 1
ATOM 6469 C CA . GLY C 1 164 ? 31.381 13.508 35.001 1.00 29.29 160 GLY C CA 1
ATOM 6470 C C . GLY C 1 164 ? 32.676 12.703 35.043 1.00 28.84 160 GLY C C 1
ATOM 6471 O O . GLY C 1 164 ? 33.737 13.218 34.788 1.00 29.13 160 GLY C O 1
ATOM 6472 N N . ILE C 1 165 ? 32.555 11.414 35.349 1.00 27.90 161 ILE C N 1
ATOM 6473 C CA . ILE C 1 165 ? 33.689 10.587 35.689 1.00 27.44 161 ILE C CA 1
ATOM 6474 C C . ILE C 1 165 ? 34.695 10.527 34.524 1.00 27.98 161 ILE C C 1
ATOM 6475 O O . ILE C 1 165 ? 35.892 10.505 34.754 1.00 27.72 161 ILE C O 1
ATOM 6480 N N . GLY C 1 166 ? 34.184 10.494 33.297 1.00 28.75 162 GLY C N 1
ATOM 6481 C CA . GLY C 1 166 ? 34.990 10.446 32.082 1.00 29.79 162 GLY C CA 1
ATOM 6482 C C . GLY C 1 166 ? 35.901 11.635 31.944 1.00 30.73 162 GLY C C 1
ATOM 6483 O O . GLY C 1 166 ? 37.084 11.481 31.625 1.00 30.72 162 GLY C O 1
ATOM 6484 N N . LEU C 1 167 ? 35.359 12.828 32.224 1.00 31.27 163 LEU C N 1
ATOM 6485 C CA . LEU C 1 167 ? 36.160 14.050 32.186 1.00 32.06 163 LEU C CA 1
ATOM 6486 C C . LEU C 1 167 ? 37.172 14.122 33.311 1.00 31.59 163 LEU C C 1
ATOM 6487 O O . LEU C 1 167 ? 38.302 14.614 33.096 1.00 31.65 163 LEU C O 1
ATOM 6492 N N . GLU C 1 168 ? 36.794 13.681 34.525 1.00 30.26 164 GLU C N 1
ATOM 6493 C CA . GLU C 1 168 ? 37.780 13.596 35.617 1.00 29.72 164 GLU C CA 1
ATOM 6494 C C . GLU C 1 168 ? 38.976 12.711 35.207 1.00 30.07 164 GLU C C 1
ATOM 6495 O O . GLU C 1 168 ? 40.121 13.106 35.416 1.00 30.39 164 GLU C O 1
ATOM 6501 N N . ILE C 1 169 ? 38.683 11.543 34.612 1.00 30.04 165 ILE C N 1
ATOM 6502 C CA . ILE C 1 169 ? 39.684 10.592 34.170 1.00 30.19 165 ILE C CA 1
ATOM 6503 C C . ILE C 1 169 ? 40.658 11.245 33.162 1.00 31.78 165 ILE C C 1
ATOM 6504 O O . ILE C 1 169 ? 41.839 11.165 33.350 1.00 30.85 165 ILE C O 1
ATOM 6509 N N . VAL C 1 170 ? 40.132 11.899 32.138 1.00 32.66 166 VAL C N 1
ATOM 6510 C CA . VAL C 1 170 ? 40.962 12.570 31.145 1.00 34.36 166 VAL C CA 1
ATOM 6511 C C . VAL C 1 170 ? 41.809 13.683 31.774 1.00 34.90 166 VAL C C 1
ATOM 6512 O O . VAL C 1 170 ? 43.013 13.710 31.581 1.00 34.81 166 VAL C O 1
ATOM 6516 N N . ASN C 1 171 ? 41.194 14.570 32.556 1.00 35.14 167 ASN C N 1
ATOM 6517 C CA . ASN C 1 171 ? 41.963 15.639 33.222 1.00 35.98 167 ASN C CA 1
ATOM 6518 C C . ASN C 1 171 ? 43.050 15.095 34.170 1.00 35.90 167 ASN C C 1
ATOM 6519 O O . ASN C 1 171 ? 44.165 15.604 34.183 1.00 35.99 167 ASN C O 1
ATOM 6524 N N . GLU C 1 172 ? 42.747 14.022 34.889 1.00 35.24 168 GLU C N 1
ATOM 6525 C CA . GLU C 1 172 ? 43.699 13.411 35.821 1.00 34.61 168 GLU C CA 1
ATOM 6526 C C . GLU C 1 172 ? 44.884 12.795 35.049 1.00 35.47 168 GLU C C 1
ATOM 6527 O O . GLU C 1 172 ? 46.094 13.077 35.352 1.00 33.66 168 GLU C O 1
ATOM 6533 N N . MET C 1 173 ? 44.584 12.019 34.015 1.00 35.80 169 MET C N 1
ATOM 6534 C CA . MET C 1 173 ? 45.694 11.420 33.253 1.00 37.74 169 MET C CA 1
ATOM 6535 C C . MET C 1 173 ? 46.491 12.460 32.451 1.00 39.34 169 MET C C 1
ATOM 6536 O O . MET C 1 173 ? 47.710 12.341 32.353 1.00 39.97 169 MET C O 1
ATOM 6550 N N . SER C 1 175 ? 46.967 15.497 33.545 1.00 40.35 171 SER C N 1
ATOM 6551 C CA . SER C 1 175 ? 47.879 16.127 34.536 1.00 40.42 171 SER C CA 1
ATOM 6552 C C . SER C 1 175 ? 49.167 15.305 34.858 1.00 40.54 171 SER C C 1
ATOM 6553 O O . SER C 1 175 ? 50.145 15.865 35.293 1.00 39.41 171 SER C O 1
ATOM 6556 N N . LEU C 1 176 ? 49.141 13.988 34.682 1.00 41.05 172 LEU C N 1
ATOM 6557 C CA . LEU C 1 176 ? 50.350 13.165 34.783 1.00 42.42 172 LEU C CA 1
ATOM 6558 C C . LEU C 1 176 ? 51.099 13.027 33.438 1.00 44.21 172 LEU C C 1
ATOM 6559 O O . LEU C 1 176 ? 52.101 12.292 33.375 1.00 43.02 172 LEU C O 1
ATOM 6564 N N . ASN C 1 177 ? 50.592 13.690 32.380 1.00 46.35 173 ASN C N 1
ATOM 6565 C CA . ASN C 1 177 ? 51.125 13.620 31.026 1.00 49.56 173 ASN C CA 1
ATOM 6566 C C . ASN C 1 177 ? 51.282 12.202 30.570 1.00 48.72 173 ASN C C 1
ATOM 6567 O O . ASN C 1 177 ? 52.325 11.802 30.063 1.00 47.52 173 ASN C O 1
ATOM 6572 N N . LEU C 1 178 ? 50.216 11.434 30.761 1.00 48.02 174 LEU C N 1
ATOM 6573 C CA . LEU C 1 178 ? 50.176 10.096 30.238 1.00 48.41 174 LEU C CA 1
ATOM 6574 C C . LEU C 1 178 ? 49.066 10.021 29.213 1.00 48.81 174 LEU C C 1
ATOM 6575 O O . LEU C 1 178 ? 47.963 10.584 29.401 1.00 51.01 174 LEU C O 1
ATOM 6580 N N . ASN C 1 179 ? 49.350 9.290 28.149 1.00 48.37 175 ASN C N 1
ATOM 6581 C CA . ASN C 1 179 ? 48.343 8.886 27.202 1.00 48.02 175 ASN C CA 1
ATOM 6582 C C . ASN C 1 179 ? 47.692 7.653 27.743 1.00 45.31 175 ASN C C 1
ATOM 6583 O O . ASN C 1 179 ? 48.396 6.729 28.182 1.00 45.39 175 ASN C O 1
ATOM 6588 N N . ILE C 1 180 ? 46.367 7.648 27.690 1.00 41.36 176 ILE C N 1
ATOM 6589 C CA . ILE C 1 180 ? 45.583 6.493 28.006 1.00 39.79 176 ILE C CA 1
ATOM 6590 C C . ILE C 1 180 ? 45.567 5.561 26.822 1.00 39.67 176 ILE C C 1
ATOM 6591 O O . ILE C 1 180 ? 45.062 5.899 25.745 1.00 41.42 176 ILE C O 1
ATOM 6596 N N . ASP C 1 181 ? 45.990 4.342 27.066 1.00 38.81 177 ASP C N 1
ATOM 6597 C CA . ASP C 1 181 ? 45.985 3.323 26.048 1.00 39.05 177 ASP C CA 1
ATOM 6598 C C . ASP C 1 181 ? 44.743 2.455 26.113 1.00 37.47 177 ASP C C 1
ATOM 6599 O O . ASP C 1 181 ? 44.353 1.826 25.118 1.00 37.18 177 ASP C O 1
ATOM 6604 N N . GLY C 1 182 ? 44.098 2.411 27.281 1.00 35.24 178 GLY C N 1
ATOM 6605 C CA . GLY C 1 182 ? 43.073 1.431 27.487 1.00 34.13 178 GLY C CA 1
ATOM 6606 C C . GLY C 1 182 ? 42.184 1.708 28.688 1.00 32.50 178 GLY C C 1
ATOM 6607 O O . GLY C 1 182 ? 42.642 2.193 29.744 1.00 32.25 178 GLY C O 1
ATOM 6608 N N . PHE C 1 183 ? 40.923 1.354 28.532 1.00 31.55 179 PHE C N 1
ATOM 6609 C CA . PHE C 1 183 ? 39.929 1.414 29.612 1.00 30.17 179 PHE C CA 1
ATOM 6610 C C . PHE C 1 183 ? 39.039 0.180 29.592 1.00 29.75 179 PHE C C 1
ATOM 6611 O O . PHE C 1 183 ? 38.612 -0.291 28.531 1.00 29.84 179 PHE C O 1
ATOM 6619 N N . VAL C 1 184 ? 38.848 -0.367 30.784 1.00 29.10 180 VAL C N 1
ATOM 6620 C CA . VAL C 1 184 ? 38.062 -1.525 31.003 1.00 29.16 180 VAL C CA 1
ATOM 6621 C C . VAL C 1 184 ? 36.956 -1.226 32.058 1.00 27.59 180 VAL C C 1
ATOM 6622 O O . VAL C 1 184 ? 37.241 -0.618 33.093 1.00 26.86 180 VAL C O 1
ATOM 6626 N N . ALA C 1 185 ? 35.755 -1.740 31.812 1.00 26.71 181 ALA C N 1
ATOM 6627 C CA . ALA C 1 185 ? 34.668 -1.736 32.853 1.00 25.91 181 ALA C CA 1
ATOM 6628 C C . ALA C 1 185 ? 33.647 -2.828 32.661 1.00 25.80 181 ALA C C 1
ATOM 6629 O O . ALA C 1 185 ? 33.120 -3.027 31.529 1.00 26.21 181 ALA C O 1
ATOM 6631 N N . GLY C 1 186 ? 33.355 -3.539 33.748 1.00 25.48 182 GLY C N 1
ATOM 6632 C CA . GLY C 1 186 ? 32.171 -4.421 33.805 1.00 25.51 182 GLY C CA 1
ATOM 6633 C C . GLY C 1 186 ? 30.896 -3.738 33.307 1.00 25.05 182 GLY C C 1
ATOM 6634 O O . GLY C 1 186 ? 30.697 -2.551 33.560 1.00 24.62 182 GLY C O 1
ATOM 6635 N N . VAL C 1 187 ? 30.104 -4.485 32.546 1.00 25.23 183 VAL C N 1
ATOM 6636 C CA . VAL C 1 187 ? 28.872 -4.004 31.908 1.00 25.32 183 VAL C CA 1
ATOM 6637 C C . VAL C 1 187 ? 27.646 -4.548 32.651 1.00 24.94 183 VAL C C 1
ATOM 6638 O O . VAL C 1 187 ? 27.353 -5.741 32.667 1.00 25.31 183 VAL C O 1
ATOM 6642 N N . GLY C 1 188 ? 26.957 -3.630 33.281 1.00 24.66 184 GLY C N 1
ATOM 6643 C CA . GLY C 1 188 ? 25.553 -3.850 33.762 1.00 24.54 184 GLY C CA 1
ATOM 6644 C C . GLY C 1 188 ? 24.598 -3.211 32.793 1.00 24.55 184 GLY C C 1
ATOM 6645 O O . GLY C 1 188 ? 23.991 -3.900 31.982 1.00 25.04 184 GLY C O 1
ATOM 6646 N N . THR C 1 189 ? 24.454 -1.886 32.899 1.00 24.55 185 THR C N 1
ATOM 6647 C CA . THR C 1 189 ? 23.743 -1.107 31.870 1.00 24.69 185 THR C CA 1
ATOM 6648 C C . THR C 1 189 ? 24.643 -0.791 30.701 1.00 24.92 185 THR C C 1
ATOM 6649 O O . THR C 1 189 ? 24.170 -0.521 29.583 1.00 25.33 185 THR C O 1
ATOM 6653 N N . GLY C 1 190 ? 25.956 -0.738 30.948 1.00 24.58 186 GLY C N 1
ATOM 6654 C CA . GLY C 1 190 ? 26.875 -0.316 29.913 1.00 24.65 186 GLY C CA 1
ATOM 6655 C C . GLY C 1 190 ? 27.156 1.179 29.952 1.00 24.73 186 GLY C C 1
ATOM 6656 O O . GLY C 1 190 ? 27.968 1.673 29.176 1.00 24.83 186 GLY C O 1
ATOM 6657 N N . GLY C 1 191 ? 26.499 1.916 30.856 1.00 24.41 187 GLY C N 1
ATOM 6658 C CA . GLY C 1 191 ? 26.641 3.373 30.936 1.00 24.46 187 GLY C CA 1
ATOM 6659 C C . GLY C 1 191 ? 28.073 3.856 31.226 1.00 24.65 187 GLY C C 1
ATOM 6660 O O . GLY C 1 191 ? 28.553 4.841 30.654 1.00 24.70 187 GLY C O 1
ATOM 6661 N N . THR C 1 192 ? 28.719 3.147 32.137 1.00 24.53 188 THR C N 1
ATOM 6662 C CA . THR C 1 192 ? 30.056 3.420 32.541 1.00 24.79 188 THR C CA 1
ATOM 6663 C C . THR C 1 192 ? 30.980 3.309 31.367 1.00 25.09 188 THR C C 1
ATOM 6664 O O . THR C 1 192 ? 31.686 4.251 31.002 1.00 25.26 188 THR C O 1
ATOM 6668 N N . VAL C 1 193 ? 30.934 2.166 30.740 1.00 25.53 189 VAL C N 1
ATOM 6669 C CA . VAL C 1 193 ? 31.873 1.928 29.671 1.00 26.29 189 VAL C CA 1
ATOM 6670 C C . VAL C 1 193 ? 31.591 2.794 28.423 1.00 27.01 189 VAL C C 1
ATOM 6671 O O . VAL C 1 193 ? 32.532 3.275 27.796 1.00 27.15 189 VAL C O 1
ATOM 6675 N N . MET C 1 194 ? 30.299 3.031 28.096 1.00 27.14 190 MET C N 1
ATOM 6676 C CA . MET C 1 194 ? 29.974 3.876 26.952 1.00 27.88 190 MET C CA 1
ATOM 6677 C C . MET C 1 194 ? 30.300 5.327 27.167 1.00 27.85 190 MET C C 1
ATOM 6678 O O . MET C 1 194 ? 30.791 5.977 26.282 1.00 27.95 190 MET C O 1
ATOM 6683 N N . GLY C 1 195 ? 29.947 5.861 28.320 1.00 27.71 191 GLY C N 1
ATOM 6684 C CA . GLY C 1 195 ? 30.192 7.295 28.636 1.00 28.26 191 GLY C CA 1
ATOM 6685 C C . GLY C 1 195 ? 31.657 7.650 28.778 1.00 28.66 191 GLY C C 1
ATOM 6686 O O . GLY C 1 195 ? 32.158 8.620 28.191 1.00 29.47 191 GLY C O 1
ATOM 6687 N N . ILE C 1 196 ? 32.357 6.867 29.579 1.00 28.43 192 ILE C N 1
ATOM 6688 C CA . ILE C 1 196 ? 33.818 7.046 29.733 1.00 28.81 192 ILE C CA 1
ATOM 6689 C C . ILE C 1 196 ? 34.474 6.833 28.382 1.00 29.98 192 ILE C C 1
ATOM 6690 O O . ILE C 1 196 ? 35.284 7.633 27.974 1.00 30.61 192 ILE C O 1
ATOM 6695 N N . GLY C 1 197 ? 34.121 5.755 27.707 1.00 30.81 193 GLY C N 1
ATOM 6696 C CA . GLY C 1 197 ? 34.705 5.450 26.390 1.00 32.65 193 GLY C CA 1
ATOM 6697 C C . GLY C 1 197 ? 34.599 6.611 25.413 1.00 33.78 193 GLY C C 1
ATOM 6698 O O . GLY C 1 197 ? 35.588 6.964 24.754 1.00 35.16 193 GLY C O 1
ATOM 6710 N N . ARG C 1 199 ? 34.276 9.745 26.097 1.00 35.03 195 ARG C N 1
ATOM 6711 C CA . ARG C 1 199 ? 35.169 10.854 26.542 1.00 35.68 195 ARG C CA 1
ATOM 6712 C C . ARG C 1 199 ? 36.664 10.599 26.236 1.00 36.19 195 ARG C C 1
ATOM 6713 O O . ARG C 1 199 ? 37.295 11.462 25.698 1.00 36.57 195 ARG C O 1
ATOM 6721 N N . ILE C 1 200 ? 37.167 9.420 26.608 1.00 36.20 196 ILE C N 1
ATOM 6722 C CA . ILE C 1 200 ? 38.534 9.000 26.385 1.00 36.82 196 ILE C CA 1
ATOM 6723 C C . ILE C 1 200 ? 38.899 9.048 24.869 1.00 39.00 196 ILE C C 1
ATOM 6724 O O . ILE C 1 200 ? 40.001 9.458 24.526 1.00 40.19 196 ILE C O 1
ATOM 6738 N N . GLU C 1 202 ? 37.564 10.820 22.392 1.00 43.95 198 GLU C N 1
ATOM 6739 C CA . GLU C 1 202 ? 37.680 12.217 21.929 1.00 45.97 198 GLU C CA 1
ATOM 6740 C C . GLU C 1 202 ? 39.039 12.863 22.223 1.00 47.68 198 GLU C C 1
ATOM 6741 O O . GLU C 1 202 ? 39.430 13.824 21.528 1.00 47.80 198 GLU C O 1
ATOM 6747 N N . ASN C 1 203 ? 39.730 12.354 23.254 1.00 47.63 199 ASN C N 1
ATOM 6748 C CA . ASN C 1 203 ? 41.083 12.770 23.619 1.00 49.08 199 ASN C CA 1
ATOM 6749 C C . ASN C 1 203 ? 42.177 11.767 23.203 1.00 49.94 199 ASN C C 1
ATOM 6750 O O . ASN C 1 203 ? 43.334 12.160 23.058 1.00 51.31 199 ASN C O 1
ATOM 6755 N N . PHE C 1 204 ? 41.836 10.492 23.026 1.00 49.53 200 PHE C N 1
ATOM 6756 C CA . PHE C 1 204 ? 42.815 9.484 22.633 1.00 50.43 200 PHE C CA 1
ATOM 6757 C C . PHE C 1 204 ? 42.201 8.553 21.607 1.00 51.56 200 PHE C C 1
ATOM 6758 O O . PHE C 1 204 ? 41.637 7.506 21.959 1.00 51.14 200 PHE C O 1
ATOM 6766 N N . SER C 1 205 ? 42.288 8.929 20.320 1.00 53.65 201 SER C N 1
ATOM 6767 C CA . SER C 1 205 ? 41.566 8.170 19.239 1.00 54.59 201 SER C CA 1
ATOM 6768 C C . SER C 1 205 ? 41.947 6.667 19.189 1.00 53.98 201 SER C C 1
ATOM 6769 O O . SER C 1 205 ? 41.149 5.820 18.799 1.00 54.47 201 SER C O 1
ATOM 6772 N N . ASN C 1 206 ? 43.180 6.416 19.601 1.00 54.73 202 ASN C N 1
ATOM 6773 C CA . ASN C 1 206 ? 43.841 5.109 19.810 1.00 55.34 202 ASN C CA 1
ATOM 6774 C C . ASN C 1 206 ? 43.318 4.179 20.888 1.00 51.75 202 ASN C C 1
ATOM 6775 O O . ASN C 1 206 ? 43.415 2.949 20.733 1.00 51.45 202 ASN C O 1
ATOM 6780 N N . ALA C 1 207 ? 42.797 4.762 21.984 1.00 47.95 203 ALA C N 1
ATOM 6781 C CA . ALA C 1 207 ? 42.580 4.039 23.243 1.00 43.30 203 ALA C CA 1
ATOM 6782 C C . ALA C 1 207 ? 41.642 2.887 22.995 1.00 41.55 203 ALA C C 1
ATOM 6783 O O . ALA C 1 207 ? 40.677 3.041 22.285 1.00 41.14 203 ALA C O 1
ATOM 6796 N N . ILE C 1 209 ? 38.700 0.757 24.327 1.00 34.44 205 ILE C N 1
ATOM 6797 C CA . ILE C 1 209 ? 37.592 0.809 25.348 1.00 32.94 205 ILE C CA 1
ATOM 6798 C C . ILE C 1 209 ? 36.962 -0.565 25.376 1.00 32.14 205 ILE C C 1
ATOM 6799 O O . ILE C 1 209 ? 36.303 -0.974 24.370 1.00 32.34 205 ILE C O 1
ATOM 6804 N N . CYS C 1 210 ? 37.142 -1.287 26.479 1.00 31.40 206 CYS C N 1
ATOM 6805 C CA . CYS C 1 210 ? 36.724 -2.698 26.587 1.00 31.81 206 CYS C CA 1
ATOM 6806 C C . CYS C 1 210 ? 35.615 -3.031 27.632 1.00 30.96 206 CYS C C 1
ATOM 6807 O O . CYS C 1 210 ? 35.850 -2.878 28.853 1.00 30.54 206 CYS C O 1
ATOM 6810 N N . PRO C 1 211 ? 34.462 -3.591 27.177 1.00 30.80 207 PRO C N 1
ATOM 6811 C CA . PRO C 1 211 ? 33.435 -4.076 28.143 1.00 30.03 207 PRO C CA 1
ATOM 6812 C C . PRO C 1 211 ? 33.867 -5.374 28.798 1.00 29.80 207 PRO C C 1
ATOM 6813 O O . PRO C 1 211 ? 34.522 -6.193 28.143 1.00 30.24 207 PRO C O 1
ATOM 6817 N N . LEU C 1 212 ? 33.513 -5.537 30.064 1.00 28.74 208 LEU C N 1
ATOM 6818 C CA . LEU C 1 212 ? 33.821 -6.725 30.810 1.00 28.98 208 LEU C CA 1
ATOM 6819 C C . LEU C 1 212 ? 32.578 -7.519 31.190 1.00 29.14 208 LEU C C 1
ATOM 6820 O O . LEU C 1 212 ? 31.496 -6.955 31.469 1.00 28.07 208 LEU C O 1
ATOM 6825 N N . GLU C 1 213 ? 32.730 -8.842 31.149 1.00 30.15 209 GLU C N 1
ATOM 6826 C CA . GLU C 1 213 ? 31.665 -9.793 31.470 1.00 30.56 209 GLU C CA 1
ATOM 6827 C C . GLU C 1 213 ? 32.183 -10.895 32.387 1.00 31.37 209 GLU C C 1
ATOM 6828 O O . GLU C 1 213 ? 33.395 -11.093 32.507 1.00 31.33 209 GLU C O 1
ATOM 6834 N N . PRO C 1 214 ? 31.278 -11.612 33.067 1.00 32.04 210 PRO C N 1
ATOM 6835 C CA . PRO C 1 214 ? 31.719 -12.793 33.788 1.00 32.95 210 PRO C CA 1
ATOM 6836 C C . PRO C 1 214 ? 32.015 -13.956 32.804 1.00 34.69 210 PRO C C 1
ATOM 6837 O O . PRO C 1 214 ? 31.277 -14.167 31.834 1.00 33.40 210 PRO C O 1
ATOM 6841 N N . LEU C 1 215 ? 33.113 -14.678 33.054 1.00 36.49 211 LEU C N 1
ATOM 6842 C CA . LEU C 1 215 ? 33.486 -15.836 32.238 1.00 38.49 211 LEU C CA 1
ATOM 6843 C C . LEU C 1 215 ? 32.382 -16.904 32.345 1.00 38.69 211 LEU C C 1
ATOM 6844 O O . LEU C 1 215 ? 32.025 -17.511 31.368 1.00 38.75 211 LEU C O 1
ATOM 6849 N N . ASN C 1 216 ? 31.869 -17.070 33.567 1.00 38.76 212 ASN C N 1
ATOM 6850 C CA . ASN C 1 216 ? 30.688 -17.894 33.943 1.00 39.14 212 ASN C CA 1
ATOM 6851 C C . ASN C 1 216 ? 29.404 -17.612 33.131 1.00 38.66 212 ASN C C 1
ATOM 6852 O O . ASN C 1 216 ? 28.623 -18.507 32.887 1.00 39.69 212 ASN C O 1
ATOM 6857 N N . SER C 1 217 ? 29.174 -16.352 32.762 1.00 37.56 213 SER C N 1
ATOM 6858 C CA . SER C 1 217 ? 27.957 -15.913 32.061 1.00 36.54 213 SER C CA 1
ATOM 6859 C C . SER C 1 217 ? 28.343 -14.917 30.957 1.00 35.90 213 SER C C 1
ATOM 6860 O O . SER C 1 217 ? 28.170 -13.715 31.121 1.00 34.50 213 SER C O 1
ATOM 6863 N N . PRO C 1 218 ? 28.889 -15.429 29.825 1.00 36.60 214 PRO C N 1
ATOM 6864 C CA . PRO C 1 218 ? 29.536 -14.580 28.816 1.00 36.15 214 PRO C CA 1
ATOM 6865 C C . PRO C 1 218 ? 28.572 -14.043 27.770 1.00 35.44 214 PRO C C 1
ATOM 6866 O O . PRO C 1 218 ? 28.726 -14.307 26.555 1.00 34.80 214 PRO C O 1
ATOM 6870 N N . THR C 1 219 ? 27.606 -13.251 28.250 1.00 34.05 215 THR C N 1
ATOM 6871 C CA . THR C 1 219 ? 26.450 -12.831 27.440 1.00 33.59 215 THR C CA 1
ATOM 6872 C C . THR C 1 219 ? 26.897 -11.893 26.350 1.00 33.40 215 THR C C 1
ATOM 6873 O O . THR C 1 219 ? 26.479 -12.048 25.216 1.00 33.28 215 THR C O 1
ATOM 6877 N N . LEU C 1 220 ? 27.849 -10.999 26.660 1.00 33.53 216 LEU C N 1
ATOM 6878 C CA . LEU C 1 220 ? 28.300 -10.017 25.664 1.00 33.63 216 LEU C CA 1
ATOM 6879 C C . LEU C 1 220 ? 29.096 -10.640 24.525 1.00 34.60 216 LEU C C 1
ATOM 6880 O O . LEU C 1 220 ? 28.919 -10.244 23.375 1.00 34.51 216 LEU C O 1
ATOM 6885 N N . SER C 1 221 ? 29.988 -11.571 24.850 1.00 35.05 217 SER C N 1
ATOM 6886 C CA . SER C 1 221 ? 30.820 -12.218 23.813 1.00 36.40 217 SER C CA 1
ATOM 6887 C C . SER C 1 221 ? 30.031 -13.240 22.978 1.00 37.29 217 SER C C 1
ATOM 6888 O O . SER C 1 221 ? 30.264 -13.340 21.806 1.00 37.78 217 SER C O 1
ATOM 6891 N N . THR C 1 222 ? 29.093 -13.962 23.593 1.00 37.57 218 THR C N 1
ATOM 6892 C CA . THR C 1 222 ? 28.320 -14.980 22.892 1.00 38.21 218 THR C CA 1
ATOM 6893 C C . THR C 1 222 ? 27.041 -14.482 22.222 1.00 38.09 218 THR C C 1
ATOM 6894 O O . THR C 1 222 ? 26.637 -15.006 21.176 1.00 38.41 218 THR C O 1
ATOM 6898 N N . GLY C 1 223 ? 26.419 -13.472 22.819 1.00 37.23 219 GLY C N 1
ATOM 6899 C CA . GLY C 1 223 ? 25.149 -12.996 22.377 1.00 36.93 219 GLY C CA 1
ATOM 6900 C C . GLY C 1 223 ? 23.979 -13.795 22.929 1.00 36.71 219 GLY C C 1
ATOM 6901 O O . GLY C 1 223 ? 22.863 -13.565 22.500 1.00 36.26 219 GLY C O 1
ATOM 6902 N N . TYR C 1 224 ? 24.226 -14.741 23.841 1.00 37.19 220 TYR C N 1
ATOM 6903 C CA . TYR C 1 224 ? 23.164 -15.621 24.341 1.00 38.06 220 TYR C CA 1
ATOM 6904 C C . TYR C 1 224 ? 23.395 -16.327 25.691 1.00 38.51 220 TYR C C 1
ATOM 6905 O O . TYR C 1 224 ? 22.441 -16.542 26.412 1.00 38.24 220 TYR C O 1
ATOM 6923 N N . VAL C 1 226 ? 23.595 -17.061 29.272 1.00 38.61 222 VAL C N 1
ATOM 6924 C CA . VAL C 1 226 ? 23.249 -16.424 30.523 1.00 38.72 222 VAL C CA 1
ATOM 6925 C C . VAL C 1 226 ? 23.371 -17.532 31.575 1.00 38.84 222 VAL C C 1
ATOM 6926 O O . VAL C 1 226 ? 22.810 -18.600 31.410 1.00 39.54 222 VAL C O 1
ATOM 6930 N N . ALA C 1 227 ? 24.087 -17.272 32.651 1.00 38.62 223 ALA C N 1
ATOM 6931 C CA . ALA C 1 227 ? 24.174 -18.208 33.788 1.00 39.46 223 ALA C CA 1
ATOM 6932 C C . ALA C 1 227 ? 24.365 -17.451 35.086 1.00 38.80 223 ALA C C 1
ATOM 6933 O O . ALA C 1 227 ? 24.611 -16.253 35.083 1.00 37.62 223 ALA C O 1
ATOM 6944 N N . HIS C 1 229 ? 26.051 -16.044 38.339 1.00 36.98 225 HIS C N 1
ATOM 6945 C CA . HIS C 1 229 ? 27.405 -15.589 38.647 1.00 35.84 225 HIS C CA 1
ATOM 6946 C C . HIS C 1 229 ? 27.329 -14.620 39.814 1.00 34.88 225 HIS C C 1
ATOM 6947 O O . HIS C 1 229 ? 26.270 -14.102 40.075 1.00 35.02 225 HIS C O 1
ATOM 6954 N N . ARG C 1 230 ? 28.453 -14.370 40.471 1.00 34.06 226 ARG C N 1
ATOM 6955 C CA . ARG C 1 230 ? 28.506 -13.606 41.715 1.00 33.14 226 ARG C CA 1
ATOM 6956 C C . ARG C 1 230 ? 29.077 -12.176 41.569 1.00 31.46 226 ARG C C 1
ATOM 6957 O O . ARG C 1 230 ? 29.297 -11.518 42.592 1.00 30.85 226 ARG C O 1
ATOM 6965 N N . ILE C 1 231 ? 29.299 -11.713 40.329 1.00 30.31 227 ILE C N 1
ATOM 6966 C CA . ILE C 1 231 ? 29.814 -10.383 40.076 1.00 29.76 227 ILE C CA 1
ATOM 6967 C C . ILE C 1 231 ? 28.635 -9.386 40.064 1.00 29.48 227 ILE C C 1
ATOM 6968 O O . ILE C 1 231 ? 28.197 -8.883 39.009 1.00 29.23 227 ILE C O 1
ATOM 6973 N N . GLU C 1 232 ? 28.165 -9.084 41.261 1.00 29.88 228 GLU C N 1
ATOM 6974 C CA . GLU C 1 232 ? 26.969 -8.273 41.461 1.00 29.88 228 GLU C CA 1
ATOM 6975 C C . GLU C 1 232 ? 27.151 -6.923 40.836 1.00 28.05 228 GLU C C 1
ATOM 6976 O O . GLU C 1 232 ? 28.147 -6.250 41.090 1.00 27.15 228 GLU C O 1
ATOM 6982 N N . GLY C 1 233 ? 26.196 -6.562 39.996 1.00 27.03 229 GLY C N 1
ATOM 6983 C CA . GLY C 1 233 ? 26.143 -5.269 39.327 1.00 26.44 229 GLY C CA 1
ATOM 6984 C C . GLY C 1 233 ? 26.376 -5.354 37.843 1.00 26.52 229 GLY C C 1
ATOM 6985 O O . GLY C 1 233 ? 26.071 -4.429 37.107 1.00 26.06 229 GLY C O 1
ATOM 6986 N N . ILE C 1 234 ? 26.949 -6.464 37.390 1.00 26.75 230 ILE C N 1
ATOM 6987 C CA . ILE C 1 234 ? 27.192 -6.632 35.978 1.00 26.79 230 ILE C CA 1
ATOM 6988 C C . ILE C 1 234 ? 26.468 -7.849 35.441 1.00 27.06 230 ILE C C 1
ATOM 6989 O O . ILE C 1 234 ? 26.085 -8.692 36.187 1.00 26.89 230 ILE C O 1
ATOM 6994 N N . SER C 1 235 ? 26.316 -7.929 34.135 1.00 28.00 231 SER C N 1
ATOM 6995 C CA . SER C 1 235 ? 25.753 -9.120 33.449 1.00 29.08 231 SER C CA 1
ATOM 6996 C C . SER C 1 235 ? 24.388 -9.555 33.970 1.00 30.05 231 SER C C 1
ATOM 6997 O O . SER C 1 235 ? 24.206 -10.589 34.626 1.00 29.51 231 SER C O 1
ATOM 7000 N N . ASP C 1 236 ? 23.402 -8.731 33.647 1.00 31.77 232 ASP C N 1
ATOM 7001 C CA . ASP C 1 236 ? 22.063 -8.827 34.231 1.00 32.65 232 ASP C CA 1
ATOM 7002 C C . ASP C 1 236 ? 21.114 -9.580 33.283 1.00 33.59 232 ASP C C 1
ATOM 7003 O O . ASP C 1 236 ? 19.984 -9.112 33.034 1.00 32.64 232 ASP C O 1
ATOM 7008 N N . GLU C 1 237 ? 21.589 -10.697 32.737 1.00 34.43 233 GLU C N 1
ATOM 7009 C CA . GLU C 1 237 ? 20.826 -11.658 31.921 1.00 35.34 233 GLU C CA 1
ATOM 7010 C C . GLU C 1 237 ? 20.473 -11.251 30.493 1.00 34.11 233 GLU C C 1
ATOM 7011 O O . GLU C 1 237 ? 19.761 -11.974 29.855 1.00 33.82 233 GLU C O 1
ATOM 7017 N N . PHE C 1 238 ? 20.952 -10.118 29.995 1.00 33.27 234 PHE C N 1
ATOM 7018 C CA . PHE C 1 238 ? 20.714 -9.742 28.602 1.00 33.37 234 PHE C CA 1
ATOM 7019 C C . PHE C 1 238 ? 21.719 -8.664 28.240 1.00 32.69 234 PHE C C 1
ATOM 7020 O O . PHE C 1 238 ? 22.467 -8.230 29.079 1.00 31.79 234 PHE C O 1
ATOM 7028 N N . ILE C 1 239 ? 21.711 -8.246 26.986 1.00 32.70 235 ILE C N 1
ATOM 7029 C CA . ILE C 1 239 ? 22.637 -7.240 26.516 1.00 33.01 235 ILE C CA 1
ATOM 7030 C C . ILE C 1 239 ? 21.858 -5.943 26.505 1.00 32.71 235 ILE C C 1
ATOM 7031 O O . ILE C 1 239 ? 20.902 -5.816 25.753 1.00 32.24 235 ILE C O 1
ATOM 7036 N N . PRO C 1 240 ? 22.247 -4.971 27.348 1.00 32.85 236 PRO C N 1
ATOM 7037 C CA . PRO C 1 240 ? 21.434 -3.741 27.386 1.00 32.83 236 PRO C CA 1
ATOM 7038 C C . PRO C 1 240 ? 21.464 -2.947 26.077 1.00 33.54 236 PRO C C 1
ATOM 7039 O O . PRO C 1 240 ? 22.479 -2.966 25.364 1.00 31.77 236 PRO C O 1
ATOM 7043 N N . ASP C 1 241 ? 20.355 -2.282 25.746 1.00 34.22 237 ASP C N 1
ATOM 7044 C CA . ASP C 1 241 ? 20.318 -1.438 24.521 1.00 35.94 237 ASP C CA 1
ATOM 7045 C C . ASP C 1 241 ? 21.374 -0.315 24.502 1.00 34.59 237 ASP C C 1
ATOM 7046 O O . ASP C 1 241 ? 21.823 0.115 23.457 1.00 33.26 237 ASP C O 1
ATOM 7051 N N . LEU C 1 242 ? 21.700 0.190 25.685 1.00 33.84 238 LEU C N 1
ATOM 7052 C CA . LEU C 1 242 ? 22.716 1.263 25.832 1.00 33.57 238 LEU C CA 1
ATOM 7053 C C . LEU C 1 242 ? 24.118 0.875 25.342 1.00 33.39 238 LEU C C 1
ATOM 7054 O O . LEU C 1 242 ? 24.866 1.716 24.800 1.00 32.27 238 LEU C O 1
ATOM 7059 N N . VAL C 1 243 ? 24.480 -0.385 25.521 1.00 33.32 239 VAL C N 1
ATOM 7060 C CA . VAL C 1 243 ? 25.812 -0.772 25.161 1.00 34.31 239 VAL C CA 1
ATOM 7061 C C . VAL C 1 243 ? 25.856 -1.181 23.693 1.00 35.47 239 VAL C C 1
ATOM 7062 O O . VAL C 1 243 ? 25.038 -1.968 23.235 1.00 35.47 239 VAL C O 1
ATOM 7075 N N . LEU C 1 245 ? 28.209 -2.869 21.332 1.00 38.21 241 LEU C N 1
ATOM 7076 C CA . LEU C 1 245 ? 29.415 -3.690 21.285 1.00 39.81 241 LEU C CA 1
ATOM 7077 C C . LEU C 1 245 ? 30.208 -3.530 19.983 1.00 42.32 241 LEU C C 1
ATOM 7078 O O . LEU C 1 245 ? 31.421 -3.719 19.982 1.00 42.31 241 LEU C O 1
ATOM 7083 N N . ASP C 1 246 ? 29.533 -3.140 18.900 1.00 44.50 242 ASP C N 1
ATOM 7084 C CA . ASP C 1 246 ? 30.208 -2.826 17.648 1.00 47.82 242 ASP C CA 1
ATOM 7085 C C . ASP C 1 246 ? 30.960 -1.532 17.628 1.00 48.08 242 ASP C C 1
ATOM 7086 O O . ASP C 1 246 ? 31.844 -1.384 16.798 1.00 50.86 242 ASP C O 1
ATOM 7100 N N . LEU C 1 248 ? 32.491 -0.623 20.508 1.00 43.54 244 LEU C N 1
ATOM 7101 C CA . LEU C 1 248 ? 33.560 -0.841 21.518 1.00 42.74 244 LEU C CA 1
ATOM 7102 C C . LEU C 1 248 ? 34.632 -1.801 20.998 1.00 42.32 244 LEU C C 1
ATOM 7103 O O . LEU C 1 248 ? 34.461 -2.455 19.994 1.00 42.33 244 LEU C O 1
ATOM 7108 N N . ASP C 1 249 ? 35.739 -1.893 21.712 1.00 41.79 245 ASP C N 1
ATOM 7109 C CA . ASP C 1 249 ? 36.760 -2.898 21.415 1.00 43.04 245 ASP C CA 1
ATOM 7110 C C . ASP C 1 249 ? 36.396 -4.225 22.089 1.00 41.88 245 ASP C C 1
ATOM 7111 O O . ASP C 1 249 ? 35.276 -4.367 22.572 1.00 39.75 245 ASP C O 1
ATOM 7116 N N . ASN C 1 250 ? 37.284 -5.210 22.065 1.00 41.86 246 ASN C N 1
ATOM 7117 C CA . ASN C 1 250 ? 36.889 -6.578 22.422 1.00 41.88 246 ASN C CA 1
ATOM 7118 C C . ASN C 1 250 ? 36.526 -6.806 23.871 1.00 40.31 246 ASN C C 1
ATOM 7119 O O . ASN C 1 250 ? 37.115 -6.212 24.753 1.00 39.54 246 ASN C O 1
ATOM 7124 N N . VAL C 1 251 ? 35.570 -7.728 24.066 1.00 39.44 247 VAL C N 1
ATOM 7125 C CA . VAL C 1 251 ? 35.032 -8.126 25.363 1.00 38.85 247 VAL C CA 1
ATOM 7126 C C . VAL C 1 251 ? 36.132 -8.783 26.216 1.00 38.98 247 VAL C C 1
ATOM 7127 O O . VAL C 1 251 ? 36.914 -9.555 25.719 1.00 39.63 247 VAL C O 1
ATOM 7131 N N . VAL C 1 252 ? 36.201 -8.421 27.503 1.00 37.97 248 VAL C N 1
ATOM 7132 C CA . VAL C 1 252 ? 37.060 -9.086 28.466 1.00 37.50 248 VAL C CA 1
ATOM 7133 C C . VAL C 1 252 ? 36.189 -9.913 29.405 1.00 36.65 248 VAL C C 1
ATOM 7134 O O . VAL C 1 252 ? 35.069 -9.470 29.830 1.00 36.73 248 VAL C O 1
ATOM 7138 N N . SER C 1 253 ? 36.661 -11.112 29.719 1.00 36.03 249 SER C N 1
ATOM 7139 C CA . SER C 1 253 ? 35.901 -12.052 30.522 1.00 36.00 249 SER C CA 1
ATOM 7140 C C . SER C 1 253 ? 36.709 -12.450 31.702 1.00 36.38 249 SER C C 1
ATOM 7141 O O . SER C 1 253 ? 37.836 -12.952 31.533 1.00 36.94 249 SER C O 1
ATOM 7144 N N . VAL C 1 254 ? 36.132 -12.264 32.892 1.00 35.29 250 VAL C N 1
ATOM 7145 C CA . VAL C 1 254 ? 36.802 -12.587 34.138 1.00 35.75 250 VAL C CA 1
ATOM 7146 C C . VAL C 1 254 ? 35.958 -13.601 34.908 1.00 36.16 250 VAL C C 1
ATOM 7147 O O . VAL C 1 254 ? 34.734 -13.432 35.044 1.00 34.70 250 VAL C O 1
ATOM 7151 N N . ASP C 1 255 ? 36.625 -14.599 35.480 1.00 36.74 251 ASP C N 1
ATOM 7152 C CA . ASP C 1 255 ? 35.963 -15.605 36.304 1.00 37.53 251 ASP C CA 1
ATOM 7153 C C . ASP C 1 255 ? 35.593 -14.952 37.634 1.00 36.76 251 ASP C C 1
ATOM 7154 O O . ASP C 1 255 ? 36.404 -14.231 38.237 1.00 35.46 251 ASP C O 1
ATOM 7159 N N . ASP C 1 256 ? 34.361 -15.201 38.065 1.00 36.65 252 ASP C N 1
ATOM 7160 C CA . ASP C 1 256 ? 33.798 -14.594 39.264 1.00 36.26 252 ASP C CA 1
ATOM 7161 C C . ASP C 1 256 ? 34.579 -14.906 40.531 1.00 36.08 252 ASP C C 1
ATOM 7162 O O . ASP C 1 256 ? 34.701 -14.048 41.392 1.00 35.12 252 ASP C O 1
ATOM 7167 N N . GLY C 1 257 ? 35.150 -16.110 40.613 1.00 36.33 253 GLY C N 1
ATOM 7168 C CA . GLY C 1 257 ? 36.060 -16.449 41.705 1.00 36.36 253 GLY C CA 1
ATOM 7169 C C . GLY C 1 257 ? 37.395 -15.717 41.647 1.00 35.75 253 GLY C C 1
ATOM 7170 O O . GLY C 1 257 ? 37.918 -15.336 42.680 1.00 35.83 253 GLY C O 1
ATOM 7171 N N . ASP C 1 258 ? 37.958 -15.540 40.453 1.00 35.67 254 ASP C N 1
ATOM 7172 C CA . ASP C 1 258 ? 39.162 -14.673 40.215 1.00 35.59 254 ASP C CA 1
ATOM 7173 C C . ASP C 1 258 ? 38.835 -13.235 40.714 1.00 33.97 254 ASP C C 1
ATOM 7174 O O . ASP C 1 258 ? 39.608 -12.632 41.472 1.00 33.71 254 ASP C O 1
ATOM 7179 N N . ALA C 1 259 ? 37.639 -12.753 40.375 1.00 32.75 255 ALA C N 1
ATOM 7180 C CA . ALA C 1 259 ? 37.151 -11.419 40.826 1.00 31.65 255 ALA C CA 1
ATOM 7181 C C . ALA C 1 259 ? 37.110 -11.298 42.349 1.00 30.97 255 ALA C C 1
ATOM 7182 O O . ALA C 1 259 ? 37.639 -10.332 42.940 1.00 30.12 255 ALA C O 1
ATOM 7184 N N . ILE C 1 260 ? 36.496 -12.286 42.986 1.00 31.37 256 ILE C N 1
ATOM 7185 C CA . ILE C 1 260 ? 36.410 -12.312 44.451 1.00 31.64 256 ILE C CA 1
ATOM 7186 C C . ILE C 1 260 ? 37.777 -12.305 45.121 1.00 32.13 256 ILE C C 1
ATOM 7187 O O . ILE C 1 260 ? 38.008 -11.595 46.102 1.00 31.84 256 ILE C O 1
ATOM 7192 N N . VAL C 1 261 ? 38.701 -13.089 44.599 1.00 33.12 257 VAL C N 1
ATOM 7193 C CA . VAL C 1 261 ? 39.992 -13.179 45.252 1.00 33.64 257 VAL C CA 1
ATOM 7194 C C . VAL C 1 261 ? 40.764 -11.861 45.051 1.00 32.65 257 VAL C C 1
ATOM 7195 O O . VAL C 1 261 ? 41.415 -11.404 45.967 1.00 31.35 257 VAL C O 1
ATOM 7199 N N . MET C 1 262 ? 40.597 -11.235 43.882 1.00 32.22 258 MET C N 1
ATOM 7200 C CA . MET C 1 262 ? 41.221 -9.917 43.614 1.00 31.81 258 MET C CA 1
ATOM 7201 C C . MET C 1 262 ? 40.683 -8.842 44.525 1.00 30.66 258 MET C C 1
ATOM 7202 O O . MET C 1 262 ? 41.464 -8.031 45.060 1.00 30.47 258 MET C O 1
ATOM 7207 N N . ALA C 1 263 ? 39.384 -8.879 44.809 1.00 30.20 259 ALA C N 1
ATOM 7208 C CA . ALA C 1 263 ? 38.778 -7.892 45.705 1.00 29.41 259 ALA C CA 1
ATOM 7209 C C . ALA C 1 263 ? 39.298 -8.085 47.147 1.00 30.03 259 ALA C C 1
ATOM 7210 O O . ALA C 1 263 ? 39.546 -7.124 47.855 1.00 28.96 259 ALA C O 1
ATOM 7212 N N . GLN C 1 264 ? 39.459 -9.340 47.561 1.00 31.55 260 GLN C N 1
ATOM 7213 C CA . GLN C 1 264 ? 40.041 -9.678 48.887 1.00 32.49 260 GLN C CA 1
ATOM 7214 C C . GLN C 1 264 ? 41.466 -9.122 49.014 1.00 32.59 260 GLN C C 1
ATOM 7215 O O . GLN C 1 264 ? 41.784 -8.489 50.018 1.00 32.92 260 GLN C O 1
ATOM 7232 N N . LEU C 1 266 ? 42.690 -6.649 47.339 1.00 29.21 262 LEU C N 1
ATOM 7233 C CA . LEU C 1 266 ? 42.568 -5.183 47.374 1.00 27.66 262 LEU C CA 1
ATOM 7234 C C . LEU C 1 266 ? 42.243 -4.693 48.774 1.00 27.10 262 LEU C C 1
ATOM 7235 O O . LEU C 1 266 ? 42.929 -3.801 49.275 1.00 26.71 262 LEU C O 1
ATOM 7240 N N . ALA C 1 267 ? 41.298 -5.326 49.445 1.00 27.24 263 ALA C N 1
ATOM 7241 C CA . ALA C 1 267 ? 40.983 -4.970 50.789 1.00 27.90 263 ALA C CA 1
ATOM 7242 C C . ALA C 1 267 ? 42.215 -5.140 51.735 1.00 29.30 263 ALA C C 1
ATOM 7243 O O . ALA C 1 267 ? 42.488 -4.268 52.565 1.00 27.86 263 ALA C O 1
ATOM 7254 N N . CYS C 1 269 ? 45.211 -4.726 51.026 1.00 36.22 265 CYS C N 1
ATOM 7255 C CA . CYS C 1 269 ? 46.054 -3.527 50.837 1.00 36.91 265 CYS C CA 1
ATOM 7256 C C . CYS C 1 269 ? 45.374 -2.169 51.192 1.00 34.07 265 CYS C C 1
ATOM 7257 O O . CYS C 1 269 ? 45.918 -1.125 50.865 1.00 34.86 265 CYS C O 1
ATOM 7260 N N . GLY C 1 270 ? 44.242 -2.179 51.885 1.00 31.13 266 GLY C N 1
ATOM 7261 C CA . GLY C 1 270 ? 43.603 -0.961 52.352 1.00 29.31 266 GLY C CA 1
ATOM 7262 C C . GLY C 1 270 ? 42.475 -0.412 51.472 1.00 27.89 266 GLY C C 1
ATOM 7263 O O . GLY C 1 270 ? 41.926 0.608 51.806 1.00 26.84 266 GLY C O 1
ATOM 7264 N N . LEU C 1 271 ? 42.127 -1.108 50.388 1.00 27.22 267 LEU C N 1
ATOM 7265 C CA . LEU C 1 271 ? 41.087 -0.685 49.451 1.00 26.54 267 LEU C CA 1
ATOM 7266 C C . LEU C 1 271 ? 39.947 -1.609 49.543 1.00 26.13 267 LEU C C 1
ATOM 7267 O O . LEU C 1 271 ? 39.924 -2.666 48.892 1.00 26.27 267 LEU C O 1
ATOM 7272 N N . GLY C 1 272 ? 38.975 -1.255 50.366 1.00 25.61 268 GLY C N 1
ATOM 7273 C CA . GLY C 1 272 ? 37.791 -2.123 50.531 1.00 25.64 268 GLY C CA 1
ATOM 7274 C C . GLY C 1 272 ? 36.776 -1.918 49.442 1.00 25.28 268 GLY C C 1
ATOM 7275 O O . GLY C 1 272 ? 36.090 -0.905 49.435 1.00 24.75 268 GLY C O 1
ATOM 7276 N N . VAL C 1 273 ? 36.650 -2.911 48.556 1.00 25.67 269 VAL C N 1
ATOM 7277 C CA . VAL C 1 273 ? 35.963 -2.769 47.270 1.00 25.25 269 VAL C CA 1
ATOM 7278 C C . VAL C 1 273 ? 35.021 -3.911 47.037 1.00 25.57 269 VAL C C 1
ATOM 7279 O O . VAL C 1 273 ? 35.180 -5.001 47.618 1.00 26.18 269 VAL C O 1
ATOM 7283 N N . GLY C 1 274 ? 34.012 -3.637 46.214 1.00 25.08 270 GLY C N 1
ATOM 7284 C CA . GLY C 1 274 ? 33.007 -4.629 45.847 1.00 25.35 270 GLY C CA 1
ATOM 7285 C C . GLY C 1 274 ? 33.576 -5.664 44.913 1.00 25.62 270 GLY C C 1
ATOM 7286 O O . GLY C 1 274 ? 34.693 -5.520 44.379 1.00 25.74 270 GLY C O 1
ATOM 7287 N N . ILE C 1 275 ? 32.796 -6.702 44.700 1.00 25.89 271 ILE C N 1
ATOM 7288 C CA . ILE C 1 275 ? 33.221 -7.813 43.837 1.00 26.44 271 ILE C CA 1
ATOM 7289 C C . ILE C 1 275 ? 33.512 -7.384 42.393 1.00 25.95 271 ILE C C 1
ATOM 7290 O O . ILE C 1 275 ? 34.524 -7.806 41.834 1.00 26.45 271 ILE C O 1
ATOM 7295 N N . SER C 1 276 ? 32.710 -6.482 41.821 1.00 24.92 272 SER C N 1
ATOM 7296 C CA . SER C 1 276 ? 32.933 -5.999 40.436 1.00 24.53 272 SER C CA 1
ATOM 7297 C C . SER C 1 276 ? 34.204 -5.163 40.313 1.00 24.31 272 SER C C 1
ATOM 7298 O O . SER C 1 276 ? 34.781 -5.043 39.206 1.00 24.09 272 SER C O 1
ATOM 7301 N N . SER C 1 277 ? 34.644 -4.578 41.433 1.00 23.98 273 SER C N 1
ATOM 7302 C CA . SER C 1 277 ? 35.913 -3.859 41.456 1.00 24.11 273 SER C CA 1
ATOM 7303 C C . SER C 1 277 ? 37.132 -4.798 41.275 1.00 24.87 273 SER C C 1
ATOM 7304 O O . SER C 1 277 ? 38.062 -4.494 40.534 1.00 25.22 273 SER C O 1
ATOM 7307 N N . GLY C 1 278 ? 37.110 -5.914 41.989 1.00 25.24 274 GLY C N 1
ATOM 7308 C CA . GLY C 1 278 ? 38.018 -7.021 41.796 1.00 26.11 274 GLY C CA 1
ATOM 7309 C C . GLY C 1 278 ? 37.964 -7.556 40.384 1.00 26.59 274 GLY C C 1
ATOM 7310 O O . GLY C 1 278 ? 39.017 -7.805 39.782 1.00 27.02 274 GLY C O 1
ATOM 7311 N N . ALA C 1 279 ? 36.751 -7.691 39.821 1.00 26.43 275 ALA C N 1
ATOM 7312 C CA . ALA C 1 279 ? 36.656 -8.061 38.430 1.00 26.75 275 ALA C CA 1
ATOM 7313 C C . ALA C 1 279 ? 37.320 -7.036 37.527 1.00 26.77 275 ALA C C 1
ATOM 7314 O O . ALA C 1 279 ? 38.063 -7.420 36.612 1.00 27.07 275 ALA C O 1
ATOM 7316 N N . ASN C 1 280 ? 37.106 -5.744 37.774 1.00 26.08 276 ASN C N 1
ATOM 7317 C CA . ASN C 1 280 ? 37.658 -4.718 36.875 1.00 26.23 276 ASN C CA 1
ATOM 7318 C C . ASN C 1 280 ? 39.206 -4.689 36.934 1.00 27.19 276 ASN C C 1
ATOM 7319 O O . ASN C 1 280 ? 39.901 -4.321 35.930 1.00 27.42 276 ASN C O 1
ATOM 7324 N N . PHE C 1 281 ? 39.735 -4.960 38.126 1.00 27.66 277 PHE C N 1
ATOM 7325 C CA . PHE C 1 281 ? 41.189 -5.022 38.302 1.00 28.52 277 PHE C CA 1
ATOM 7326 C C . PHE C 1 281 ? 41.796 -6.074 37.374 1.00 29.57 277 PHE C C 1
ATOM 7327 O O . PHE C 1 281 ? 42.684 -5.752 36.571 1.00 30.23 277 PHE C O 1
ATOM 7335 N N . ILE C 1 282 ? 41.282 -7.301 37.477 1.00 29.92 278 ILE C N 1
ATOM 7336 C CA . ILE C 1 282 ? 41.703 -8.391 36.604 1.00 30.97 278 ILE C CA 1
ATOM 7337 C C . ILE C 1 282 ? 41.499 -7.973 35.158 1.00 31.52 278 ILE C C 1
ATOM 7338 O O . ILE C 1 282 ? 42.418 -8.107 34.344 1.00 32.21 278 ILE C O 1
ATOM 7343 N N . GLY C 1 283 ? 40.306 -7.458 34.820 1.00 30.88 279 GLY C N 1
ATOM 7344 C CA . GLY C 1 283 ? 40.084 -6.952 33.464 1.00 31.27 279 GLY C CA 1
ATOM 7345 C C . GLY C 1 283 ? 41.171 -6.018 32.934 1.00 31.41 279 GLY C C 1
ATOM 7346 O O . GLY C 1 283 ? 41.640 -6.122 31.771 1.00 32.43 279 GLY C O 1
ATOM 7347 N N . ALA C 1 284 ? 41.564 -5.085 33.766 1.00 30.56 280 ALA C N 1
ATOM 7348 C CA . ALA C 1 284 ? 42.511 -4.061 33.378 1.00 30.84 280 ALA C CA 1
ATOM 7349 C C . ALA C 1 284 ? 43.941 -4.725 33.156 1.00 32.40 280 ALA C C 1
ATOM 7350 O O . ALA C 1 284 ? 44.674 -4.364 32.254 1.00 32.49 280 ALA C O 1
ATOM 7352 N N . LEU C 1 285 ? 44.244 -5.730 33.960 1.00 33.12 281 LEU C N 1
ATOM 7353 C CA . LEU C 1 285 ? 45.435 -6.526 33.770 1.00 34.94 281 LEU C CA 1
ATOM 7354 C C . LEU C 1 285 ? 45.313 -7.261 32.427 1.00 35.99 281 LEU C C 1
ATOM 7355 O O . LEU C 1 285 ? 46.272 -7.235 31.652 1.00 36.36 281 LEU C O 1
ATOM 7360 N N . MET C 1 286 ? 44.145 -7.853 32.128 1.00 36.11 282 MET C N 1
ATOM 7361 C CA . MET C 1 286 ? 44.034 -8.633 30.902 1.00 37.61 282 MET C CA 1
ATOM 7362 C C . MET C 1 286 ? 44.236 -7.745 29.689 1.00 38.23 282 MET C C 1
ATOM 7363 O O . MET C 1 286 ? 44.951 -8.130 28.767 1.00 39.90 282 MET C O 1
ATOM 7368 N N . LEU C 1 287 ? 43.668 -6.547 29.682 1.00 37.56 283 LEU C N 1
ATOM 7369 C CA . LEU C 1 287 ? 43.918 -5.585 28.611 1.00 38.18 283 LEU C CA 1
ATOM 7370 C C . LEU C 1 287 ? 45.378 -5.107 28.579 1.00 39.30 283 LEU C C 1
ATOM 7371 O O . LEU C 1 287 ? 45.949 -4.881 27.508 1.00 39.43 283 LEU C O 1
ATOM 7376 N N . GLN C 1 288 ? 45.950 -4.885 29.747 1.00 39.91 284 GLN C N 1
ATOM 7377 C CA . GLN C 1 288 ? 47.375 -4.536 29.818 1.00 41.06 284 GLN C CA 1
ATOM 7378 C C . GLN C 1 288 ? 48.228 -5.603 29.107 1.00 42.96 284 GLN C C 1
ATOM 7379 O O . GLN C 1 288 ? 49.055 -5.266 28.280 1.00 44.18 284 GLN C O 1
ATOM 7385 N N . ASN C 1 289 ? 47.961 -6.871 29.394 1.00 43.83 285 ASN C N 1
ATOM 7386 C CA . ASN C 1 289 ? 48.638 -7.982 28.725 1.00 45.99 285 ASN C CA 1
ATOM 7387 C C . ASN C 1 289 ? 48.500 -7.937 27.206 1.00 47.31 285 ASN C C 1
ATOM 7388 O O . ASN C 1 289 ? 49.453 -8.231 26.472 1.00 47.90 285 ASN C O 1
ATOM 7404 N N . LEU C 1 291 ? 47.849 -5.070 25.423 1.00 46.49 287 LEU C N 1
ATOM 7405 C CA . LEU C 1 291 ? 48.408 -3.850 24.814 1.00 46.73 287 LEU C CA 1
ATOM 7406 C C . LEU C 1 291 ? 49.900 -3.633 25.088 1.00 47.80 287 LEU C C 1
ATOM 7407 O O . LEU C 1 291 ? 50.467 -2.716 24.500 1.00 47.86 287 LEU C O 1
ATOM 7412 N N . GLY C 1 292 ? 50.488 -4.432 25.987 1.00 48.01 288 GLY C N 1
ATOM 7413 C CA . GLY C 1 292 ? 51.912 -4.318 26.385 1.00 49.56 288 GLY C CA 1
ATOM 7414 C C . GLY C 1 292 ? 52.097 -3.849 27.817 1.00 48.65 288 GLY C C 1
ATOM 7415 O O . GLY C 1 292 ? 51.297 -3.041 28.350 1.00 47.98 288 GLY C O 1
ATOM 7425 N N . ASP C 1 294 ? 53.752 -1.924 29.718 1.00 46.23 290 ASP C N 1
ATOM 7426 C CA . ASP C 1 294 ? 53.783 -0.561 30.209 1.00 45.61 290 ASP C CA 1
ATOM 7427 C C . ASP C 1 294 ? 52.657 0.306 29.686 1.00 44.02 290 ASP C C 1
ATOM 7428 O O . ASP C 1 294 ? 52.683 1.518 29.892 1.00 43.40 290 ASP C O 1
ATOM 7433 N N . SER C 1 295 ? 51.673 -0.317 29.030 1.00 43.62 291 SER C N 1
ATOM 7434 C CA . SER C 1 295 ? 50.466 0.377 28.591 1.00 42.26 291 SER C CA 1
ATOM 7435 C C . SER C 1 295 ? 49.722 0.998 29.822 1.00 39.86 291 SER C C 1
ATOM 7436 O O . SER C 1 295 ? 49.786 0.471 30.938 1.00 38.51 291 SER C O 1
ATOM 7439 N N . VAL C 1 296 ? 49.156 2.192 29.568 1.00 38.91 292 VAL C N 1
ATOM 7440 C CA . VAL C 1 296 ? 48.432 2.987 30.543 1.00 37.00 292 VAL C CA 1
ATOM 7441 C C . VAL C 1 296 ? 46.946 2.549 30.458 1.00 35.22 292 VAL C C 1
ATOM 7442 O O . VAL C 1 296 ? 46.227 2.910 29.513 1.00 34.99 292 VAL C O 1
ATOM 7446 N N . ILE C 1 297 ? 46.547 1.714 31.418 1.00 33.64 293 ILE C N 1
ATOM 7447 C CA . ILE C 1 297 ? 45.191 1.213 31.543 1.00 32.36 293 ILE C CA 1
ATOM 7448 C C . ILE C 1 297 ? 44.497 1.803 32.771 1.00 30.71 293 ILE C C 1
ATOM 7449 O O . ILE C 1 297 ? 45.074 1.776 33.891 1.00 29.93 293 ILE C O 1
ATOM 7454 N N . VAL C 1 298 ? 43.272 2.286 32.546 1.00 29.39 294 VAL C N 1
ATOM 7455 C CA . VAL C 1 298 ? 42.393 2.878 33.564 1.00 28.13 294 VAL C CA 1
ATOM 7456 C C . VAL C 1 298 ? 41.172 1.996 33.770 1.00 27.19 294 VAL C C 1
ATOM 7457 O O . VAL C 1 298 ? 40.644 1.439 32.805 1.00 27.34 294 VAL C O 1
ATOM 7461 N N . THR C 1 299 ? 40.697 1.902 35.016 1.00 26.01 295 THR C N 1
ATOM 7462 C CA . THR C 1 299 ? 39.430 1.276 35.306 1.00 25.21 295 THR C CA 1
ATOM 7463 C C . THR C 1 299 ? 38.748 1.966 36.529 1.00 24.09 295 THR C C 1
ATOM 7464 O O . THR C 1 299 ? 39.195 3.043 36.982 1.00 23.86 295 THR C O 1
ATOM 7468 N N . VAL C 1 300 ? 37.663 1.369 37.038 1.00 23.23 296 VAL C N 1
ATOM 7469 C CA . VAL C 1 300 ? 36.923 1.973 38.121 1.00 22.29 296 VAL C CA 1
ATOM 7470 C C . VAL C 1 300 ? 36.594 0.899 39.120 1.00 22.00 296 VAL C C 1
ATOM 7471 O O . VAL C 1 300 ? 36.498 -0.259 38.765 1.00 22.00 296 VAL C O 1
ATOM 7475 N N . PHE C 1 301 ? 36.531 1.286 40.399 1.00 21.73 297 PHE C N 1
ATOM 7476 C CA . PHE C 1 301 ? 36.030 0.458 41.469 1.00 21.77 297 PHE C CA 1
ATOM 7477 C C . PHE C 1 301 ? 34.619 1.032 41.830 1.00 21.51 297 PHE C C 1
ATOM 7478 O O . PHE C 1 301 ? 34.535 2.050 42.491 1.00 21.03 297 PHE C O 1
ATOM 7486 N N . PRO C 1 302 ? 33.544 0.401 41.354 1.00 21.69 298 PRO C N 1
ATOM 7487 C CA . PRO C 1 302 ? 32.191 0.937 41.467 1.00 21.64 298 PRO C CA 1
ATOM 7488 C C . PRO C 1 302 ? 31.708 1.160 42.881 1.00 21.72 298 PRO C C 1
ATOM 7489 O O . PRO C 1 302 ? 31.008 2.142 43.102 1.00 21.18 298 PRO C O 1
ATOM 7493 N N . ASP C 1 303 ? 32.083 0.296 43.824 1.00 22.24 299 ASP C N 1
ATOM 7494 C CA . ASP C 1 303 ? 31.580 0.490 45.211 1.00 22.66 299 ASP C CA 1
ATOM 7495 C C . ASP C 1 303 ? 32.519 -0.106 46.256 1.00 23.25 299 ASP C C 1
ATOM 7496 O O . ASP C 1 303 ? 33.541 -0.689 45.866 1.00 23.62 299 ASP C O 1
ATOM 7501 N N . ASP C 1 304 ? 32.183 0.019 47.544 1.00 23.95 300 ASP C N 1
ATOM 7502 C CA . ASP C 1 304 ? 33.034 -0.530 48.604 1.00 24.87 300 ASP C CA 1
ATOM 7503 C C . ASP C 1 304 ? 32.611 -1.945 48.973 1.00 25.43 300 ASP C C 1
ATOM 7504 O O . ASP C 1 304 ? 31.761 -2.504 48.343 1.00 24.72 300 ASP C O 1
ATOM 7509 N N . ASN C 1 305 ? 33.282 -2.546 49.943 1.00 26.47 301 ASN C N 1
ATOM 7510 C CA . ASN C 1 305 ? 32.953 -3.892 50.359 1.00 27.51 301 ASN C CA 1
ATOM 7511 C C . ASN C 1 305 ? 31.794 -4.046 51.355 1.00 27.84 301 ASN C C 1
ATOM 7512 O O . ASN C 1 305 ? 31.473 -5.160 51.682 1.00 28.37 301 ASN C O 1
ATOM 7535 N N . TYR C 1 308 ? 28.840 -6.279 50.891 1.00 31.51 304 TYR C N 1
ATOM 7536 C CA . TYR C 1 308 ? 29.163 -7.670 50.415 1.00 32.83 304 TYR C CA 1
ATOM 7537 C C . TYR C 1 308 ? 29.545 -8.628 51.570 1.00 34.82 304 TYR C C 1
ATOM 7538 O O . TYR C 1 308 ? 29.997 -9.733 51.319 1.00 34.37 304 TYR C O 1
ATOM 7547 N N . LEU C 1 309 ? 29.318 -8.189 52.818 1.00 37.11 305 LEU C N 1
ATOM 7548 C CA . LEU C 1 309 ? 29.725 -8.945 54.003 1.00 39.50 305 LEU C CA 1
ATOM 7549 C C . LEU C 1 309 ? 28.919 -10.271 54.138 1.00 41.14 305 LEU C C 1
ATOM 7550 O O . LEU C 1 309 ? 29.434 -11.203 54.670 1.00 42.11 305 LEU C O 1
ATOM 7555 N N . SER C 1 310 ? 27.704 -10.348 53.575 1.00 42.99 306 SER C N 1
ATOM 7556 C CA . SER C 1 310 ? 26.893 -11.593 53.539 1.00 44.51 306 SER C CA 1
ATOM 7557 C C . SER C 1 310 ? 27.150 -12.500 52.316 1.00 43.40 306 SER C C 1
ATOM 7558 O O . SER C 1 310 ? 26.373 -13.423 52.081 1.00 45.56 306 SER C O 1
ATOM 7561 N N . THR C 1 311 ? 28.211 -12.240 51.544 1.00 42.13 307 THR C N 1
ATOM 7562 C CA . THR C 1 311 ? 28.454 -12.898 50.244 1.00 41.23 307 THR C CA 1
ATOM 7563 C C . THR C 1 311 ? 29.766 -13.702 50.274 1.00 41.74 307 THR C C 1
ATOM 7564 O O . THR C 1 311 ? 30.479 -13.736 51.289 1.00 41.41 307 THR C O 1
ATOM 7568 N N . ASP C 1 312 ? 30.095 -14.300 49.129 1.00 42.44 308 ASP C N 1
ATOM 7569 C CA . ASP C 1 312 ? 31.308 -15.103 48.975 1.00 43.18 308 ASP C CA 1
ATOM 7570 C C . ASP C 1 312 ? 32.583 -14.290 49.032 1.00 42.71 308 ASP C C 1
ATOM 7571 O O . ASP C 1 312 ? 33.662 -14.853 49.247 1.00 42.76 308 ASP C O 1
ATOM 7576 N N . LEU C 1 313 ? 32.470 -12.969 48.911 1.00 41.84 309 LEU C N 1
ATOM 7577 C CA . LEU C 1 313 ? 33.572 -12.082 49.251 1.00 41.67 309 LEU C CA 1
ATOM 7578 C C . LEU C 1 313 ? 34.170 -12.357 50.631 1.00 43.60 309 LEU C C 1
ATOM 7579 O O . LEU C 1 313 ? 35.384 -12.264 50.786 1.00 42.83 309 LEU C O 1
ATOM 7584 N N . MET C 1 314 ? 33.333 -12.699 51.612 1.00 46.57 310 MET C N 1
ATOM 7585 C CA . MET C 1 314 ? 33.806 -12.983 52.982 1.00 50.77 310 MET C CA 1
ATOM 7586 C C . MET C 1 314 ? 34.157 -14.441 53.289 1.00 54.02 310 MET C C 1
ATOM 7587 O O . MET C 1 314 ? 34.426 -14.771 54.455 1.00 56.23 310 MET C O 1
ATOM 7592 N N . ARG C 1 315 ? 34.138 -15.292 52.264 1.00 55.24 311 ARG C N 1
ATOM 7593 C CA . ARG C 1 315 ? 34.472 -16.707 52.373 1.00 58.21 311 ARG C CA 1
ATOM 7594 C C . ARG C 1 315 ? 35.728 -17.011 51.571 1.00 59.02 311 ARG C C 1
ATOM 7595 O O . ARG C 1 315 ? 36.177 -16.242 50.716 1.00 56.40 311 ARG C O 1
ATOM 7603 N N . GLU C 1 316 ? 36.292 -18.159 51.898 1.00 61.13 312 GLU C N 1
ATOM 7604 C CA . GLU C 1 316 ? 37.471 -18.680 51.249 1.00 62.24 312 GLU C CA 1
ATOM 7605 C C . GLU C 1 316 ? 37.074 -19.154 49.851 1.00 60.18 312 GLU C C 1
ATOM 7606 O O . GLU C 1 316 ? 36.057 -19.815 49.701 1.00 60.42 312 GLU C O 1
ATOM 7612 N N . GLU C 1 317 ? 37.857 -18.787 48.833 1.00 58.81 313 GLU C N 1
ATOM 7613 C CA . GLU C 1 317 ? 37.509 -19.056 47.424 1.00 57.46 313 GLU C CA 1
ATOM 7614 C C . GLU C 1 317 ? 38.462 -20.062 46.782 1.00 58.46 313 GLU C C 1
ATOM 7615 O O . GLU C 1 317 ? 39.659 -19.819 46.723 1.00 58.74 313 GLU C O 1
ATOM 7630 N N . VAL C 1 319 ? 40.782 -21.467 44.536 1.00 61.27 315 VAL C N 1
ATOM 7631 C CA . VAL C 1 319 ? 41.630 -20.984 43.444 1.00 61.69 315 VAL C CA 1
ATOM 7632 C C . VAL C 1 319 ? 41.599 -22.006 42.288 1.00 62.59 315 VAL C C 1
ATOM 7633 O O . VAL C 1 319 ? 41.593 -23.214 42.529 1.00 66.49 315 VAL C O 1
ATOM 7646 N N . GLU C 1 321 ? 43.358 -22.875 38.233 1.00 60.66 317 GLU C N 1
ATOM 7647 C CA . GLU C 1 321 ? 44.626 -22.757 37.503 1.00 61.38 317 GLU C CA 1
ATOM 7648 C C . GLU C 1 321 ? 44.698 -21.520 36.626 1.00 58.08 317 GLU C C 1
ATOM 7649 O O . GLU C 1 321 ? 45.754 -20.922 36.475 1.00 57.57 317 GLU C O 1
ATOM 7655 N N . ASP C 1 322 ? 43.577 -21.161 36.032 1.00 55.50 318 ASP C N 1
ATOM 7656 C CA . ASP C 1 322 ? 43.532 -20.070 35.077 1.00 54.57 318 ASP C CA 1
ATOM 7657 C C . ASP C 1 322 ? 43.272 -18.684 35.682 1.00 51.73 318 ASP C C 1
ATOM 7658 O O . ASP C 1 322 ? 43.164 -17.713 34.933 1.00 51.54 318 ASP C O 1
ATOM 7663 N N . PHE C 1 323 ? 43.156 -18.589 37.003 1.00 49.99 319 PHE C N 1
ATOM 7664 C CA . PHE C 1 323 ? 43.026 -17.284 37.690 1.00 48.23 319 PHE C CA 1
ATOM 7665 C C . PHE C 1 323 ? 44.284 -16.420 37.539 1.00 48.36 319 PHE C C 1
ATOM 7666 O O . PHE C 1 323 ? 45.410 -16.878 37.807 1.00 49.48 319 PHE C O 1
ATOM 7674 N N . LEU C 1 324 ? 44.101 -15.161 37.149 1.00 46.94 320 LEU C N 1
ATOM 7675 C CA . LEU C 1 324 ? 45.214 -14.234 37.110 1.00 47.04 320 LEU C CA 1
ATOM 7676 C C . LEU C 1 324 ? 45.590 -13.811 38.498 1.00 46.94 320 LEU C C 1
ATOM 7677 O O . LEU C 1 324 ? 46.761 -13.512 38.728 1.00 47.00 320 LEU C O 1
ATOM 7682 N N . SER C 1 325 ? 44.636 -13.797 39.434 1.00 46.16 321 SER C N 1
ATOM 7683 C CA . SER C 1 325 ? 44.926 -13.269 40.782 1.00 45.80 321 SER C CA 1
ATOM 7684 C C . SER C 1 325 ? 45.936 -14.094 41.568 1.00 46.49 321 SER C C 1
ATOM 7685 O O . SER C 1 325 ? 46.607 -13.550 42.448 1.00 45.01 321 SER C O 1
ATOM 7697 N N . ASP C 1 327 ? 48.686 -15.153 40.482 1.00 50.04 323 ASP C N 1
ATOM 7698 C CA . ASP C 1 327 ? 50.033 -14.567 40.189 1.00 51.05 323 ASP C CA 1
ATOM 7699 C C . ASP C 1 327 ? 50.218 -13.062 40.502 1.00 48.81 323 ASP C C 1
ATOM 7700 O O . ASP C 1 327 ? 51.268 -12.476 40.160 1.00 48.23 323 ASP C O 1
ATOM 7705 N N . ILE C 1 328 ? 49.245 -12.457 41.188 1.00 46.08 324 ILE C N 1
ATOM 7706 C CA . ILE C 1 328 ? 49.269 -11.024 41.513 1.00 43.23 324 ILE C CA 1
ATOM 7707 C C . ILE C 1 328 ? 49.554 -10.871 42.970 1.00 42.01 324 ILE C C 1
ATOM 7708 O O . ILE C 1 328 ? 48.927 -11.540 43.785 1.00 41.44 324 ILE C O 1
ATOM 7713 N N . THR C 1 329 ? 50.508 -9.976 43.265 1.00 40.59 325 THR C N 1
ATOM 7714 C CA . THR C 1 329 ? 50.875 -9.539 44.584 1.00 39.81 325 THR C CA 1
ATOM 7715 C C . THR C 1 329 ? 50.844 -8.006 44.571 1.00 38.33 325 THR C C 1
ATOM 7716 O O . THR C 1 329 ? 51.602 -7.377 43.820 1.00 37.92 325 THR C O 1
ATOM 7720 N N . LEU C 1 330 ? 50.020 -7.398 45.414 1.00 37.43 326 LEU C N 1
ATOM 7721 C CA . LEU C 1 330 ? 49.918 -5.930 45.409 1.00 37.43 326 LEU C CA 1
ATOM 7722 C C . LEU C 1 330 ? 51.117 -5.325 46.133 1.00 37.59 326 LEU C C 1
ATOM 7723 O O . LEU C 1 330 ? 51.440 -5.770 47.190 1.00 37.20 326 LEU C O 1
ATOM 7737 N N . GLU C 1 332 ? 52.001 -1.398 46.199 1.00 39.42 328 GLU C N 1
ATOM 7738 C CA . GLU C 1 332 ? 51.670 -0.118 46.860 1.00 38.45 328 GLU C CA 1
ATOM 7739 C C . GLU C 1 332 ? 50.706 0.793 46.118 1.00 35.84 328 GLU C C 1
ATOM 7740 O O . GLU C 1 332 ? 50.533 0.651 44.932 1.00 35.77 328 GLU C O 1
ATOM 7746 N N . ILE C 1 333 ? 50.143 1.756 46.842 1.00 33.21 329 ILE C N 1
ATOM 7747 C CA . ILE C 1 333 ? 49.520 2.923 46.234 1.00 31.93 329 ILE C CA 1
ATOM 7748 C C . ILE C 1 333 ? 50.608 3.968 45.973 1.00 31.29 329 ILE C C 1
ATOM 7749 O O . ILE C 1 333 ? 51.161 4.579 46.912 1.00 31.66 329 ILE C O 1
ATOM 7763 N N . ASN C 1 335 ? 50.424 6.688 43.993 1.00 29.06 331 ASN C N 1
ATOM 7764 C CA . ASN C 1 335 ? 49.990 8.075 43.833 1.00 28.59 331 ASN C CA 1
ATOM 7765 C C . ASN C 1 335 ? 48.476 8.123 44.023 1.00 27.61 331 ASN C C 1
ATOM 7766 O O . ASN C 1 335 ? 47.776 7.109 43.828 1.00 27.31 331 ASN C O 1
ATOM 7771 N N . VAL C 1 336 ? 47.990 9.276 44.462 1.00 27.07 332 VAL C N 1
ATOM 7772 C CA . VAL C 1 336 ? 46.552 9.555 44.566 1.00 26.79 332 VAL C CA 1
ATOM 7773 C C . VAL C 1 336 ? 46.316 10.956 44.082 1.00 27.58 332 VAL C C 1
ATOM 7774 O O . VAL C 1 336 ? 46.957 11.885 44.593 1.00 27.43 332 VAL C O 1
ATOM 7778 N N . LEU C 1 337 ? 45.441 11.098 43.087 1.00 28.85 333 LEU C N 1
ATOM 7779 C CA . LEU C 1 337 ? 45.120 12.407 42.507 1.00 30.87 333 LEU C CA 1
ATOM 7780 C C . LEU C 1 337 ? 43.686 12.711 42.873 1.00 31.54 333 LEU C C 1
ATOM 7781 O O . LEU C 1 337 ? 42.861 11.787 42.906 1.00 30.40 333 LEU C O 1
ATOM 7786 N N . ARG C 1 338 ? 43.395 13.987 43.112 1.00 32.90 334 ARG C N 1
ATOM 7787 C CA . ARG C 1 338 ? 42.027 14.408 43.313 1.00 34.65 334 ARG C CA 1
ATOM 7788 C C . ARG C 1 338 ? 41.818 15.906 43.167 1.00 37.15 334 ARG C C 1
ATOM 7789 O O . ARG C 1 338 ? 42.565 16.656 43.787 1.00 38.29 334 ARG C O 1
ATOM 7797 N N . VAL C 1 339 ? 40.793 16.314 42.398 1.00 39.90 335 VAL C N 1
ATOM 7798 C CA . VAL C 1 339 ? 40.577 17.718 41.950 1.00 42.63 335 VAL C CA 1
ATOM 7799 C C . VAL C 1 339 ? 39.206 18.325 42.293 1.00 43.85 335 VAL C C 1
ATOM 7800 O O . VAL C 1 339 ? 38.414 17.753 43.056 1.00 43.65 335 VAL C O 1
ATOM 7824 N N . MET D 1 10 ? 52.881 10.711 52.110 1.00 37.39 6 MET D N 1
ATOM 7825 C CA . MET D 1 10 ? 51.831 11.326 52.946 1.00 37.05 6 MET D CA 1
ATOM 7826 C C . MET D 1 10 ? 51.104 12.482 52.282 1.00 35.21 6 MET D C 1
ATOM 7827 O O . MET D 1 10 ? 49.861 12.660 52.471 1.00 33.67 6 MET D O 1
ATOM 7841 N N . TYR D 1 12 ? 50.424 12.824 48.999 1.00 30.39 8 TYR D N 1
ATOM 7842 C CA . TYR D 1 12 ? 49.363 12.324 48.132 1.00 28.75 8 TYR D CA 1
ATOM 7843 C C . TYR D 1 12 ? 48.344 11.446 48.830 1.00 27.67 8 TYR D C 1
ATOM 7844 O O . TYR D 1 12 ? 47.157 11.525 48.462 1.00 26.71 8 TYR D O 1
ATOM 7853 N N . LEU D 1 13 ? 48.730 10.668 49.840 1.00 26.94 9 LEU D N 1
ATOM 7854 C CA . LEU D 1 13 ? 47.718 9.867 50.576 1.00 26.83 9 LEU D CA 1
ATOM 7855 C C . LEU D 1 13 ? 46.638 10.690 51.309 1.00 26.65 9 LEU D C 1
ATOM 7856 O O . LEU D 1 13 ? 45.524 10.210 51.533 1.00 24.92 9 LEU D O 1
ATOM 7861 N N . GLU D 1 14 ? 46.983 11.923 51.678 1.00 27.34 10 GLU D N 1
ATOM 7862 C CA . GLU D 1 14 ? 46.041 12.853 52.305 1.00 28.04 10 GLU D CA 1
ATOM 7863 C C . GLU D 1 14 ? 44.791 13.065 51.404 1.00 26.99 10 GLU D C 1
ATOM 7864 O O . GLU D 1 14 ? 43.719 13.366 51.895 1.00 25.60 10 GLU D O 1
ATOM 7870 N N . ASN D 1 15 ? 44.957 12.879 50.089 1.00 26.77 11 ASN D N 1
ATOM 7871 C CA . ASN D 1 15 ? 43.818 12.937 49.145 1.00 26.46 11 ASN D CA 1
ATOM 7872 C C . ASN D 1 15 ? 42.779 11.861 49.351 1.00 25.18 11 ASN D C 1
ATOM 7873 O O . ASN D 1 15 ? 41.727 11.924 48.796 1.00 25.06 11 ASN D O 1
ATOM 7878 N N . LEU D 1 16 ? 43.068 10.856 50.151 1.00 24.51 12 LEU D N 1
ATOM 7879 C CA . LEU D 1 16 ? 42.061 9.869 50.513 1.00 23.91 12 LEU D CA 1
ATOM 7880 C C . LEU D 1 16 ? 41.144 10.242 51.702 1.00 23.81 12 LEU D C 1
ATOM 7881 O O . LEU D 1 16 ? 40.268 9.467 52.026 1.00 23.68 12 LEU D O 1
ATOM 7886 N N . VAL D 1 17 ? 41.375 11.369 52.360 1.00 23.64 13 VAL D N 1
ATOM 7887 C CA . VAL D 1 17 ? 40.571 11.729 53.543 1.00 23.84 13 VAL D CA 1
ATOM 7888 C C . VAL D 1 17 ? 40.163 13.160 53.437 1.00 24.01 13 VAL D C 1
ATOM 7889 O O . VAL D 1 17 ? 40.786 13.893 52.703 1.00 23.72 13 VAL D O 1
ATOM 7893 N N . GLY D 1 18 ? 39.074 13.525 54.120 1.00 24.67 14 GLY D N 1
ATOM 7894 C CA . GLY D 1 18 ? 38.643 14.887 54.244 1.00 24.95 14 GLY D CA 1
ATOM 7895 C C . GLY D 1 18 ? 38.033 15.473 52.997 1.00 25.32 14 GLY D C 1
ATOM 7896 O O . GLY D 1 18 ? 37.670 14.745 52.067 1.00 24.83 14 GLY D O 1
ATOM 7908 N N . THR D 1 20 ? 35.098 16.888 52.791 1.00 25.56 16 THR D N 1
ATOM 7909 C CA . THR D 1 20 ? 33.749 16.299 52.724 1.00 25.42 16 THR D CA 1
ATOM 7910 C C . THR D 1 20 ? 32.645 17.368 52.528 1.00 25.60 16 THR D C 1
ATOM 7911 O O . THR D 1 20 ? 32.888 18.510 52.738 1.00 25.29 16 THR D O 1
ATOM 7915 N N . PRO D 1 21 ? 31.442 16.970 52.088 1.00 26.02 17 PRO D N 1
ATOM 7916 C CA . PRO D 1 21 ? 30.364 17.975 51.954 1.00 26.88 17 PRO D CA 1
ATOM 7917 C C . PRO D 1 21 ? 29.883 18.556 53.271 1.00 27.58 17 PRO D C 1
ATOM 7918 O O . PRO D 1 21 ? 29.757 17.825 54.246 1.00 27.49 17 PRO D O 1
ATOM 7922 N N . MET D 1 22 ? 29.556 19.842 53.265 1.00 28.92 18 MET D N 1
ATOM 7923 C CA . MET D 1 22 ? 28.822 20.461 54.378 1.00 31.00 18 MET D CA 1
ATOM 7924 C C . MET D 1 22 ? 27.384 20.681 53.915 1.00 32.01 18 MET D C 1
ATOM 7925 O O . MET D 1 22 ? 27.191 21.308 52.875 1.00 31.85 18 MET D O 1
ATOM 7930 N N . LEU D 1 23 ? 26.399 20.178 54.664 1.00 32.70 19 LEU D N 1
ATOM 7931 C CA . LEU D 1 23 ? 25.019 20.243 54.236 1.00 34.88 19 LEU D CA 1
ATOM 7932 C C . LEU D 1 23 ? 24.238 21.235 55.148 1.00 34.88 19 LEU D C 1
ATOM 7933 O O . LEU D 1 23 ? 24.501 21.316 56.364 1.00 35.06 19 LEU D O 1
ATOM 7938 N N . GLU D 1 24 ? 23.368 22.020 54.532 1.00 35.26 20 GLU D N 1
ATOM 7939 C CA . GLU D 1 24 ? 22.482 22.934 55.268 1.00 37.11 20 GLU D CA 1
ATOM 7940 C C . GLU D 1 24 ? 21.151 22.249 55.212 1.00 36.59 20 GLU D C 1
ATOM 7941 O O . GLU D 1 24 ? 20.549 22.171 54.142 1.00 35.91 20 GLU D O 1
ATOM 7947 N N . LEU D 1 25 ? 20.743 21.692 56.340 1.00 36.76 21 LEU D N 1
ATOM 7948 C CA . LEU D 1 25 ? 19.540 20.915 56.430 1.00 37.92 21 LEU D CA 1
ATOM 7949 C C . LEU D 1 25 ? 18.387 21.751 57.047 1.00 39.97 21 LEU D C 1
ATOM 7950 O O . LEU D 1 25 ? 18.529 22.274 58.160 1.00 39.31 21 LEU D O 1
ATOM 7955 N N . ILE D 1 26 ? 17.273 21.869 56.327 1.00 41.35 22 ILE D N 1
ATOM 7956 C CA . ILE D 1 26 ? 16.063 22.592 56.821 1.00 43.13 22 ILE D CA 1
ATOM 7957 C C . ILE D 1 26 ? 15.057 21.568 57.307 1.00 44.13 22 ILE D C 1
ATOM 7958 O O . ILE D 1 26 ? 14.783 20.555 56.629 1.00 43.06 22 ILE D O 1
ATOM 7963 N N . PHE D 1 27 ? 14.471 21.849 58.473 1.00 45.69 23 PHE D N 1
ATOM 7964 C CA . PHE D 1 27 ? 13.442 21.010 59.022 1.00 46.91 23 PHE D CA 1
ATOM 7965 C C . PHE D 1 27 ? 12.432 21.790 59.870 1.00 51.63 23 PHE D C 1
ATOM 7966 O O . PHE D 1 27 ? 12.628 22.957 60.206 1.00 53.54 23 PHE D O 1
ATOM 7974 N N . ASP D 1 28 ? 11.345 21.113 60.191 1.00 55.45 24 ASP D N 1
ATOM 7975 C CA . ASP D 1 28 ? 10.315 21.647 61.070 1.00 58.60 24 ASP D CA 1
ATOM 7976 C C . ASP D 1 28 ? 10.396 21.010 62.434 1.00 59.08 24 ASP D C 1
ATOM 7977 O O . ASP D 1 28 ? 10.402 19.775 62.559 1.00 57.55 24 ASP D O 1
ATOM 7982 N N . TYR D 1 29 ? 10.461 21.869 63.447 1.00 60.21 25 TYR D N 1
ATOM 7983 C CA . TYR D 1 29 ? 10.319 21.475 64.826 1.00 62.06 25 TYR D CA 1
ATOM 7984 C C . TYR D 1 29 ? 9.038 22.134 65.434 1.00 65.34 25 TYR D C 1
ATOM 7985 O O . TYR D 1 29 ? 8.985 23.360 65.598 1.00 63.58 25 TYR D O 1
ATOM 8005 N N . GLY D 1 31 ? 5.989 23.845 65.453 1.00 74.07 27 GLY D N 1
ATOM 8006 C CA . GLY D 1 31 ? 6.026 23.461 64.048 1.00 72.76 27 GLY D CA 1
ATOM 8007 C C . GLY D 1 31 ? 6.693 24.645 63.388 1.00 73.65 27 GLY D C 1
ATOM 8008 O O . GLY D 1 31 ? 6.069 25.412 62.665 1.00 74.42 27 GLY D O 1
ATOM 8009 N N . GLU D 1 32 ? 7.981 24.783 63.716 1.00 72.51 28 GLU D N 1
ATOM 8010 C CA . GLU D 1 32 ? 8.824 25.931 63.444 1.00 70.47 28 GLU D CA 1
ATOM 8011 C C . GLU D 1 32 ? 9.941 25.513 62.457 1.00 66.98 28 GLU D C 1
ATOM 8012 O O . GLU D 1 32 ? 10.481 24.416 62.582 1.00 64.77 28 GLU D O 1
ATOM 8018 N N . GLU D 1 33 ? 10.276 26.380 61.496 1.00 64.72 29 GLU D N 1
ATOM 8019 C CA . GLU D 1 33 ? 11.365 26.131 60.548 1.00 62.63 29 GLU D CA 1
ATOM 8020 C C . GLU D 1 33 ? 12.752 26.412 61.140 1.00 59.69 29 GLU D C 1
ATOM 8021 O O . GLU D 1 33 ? 13.071 27.562 61.470 1.00 61.04 29 GLU D O 1
ATOM 8027 N N . ARG D 1 34 ? 13.593 25.382 61.190 1.00 54.94 30 ARG D N 1
ATOM 8028 C CA . ARG D 1 34 ? 14.944 25.502 61.708 1.00 51.92 30 ARG D CA 1
ATOM 8029 C C . ARG D 1 34 ? 15.937 25.024 60.660 1.00 49.41 30 ARG D C 1
ATOM 8030 O O . ARG D 1 34 ? 15.550 24.493 59.634 1.00 49.29 30 ARG D O 1
ATOM 8038 N N . ARG D 1 35 ? 17.221 25.224 60.926 1.00 47.46 31 ARG D N 1
ATOM 8039 C CA . ARG D 1 35 ? 18.274 24.617 60.116 1.00 45.28 31 ARG D CA 1
ATOM 8040 C C . ARG D 1 35 ? 19.438 24.250 60.978 1.00 43.92 31 ARG D C 1
ATOM 8041 O O . ARG D 1 35 ? 19.666 24.895 62.013 1.00 42.23 31 ARG D O 1
ATOM 8049 N N . ILE D 1 36 ? 20.179 23.227 60.518 1.00 41.74 32 ILE D N 1
ATOM 8050 C CA . ILE D 1 36 ? 21.418 22.775 61.140 1.00 40.18 32 ILE D CA 1
ATOM 8051 C C . ILE D 1 36 ? 22.401 22.529 59.993 1.00 38.39 32 ILE D C 1
ATOM 8052 O O . ILE D 1 36 ? 22.030 22.070 58.926 1.00 38.54 32 ILE D O 1
ATOM 8057 N N . PHE D 1 37 ? 23.649 22.829 60.238 1.00 37.16 33 PHE D N 1
ATOM 8058 C CA . PHE D 1 37 ? 24.722 22.587 59.275 1.00 35.97 33 PHE D CA 1
ATOM 8059 C C . PHE D 1 37 ? 25.443 21.343 59.729 1.00 34.67 33 PHE D C 1
ATOM 8060 O O . PHE D 1 37 ? 25.749 21.196 60.916 1.00 34.93 33 PHE D O 1
ATOM 8068 N N . VAL D 1 38 ? 25.716 20.445 58.781 1.00 33.20 34 VAL D N 1
ATOM 8069 C CA . VAL D 1 38 ? 26.374 19.189 59.115 1.00 32.15 34 VAL D CA 1
ATOM 8070 C C . VAL D 1 38 ? 27.462 18.728 58.088 1.00 30.41 34 VAL D C 1
ATOM 8071 O O . VAL D 1 38 ? 27.241 18.799 56.881 1.00 29.82 34 VAL D O 1
ATOM 8084 N N . ASN D 1 40 ? 29.210 15.670 56.292 1.00 27.92 36 ASN D N 1
ATOM 8085 C CA . ASN D 1 40 ? 28.945 14.265 55.959 1.00 27.92 36 ASN D CA 1
ATOM 8086 C C . ASN D 1 40 ? 30.285 13.532 55.825 1.00 27.10 36 ASN D C 1
ATOM 8087 O O . ASN D 1 40 ? 30.936 13.594 54.760 1.00 26.72 36 ASN D O 1
ATOM 8092 N N . GLU D 1 41 ? 30.687 12.862 56.900 1.00 26.32 37 GLU D N 1
ATOM 8093 C CA . GLU D 1 41 ? 31.963 12.145 56.989 1.00 25.83 37 GLU D CA 1
ATOM 8094 C C . GLU D 1 41 ? 31.984 10.732 56.441 1.00 25.34 37 GLU D C 1
ATOM 8095 O O . GLU D 1 41 ? 32.950 10.030 56.638 1.00 25.21 37 GLU D O 1
ATOM 8101 N N . SER D 1 42 ? 30.958 10.305 55.706 1.00 25.03 38 SER D N 1
ATOM 8102 C CA . SER D 1 42 ? 31.084 9.049 54.983 1.00 24.68 38 SER D CA 1
ATOM 8103 C C . SER D 1 42 ? 32.008 9.128 53.744 1.00 23.93 38 SER D C 1
ATOM 8104 O O . SER D 1 42 ? 32.402 8.093 53.217 1.00 23.96 38 SER D O 1
ATOM 8107 N N . TYR D 1 43 ? 32.314 10.333 53.273 1.00 23.47 39 TYR D N 1
ATOM 8108 C CA . TYR D 1 43 ? 33.072 10.565 52.050 1.00 22.97 39 TYR D CA 1
ATOM 8109 C C . TYR D 1 43 ? 34.611 10.534 52.369 1.00 22.71 39 TYR D C 1
ATOM 8110 O O . TYR D 1 43 ? 35.310 11.510 52.177 1.00 22.62 39 TYR D O 1
ATOM 8119 N N . ASN D 1 44 ? 35.065 9.403 52.885 1.00 22.61 40 ASN D N 1
ATOM 8120 C CA . ASN D 1 44 ? 36.392 9.153 53.328 1.00 22.74 40 ASN D CA 1
ATOM 8121 C C . ASN D 1 44 ? 36.678 7.680 52.980 1.00 22.94 40 ASN D C 1
ATOM 8122 O O . ASN D 1 44 ? 35.747 6.839 52.815 1.00 22.80 40 ASN D O 1
ATOM 8127 N N . LEU D 1 45 ? 37.960 7.371 52.933 1.00 23.43 41 LEU D N 1
ATOM 8128 C CA . LEU D 1 45 ? 38.487 6.054 52.567 1.00 23.88 41 LEU D CA 1
ATOM 8129 C C . LEU D 1 45 ? 37.716 4.857 53.050 1.00 24.67 41 LEU D C 1
ATOM 8130 O O . LEU D 1 45 ? 37.408 3.966 52.257 1.00 25.25 41 LEU D O 1
ATOM 8135 N N . THR D 1 46 ? 37.478 4.766 54.355 1.00 25.01 42 THR D N 1
ATOM 8136 C CA . THR D 1 46 ? 36.701 3.638 54.888 1.00 25.31 42 THR D CA 1
ATOM 8137 C C . THR D 1 46 ? 35.324 4.053 55.366 1.00 24.92 42 THR D C 1
ATOM 8138 O O . THR D 1 46 ? 34.643 3.284 55.970 1.00 25.23 42 THR D O 1
ATOM 8142 N N . GLY D 1 47 ? 34.888 5.248 55.019 1.00 24.37 43 GLY D N 1
ATOM 8143 C CA . GLY D 1 47 ? 33.510 5.655 55.246 1.00 24.67 43 GLY D CA 1
ATOM 8144 C C . GLY D 1 47 ? 33.231 6.339 56.592 1.00 24.84 43 GLY D C 1
ATOM 8145 O O . GLY D 1 47 ? 32.092 6.440 56.988 1.00 25.22 43 GLY D O 1
ATOM 8146 N N . SER D 1 48 ? 34.268 6.819 57.277 1.00 24.87 44 SER D N 1
ATOM 8147 C CA . SER D 1 48 ? 34.037 7.601 58.509 1.00 24.98 44 SER D CA 1
ATOM 8148 C C . SER D 1 48 ? 35.088 8.677 58.802 1.00 24.80 44 SER D C 1
ATOM 8149 O O . SER D 1 48 ? 36.177 8.764 58.194 1.00 24.12 44 SER D O 1
ATOM 8152 N N . ILE D 1 49 ? 34.711 9.505 59.771 1.00 25.22 45 ILE D N 1
ATOM 8153 C CA . ILE D 1 49 ? 35.534 10.610 60.263 1.00 25.48 45 ILE D CA 1
ATOM 8154 C C . ILE D 1 49 ? 36.847 10.148 60.830 1.00 25.21 45 ILE D C 1
ATOM 8155 O O . ILE D 1 49 ? 37.792 10.922 60.827 1.00 25.14 45 ILE D O 1
ATOM 8160 N N . LYS D 1 50 ? 36.899 8.915 61.312 1.00 25.47 46 LYS D N 1
ATOM 8161 C CA . LYS D 1 50 ? 38.090 8.395 61.937 1.00 26.12 46 LYS D CA 1
ATOM 8162 C C . LYS D 1 50 ? 39.232 8.237 60.953 1.00 25.98 46 LYS D C 1
ATOM 8163 O O . LYS D 1 50 ? 40.394 8.190 61.378 1.00 26.04 46 LYS D O 1
ATOM 8169 N N . ASP D 1 51 ? 38.915 8.141 59.642 1.00 25.71 47 ASP D N 1
ATOM 8170 C CA . ASP D 1 51 ? 39.939 8.111 58.614 1.00 25.57 47 ASP D CA 1
ATOM 8171 C C . ASP D 1 51 ? 40.823 9.324 58.682 1.00 25.39 47 ASP D C 1
ATOM 8172 O O . ASP D 1 51 ? 42.017 9.230 58.472 1.00 24.91 47 ASP D O 1
ATOM 8177 N N . ARG D 1 52 ? 40.215 10.484 58.921 1.00 25.46 48 ARG D N 1
ATOM 8178 C CA . ARG D 1 52 ? 40.992 11.710 59.050 1.00 25.40 48 ARG D CA 1
ATOM 8179 C C . ARG D 1 52 ? 42.019 11.619 60.206 1.00 25.82 48 ARG D C 1
ATOM 8180 O O . ARG D 1 52 ? 43.158 12.141 60.112 1.00 25.68 48 ARG D O 1
ATOM 8188 N N . MET D 1 53 ? 41.584 11.000 61.295 1.00 26.99 49 MET D N 1
ATOM 8189 C CA . MET D 1 53 ? 42.337 10.941 62.557 1.00 28.20 49 MET D CA 1
ATOM 8190 C C . MET D 1 53 ? 43.451 9.913 62.459 1.00 27.44 49 MET D C 1
ATOM 8191 O O . MET D 1 53 ? 44.610 10.184 62.867 1.00 27.25 49 MET D O 1
ATOM 8196 N N . ALA D 1 54 ? 43.146 8.773 61.850 1.00 26.73 50 ALA D N 1
ATOM 8197 C CA . ALA D 1 54 ? 44.161 7.733 61.683 1.00 26.87 50 ALA D CA 1
ATOM 8198 C C . ALA D 1 54 ? 45.321 8.211 60.793 1.00 26.31 50 ALA D C 1
ATOM 8199 O O . ALA D 1 54 ? 46.502 7.997 61.123 1.00 26.23 50 ALA D O 1
ATOM 8201 N N . PHE D 1 55 ? 44.965 8.850 59.683 1.00 25.84 51 PHE D N 1
ATOM 8202 C CA . PHE D 1 55 ? 45.949 9.379 58.746 1.00 25.61 51 PHE D CA 1
ATOM 8203 C C . PHE D 1 55 ? 46.819 10.478 59.384 1.00 25.88 51 PHE D C 1
ATOM 8204 O O . PHE D 1 55 ? 48.053 10.458 59.240 1.00 25.87 51 PHE D O 1
ATOM 8212 N N . TYR D 1 56 ? 46.169 11.460 60.024 1.00 26.00 52 TYR D N 1
ATOM 8213 C CA . TYR D 1 56 ? 46.909 12.510 60.754 1.00 26.35 52 TYR D CA 1
ATOM 8214 C C . TYR D 1 56 ? 47.893 11.893 61.793 1.00 26.66 52 TYR D C 1
ATOM 8215 O O . TYR D 1 56 ? 48.999 12.282 61.849 1.00 26.29 52 TYR D O 1
ATOM 8224 N N . THR D 1 57 ? 47.448 10.928 62.571 1.00 27.14 53 THR D N 1
ATOM 8225 C CA . THR D 1 57 ? 48.200 10.344 63.651 1.00 28.04 53 THR D CA 1
ATOM 8226 C C . THR D 1 57 ? 49.422 9.606 63.046 1.00 28.42 53 THR D C 1
ATOM 8227 O O . THR D 1 57 ? 50.562 9.806 63.496 1.00 28.16 53 THR D O 1
ATOM 8231 N N . LEU D 1 58 ? 49.212 8.799 62.007 1.00 28.20 54 LEU D N 1
ATOM 8232 C CA . LEU D 1 58 ? 50.317 8.112 61.408 1.00 28.64 54 LEU D CA 1
ATOM 8233 C C . LEU D 1 58 ? 51.310 9.063 60.753 1.00 29.31 54 LEU D C 1
ATOM 8234 O O . LEU D 1 58 ? 52.549 8.906 60.944 1.00 29.65 54 LEU D O 1
ATOM 8259 N N . ALA D 1 61 ? 53.220 10.760 63.556 1.00 33.46 57 ALA D N 1
ATOM 8260 C CA . ALA D 1 61 ? 54.119 9.779 64.162 1.00 34.24 57 ALA D CA 1
ATOM 8261 C C . ALA D 1 61 ? 55.313 9.503 63.296 1.00 35.68 57 ALA D C 1
ATOM 8262 O O . ALA D 1 61 ? 56.437 9.373 63.820 1.00 35.95 57 ALA D O 1
ATOM 8264 N N . TYR D 1 62 ? 55.105 9.441 61.987 1.00 36.39 58 TYR D N 1
ATOM 8265 C CA . TYR D 1 62 ? 56.214 9.329 61.045 1.00 38.53 58 TYR D CA 1
ATOM 8266 C C . TYR D 1 62 ? 57.072 10.589 61.120 1.00 39.43 58 TYR D C 1
ATOM 8267 O O . TYR D 1 62 ? 58.277 10.463 61.261 1.00 38.29 58 TYR D O 1
ATOM 8276 N N . GLU D 1 63 ? 56.467 11.780 61.064 1.00 39.35 59 GLU D N 1
ATOM 8277 C CA . GLU D 1 63 ? 57.250 13.019 61.111 1.00 41.84 59 GLU D CA 1
ATOM 8278 C C . GLU D 1 63 ? 58.170 13.078 62.365 1.00 41.46 59 GLU D C 1
ATOM 8279 O O . GLU D 1 63 ? 59.240 13.580 62.266 1.00 39.68 59 GLU D O 1
ATOM 8294 N N . ASN D 1 65 ? 59.302 10.482 64.137 1.00 43.85 61 ASN D N 1
ATOM 8295 C CA . ASN D 1 65 ? 59.999 9.222 64.289 1.00 45.25 61 ASN D CA 1
ATOM 8296 C C . ASN D 1 65 ? 59.508 8.403 65.498 1.00 44.87 61 ASN D C 1
ATOM 8297 O O . ASN D 1 65 ? 60.290 7.862 66.245 1.00 45.04 61 ASN D O 1
ATOM 8302 N N . GLU D 1 66 ? 58.198 8.317 65.681 1.00 45.12 62 GLU D N 1
ATOM 8303 C CA . GLU D 1 66 ? 57.600 7.521 66.774 1.00 44.93 62 GLU D CA 1
ATOM 8304 C C . GLU D 1 66 ? 57.151 6.126 66.357 1.00 45.63 62 GLU D C 1
ATOM 8305 O O . GLU D 1 66 ? 56.663 5.377 67.172 1.00 46.62 62 GLU D O 1
ATOM 8311 N N . ILE D 1 67 ? 57.325 5.768 65.083 1.00 46.04 63 ILE D N 1
ATOM 8312 C CA . ILE D 1 67 ? 56.876 4.483 64.550 1.00 45.86 63 ILE D CA 1
ATOM 8313 C C . ILE D 1 67 ? 57.981 3.997 63.606 1.00 46.58 63 ILE D C 1
ATOM 8314 O O . ILE D 1 67 ? 58.384 4.746 62.728 1.00 45.01 63 ILE D O 1
ATOM 8337 N N . GLY D 1 70 ? 57.376 -1.045 59.352 1.00 45.75 66 GLY D N 1
ATOM 8338 C CA . GLY D 1 70 ? 57.018 -2.431 59.663 1.00 44.39 66 GLY D CA 1
ATOM 8339 C C . GLY D 1 70 ? 56.548 -2.683 61.091 1.00 42.32 66 GLY D C 1
ATOM 8340 O O . GLY D 1 70 ? 56.180 -3.795 61.421 1.00 41.86 66 GLY D O 1
ATOM 8341 N N . ALA D 1 71 ? 56.501 -1.654 61.926 1.00 41.19 67 ALA D N 1
ATOM 8342 C CA . ALA D 1 71 ? 56.066 -1.837 63.313 1.00 41.08 67 ALA D CA 1
ATOM 8343 C C . ALA D 1 71 ? 54.569 -2.120 63.336 1.00 39.60 67 ALA D C 1
ATOM 8344 O O . ALA D 1 71 ? 53.824 -1.594 62.497 1.00 38.69 67 ALA D O 1
ATOM 8346 N N . PRO D 1 72 ? 54.125 -2.96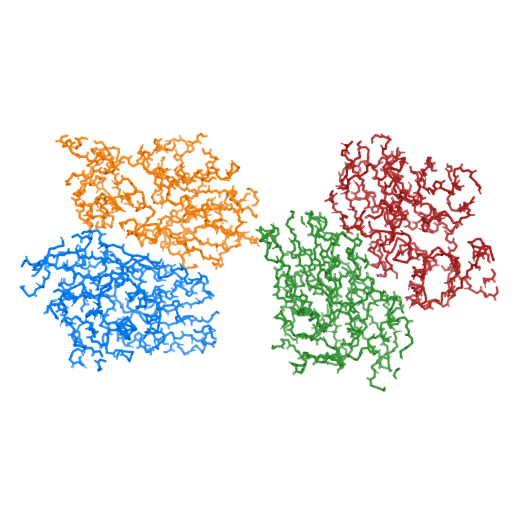9 64.280 1.00 39.77 68 PRO D N 1
ATOM 8347 C CA . PRO D 1 72 ? 52.687 -3.243 64.403 1.00 38.71 68 PRO D CA 1
ATOM 8348 C C . PRO D 1 72 ? 51.949 -2.052 65.008 1.00 37.48 68 PRO D C 1
ATOM 8349 O O . PRO D 1 72 ? 52.497 -1.350 65.875 1.00 36.91 68 PRO D O 1
ATOM 8353 N N . ILE D 1 73 ? 50.741 -1.798 64.505 1.00 35.94 69 ILE D N 1
ATOM 8354 C CA . ILE D 1 73 ? 49.877 -0.757 65.023 1.00 35.23 69 ILE D CA 1
ATOM 8355 C C . ILE D 1 73 ? 48.790 -1.457 65.811 1.00 35.33 69 ILE D C 1
ATOM 8356 O O . ILE D 1 73 ? 48.038 -2.264 65.252 1.00 35.24 69 ILE D O 1
ATOM 8361 N N . VAL D 1 74 ? 48.677 -1.116 67.080 1.00 35.49 70 VAL D N 1
ATOM 8362 C CA . VAL D 1 74 ? 47.801 -1.809 67.990 1.00 36.56 70 VAL D CA 1
ATOM 8363 C C . VAL D 1 74 ? 46.921 -0.817 68.716 1.00 36.65 70 VAL D C 1
ATOM 8364 O O . VAL D 1 74 ? 47.403 0.169 69.226 1.00 36.99 70 VAL D O 1
ATOM 8368 N N . GLU D 1 75 ? 45.619 -1.103 68.734 1.00 37.19 71 GLU D N 1
ATOM 8369 C CA . GLU D 1 75 ? 44.607 -0.125 69.124 1.00 37.64 71 GLU D CA 1
ATOM 8370 C C . GLU D 1 75 ? 43.359 -0.834 69.592 1.00 36.97 71 GLU D C 1
ATOM 8371 O O . GLU D 1 75 ? 43.040 -1.912 69.142 1.00 37.87 71 GLU D O 1
ATOM 8377 N N . ALA D 1 76 ? 42.677 -0.223 70.529 1.00 37.06 72 ALA D N 1
ATOM 8378 C CA . ALA D 1 76 ? 41.392 -0.717 71.010 1.00 37.84 72 ALA D CA 1
ATOM 8379 C C . ALA D 1 76 ? 40.323 0.163 70.376 1.00 36.86 72 ALA D C 1
ATOM 8380 O O . ALA D 1 76 ? 40.547 1.369 70.220 1.00 37.73 72 ALA D O 1
ATOM 8382 N N . THR D 1 77 ? 39.175 -0.399 70.019 1.00 36.01 73 THR D N 1
ATOM 8383 C CA . THR D 1 77 ? 38.238 0.381 69.159 1.00 35.19 73 THR D CA 1
ATOM 8384 C C . THR D 1 77 ? 36.806 0.038 69.413 1.00 35.17 73 THR D C 1
ATOM 8385 O O . THR D 1 77 ? 36.529 -1.063 69.852 1.00 35.50 73 THR D O 1
ATOM 8389 N N . SER D 1 78 ? 35.915 1.005 69.142 1.00 35.01 74 SER D N 1
ATOM 8390 C CA . SER D 1 78 ? 34.458 0.748 68.984 1.00 35.06 74 SER D CA 1
ATOM 8391 C C . SER D 1 78 ? 34.109 0.353 67.559 1.00 34.62 74 SER D C 1
ATOM 8392 O O . SER D 1 78 ? 32.966 -0.080 67.285 1.00 34.82 74 SER D O 1
ATOM 8395 N N . GLY D 1 79 ? 35.071 0.477 66.638 1.00 33.34 75 GLY D N 1
ATOM 8396 C CA . GLY D 1 79 ? 34.856 -0.055 65.299 1.00 32.31 75 GLY D CA 1
ATOM 8397 C C . GLY D 1 79 ? 35.514 0.789 64.234 1.00 30.90 75 GLY D C 1
ATOM 8398 O O . GLY D 1 79 ? 36.384 0.295 63.532 1.00 30.97 75 GLY D O 1
ATOM 8399 N N . ASN D 1 80 ? 35.152 2.069 64.150 1.00 30.15 76 ASN D N 1
ATOM 8400 C CA . ASN D 1 80 ? 35.618 2.957 63.051 1.00 29.37 76 ASN D CA 1
ATOM 8401 C C . ASN D 1 80 ? 37.058 3.257 63.108 1.00 29.53 76 ASN D C 1
ATOM 8402 O O . ASN D 1 80 ? 37.728 3.322 62.066 1.00 29.14 76 ASN D O 1
ATOM 8407 N N . THR D 1 81 ? 37.580 3.462 64.311 1.00 29.85 77 THR D N 1
ATOM 8408 C CA . THR D 1 81 ? 39.000 3.732 64.418 1.00 30.34 77 THR D CA 1
ATOM 8409 C C . THR D 1 81 ? 39.792 2.488 64.025 1.00 30.10 77 THR D C 1
ATOM 8410 O O . THR D 1 81 ? 40.812 2.584 63.363 1.00 29.67 77 THR D O 1
ATOM 8414 N N . GLY D 1 82 ? 39.302 1.320 64.419 1.00 30.40 78 GLY D N 1
ATOM 8415 C CA . GLY D 1 82 ? 39.956 0.044 64.020 1.00 30.54 78 GLY D CA 1
ATOM 8416 C C . GLY D 1 82 ? 40.002 -0.193 62.529 1.00 29.67 78 GLY D C 1
ATOM 8417 O O . GLY D 1 82 ? 41.019 -0.617 61.996 1.00 29.75 78 GLY D O 1
ATOM 8418 N N . ILE D 1 83 ? 38.899 0.117 61.863 1.00 29.38 79 ILE D N 1
ATOM 8419 C CA . ILE D 1 83 ? 38.777 0.013 60.395 1.00 28.68 79 ILE D CA 1
ATOM 8420 C C . ILE D 1 83 ? 39.751 0.990 59.768 1.00 27.72 79 ILE D C 1
ATOM 8421 O O . ILE D 1 83 ? 40.534 0.628 58.887 1.00 26.87 79 ILE D O 1
ATOM 8426 N N . ALA D 1 84 ? 39.737 2.236 60.252 1.00 27.46 80 ALA D N 1
ATOM 8427 C CA . ALA D 1 84 ? 40.596 3.273 59.700 1.00 27.05 80 ALA D CA 1
ATOM 8428 C C . ALA D 1 84 ? 42.075 2.933 59.785 1.00 27.34 80 ALA D C 1
ATOM 8429 O O . ALA D 1 84 ? 42.828 3.103 58.832 1.00 26.82 80 ALA D O 1
ATOM 8431 N N . PHE D 1 85 ? 42.513 2.458 60.959 1.00 28.13 81 PHE D N 1
ATOM 8432 C CA . PHE D 1 85 ? 43.910 2.075 61.144 1.00 28.54 81 PHE D CA 1
ATOM 8433 C C . PHE D 1 85 ? 44.275 0.799 60.382 1.00 28.50 81 PHE D C 1
ATOM 8434 O O . PHE D 1 85 ? 45.383 0.678 59.884 1.00 28.28 81 PHE D O 1
ATOM 8442 N N . SER D 1 86 ? 43.327 -0.113 60.249 1.00 28.70 82 SER D N 1
ATOM 8443 C CA . SER D 1 86 ? 43.564 -1.321 59.460 1.00 29.23 82 SER D CA 1
ATOM 8444 C C . SER D 1 86 ? 43.780 -0.955 58.014 1.00 28.78 82 SER D C 1
ATOM 8445 O O . SER D 1 86 ? 44.764 -1.424 57.422 1.00 28.84 82 SER D O 1
ATOM 8448 N N . ALA D 1 87 ? 42.923 -0.082 57.464 1.00 28.31 83 ALA D N 1
ATOM 8449 C CA . ALA D 1 87 ? 43.091 0.339 56.070 1.00 28.64 83 ALA D CA 1
ATOM 8450 C C . ALA D 1 87 ? 44.381 1.099 55.898 1.00 29.34 83 ALA D C 1
ATOM 8451 O O . ALA D 1 87 ? 45.209 0.709 55.074 1.00 29.36 83 ALA D O 1
ATOM 8453 N N . MET D 1 88 ? 44.562 2.169 56.676 1.00 30.07 84 MET D N 1
ATOM 8454 C CA . MET D 1 88 ? 45.682 3.058 56.439 1.00 31.22 84 MET D CA 1
ATOM 8455 C C . MET D 1 88 ? 47.022 2.372 56.823 1.00 30.70 84 MET D C 1
ATOM 8456 O O . MET D 1 88 ? 48.044 2.583 56.191 1.00 29.63 84 MET D O 1
ATOM 8461 N N . GLY D 1 89 ? 46.967 1.520 57.841 1.00 30.90 85 GLY D N 1
ATOM 8462 C CA . GLY D 1 89 ? 48.076 0.659 58.221 1.00 31.13 85 GLY D CA 1
ATOM 8463 C C . GLY D 1 89 ? 48.506 -0.287 57.127 1.00 31.12 85 GLY D C 1
ATOM 8464 O O . GLY D 1 89 ? 49.705 -0.443 56.882 1.00 31.72 85 GLY D O 1
ATOM 8465 N N . ALA D 1 90 ? 47.539 -0.924 56.458 1.00 30.17 86 ALA D N 1
ATOM 8466 C CA . ALA D 1 90 ? 47.872 -1.760 55.330 1.00 29.87 86 ALA D CA 1
ATOM 8467 C C . ALA D 1 90 ? 48.518 -0.984 54.175 1.00 29.32 86 ALA D C 1
ATOM 8468 O O . ALA D 1 90 ? 49.422 -1.499 53.522 1.00 29.25 86 ALA D O 1
ATOM 8470 N N . ILE D 1 91 ? 48.044 0.227 53.907 1.00 28.56 87 ILE D N 1
ATOM 8471 C CA . ILE D 1 91 ? 48.626 1.076 52.869 1.00 28.06 87 ILE D CA 1
ATOM 8472 C C . ILE D 1 91 ? 50.086 1.413 53.190 1.00 28.84 87 ILE D C 1
ATOM 8473 O O . ILE D 1 91 ? 50.932 1.513 52.291 1.00 28.42 87 ILE D O 1
ATOM 8478 N N . LEU D 1 92 ? 50.364 1.631 54.464 1.00 29.58 88 LEU D N 1
ATOM 8479 C CA . LEU D 1 92 ? 51.665 2.082 54.872 1.00 30.27 88 LEU D CA 1
ATOM 8480 C C . LEU D 1 92 ? 52.616 0.939 55.189 1.00 31.37 88 LEU D C 1
ATOM 8481 O O . LEU D 1 92 ? 53.748 1.189 55.600 1.00 31.52 88 LEU D O 1
ATOM 8486 N N . GLY D 1 93 ? 52.197 -0.304 54.956 1.00 31.73 89 GLY D N 1
ATOM 8487 C CA . GLY D 1 93 ? 53.032 -1.447 55.248 1.00 32.84 89 GLY D CA 1
ATOM 8488 C C . GLY D 1 93 ? 53.034 -1.917 56.707 1.00 33.32 89 GLY D C 1
ATOM 8489 O O . GLY D 1 93 ? 53.948 -2.601 57.065 1.00 35.66 89 GLY D O 1
ATOM 8490 N N . HIS D 1 94 ? 52.052 -1.600 57.545 1.00 32.39 90 HIS D N 1
ATOM 8491 C CA . HIS D 1 94 ? 52.090 -2.029 58.968 1.00 32.57 90 HIS D CA 1
ATOM 8492 C C . HIS D 1 94 ? 51.161 -3.178 59.256 1.00 32.34 90 HIS D C 1
ATOM 8493 O O . HIS D 1 94 ? 50.072 -3.154 58.814 1.00 31.90 90 HIS D O 1
ATOM 8500 N N . PRO D 1 95 ? 51.603 -4.191 60.021 1.00 33.03 91 PRO D N 1
ATOM 8501 C CA . PRO D 1 95 ? 50.612 -5.103 60.591 1.00 33.17 91 PRO D CA 1
ATOM 8502 C C . PRO D 1 95 ? 49.750 -4.329 61.581 1.00 32.71 91 PRO D C 1
ATOM 8503 O O . PRO D 1 95 ? 50.163 -3.287 62.104 1.00 32.19 91 PRO D O 1
ATOM 8507 N N . VAL D 1 96 ? 48.513 -4.762 61.750 1.00 32.44 92 VAL D N 1
ATOM 8508 C CA . VAL D 1 96 ? 47.593 -4.069 62.600 1.00 31.90 92 VAL D CA 1
ATOM 8509 C C . VAL D 1 96 ? 46.917 -5.127 63.425 1.00 32.46 92 VAL D C 1
ATOM 8510 O O . VAL D 1 96 ? 46.637 -6.188 62.916 1.00 32.91 92 VAL D O 1
ATOM 8514 N N . ILE D 1 97 ? 46.732 -4.847 64.712 1.00 32.94 93 ILE D N 1
ATOM 8515 C CA . ILE D 1 97 ? 46.062 -5.758 65.664 1.00 33.78 93 ILE D CA 1
ATOM 8516 C C . ILE D 1 97 ? 45.104 -4.862 66.414 1.00 33.27 93 ILE D C 1
ATOM 8517 O O . ILE D 1 97 ? 45.478 -3.806 66.879 1.00 32.28 93 ILE D O 1
ATOM 8522 N N . ILE D 1 98 ? 43.875 -5.331 66.503 1.00 34.10 94 ILE D N 1
ATOM 8523 C CA . ILE D 1 98 ? 42.766 -4.561 67.018 1.00 34.54 94 ILE D CA 1
ATOM 8524 C C . ILE D 1 98 ? 42.044 -5.356 68.052 1.00 35.71 94 ILE D C 1
ATOM 8525 O O . ILE D 1 98 ? 41.710 -6.509 67.814 1.00 36.82 94 ILE D O 1
ATOM 8530 N N . TYR D 1 99 ? 41.795 -4.727 69.197 1.00 36.36 95 TYR D N 1
ATOM 8531 C CA . TYR D 1 99 ? 40.977 -5.309 70.242 1.00 37.65 95 TYR D CA 1
ATOM 8532 C C . TYR D 1 99 ? 39.692 -4.525 70.262 1.00 37.54 95 TYR D C 1
ATOM 8533 O O . TYR D 1 99 ? 39.718 -3.302 70.266 1.00 36.57 95 TYR D O 1
ATOM 8542 N N . MET D 1 100 ? 38.578 -5.246 70.252 1.00 38.83 96 MET D N 1
ATOM 8543 C CA . MET D 1 100 ? 37.260 -4.637 70.155 1.00 39.61 96 MET D CA 1
ATOM 8544 C C . MET D 1 100 ? 36.312 -5.351 71.070 1.00 40.88 96 MET D C 1
ATOM 8545 O O . MET D 1 100 ? 36.350 -6.574 71.148 1.00 41.57 96 MET D O 1
ATOM 8550 N N . PRO D 1 101 ? 35.457 -4.591 71.778 1.00 41.62 97 PRO D N 1
ATOM 8551 C CA . PRO D 1 101 ? 34.403 -5.278 72.520 1.00 43.33 97 PRO D CA 1
ATOM 8552 C C . PRO D 1 101 ? 33.477 -6.051 71.613 1.00 44.18 97 PRO D C 1
ATOM 8553 O O . PRO D 1 101 ? 33.172 -5.591 70.509 1.00 43.20 97 PRO D O 1
ATOM 8557 N N . ASP D 1 102 ? 33.057 -7.224 72.078 1.00 46.71 98 ASP D N 1
ATOM 8558 C CA . ASP D 1 102 ? 32.292 -8.180 71.262 1.00 47.90 98 ASP D CA 1
ATOM 8559 C C . ASP D 1 102 ? 30.817 -7.839 70.989 1.00 47.78 98 ASP D C 1
ATOM 8560 O O . ASP D 1 102 ? 30.194 -8.512 70.197 1.00 47.29 98 ASP D O 1
ATOM 8565 N N . TRP D 1 103 ? 30.300 -6.767 71.577 1.00 48.07 99 TRP D N 1
ATOM 8566 C CA . TRP D 1 103 ? 28.924 -6.328 71.307 1.00 48.43 99 TRP D CA 1
ATOM 8567 C C . TRP D 1 103 ? 28.825 -5.226 70.219 1.00 47.10 99 TRP D C 1
ATOM 8568 O O . TRP D 1 103 ?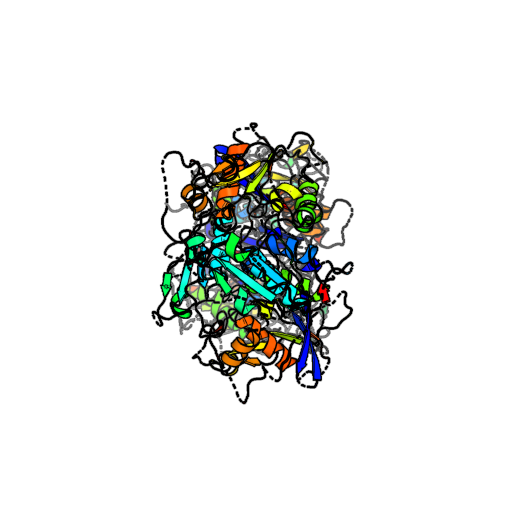 27.724 -4.814 69.918 1.00 46.58 99 TRP D O 1
ATOM 8579 N N . MET D 1 104 ? 29.947 -4.749 69.655 1.00 45.66 100 MET D N 1
ATOM 8580 C CA . MET D 1 104 ? 29.915 -3.801 68.517 1.00 45.09 100 MET D CA 1
ATOM 8581 C C . MET D 1 104 ? 29.395 -4.528 67.256 1.00 44.00 100 MET D C 1
ATOM 8582 O O . MET D 1 104 ? 29.439 -5.778 67.219 1.00 42.64 100 MET D O 1
ATOM 8587 N N . SER D 1 105 ? 28.910 -3.773 66.248 1.00 42.27 101 SER D N 1
ATOM 8588 C CA . SER D 1 105 ? 28.368 -4.366 64.991 1.00 42.52 101 SER D CA 1
ATOM 8589 C C . SER D 1 105 ? 29.218 -5.517 64.496 1.00 41.47 101 SER D C 1
ATOM 8590 O O . SER D 1 105 ? 30.446 -5.353 64.373 1.00 39.83 101 SER D O 1
ATOM 8593 N N . GLU D 1 106 ? 28.578 -6.608 64.095 1.00 41.66 102 GLU D N 1
ATOM 8594 C CA . GLU D 1 106 ? 29.264 -7.681 63.387 1.00 43.18 102 GLU D CA 1
ATOM 8595 C C . GLU D 1 106 ? 30.003 -7.206 62.094 1.00 40.88 102 GLU D C 1
ATOM 8596 O O . GLU D 1 106 ? 31.015 -7.761 61.721 1.00 41.17 102 GLU D O 1
ATOM 8602 N N . GLU D 1 107 ? 29.462 -6.193 61.426 1.00 39.43 103 GLU D N 1
ATOM 8603 C CA . GLU D 1 107 ? 30.045 -5.619 60.211 1.00 38.08 103 GLU D CA 1
ATOM 8604 C C . GLU D 1 107 ? 31.447 -5.062 60.510 1.00 37.28 103 GLU D C 1
ATOM 8605 O O . GLU D 1 107 ? 32.356 -5.257 59.734 1.00 35.97 103 GLU D O 1
ATOM 8611 N N . ARG D 1 108 ? 31.614 -4.429 61.675 1.00 37.50 104 ARG D N 1
ATOM 8612 C CA . ARG D 1 108 ? 32.920 -3.935 62.114 1.00 37.30 104 ARG D CA 1
ATOM 8613 C C . ARG D 1 108 ? 33.975 -5.036 62.138 1.00 37.76 104 ARG D C 1
ATOM 8614 O O . ARG D 1 108 ? 35.064 -4.858 61.592 1.00 37.06 104 ARG D O 1
ATOM 8631 N N . SER D 1 110 ? 33.968 -7.976 60.552 1.00 38.29 106 SER D N 1
ATOM 8632 C CA . SER D 1 110 ? 34.246 -8.480 59.211 1.00 37.41 106 SER D CA 1
ATOM 8633 C C . SER D 1 110 ? 35.096 -7.545 58.449 1.00 35.18 106 SER D C 1
ATOM 8634 O O . SER D 1 110 ? 36.034 -7.968 57.782 1.00 34.78 106 SER D O 1
ATOM 8637 N N . LEU D 1 111 ? 34.782 -6.255 58.549 1.00 34.03 107 LEU D N 1
ATOM 8638 C CA . LEU D 1 111 ? 35.517 -5.262 57.813 1.00 32.44 107 LEU D CA 1
ATOM 8639 C C . LEU D 1 111 ? 36.961 -5.219 58.288 1.00 32.26 107 LEU D C 1
ATOM 8640 O O . LEU D 1 111 ? 37.886 -5.134 57.468 1.00 31.34 107 LEU D O 1
ATOM 8645 N N . ILE D 1 112 ? 37.178 -5.264 59.611 1.00 32.61 108 ILE D N 1
ATOM 8646 C CA . ILE D 1 112 ? 38.532 -5.162 60.143 1.00 32.72 108 ILE D CA 1
ATOM 8647 C C . ILE D 1 112 ? 39.372 -6.317 59.607 1.00 33.17 108 ILE D C 1
ATOM 8648 O O . ILE D 1 112 ? 40.507 -6.102 59.166 1.00 32.81 108 ILE D O 1
ATOM 8653 N N . ARG D 1 113 ? 38.831 -7.532 59.614 1.00 34.70 109 ARG D N 1
ATOM 8654 C CA . ARG D 1 113 ? 39.524 -8.694 59.001 1.00 36.12 109 ARG D CA 1
ATOM 8655 C C . ARG D 1 113 ? 39.756 -8.539 57.528 1.00 34.57 109 ARG D C 1
ATOM 8656 O O . ARG D 1 113 ? 40.833 -8.901 57.027 1.00 33.45 109 ARG D O 1
ATOM 8664 N N . SER D 1 114 ? 38.775 -7.973 56.819 1.00 33.87 110 SER D N 1
ATOM 8665 C CA . SER D 1 114 ? 38.925 -7.806 55.368 1.00 33.33 110 SER D CA 1
ATOM 8666 C C . SER D 1 114 ? 40.121 -6.936 55.053 1.00 32.88 110 SER D C 1
ATOM 8667 O O . SER D 1 114 ? 40.758 -7.100 53.989 1.00 32.31 110 SER D O 1
ATOM 8670 N N . PHE D 1 115 ? 40.445 -5.996 55.952 1.00 33.35 111 PHE D N 1
ATOM 8671 C CA . PHE D 1 115 ? 41.636 -5.100 55.769 1.00 33.60 111 PHE D CA 1
ATOM 8672 C C . PHE D 1 115 ? 42.956 -5.755 56.227 1.00 34.28 111 PHE D C 1
ATOM 8673 O O . PHE D 1 115 ? 44.003 -5.111 56.186 1.00 34.94 111 PHE D O 1
ATOM 8681 N N . GLY D 1 116 ? 42.897 -7.015 56.691 1.00 34.57 112 GLY D N 1
ATOM 8682 C CA . GLY D 1 116 ? 44.070 -7.818 56.970 1.00 34.98 112 GLY D CA 1
ATOM 8683 C C . GLY D 1 116 ? 44.578 -7.679 58.395 1.00 35.26 112 GLY D C 1
ATOM 8684 O O . GLY D 1 116 ? 45.639 -8.149 58.709 1.00 35.86 112 GLY D O 1
ATOM 8685 N N . ALA D 1 117 ? 43.817 -7.017 59.247 1.00 35.22 113 ALA D N 1
ATOM 8686 C CA . ALA D 1 117 ? 44.172 -6.829 60.612 1.00 35.63 113 ALA D CA 1
ATOM 8687 C C . ALA D 1 117 ? 43.769 -8.077 61.367 1.00 36.79 113 ALA D C 1
ATOM 8688 O O . ALA D 1 117 ? 42.823 -8.757 60.987 1.00 36.08 113 ALA D O 1
ATOM 8701 N N . ILE D 1 119 ? 41.948 -9.387 64.501 1.00 40.57 115 ILE D N 1
ATOM 8702 C CA . ILE D 1 119 ? 40.942 -8.828 65.412 1.00 42.11 115 ILE D CA 1
ATOM 8703 C C . ILE D 1 119 ? 40.786 -9.795 66.598 1.00 43.11 115 ILE D C 1
ATOM 8704 O O . ILE D 1 119 ? 40.566 -10.976 66.407 1.00 44.78 115 ILE D O 1
ATOM 8709 N N . ILE D 1 120 ? 40.937 -9.280 67.811 1.00 43.71 116 ILE D N 1
ATOM 8710 C CA . ILE D 1 120 ? 40.534 -9.983 69.026 1.00 45.71 116 ILE D CA 1
ATOM 8711 C C . ILE D 1 120 ? 39.298 -9.336 69.642 1.00 46.00 116 ILE D C 1
ATOM 8712 O O . ILE D 1 120 ? 39.324 -8.161 69.977 1.00 44.50 116 ILE D O 1
ATOM 8717 N N . LEU D 1 121 ? 38.231 -10.127 69.809 1.00 47.49 117 LEU D N 1
ATOM 8718 C CA . LEU D 1 121 ? 37.026 -9.666 70.467 1.00 48.12 117 LEU D CA 1
ATOM 8719 C C . LEU D 1 121 ? 37.125 -9.824 71.976 1.00 49.44 117 LEU D C 1
ATOM 8720 O O . LEU D 1 121 ? 37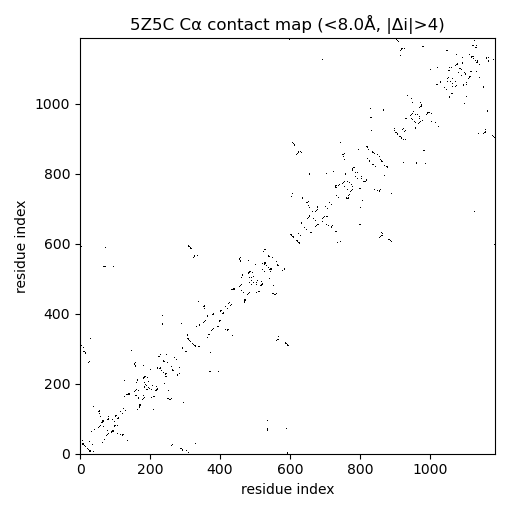.660 -10.792 72.466 1.00 49.16 117 LEU D O 1
ATOM 8725 N N . VAL D 1 122 ? 36.555 -8.871 72.697 1.00 50.32 118 VAL D N 1
ATOM 8726 C CA . VAL D 1 122 ? 36.650 -8.814 74.135 1.00 51.03 118 VAL D CA 1
ATOM 8727 C C . VAL D 1 122 ? 35.251 -8.726 74.738 1.00 51.47 118 VAL D C 1
ATOM 8728 O O . VAL D 1 122 ? 34.499 -7.782 74.445 1.00 51.23 118 VAL D O 1
ATOM 8732 N N . SER D 1 123 ? 34.919 -9.686 75.598 1.00 52.03 119 SER D N 1
ATOM 8733 C CA . SER D 1 123 ? 33.617 -9.705 76.300 1.00 53.22 119 SER D CA 1
ATOM 8734 C C . SER D 1 123 ? 33.488 -8.671 77.410 1.00 53.75 119 SER D C 1
ATOM 8735 O O . SER D 1 123 ? 34.470 -8.080 77.844 1.00 52.81 119 SER D O 1
ATOM 8738 N N . ARG D 1 124 ? 32.261 -8.514 77.909 1.00 55.53 120 ARG D N 1
ATOM 8739 C CA . ARG D 1 124 ? 32.014 -7.771 79.166 1.00 56.24 120 ARG D CA 1
ATOM 8740 C C . ARG D 1 124 ? 32.869 -8.417 80.272 1.00 56.41 120 ARG D C 1
ATOM 8741 O O . ARG D 1 124 ? 33.586 -7.713 81.019 1.00 54.91 120 ARG D O 1
ATOM 8758 N N . GLU D 1 126 ? 35.511 -10.078 80.222 1.00 56.28 122 GLU D N 1
ATOM 8759 C CA . GLU D 1 126 ? 36.927 -9.770 80.083 1.00 54.95 122 GLU D CA 1
ATOM 8760 C C . GLU D 1 126 ? 37.252 -8.291 80.218 1.00 53.26 122 GLU D C 1
ATOM 8761 O O . GLU D 1 126 ? 38.399 -7.912 79.969 1.00 54.42 122 GLU D O 1
ATOM 8767 N N . GLY D 1 127 ? 36.280 -7.442 80.564 1.00 51.98 123 GLY D N 1
ATOM 8768 C CA . GLY D 1 127 ? 36.548 -6.007 80.859 1.00 49.81 123 GLY D CA 1
ATOM 8769 C C . GLY D 1 127 ? 36.132 -5.020 79.756 1.00 47.99 123 GLY D C 1
ATOM 8770 O O . GLY D 1 127 ? 36.424 -3.837 79.872 1.00 46.53 123 GLY D O 1
ATOM 8771 N N . GLY D 1 128 ? 35.457 -5.477 78.688 1.00 47.58 124 GLY D N 1
ATOM 8772 C CA . GLY D 1 128 ? 34.949 -4.556 77.651 1.00 46.33 124 GLY D CA 1
ATOM 8773 C C . GLY D 1 128 ? 36.018 -3.615 77.084 1.00 44.92 124 GLY D C 1
ATOM 8774 O O . GLY D 1 128 ? 37.094 -4.071 76.698 1.00 44.61 124 GLY D O 1
ATOM 8775 N N . PHE D 1 129 ? 35.735 -2.316 77.056 1.00 44.03 125 PHE D N 1
ATOM 8776 C CA . PHE D 1 129 ? 36.636 -1.341 76.457 1.00 43.97 125 PHE D CA 1
ATOM 8777 C C . PHE D 1 129 ? 37.902 -1.157 77.244 1.00 43.94 125 PHE D C 1
ATOM 8778 O O . PHE D 1 129 ? 38.970 -1.043 76.666 1.00 42.78 125 PHE D O 1
ATOM 8786 N N . LEU D 1 130 ? 37.765 -1.055 78.564 1.00 44.68 126 LEU D N 1
ATOM 8787 C CA . LEU D 1 130 ? 38.922 -0.962 79.446 1.00 45.25 126 LEU D CA 1
ATOM 8788 C C . LEU D 1 130 ? 39.813 -2.180 79.286 1.00 45.33 126 LEU D C 1
ATOM 8789 O O . LEU D 1 130 ? 41.018 -2.043 79.153 1.00 46.02 126 LEU D O 1
ATOM 8794 N N . GLY D 1 131 ? 39.215 -3.356 79.228 1.00 45.88 127 GLY D N 1
ATOM 8795 C CA . GLY D 1 131 ? 39.959 -4.595 78.943 1.00 46.36 127 GLY D CA 1
ATOM 8796 C C . GLY D 1 131 ? 40.670 -4.583 77.594 1.00 45.20 127 GLY D C 1
ATOM 8797 O O . GLY D 1 131 ? 41.787 -5.095 77.467 1.00 45.07 127 GLY D O 1
ATOM 8798 N N . SER D 1 132 ? 40.026 -3.990 76.589 1.00 43.88 128 SER D N 1
ATOM 8799 C CA . SER D 1 132 ? 40.612 -3.845 75.256 1.00 42.56 128 SER D CA 1
ATOM 8800 C C . SER D 1 132 ? 41.825 -2.986 75.280 1.00 42.21 128 SER D C 1
ATOM 8801 O O . SER D 1 132 ? 42.881 -3.402 74.806 1.00 41.67 128 SER D O 1
ATOM 8804 N N . ILE D 1 133 ? 41.682 -1.809 75.878 1.00 42.63 129 ILE D N 1
ATOM 8805 C CA . ILE D 1 133 ? 42.802 -0.900 76.101 1.00 43.41 129 ILE D CA 1
ATOM 8806 C C . ILE D 1 133 ? 43.956 -1.547 76.881 1.00 45.17 129 ILE D C 1
ATOM 8807 O O . ILE D 1 133 ? 45.137 -1.389 76.522 1.00 43.99 129 ILE D O 1
ATOM 8812 N N . GLU D 1 134 ? 43.631 -2.255 77.962 1.00 47.39 130 GLU D N 1
ATOM 8813 C CA . GLU D 1 134 ? 44.671 -2.937 78.726 1.00 49.42 130 GLU D CA 1
ATOM 8814 C C . GLU D 1 134 ? 45.405 -3.981 77.850 1.00 48.54 130 GLU D C 1
ATOM 8815 O O . GLU D 1 134 ? 46.632 -4.092 77.928 1.00 48.35 130 GLU D O 1
ATOM 8830 N N . THR D 1 136 ? 45.949 -3.765 74.771 1.00 43.69 132 THR D N 1
ATOM 8831 C CA . THR D 1 136 ? 46.882 -3.009 73.927 1.00 43.32 132 THR D CA 1
ATOM 8832 C C . THR D 1 136 ? 48.200 -2.742 74.691 1.00 44.07 132 THR D C 1
ATOM 8833 O O . THR D 1 136 ? 49.296 -2.911 74.140 1.00 43.12 132 THR D O 1
ATOM 8846 N N . GLU D 1 138 ? 49.431 -4.578 77.166 1.00 49.61 134 GLU D N 1
ATOM 8847 C CA . GLU D 1 138 ? 50.155 -5.856 77.292 1.00 51.44 134 GLU D CA 1
ATOM 8848 C C . GLU D 1 138 ? 50.829 -6.298 75.988 1.00 51.14 134 GLU D C 1
ATOM 8849 O O . GLU D 1 138 ? 51.884 -6.942 76.032 1.00 51.90 134 GLU D O 1
ATOM 8855 N N . PHE D 1 139 ? 50.234 -5.986 74.828 1.00 49.36 135 PHE D N 1
ATOM 8856 C CA . PHE D 1 139 ? 50.864 -6.300 73.556 1.00 47.78 135 PHE D CA 1
ATOM 8857 C C . PHE D 1 139 ? 52.171 -5.535 73.445 1.00 47.61 135 PHE D C 1
ATOM 8858 O O . PHE D 1 139 ? 53.172 -6.090 72.993 1.00 48.39 135 PHE D O 1
ATOM 8866 N N . ALA D 1 140 ? 52.134 -4.260 73.781 1.00 47.00 136 ALA D N 1
ATOM 8867 C CA . ALA D 1 140 ? 53.294 -3.415 73.656 1.00 48.88 136 ALA D CA 1
ATOM 8868 C C . ALA D 1 140 ? 54.414 -3.870 74.625 1.00 52.39 136 ALA D C 1
ATOM 8869 O O . ALA D 1 140 ? 55.578 -3.880 74.238 1.00 53.86 136 ALA D O 1
ATOM 8882 N N . ASN D 1 142 ? 54.967 -6.880 75.472 1.00 56.04 138 ASN D N 1
ATOM 8883 C CA . ASN D 1 142 ? 55.464 -8.159 74.980 1.00 56.01 138 ASN D CA 1
ATOM 8884 C C . ASN D 1 142 ? 56.136 -8.163 73.616 1.00 54.86 138 ASN D C 1
ATOM 8885 O O . ASN D 1 142 ? 56.856 -9.111 73.297 1.00 54.98 138 ASN D O 1
ATOM 8890 N N . ASN D 1 143 ? 55.889 -7.126 72.817 1.00 54.04 139 ASN D N 1
ATOM 8891 C CA . ASN D 1 143 ? 56.372 -7.043 71.434 1.00 52.50 139 ASN D CA 1
ATOM 8892 C C . ASN D 1 143 ? 57.051 -5.667 71.338 1.00 52.82 139 ASN D C 1
ATOM 8893 O O . ASN D 1 143 ? 56.367 -4.626 71.402 1.00 50.89 139 ASN D O 1
ATOM 8898 N N . PRO D 1 144 ? 58.401 -5.656 71.233 1.00 54.93 140 PRO D N 1
ATOM 8899 C CA . PRO D 1 144 ? 59.171 -4.424 71.479 1.00 55.46 140 PRO D CA 1
ATOM 8900 C C . PRO D 1 144 ? 58.684 -3.150 70.759 1.00 54.37 140 PRO D C 1
ATOM 8901 O O . PRO D 1 144 ? 58.113 -2.284 71.429 1.00 57.20 140 PRO D O 1
ATOM 8905 N N . ASP D 1 145 ? 58.836 -3.057 69.434 1.00 52.37 141 ASP D N 1
ATOM 8906 C CA . ASP D 1 145 ? 58.661 -1.760 68.708 1.00 50.39 141 ASP D CA 1
ATOM 8907 C C . ASP D 1 145 ? 57.181 -1.459 68.332 1.00 46.83 141 ASP D C 1
ATOM 8908 O O . ASP D 1 145 ? 56.902 -0.940 67.261 1.00 44.98 141 ASP D O 1
ATOM 8913 N N . THR D 1 146 ? 56.260 -1.687 69.258 1.00 44.33 142 THR D N 1
ATOM 8914 C CA . THR D 1 146 ? 54.847 -1.522 68.997 1.00 42.28 142 THR D CA 1
ATOM 8915 C C . THR D 1 146 ? 54.498 -0.071 68.914 1.00 40.54 142 THR D C 1
ATOM 8916 O O . THR D 1 146 ? 54.964 0.696 69.759 1.00 39.02 142 THR D O 1
ATOM 8920 N N . TYR D 1 147 ? 53.703 0.315 67.895 1.00 38.88 143 TYR D N 1
ATOM 8921 C CA . TYR D 1 147 ? 53.089 1.627 67.909 1.00 37.99 143 TYR D CA 1
ATOM 8922 C C . TYR D 1 147 ? 51.642 1.599 68.392 1.00 37.72 143 TYR D C 1
ATOM 8923 O O . TYR D 1 147 ? 50.783 0.892 67.838 1.00 37.00 143 TYR D O 1
ATOM 8932 N N . LEU D 1 148 ? 51.382 2.416 69.407 1.00 37.71 144 LEU D N 1
ATOM 8933 C CA . LEU D 1 148 ? 50.071 2.541 70.006 1.00 37.42 144 LEU D CA 1
ATOM 8934 C C . LEU D 1 148 ? 49.539 3.894 69.657 1.00 36.74 144 LEU D C 1
ATOM 8935 O O . LEU D 1 148 ? 50.039 4.841 70.198 1.00 36.60 144 LEU D O 1
ATOM 8940 N N . PRO D 1 149 ? 48.475 4.003 68.809 1.00 36.37 145 PRO D N 1
ATOM 8941 C CA . PRO D 1 149 ? 47.905 5.318 68.576 1.00 36.04 145 PRO D CA 1
ATOM 8942 C C . PRO D 1 149 ? 47.259 5.947 69.794 1.00 36.50 145 PRO D C 1
ATOM 8943 O O . PRO D 1 149 ? 47.076 7.173 69.788 1.00 35.63 145 PRO D O 1
ATOM 8947 N N . SER D 1 150 ? 46.835 5.118 70.760 1.00 37.76 146 SER D N 1
ATOM 8948 C CA . SER D 1 150 ? 46.311 5.570 72.073 1.00 37.79 146 SER D CA 1
ATOM 8949 C C . SER D 1 150 ? 45.243 6.613 71.884 1.00 37.84 146 SER D C 1
ATOM 8950 O O . SER D 1 150 ? 45.346 7.724 72.432 1.00 37.29 146 SER D O 1
ATOM 8953 N N . GLN D 1 151 ? 44.200 6.247 71.144 1.00 37.09 147 GLN D N 1
ATOM 8954 C CA . GLN D 1 151 ? 43.206 7.219 70.730 1.00 36.86 147 GLN D CA 1
ATOM 8955 C C . GLN D 1 151 ? 42.471 7.923 71.851 1.00 37.04 147 GLN D C 1
ATOM 8956 O O . GLN D 1 151 ? 42.012 9.043 71.659 1.00 36.32 147 GLN D O 1
ATOM 8962 N N . PHE D 1 152 ? 42.342 7.271 73.004 1.00 38.47 148 PHE D N 1
ATOM 8963 C CA . PHE D 1 152 ? 41.576 7.843 74.115 1.00 38.89 148 PHE D CA 1
ATOM 8964 C C . PHE D 1 152 ? 42.392 8.865 74.906 1.00 39.20 148 PHE D C 1
ATOM 8965 O O . PHE D 1 152 ? 41.829 9.551 75.739 1.00 41.57 148 PHE D O 1
ATOM 8973 N N . SER D 1 153 ? 43.701 8.951 74.681 1.00 39.25 149 SER D N 1
ATOM 8974 C CA . SER D 1 153 ? 44.534 9.987 75.302 1.00 38.97 149 SER D CA 1
ATOM 8975 C C . SER D 1 153 ? 45.461 10.764 74.399 1.00 38.20 149 SER D C 1
ATOM 8976 O O . SER D 1 153 ? 45.970 11.813 74.833 1.00 37.09 149 SER D O 1
ATOM 8979 N N . ASN D 1 154 ? 45.694 10.300 73.163 1.00 37.15 150 ASN D N 1
ATOM 8980 C CA . ASN D 1 154 ? 46.713 10.938 72.312 1.00 36.34 150 ASN D CA 1
ATOM 8981 C C . ASN D 1 154 ? 46.211 12.282 71.820 1.00 35.21 150 ASN D C 1
ATOM 8982 O O . ASN D 1 154 ? 45.141 12.365 71.183 1.00 35.02 150 ASN D O 1
ATOM 8987 N N . LEU D 1 155 ? 46.991 13.330 72.059 1.00 34.35 151 LEU D N 1
ATOM 8988 C CA . LEU D 1 155 ? 46.648 14.649 71.553 1.00 34.32 151 LEU D CA 1
ATOM 8989 C C . LEU D 1 155 ? 46.548 14.740 69.994 1.00 33.01 151 LEU D C 1
ATOM 8990 O O . LEU D 1 155 ? 45.856 15.610 69.494 1.00 31.60 151 LEU D O 1
ATOM 8995 N N . TYR D 1 156 ? 47.246 13.859 69.265 1.00 32.85 152 TYR D N 1
ATOM 8996 C CA . TYR D 1 156 ? 47.178 13.823 67.806 1.00 32.56 152 TYR D CA 1
ATOM 8997 C C . TYR D 1 156 ? 45.687 13.580 67.405 1.00 32.16 152 TYR D C 1
ATOM 8998 O O . TYR D 1 156 ? 45.275 14.038 66.384 1.00 32.42 152 TYR D O 1
ATOM 9007 N N . ASN D 1 157 ? 44.889 12.897 68.214 1.00 31.67 153 ASN D N 1
ATOM 9008 C CA . ASN D 1 157 ? 43.474 12.693 67.883 1.00 31.77 153 ASN D CA 1
ATOM 9009 C C . ASN D 1 157 ? 42.766 14.052 67.747 1.00 32.08 153 ASN D C 1
ATOM 9010 O O . ASN D 1 157 ? 42.281 14.387 66.680 1.00 31.83 153 ASN D O 1
ATOM 9015 N N . SER D 1 158 ? 42.735 14.856 68.815 1.00 32.17 154 SER D N 1
ATOM 9016 C CA . SER D 1 158 ? 42.030 16.159 68.738 1.00 32.11 154 SER D CA 1
ATOM 9017 C C . SER D 1 158 ? 42.724 17.089 67.774 1.00 31.52 154 SER D C 1
ATOM 9018 O O . SER D 1 158 ? 42.051 17.853 67.075 1.00 32.61 154 SER D O 1
ATOM 9021 N N . GLU D 1 159 ? 44.047 17.000 67.694 1.00 31.23 155 GLU D N 1
ATOM 9022 C CA . GLU D 1 159 ? 44.810 17.781 66.718 1.00 30.76 155 GLU D CA 1
ATOM 9023 C C . GLU D 1 159 ? 44.353 17.477 65.274 1.00 29.29 155 GLU D C 1
ATOM 9024 O O . GLU D 1 159 ? 44.181 18.381 64.456 1.00 28.56 155 GLU D O 1
ATOM 9030 N N . ALA D 1 160 ? 44.162 16.210 64.966 1.00 27.88 156 ALA D N 1
ATOM 9031 C CA . ALA D 1 160 ? 43.672 15.882 63.632 1.00 27.36 156 ALA D CA 1
ATOM 9032 C C . ALA D 1 160 ? 42.436 16.724 63.220 1.00 27.22 156 ALA D C 1
ATOM 9033 O O . ALA D 1 160 ? 42.347 17.211 62.106 1.00 26.60 156 ALA D O 1
ATOM 9035 N N . HIS D 1 161 ? 41.513 16.881 64.161 1.00 27.09 157 HIS D N 1
ATOM 9036 C CA . HIS D 1 161 ? 40.268 17.548 63.923 1.00 27.84 157 HIS D CA 1
ATOM 9037 C C . HIS D 1 161 ? 40.386 19.056 64.037 1.00 28.38 157 HIS D C 1
ATOM 9038 O O . HIS D 1 161 ? 39.668 19.736 63.351 1.00 28.71 157 HIS D O 1
ATOM 9045 N N . TYR D 1 162 ? 41.295 19.568 64.872 1.00 29.16 158 TYR D N 1
ATOM 9046 C CA . TYR D 1 162 ? 41.687 20.981 64.838 1.00 29.48 158 TYR D CA 1
ATOM 9047 C C . TYR D 1 162 ? 42.229 21.392 63.456 1.00 30.10 158 TYR D C 1
ATOM 9048 O O . TYR D 1 162 ? 41.808 22.415 62.926 1.00 30.30 158 TYR D O 1
ATOM 9057 N N . TYR D 1 163 ? 43.170 20.617 62.893 1.00 29.59 159 TYR D N 1
ATOM 9058 C CA . TYR D 1 163 ? 43.804 20.957 61.612 1.00 29.68 159 TYR D CA 1
ATOM 9059 C C . TYR D 1 163 ? 42.958 20.522 60.378 1.00 29.29 159 TYR D C 1
ATOM 9060 O O . TYR D 1 163 ? 43.052 21.118 59.311 1.00 29.37 159 TYR D O 1
ATOM 9069 N N . GLY D 1 164 ? 42.153 19.496 60.531 1.00 28.74 160 GLY D N 1
ATOM 9070 C CA . GLY D 1 164 ? 41.401 18.956 59.419 1.00 28.57 160 GLY D CA 1
ATOM 9071 C C . GLY D 1 164 ? 39.994 19.504 59.341 1.00 28.38 160 GLY D C 1
ATOM 9072 O O . GLY D 1 164 ? 39.765 20.604 58.816 1.00 28.41 160 GLY D O 1
ATOM 9073 N N . ILE D 1 165 ? 39.068 18.718 59.862 1.00 28.06 161 ILE D N 1
ATOM 9074 C CA . ILE D 1 165 ? 37.659 19.007 59.782 1.00 28.15 161 ILE D CA 1
ATOM 9075 C C . ILE D 1 165 ? 37.245 20.340 60.441 1.00 28.60 161 ILE D C 1
ATOM 9076 O O . ILE D 1 165 ? 36.477 21.073 59.857 1.00 27.55 161 ILE D O 1
ATOM 9081 N N . GLY D 1 166 ? 37.770 20.675 61.630 1.00 29.34 162 GLY D N 1
ATOM 9082 C CA . GLY D 1 166 ? 37.420 21.984 62.241 1.00 29.81 162 GLY D CA 1
ATOM 9083 C C . GLY D 1 166 ? 37.763 23.177 61.352 1.00 30.26 162 GLY D C 1
ATOM 9084 O O . GLY D 1 166 ? 37.000 24.125 61.303 1.00 31.54 162 GLY D O 1
ATOM 9085 N N . LEU D 1 167 ? 38.900 23.142 60.655 1.00 29.86 163 LEU D N 1
ATOM 9086 C CA . LEU D 1 167 ? 39.269 24.199 59.737 1.00 30.09 163 LEU D CA 1
ATOM 9087 C C . LEU D 1 167 ? 38.350 24.245 58.550 1.00 29.62 163 LEU D C 1
ATOM 9088 O O . LEU D 1 167 ? 37.903 25.336 58.167 1.00 28.82 163 LEU D O 1
ATOM 9093 N N . GLU D 1 168 ? 37.997 23.079 57.976 1.00 29.09 164 GLU D N 1
ATOM 9094 C CA . GLU D 1 168 ? 37.021 23.083 56.889 1.00 28.85 164 GLU D CA 1
ATOM 9095 C C . GLU D 1 168 ? 35.703 23.681 57.356 1.00 29.42 164 GLU D C 1
ATOM 9096 O O . GLU D 1 168 ? 35.054 24.453 56.613 1.00 29.65 164 GLU D O 1
ATOM 9102 N N . ILE D 1 169 ? 35.280 23.289 58.559 1.00 29.07 165 ILE D N 1
ATOM 9103 C CA . ILE D 1 169 ? 34.041 23.822 59.127 1.00 30.00 165 ILE D CA 1
ATOM 9104 C C . ILE D 1 169 ? 34.042 25.367 59.210 1.00 31.01 165 ILE D C 1
ATOM 9105 O O . ILE D 1 169 ? 33.094 26.022 58.712 1.00 32.01 165 ILE D O 1
ATOM 9110 N N . VAL D 1 170 ? 35.083 25.931 59.802 1.00 31.26 166 VAL D N 1
ATOM 9111 C CA . VAL D 1 170 ? 35.202 27.390 59.925 1.00 32.73 166 VAL D CA 1
ATOM 9112 C C . VAL D 1 170 ? 35.317 28.079 58.548 1.00 33.40 166 VAL D C 1
ATOM 9113 O O . VAL D 1 170 ? 34.632 29.050 58.289 1.00 34.02 166 VAL D O 1
ATOM 9117 N N . ASN D 1 171 ? 36.157 27.578 57.658 1.00 33.99 167 ASN D N 1
ATOM 9118 C CA . ASN D 1 171 ? 36.250 28.141 56.320 1.00 34.95 167 ASN D CA 1
ATOM 9119 C C . ASN D 1 171 ? 34.908 28.096 55.581 1.00 35.93 167 ASN D C 1
ATOM 9120 O O . ASN D 1 171 ? 34.554 29.048 54.902 1.00 36.98 167 ASN D O 1
ATOM 9125 N N . GLU D 1 172 ? 34.154 27.005 55.719 1.00 35.98 168 GLU D N 1
ATOM 9126 C CA . GLU D 1 172 ? 32.847 26.882 55.066 1.00 37.17 168 GLU D CA 1
ATOM 9127 C C . GLU D 1 172 ? 31.802 27.855 55.654 1.00 37.72 168 GLU D C 1
ATOM 9128 O O . GLU D 1 172 ? 30.968 28.444 54.938 1.00 38.27 168 GLU D O 1
ATOM 9134 N N . MET D 1 173 ? 31.793 27.998 56.961 1.00 38.06 169 MET D N 1
ATOM 9135 C CA . MET D 1 173 ? 30.793 28.881 57.557 1.00 39.34 169 MET D CA 1
ATOM 9136 C C . MET D 1 173 ? 31.118 30.363 57.252 1.00 39.92 169 MET D C 1
ATOM 9137 O O . MET D 1 173 ? 30.198 31.152 57.045 1.00 41.30 169 MET D O 1
ATOM 9151 N N . SER D 1 175 ? 32.550 31.374 54.421 1.00 41.39 171 SER D N 1
ATOM 9152 C CA . SER D 1 175 ? 32.148 31.563 53.029 1.00 40.93 171 SER D CA 1
ATOM 9153 C C . SER D 1 175 ? 30.662 31.915 52.899 1.00 42.45 171 SER D C 1
ATOM 9154 O O . SER D 1 175 ? 30.268 32.567 51.939 1.00 42.20 171 SER D O 1
ATOM 9157 N N . LEU D 1 176 ? 29.841 31.486 53.858 1.00 42.85 172 LEU D N 1
ATOM 9158 C CA . LEU D 1 176 ? 28.423 31.876 53.923 1.00 44.18 172 LEU D CA 1
ATOM 9159 C C . LEU D 1 176 ? 28.115 33.181 54.742 1.00 44.98 172 LEU D C 1
ATOM 9160 O O . LEU D 1 176 ? 26.951 33.533 54.928 1.00 45.89 172 LEU D O 1
ATOM 9165 N N . ASN D 1 177 ? 29.150 33.846 55.245 1.00 45.74 173 ASN D N 1
ATOM 9166 C CA . ASN D 1 177 ? 29.044 35.022 56.113 1.00 47.25 173 ASN D CA 1
ATOM 9167 C C . ASN D 1 177 ? 28.194 34.787 57.368 1.00 46.07 173 ASN D C 1
ATOM 9168 O O . ASN D 1 177 ? 27.407 35.623 57.746 1.00 45.87 173 ASN D O 1
ATOM 9173 N N . LEU D 1 178 ? 28.384 33.630 57.997 1.00 44.19 174 LEU D N 1
ATOM 9174 C CA . LEU D 1 178 ? 27.691 33.274 59.209 1.00 44.07 174 LEU D CA 1
ATOM 9175 C C . LEU D 1 178 ? 28.666 33.150 60.380 1.00 43.77 174 LEU D C 1
ATOM 9176 O O . LEU D 1 178 ? 29.822 32.723 60.228 1.00 44.54 174 LEU D O 1
ATOM 9181 N N . ASN D 1 179 ? 28.175 33.529 61.543 1.00 43.76 175 ASN D N 1
ATOM 9182 C CA . ASN D 1 179 ? 28.817 33.251 62.810 1.00 44.01 175 ASN D CA 1
ATOM 9183 C C . ASN D 1 179 ? 28.336 31.889 63.268 1.00 42.88 175 ASN D C 1
ATOM 9184 O O . ASN D 1 179 ? 27.169 31.562 63.099 1.00 43.57 175 ASN D O 1
ATOM 9189 N N . ILE D 1 180 ? 29.243 31.091 63.801 1.00 41.29 176 ILE D N 1
ATOM 9190 C CA . ILE D 1 180 ? 28.892 29.826 64.416 1.00 40.81 176 ILE D CA 1
ATOM 9191 C C . ILE D 1 180 ? 28.568 30.096 65.878 1.00 40.67 176 ILE D C 1
ATOM 9192 O O . ILE D 1 180 ? 29.462 30.477 66.664 1.00 39.16 176 ILE D O 1
ATOM 9197 N N . ASP D 1 181 ? 27.335 29.791 66.249 1.00 41.91 177 ASP D N 1
ATOM 9198 C CA . ASP D 1 181 ? 26.855 29.996 67.608 1.00 43.02 177 ASP D CA 1
ATOM 9199 C C . ASP D 1 181 ? 27.020 28.751 68.467 1.00 43.17 177 ASP D C 1
ATOM 9200 O O . ASP D 1 181 ? 27.170 28.855 69.686 1.00 43.77 177 ASP D O 1
ATOM 9205 N N . GLY D 1 182 ? 27.009 27.569 67.842 1.00 41.30 178 GLY D N 1
ATOM 9206 C CA . GLY D 1 182 ? 27.177 26.315 68.584 1.00 40.67 178 GLY D CA 1
ATOM 9207 C C . GLY D 1 182 ? 27.688 25.137 67.737 1.00 39.56 178 GLY D C 1
ATOM 9208 O O . GLY D 1 182 ? 27.545 25.107 66.509 1.00 37.82 178 GLY D O 1
ATOM 9209 N N . PHE D 1 183 ? 28.337 24.204 68.425 1.00 39.10 179 PHE D N 1
ATOM 9210 C CA . PHE D 1 183 ? 28.711 22.915 67.859 1.00 38.77 179 PHE D CA 1
ATOM 9211 C C . PHE D 1 183 ? 28.346 21.840 68.883 1.00 38.94 179 PHE D C 1
ATOM 9212 O O . PHE D 1 183 ? 28.588 22.037 70.078 1.00 41.06 179 PHE D O 1
ATOM 9220 N N . VAL D 1 184 ? 27.824 20.712 68.402 1.00 37.51 180 VAL D N 1
ATOM 9221 C CA . VAL D 1 184 ? 27.628 19.508 69.214 1.00 37.39 180 VAL D CA 1
ATOM 9222 C C . VAL D 1 184 ? 28.297 18.282 68.564 1.00 36.64 180 VAL D C 1
ATOM 9223 O O . VAL D 1 184 ? 28.284 18.139 67.327 1.00 35.57 180 VAL D O 1
ATOM 9227 N N . ALA D 1 185 ? 28.827 17.381 69.399 1.00 36.27 181 ALA D N 1
ATOM 9228 C CA . ALA D 1 185 ? 29.285 16.061 68.943 1.00 36.14 181 ALA D CA 1
ATOM 9229 C C . ALA D 1 185 ? 29.315 15.062 70.067 1.00 36.70 181 ALA D C 1
ATOM 9230 O O . ALA D 1 185 ? 29.859 15.359 71.146 1.00 37.41 181 ALA D O 1
ATOM 9232 N N . GLY D 1 186 ? 28.822 13.861 69.790 1.00 36.73 182 GLY D N 1
ATOM 9233 C CA . GLY D 1 186 ? 28.953 12.722 70.713 1.00 37.28 182 GLY D CA 1
ATOM 9234 C C . GLY D 1 186 ? 30.400 12.393 70.986 1.00 37.08 182 GLY D C 1
ATOM 9235 O O . GLY D 1 186 ? 31.242 12.512 70.089 1.00 36.48 182 GLY D O 1
ATOM 9236 N N . VAL D 1 187 ? 30.682 11.973 72.223 1.00 37.10 183 VAL D N 1
ATOM 9237 C CA . VAL D 1 187 ? 32.047 11.730 72.693 1.00 37.07 183 VAL D CA 1
ATOM 9238 C C . VAL D 1 187 ? 32.280 10.213 72.838 1.00 37.10 183 VAL D C 1
ATOM 9239 O O . VAL D 1 187 ? 31.522 9.498 73.505 1.00 36.32 183 VAL D O 1
ATOM 9243 N N . GLY D 1 188 ? 33.327 9.749 72.173 1.00 36.44 184 GLY D N 1
ATOM 9244 C CA . GLY D 1 188 ? 33.853 8.415 72.352 1.00 36.96 184 GLY D CA 1
ATOM 9245 C C . GLY D 1 188 ? 35.240 8.580 72.902 1.00 36.99 184 GLY D C 1
ATOM 9246 O O . GLY D 1 188 ? 35.471 8.322 74.091 1.00 38.11 184 GLY D O 1
ATOM 9247 N N . THR D 1 189 ? 36.157 9.012 72.034 1.00 35.66 185 THR D N 1
ATOM 9248 C CA . THR D 1 189 ? 37.444 9.544 72.468 1.00 34.85 185 THR D CA 1
ATOM 9249 C C . THR D 1 189 ? 37.406 11.005 72.934 1.00 34.18 185 THR D C 1
ATOM 9250 O O . THR D 1 189 ? 38.286 11.435 73.691 1.00 32.90 185 THR D O 1
ATOM 9254 N N . GLY D 1 190 ? 36.443 11.773 72.415 1.00 32.98 186 GLY D N 1
ATOM 9255 C CA . GLY D 1 190 ? 36.480 13.223 72.563 1.00 32.60 186 GLY D CA 1
ATOM 9256 C C . GLY D 1 190 ? 37.316 13.973 71.536 1.00 31.91 186 GLY D C 1
ATOM 9257 O O . GLY D 1 190 ? 37.283 15.205 71.507 1.00 31.63 186 GLY D O 1
ATOM 9258 N N . GLY D 1 191 ? 38.007 13.275 70.630 1.00 31.49 187 GLY D N 1
ATOM 9259 C CA . GLY D 1 191 ? 38.827 13.974 69.650 1.00 30.63 187 GLY D CA 1
ATOM 9260 C C . GLY D 1 191 ? 38.017 14.954 68.816 1.00 30.27 187 GLY D C 1
ATOM 9261 O O . GLY D 1 191 ? 38.430 16.094 68.544 1.00 30.02 187 GLY D O 1
ATOM 9262 N N . THR D 1 192 ? 36.881 14.487 68.345 1.00 30.36 188 THR D N 1
ATOM 9263 C CA . THR D 1 192 ? 35.998 15.324 67.545 1.00 30.62 188 THR D CA 1
ATOM 9264 C C . THR D 1 192 ? 35.610 16.643 68.250 1.00 31.05 188 THR D C 1
ATOM 9265 O O . THR D 1 192 ? 35.868 17.737 67.723 1.00 30.22 188 THR D O 1
ATOM 9269 N N . VAL D 1 193 ? 34.974 16.541 69.413 1.00 32.53 189 VAL D N 1
ATOM 9270 C CA . VAL D 1 193 ? 34.522 17.771 70.125 1.00 33.28 189 VAL D CA 1
ATOM 9271 C C . VAL D 1 193 ? 35.688 18.667 70.576 1.00 33.12 189 VAL D C 1
ATOM 9272 O O . VAL D 1 193 ? 35.629 19.876 70.387 1.00 33.71 189 VAL D O 1
ATOM 9276 N N . MET D 1 194 ? 36.768 18.089 71.086 1.00 33.53 190 MET D N 1
ATOM 9277 C CA . MET D 1 194 ? 37.949 18.861 71.526 1.00 33.61 190 MET D CA 1
ATOM 9278 C C . MET D 1 194 ? 38.650 19.569 70.384 1.00 32.65 190 MET D C 1
ATOM 9279 O O . MET D 1 194 ? 38.990 20.754 70.459 1.00 31.05 190 MET D O 1
ATOM 9284 N N . GLY D 1 195 ? 38.827 18.846 69.281 1.00 31.74 191 GLY D N 1
ATOM 9285 C CA . GLY D 1 195 ? 39.542 19.405 68.151 1.00 31.50 191 GLY D CA 1
ATOM 9286 C C . GLY D 1 195 ? 38.778 20.416 67.354 1.00 30.77 191 GLY D C 1
ATOM 9287 O O . GLY D 1 195 ? 39.287 21.460 66.995 1.00 31.45 191 GLY D O 1
ATOM 9288 N N . ILE D 1 196 ? 37.558 20.101 67.053 1.00 30.80 192 ILE D N 1
ATOM 9289 C CA . ILE D 1 196 ? 36.700 21.047 66.345 1.00 30.69 192 ILE D CA 1
ATOM 9290 C C . ILE D 1 196 ? 36.387 22.248 67.269 1.00 31.46 192 ILE D C 1
ATOM 9291 O O . ILE D 1 196 ? 36.432 23.371 66.798 1.00 31.25 192 ILE D O 1
ATOM 9296 N N . GLY D 1 197 ? 36.026 21.970 68.523 1.00 31.99 193 GLY D N 1
ATOM 9297 C CA . GLY D 1 197 ? 35.793 22.980 69.570 1.00 33.79 193 GLY D CA 1
ATOM 9298 C C . GLY D 1 197 ? 36.857 24.050 69.660 1.00 34.70 193 GLY D C 1
ATOM 9299 O O . GLY D 1 197 ? 36.536 25.206 69.609 1.00 36.31 193 GLY D O 1
ATOM 9311 N N . ARG D 1 199 ? 39.138 24.787 67.403 1.00 34.98 195 ARG D N 1
ATOM 9312 C CA . ARG D 1 199 ? 39.166 25.621 66.203 1.00 35.06 195 ARG D CA 1
ATOM 9313 C C . ARG D 1 199 ? 37.940 26.557 66.140 1.00 35.62 195 ARG D C 1
ATOM 9314 O O . ARG D 1 199 ? 38.054 27.703 65.732 1.00 36.49 195 ARG D O 1
ATOM 9322 N N . ILE D 1 200 ? 36.763 26.073 66.461 1.00 36.23 196 ILE D N 1
ATOM 9323 C CA . ILE D 1 200 ? 35.595 26.966 66.364 1.00 37.73 196 ILE D CA 1
ATOM 9324 C C . ILE D 1 200 ? 35.752 28.184 67.323 1.00 40.19 196 ILE D C 1
ATOM 9325 O O . ILE D 1 200 ? 35.492 29.332 66.909 1.00 40.89 196 ILE D O 1
ATOM 9339 N N . GLU D 1 202 ? 38.521 29.506 68.570 1.00 41.23 198 GLU D N 1
ATOM 9340 C CA . GLU D 1 202 ? 39.493 30.472 68.009 1.00 41.27 198 GLU D CA 1
ATOM 9341 C C . GLU D 1 202 ? 38.932 31.466 66.972 1.00 41.31 198 GLU D C 1
ATOM 9342 O O . GLU D 1 202 ? 39.464 32.572 66.838 1.00 39.91 198 GLU D O 1
ATOM 9348 N N . ASN D 1 203 ? 37.820 31.126 66.301 1.00 40.17 199 ASN D N 1
ATOM 9349 C CA . ASN D 1 203 ? 37.279 32.002 65.305 1.00 38.96 199 ASN D CA 1
ATOM 9350 C C . ASN D 1 203 ? 35.936 32.654 65.723 1.00 39.14 199 ASN D C 1
ATOM 9351 O O . ASN D 1 203 ? 35.513 33.598 65.078 1.00 38.70 199 ASN D O 1
ATOM 9356 N N . PHE D 1 204 ? 35.269 32.127 66.750 1.00 39.02 200 PHE D N 1
ATOM 9357 C CA . PHE D 1 204 ? 33.973 32.605 67.191 1.00 40.19 200 PHE D CA 1
ATOM 9358 C C . PHE D 1 204 ? 33.950 32.474 68.698 1.00 40.41 200 PHE D C 1
ATOM 9359 O O . PHE D 1 204 ? 33.548 31.436 69.240 1.00 39.90 200 PHE D O 1
ATOM 9367 N N . SER D 1 205 ? 34.390 33.521 69.395 1.00 40.84 201 SER D N 1
ATOM 9368 C CA . SER D 1 205 ? 34.722 33.356 70.812 1.00 41.83 201 SER D CA 1
ATOM 9369 C C . SER D 1 205 ? 33.505 33.014 71.697 1.00 42.87 201 SER D C 1
ATOM 9370 O O . SER D 1 205 ? 33.664 32.408 72.752 1.00 43.60 201 SER D O 1
ATOM 9373 N N . ASN D 1 206 ? 32.299 33.345 71.245 1.00 44.66 202 ASN D N 1
ATOM 9374 C CA . ASN D 1 206 ? 31.061 33.010 71.979 1.00 46.60 202 ASN D CA 1
ATOM 9375 C C . ASN D 1 206 ? 30.347 31.738 71.598 1.00 44.88 202 ASN D C 1
ATOM 9376 O O . ASN D 1 206 ? 29.231 31.500 72.081 1.00 46.28 202 ASN D O 1
ATOM 9381 N N . ALA D 1 207 ? 30.975 30.890 70.767 1.00 42.44 203 ALA D N 1
ATOM 9382 C CA . ALA D 1 207 ? 30.328 29.647 70.326 1.00 40.83 203 ALA D CA 1
ATOM 9383 C C . ALA D 1 207 ? 30.215 28.676 71.499 1.00 40.19 203 ALA D C 1
ATOM 9384 O O . ALA D 1 207 ? 31.174 28.547 72.231 1.00 40.46 203 ALA D O 1
ATOM 9395 N N . ILE D 1 209 ? 30.377 24.925 72.765 1.00 40.95 205 ILE D N 1
ATOM 9396 C CA . ILE D 1 209 ? 30.822 23.611 72.297 1.00 40.74 205 ILE D CA 1
ATOM 9397 C C . ILE D 1 209 ? 30.355 22.524 73.249 1.00 40.92 205 ILE D C 1
ATOM 9398 O O . ILE D 1 209 ? 30.901 22.356 74.318 1.00 41.73 205 ILE D O 1
ATOM 9403 N N . CYS D 1 210 ? 29.352 21.775 72.855 1.00 41.66 206 CYS D N 1
ATOM 9404 C CA . CYS D 1 210 ? 28.740 20.795 73.741 1.00 43.33 206 CYS D CA 1
ATOM 9405 C C . CYS D 1 210 ? 29.053 19.330 73.409 1.00 43.70 206 CYS D C 1
ATOM 9406 O O . CYS D 1 210 ? 28.766 18.881 72.287 1.00 42.20 206 CYS D O 1
ATOM 9409 N N . PRO D 1 211 ? 29.639 18.579 74.375 1.00 44.27 207 PRO D N 1
ATOM 9410 C CA . PRO D 1 211 ? 29.740 17.120 74.212 1.00 43.75 207 PRO D CA 1
ATOM 9411 C C . PRO D 1 211 ? 28.424 16.443 74.410 1.00 44.00 207 PRO D C 1
ATOM 9412 O O . PRO D 1 211 ? 27.631 16.871 75.258 1.00 44.65 207 PRO D O 1
ATOM 9416 N N . LEU D 1 212 ? 28.193 15.377 73.651 1.00 42.76 208 LEU D N 1
ATOM 9417 C CA . LEU D 1 212 ? 26.986 14.620 73.750 1.00 43.08 208 LEU D CA 1
ATOM 9418 C C . LEU D 1 212 ? 27.241 13.238 74.387 1.00 43.89 208 LEU D C 1
ATOM 9419 O O . LEU D 1 212 ? 28.320 12.650 74.245 1.00 43.35 208 LEU D O 1
ATOM 9424 N N . GLU D 1 213 ? 26.244 12.754 75.116 1.00 45.14 209 GLU D N 1
ATOM 9425 C CA . GLU D 1 213 ? 26.269 11.427 75.708 1.00 46.50 209 GLU D CA 1
ATOM 9426 C C . GLU D 1 213 ? 24.882 10.808 75.511 1.00 46.90 209 GLU D C 1
ATOM 9427 O O . GLU D 1 213 ? 23.917 11.530 75.219 1.00 45.06 209 GLU D O 1
ATOM 9433 N N . PRO D 1 214 ? 24.769 9.471 75.654 1.00 47.81 210 PRO D N 1
ATOM 9434 C CA . PRO D 1 214 ? 23.468 8.846 75.693 1.00 50.32 210 PRO D CA 1
ATOM 9435 C C . PRO D 1 214 ? 22.777 9.135 77.024 1.00 52.19 210 PRO D C 1
ATOM 9436 O O . PRO D 1 214 ? 23.407 9.041 78.066 1.00 53.61 210 PRO D O 1
ATOM 9440 N N . LEU D 1 215 ? 21.505 9.479 76.980 1.00 55.10 211 LEU D N 1
ATOM 9441 C CA . LEU D 1 215 ? 20.711 9.667 78.189 1.00 58.94 211 LEU D CA 1
ATOM 9442 C C . LEU D 1 215 ? 20.787 8.460 79.134 1.00 60.22 211 LEU D C 1
ATOM 9443 O O . LEU D 1 215 ? 20.946 8.628 80.334 1.00 60.44 211 LEU D O 1
ATOM 9448 N N . ASN D 1 216 ? 20.716 7.273 78.534 1.00 60.36 212 ASN D N 1
ATOM 9449 C CA . ASN D 1 216 ? 20.741 5.963 79.203 1.00 61.97 212 ASN D CA 1
ATOM 9450 C C . ASN D 1 216 ? 22.006 5.680 79.969 1.00 61.12 212 ASN D C 1
ATOM 9451 O O . ASN D 1 216 ? 21.980 4.861 80.866 1.00 60.47 212 ASN D O 1
ATOM 9456 N N . SER D 1 217 ? 23.134 6.251 79.520 1.00 59.82 213 SER D N 1
ATOM 9457 C CA . SER D 1 217 ? 24.443 6.010 80.108 1.00 58.94 213 SER D CA 1
ATOM 9458 C C . SER D 1 217 ? 25.153 7.366 80.228 1.00 59.23 213 SER D C 1
ATOM 9459 O O . SER D 1 217 ? 26.097 7.657 79.455 1.00 57.16 213 SER D O 1
ATOM 9462 N N . PRO D 1 218 ? 24.699 8.204 81.196 1.00 59.28 214 PRO D N 1
ATOM 9463 C CA . PRO D 1 218 ? 25.161 9.576 81.246 1.00 58.25 214 PRO D CA 1
ATOM 9464 C C . PRO D 1 218 ? 26.497 9.662 81.947 1.00 57.47 214 PRO D C 1
ATOM 9465 O O . PRO D 1 218 ? 26.611 10.189 83.065 1.00 56.31 214 PRO D O 1
ATOM 9469 N N . THR D 1 219 ? 27.518 9.167 81.252 1.00 55.70 215 THR D N 1
ATOM 9470 C CA . THR D 1 219 ? 28.836 8.995 81.849 1.00 54.59 215 THR D CA 1
ATOM 9471 C C . THR D 1 219 ? 29.575 10.321 82.045 1.00 53.81 215 THR D C 1
ATOM 9472 O O . THR D 1 219 ? 30.341 10.481 83.025 1.00 53.80 215 THR D O 1
ATOM 9476 N N . LEU D 1 220 ? 29.327 11.279 81.159 1.00 52.03 216 LEU D N 1
ATOM 9477 C CA . LEU D 1 220 ? 30.031 12.554 81.235 1.00 51.41 216 LEU D CA 1
ATOM 9478 C C . LEU D 1 220 ? 29.459 13.466 82.291 1.00 51.51 216 LEU D C 1
ATOM 9479 O O . LEU D 1 220 ? 30.188 14.029 83.075 1.00 52.01 216 LEU D O 1
ATOM 9484 N N . SER D 1 221 ? 28.154 13.646 82.279 1.00 53.77 217 SER D N 1
ATOM 9485 C CA . SER D 1 221 ? 27.520 14.566 83.227 1.00 55.12 217 SER D CA 1
ATOM 9486 C C . SER D 1 221 ? 27.492 14.023 84.683 1.00 55.52 217 SER D C 1
ATOM 9487 O O . SER D 1 221 ? 27.525 14.815 85.599 1.00 54.31 217 SER D O 1
ATOM 9490 N N . THR D 1 222 ? 27.450 12.695 84.882 1.00 56.39 218 THR D N 1
ATOM 9491 C CA . THR D 1 222 ? 27.584 12.111 86.236 1.00 57.25 218 THR D CA 1
ATOM 9492 C C . THR D 1 222 ? 29.052 11.904 86.641 1.00 57.71 218 THR D C 1
ATOM 9493 O O . THR D 1 222 ? 29.397 11.970 87.836 1.00 56.65 218 THR D O 1
ATOM 9497 N N . GLY D 1 223 ? 29.912 11.656 85.645 1.00 55.71 219 GLY D N 1
ATOM 9498 C CA . GLY D 1 223 ? 31.332 11.432 85.876 1.00 54.94 219 GLY D CA 1
ATOM 9499 C C . GLY D 1 223 ? 31.668 9.981 86.197 1.00 55.65 219 GLY D C 1
ATOM 9500 O O . GLY D 1 223 ? 32.810 9.696 86.542 1.00 57.65 219 GLY D O 1
ATOM 9501 N N . TYR D 1 224 ? 30.702 9.074 86.074 1.00 56.35 220 TYR D N 1
ATOM 9502 C CA . TYR D 1 224 ? 30.845 7.688 86.567 1.00 59.08 220 TYR D CA 1
ATOM 9503 C C . TYR D 1 224 ? 29.885 6.653 86.041 1.00 60.53 220 TYR D C 1
ATOM 9504 O O . TYR D 1 224 ? 30.293 5.523 85.861 1.00 61.90 220 TYR D O 1
ATOM 9522 N N . VAL D 1 226 ? 27.774 4.096 84.157 1.00 65.93 222 VAL D N 1
ATOM 9523 C CA . VAL D 1 226 ? 27.878 3.356 82.902 1.00 66.18 222 VAL D CA 1
ATOM 9524 C C . VAL D 1 226 ? 26.726 2.366 82.813 1.00 66.38 222 VAL D C 1
ATOM 9525 O O . VAL D 1 226 ? 26.313 1.792 83.826 1.00 68.42 222 VAL D O 1
ATOM 9529 N N . ALA D 1 227 ? 26.183 2.208 81.611 1.00 63.40 223 ALA D N 1
ATOM 9530 C CA . ALA D 1 227 ? 25.098 1.246 81.360 1.00 62.15 223 ALA D CA 1
ATOM 9531 C C . ALA D 1 227 ? 25.036 0.976 79.864 1.00 60.28 223 ALA D C 1
ATOM 9532 O O . ALA D 1 227 ? 25.741 1.617 79.092 1.00 57.84 223 ALA D O 1
ATOM 9543 N N . HIS D 1 229 ? 23.948 1.014 76.132 1.00 53.58 225 HIS D N 1
ATOM 9544 C CA . HIS D 1 229 ? 23.287 1.849 75.152 1.00 51.82 225 HIS D CA 1
ATOM 9545 C C . HIS D 1 229 ? 23.708 1.422 73.732 1.00 50.81 225 HIS D C 1
ATOM 9546 O O . HIS D 1 229 ? 24.736 0.782 73.559 1.00 51.55 225 HIS D O 1
ATOM 9553 N N . ARG D 1 230 ? 22.953 1.858 72.736 1.00 49.48 226 ARG D N 1
ATOM 9554 C CA . ARG D 1 230 ? 23.140 1.436 71.345 1.00 48.59 226 ARG D CA 1
ATOM 9555 C C . ARG D 1 230 ? 23.741 2.501 70.392 1.00 45.98 226 ARG D C 1
ATOM 9556 O O . ARG D 1 230 ? 23.753 2.283 69.184 1.00 45.43 226 ARG D O 1
ATOM 9564 N N . ILE D 1 231 ? 24.169 3.661 70.914 1.00 44.28 227 ILE D N 1
ATOM 9565 C CA . ILE D 1 231 ? 24.691 4.728 70.069 1.00 42.72 227 ILE D CA 1
ATOM 9566 C C . ILE D 1 231 ? 26.146 4.356 69.856 1.00 41.57 227 ILE D C 1
ATOM 9567 O O . ILE D 1 231 ? 27.027 4.841 70.553 1.00 39.62 227 ILE D O 1
ATOM 9572 N N . GLU D 1 232 ? 26.388 3.454 68.902 1.00 40.93 228 GLU D N 1
ATOM 9573 C CA . GLU D 1 232 ? 27.739 2.891 68.707 1.00 40.88 228 GLU D CA 1
ATOM 9574 C C . GLU D 1 232 ? 28.706 3.994 68.348 1.00 39.45 228 GLU D C 1
ATOM 9575 O O . GLU D 1 232 ? 28.371 4.919 67.570 1.00 38.56 228 GLU D O 1
ATOM 9581 N N . GLY D 1 233 ? 29.885 3.908 68.962 1.00 38.84 229 GLY D N 1
ATOM 9582 C CA . GLY D 1 233 ? 30.958 4.838 68.748 1.00 38.33 229 GLY D CA 1
ATOM 9583 C C . GLY D 1 233 ? 31.096 5.898 69.828 1.00 38.38 229 GLY D C 1
ATOM 9584 O O . GLY D 1 233 ? 32.170 6.430 69.982 1.00 36.84 229 GLY D O 1
ATOM 9585 N N . ILE D 1 234 ? 30.013 6.216 70.555 1.00 39.88 230 ILE D N 1
ATOM 9586 C CA . ILE D 1 234 ? 30.116 7.145 71.689 1.00 40.54 230 ILE D CA 1
ATOM 9587 C C . ILE D 1 234 ? 29.943 6.414 73.036 1.00 41.90 230 ILE D C 1
ATOM 9588 O O . ILE D 1 234 ? 29.493 5.278 73.080 1.00 41.03 230 ILE D O 1
ATOM 9593 N N . SER D 1 235 ? 30.398 7.071 74.096 1.00 43.57 231 SER D N 1
ATOM 9594 C CA . SER D 1 235 ? 30.267 6.614 75.505 1.00 45.82 231 SER D CA 1
ATOM 9595 C C . SER D 1 235 ? 30.746 5.188 75.749 1.00 46.41 231 SER D C 1
ATOM 9596 O O . SER D 1 235 ? 29.959 4.275 75.923 1.00 47.74 231 SER D O 1
ATOM 9599 N N . ASP D 1 236 ? 32.065 5.059 75.808 1.00 48.67 232 ASP D N 1
ATOM 9600 C CA . ASP D 1 236 ? 32.799 3.786 75.789 1.00 50.05 232 ASP D CA 1
ATOM 9601 C C . ASP D 1 236 ? 33.181 3.270 77.207 1.00 51.74 232 ASP D C 1
ATOM 9602 O O . ASP D 1 236 ? 34.257 2.683 77.393 1.00 51.49 232 ASP D O 1
ATOM 9607 N N . GLU D 1 237 ? 32.322 3.525 78.198 1.00 53.68 233 GLU D N 1
ATOM 9608 C CA . GLU D 1 237 ? 32.417 2.963 79.564 1.00 53.60 233 GLU D CA 1
ATOM 9609 C C . GLU D 1 237 ? 33.390 3.660 80.494 1.00 54.77 233 GLU D C 1
ATOM 9610 O O . GLU D 1 237 ? 33.723 3.119 81.552 1.00 55.76 233 GLU D O 1
ATOM 9616 N N . PHE D 1 238 ? 33.825 4.862 80.115 1.00 54.51 234 PHE D N 1
ATOM 9617 C CA . PHE D 1 238 ? 34.605 5.749 80.961 1.00 53.55 234 PHE D CA 1
ATOM 9618 C C . PHE D 1 238 ? 34.653 7.153 80.338 1.00 52.84 234 PHE D C 1
ATOM 9619 O O . PHE D 1 238 ? 34.101 7.376 79.258 1.00 51.55 234 PHE D O 1
ATOM 9627 N N . ILE D 1 239 ? 35.292 8.097 81.033 1.00 52.50 235 ILE D N 1
ATOM 9628 C CA . ILE D 1 239 ? 35.599 9.410 80.477 1.00 51.79 235 ILE D CA 1
ATOM 9629 C C . ILE D 1 239 ? 37.024 9.330 79.989 1.00 51.15 235 ILE D C 1
ATOM 9630 O O . ILE D 1 239 ? 37.947 9.130 80.780 1.00 49.87 235 ILE D O 1
ATOM 9635 N N . PRO D 1 240 ? 37.228 9.473 78.671 1.00 51.39 236 PRO D N 1
ATOM 9636 C CA . PRO D 1 240 ? 38.627 9.453 78.201 1.00 50.09 236 PRO D CA 1
ATOM 9637 C C . PRO D 1 240 ? 39.441 10.624 78.725 1.00 49.19 236 PRO D C 1
ATOM 9638 O O . PRO D 1 240 ? 38.881 11.687 78.927 1.00 48.69 236 PRO D O 1
ATOM 9642 N N . ASP D 1 241 ? 40.745 10.423 78.911 1.00 48.97 237 ASP D N 1
ATOM 9643 C CA . ASP D 1 241 ? 41.657 11.509 79.277 1.00 49.35 237 ASP D CA 1
ATOM 9644 C C . ASP D 1 241 ? 41.746 12.648 78.251 1.00 47.83 237 ASP D C 1
ATOM 9645 O O . ASP D 1 241 ? 41.941 13.810 78.609 1.00 45.67 237 ASP D O 1
ATOM 9650 N N . LEU D 1 242 ? 41.585 12.334 76.971 1.00 46.20 238 LEU D N 1
ATOM 9651 C CA . LEU D 1 242 ? 41.548 13.376 75.938 1.00 44.66 238 LEU D CA 1
ATOM 9652 C C . LEU D 1 242 ? 40.409 14.407 76.109 1.00 43.79 238 LEU D C 1
ATOM 9653 O O . LEU D 1 242 ? 40.570 15.571 75.793 1.00 42.49 238 LEU D O 1
ATOM 9658 N N . VAL D 1 243 ? 39.249 13.986 76.589 1.00 44.43 239 VAL D N 1
ATOM 9659 C CA . VAL D 1 243 ? 38.129 14.914 76.694 1.00 45.73 239 VAL D CA 1
ATOM 9660 C C . VAL D 1 243 ? 38.227 15.703 78.015 1.00 46.93 239 VAL D C 1
ATOM 9661 O O . VAL D 1 243 ? 38.378 15.110 79.085 1.00 49.00 239 VAL D O 1
ATOM 9676 N N . LEU D 1 245 ? 36.217 18.091 80.142 1.00 48.35 241 LEU D N 1
ATOM 9677 C CA . LEU D 1 245 ? 34.882 18.660 80.317 1.00 50.68 241 LEU D CA 1
ATOM 9678 C C . LEU D 1 245 ? 34.893 20.114 80.827 1.00 51.93 241 LEU D C 1
ATOM 9679 O O . LEU D 1 245 ? 33.957 20.862 80.530 1.00 53.47 241 LEU D O 1
ATOM 9684 N N . ASP D 1 246 ? 35.931 20.540 81.535 1.00 52.91 242 ASP D N 1
ATOM 9685 C CA . ASP D 1 246 ? 35.944 21.959 81.946 1.00 55.47 242 ASP D CA 1
ATOM 9686 C C . ASP D 1 246 ? 36.673 22.915 80.965 1.00 54.71 242 ASP D C 1
ATOM 9687 O O . ASP D 1 246 ? 36.962 24.054 81.300 1.00 57.48 242 ASP D O 1
ATOM 9701 N N . LEU D 1 248 ? 35.007 22.622 77.932 1.00 48.87 244 LEU D N 1
ATOM 9702 C CA . LEU D 1 248 ? 33.845 22.567 77.048 1.00 48.11 244 LEU D CA 1
ATOM 9703 C C . LEU D 1 248 ? 32.638 23.163 77.753 1.00 48.84 244 LEU D C 1
ATOM 9704 O O . LEU D 1 248 ? 32.696 23.462 78.943 1.00 50.56 244 LEU D O 1
ATOM 9709 N N . ASP D 1 249 ? 31.549 23.314 77.022 1.00 47.93 245 ASP D N 1
ATOM 9710 C CA . ASP D 1 249 ? 30.288 23.791 77.590 1.00 49.55 245 ASP D CA 1
ATOM 9711 C C . ASP D 1 249 ? 29.461 22.623 78.101 1.00 49.14 245 ASP D C 1
ATOM 9712 O O . ASP D 1 249 ? 30.024 21.553 78.307 1.00 50.42 245 ASP D O 1
ATOM 9717 N N . ASN D 1 250 ? 28.170 22.809 78.383 1.00 49.44 246 ASN D N 1
ATOM 9718 C CA . ASN D 1 250 ? 27.392 21.781 79.086 1.00 49.16 246 ASN D CA 1
ATOM 9719 C C . ASN D 1 250 ? 27.059 20.592 78.190 1.00 48.89 246 ASN D C 1
ATOM 9720 O O . ASN D 1 250 ? 26.875 20.735 76.973 1.00 47.81 246 ASN D O 1
ATOM 9725 N N . VAL D 1 251 ? 26.906 19.450 78.850 1.00 48.45 247 VAL D N 1
ATOM 9726 C CA . VAL D 1 251 ? 26.596 18.179 78.244 1.00 48.10 247 VAL D CA 1
ATOM 9727 C C . VAL D 1 251 ? 25.168 18.157 77.729 1.00 49.19 247 VAL D C 1
ATOM 9728 O O . VAL D 1 251 ? 24.214 18.587 78.401 1.00 49.24 247 VAL D O 1
ATOM 9732 N N . VAL D 1 252 ? 25.035 17.637 76.522 1.00 48.31 248 VAL D N 1
ATOM 9733 C CA . VAL D 1 252 ? 23.775 17.445 75.897 1.00 49.10 248 VAL D CA 1
ATOM 9734 C C . VAL D 1 252 ? 23.586 15.929 75.929 1.00 49.39 248 VAL D C 1
ATOM 9735 O O . VAL D 1 252 ? 24.544 15.182 75.707 1.00 48.87 248 VAL D O 1
ATOM 9739 N N . SER D 1 253 ? 22.375 15.483 76.283 1.00 49.64 249 SER D N 1
ATOM 9740 C CA . SER D 1 253 ? 22.066 14.074 76.517 1.00 50.16 249 SER D CA 1
ATOM 9741 C C . SER D 1 253 ? 20.889 13.690 75.630 1.00 50.42 249 SER D C 1
ATOM 9742 O O . SER D 1 253 ? 19.931 14.447 75.554 1.00 51.46 249 SER D O 1
ATOM 9745 N N . VAL D 1 254 ? 21.000 12.560 74.908 1.00 49.34 250 VAL D N 1
ATOM 9746 C CA . VAL D 1 254 ? 20.007 12.132 73.915 1.00 49.64 250 VAL D CA 1
ATOM 9747 C C . VAL D 1 254 ? 19.648 10.665 74.146 1.00 49.12 250 VAL D C 1
ATOM 9748 O O . VAL D 1 254 ? 20.519 9.868 74.424 1.00 49.10 250 VAL D O 1
ATOM 9752 N N . ASP D 1 255 ? 18.379 10.305 74.051 1.00 50.57 251 ASP D N 1
ATOM 9753 C CA . ASP D 1 255 ? 17.983 8.901 74.246 1.00 51.55 251 ASP D CA 1
ATOM 9754 C C . ASP D 1 255 ? 18.405 8.027 73.021 1.00 50.17 251 ASP D C 1
ATOM 9755 O O . ASP D 1 255 ? 18.265 8.453 71.896 1.00 48.04 251 ASP D O 1
ATOM 9760 N N . ASP D 1 256 ? 19.043 6.890 73.318 1.00 50.25 252 ASP D N 1
ATOM 9761 C CA . ASP D 1 256 ? 19.121 5.650 72.529 1.00 50.63 252 ASP D CA 1
ATOM 9762 C C . ASP D 1 256 ? 18.202 5.583 71.303 1.00 49.95 252 ASP D C 1
ATOM 9763 O O . ASP D 1 256 ? 18.632 5.618 70.157 1.00 48.18 252 ASP D O 1
ATOM 9768 N N . GLY D 1 257 ? 16.911 5.506 71.591 1.00 49.39 253 GLY D N 1
ATOM 9769 C CA . GLY D 1 257 ? 15.886 5.252 70.626 1.00 49.29 253 GLY D CA 1
ATOM 9770 C C . GLY D 1 257 ? 15.524 6.512 69.888 1.00 48.34 253 GLY D C 1
ATOM 9771 O O . GLY D 1 257 ? 15.037 6.445 68.740 1.00 47.59 253 GLY D O 1
ATOM 9772 N N . ASP D 1 258 ? 15.732 7.651 70.542 1.00 46.77 254 ASP D N 1
ATOM 9773 C CA . ASP D 1 258 ? 15.509 8.943 69.912 1.00 46.29 254 ASP D CA 1
ATOM 9774 C C . ASP D 1 258 ? 16.611 9.182 68.784 1.00 44.57 254 ASP D C 1
ATOM 9775 O O . ASP D 1 258 ? 16.329 9.706 67.704 1.00 43.50 254 ASP D O 1
ATOM 9780 N N . ALA D 1 259 ? 17.836 8.748 69.046 1.00 44.56 255 ALA D N 1
ATOM 9781 C CA . ALA D 1 259 ? 18.961 8.824 68.047 1.00 43.10 255 ALA D CA 1
ATOM 9782 C C . ALA D 1 259 ? 18.782 7.838 66.899 1.00 42.85 255 ALA D C 1
ATOM 9783 O O . ALA D 1 259 ? 18.965 8.186 65.724 1.00 42.92 255 ALA D O 1
ATOM 9785 N N . ILE D 1 260 ? 18.370 6.616 67.222 1.00 43.07 256 ILE D N 1
ATOM 9786 C CA . ILE D 1 260 ? 17.979 5.650 66.202 1.00 43.25 256 ILE D CA 1
ATOM 9787 C C . ILE D 1 260 ? 16.849 6.198 65.290 1.00 43.66 256 ILE D C 1
ATOM 9788 O O . ILE D 1 260 ? 16.961 6.127 64.074 1.00 41.28 256 ILE D O 1
ATOM 9793 N N . VAL D 1 261 ? 15.792 6.750 65.873 1.00 45.18 257 VAL D N 1
ATOM 9794 C CA . VAL D 1 261 ? 14.643 7.230 65.094 1.00 46.06 257 VAL D CA 1
ATOM 9795 C C . VAL D 1 261 ? 15.071 8.408 64.214 1.00 45.65 257 VAL D C 1
ATOM 9796 O O . VAL D 1 261 ? 14.671 8.477 63.049 1.00 46.37 257 VAL D O 1
ATOM 9800 N N . MET D 1 262 ? 15.851 9.337 64.752 1.00 44.25 258 MET D N 1
ATOM 9801 C CA . MET D 1 262 ? 16.300 10.459 63.935 1.00 43.55 258 MET D CA 1
ATOM 9802 C C . MET D 1 262 ? 17.198 9.979 62.743 1.00 41.50 258 MET D C 1
ATOM 9803 O O . MET D 1 262 ? 17.105 10.517 61.657 1.00 39.98 258 MET D O 1
ATOM 9808 N N . ALA D 1 263 ? 18.046 8.982 62.979 1.00 40.63 259 ALA D N 1
ATOM 9809 C CA . ALA D 1 263 ? 18.942 8.443 61.923 1.00 39.39 259 ALA D CA 1
ATOM 9810 C C . ALA D 1 263 ? 18.122 7.771 60.837 1.00 39.19 259 ALA D C 1
ATOM 9811 O O . ALA D 1 263 ? 18.429 7.903 59.655 1.00 37.76 259 ALA D O 1
ATOM 9813 N N . GLN D 1 264 ? 17.019 7.124 61.240 1.00 39.71 260 GLN D N 1
ATOM 9814 C CA . GLN D 1 264 ? 16.018 6.615 60.305 1.00 40.50 260 GLN D CA 1
ATOM 9815 C C . GLN D 1 264 ? 15.298 7.714 59.481 1.00 40.33 260 GLN D C 1
ATOM 9816 O O . GLN D 1 264 ? 15.095 7.548 58.288 1.00 39.98 260 GLN D O 1
ATOM 9833 N N . LEU D 1 266 ? 16.577 10.562 58.777 1.00 38.84 262 LEU D N 1
ATOM 9834 C CA . LEU D 1 266 ? 17.604 11.114 57.862 1.00 38.09 262 LEU D CA 1
ATOM 9835 C C . LEU D 1 266 ? 17.759 10.246 56.626 1.00 36.82 262 LEU D C 1
ATOM 9836 O O . LEU D 1 266 ? 17.777 10.741 55.518 1.00 36.27 262 LEU D O 1
ATOM 9841 N N . ALA D 1 267 ? 17.774 8.946 56.824 1.00 36.73 263 ALA D N 1
ATOM 9842 C CA . ALA D 1 267 ? 17.880 8.043 55.698 1.00 36.93 263 ALA D CA 1
ATOM 9843 C C . ALA D 1 267 ? 16.713 8.199 54.728 1.00 38.48 263 ALA D C 1
ATOM 9844 O O . ALA D 1 267 ? 16.932 8.138 53.500 1.00 36.49 263 ALA D O 1
ATOM 9855 N N . CYS D 1 269 ? 15.194 10.870 54.110 1.00 41.41 265 CYS D N 1
ATOM 9856 C CA . CYS D 1 269 ? 15.420 12.101 53.352 1.00 42.59 265 CYS D CA 1
ATOM 9857 C C . CYS D 1 269 ? 16.658 12.028 52.415 1.00 40.17 265 CYS D C 1
ATOM 9858 O O . CYS D 1 269 ? 16.995 13.006 51.756 1.00 40.04 265 CYS D O 1
ATOM 9861 N N . GLY D 1 270 ? 17.308 10.856 52.324 1.00 37.72 266 GLY D N 1
ATOM 9862 C CA . GLY D 1 270 ? 18.419 10.611 51.375 1.00 35.57 266 GLY D CA 1
ATOM 9863 C C . GLY D 1 270 ? 19.816 10.564 51.979 1.00 34.04 266 GLY D C 1
ATOM 9864 O O . GLY D 1 270 ? 20.795 10.436 51.252 1.00 33.03 266 GLY D O 1
ATOM 9865 N N . LEU D 1 271 ? 19.894 10.628 53.303 1.00 33.36 267 LEU D N 1
ATOM 9866 C CA . LEU D 1 271 ? 21.140 10.742 54.058 1.00 32.35 267 LEU D CA 1
ATOM 9867 C C . LEU D 1 271 ? 21.247 9.510 54.944 1.00 32.08 267 LEU D C 1
ATOM 9868 O O . LEU D 1 271 ? 20.728 9.451 56.096 1.00 32.09 267 LEU D O 1
ATOM 9873 N N . GLY D 1 272 ? 21.884 8.490 54.380 1.00 31.31 268 GLY D N 1
ATOM 9874 C CA . GLY D 1 272 ? 22.031 7.212 55.077 1.00 31.22 268 GLY D CA 1
ATOM 9875 C C . GLY D 1 272 ? 23.154 7.368 56.077 1.00 30.75 268 GLY D C 1
ATOM 9876 O O . GLY D 1 272 ? 24.302 7.369 55.690 1.00 29.11 268 GLY D O 1
ATOM 9877 N N . VAL D 1 273 ? 22.810 7.458 57.363 1.00 30.96 269 VAL D N 1
ATOM 9878 C CA . VAL D 1 273 ? 23.795 7.822 58.409 1.00 30.75 269 VAL D CA 1
ATOM 9879 C C . VAL D 1 273 ? 23.717 6.875 59.586 1.00 31.32 269 VAL D C 1
ATOM 9880 O O . VAL D 1 273 ? 22.684 6.207 59.801 1.00 31.95 269 VAL D O 1
ATOM 9884 N N . GLY D 1 274 ? 24.799 6.760 60.312 1.00 30.91 270 GLY D N 1
ATOM 9885 C CA . GLY D 1 274 ? 24.854 5.882 61.493 1.00 31.59 270 GLY D CA 1
ATOM 9886 C C . GLY D 1 274 ? 23.993 6.452 62.643 1.00 32.57 270 GLY D C 1
ATOM 9887 O O . GLY D 1 274 ? 23.392 7.546 62.542 1.00 31.92 270 GLY D O 1
ATOM 9888 N N . ILE D 1 275 ? 23.900 5.662 63.696 1.00 33.82 271 ILE D N 1
ATOM 9889 C CA . ILE D 1 275 ? 23.043 5.986 64.880 1.00 34.95 271 ILE D CA 1
ATOM 9890 C C . ILE D 1 275 ? 23.568 7.269 65.555 1.00 35.02 271 ILE D C 1
ATOM 9891 O O . ILE D 1 275 ? 22.794 8.197 65.846 1.00 36.36 271 ILE D O 1
ATOM 9896 N N . SER D 1 276 ? 24.882 7.351 65.759 1.00 34.14 272 SER D N 1
ATOM 9897 C CA . SER D 1 276 ? 25.487 8.531 66.387 1.00 33.43 272 SER D CA 1
ATOM 9898 C C . SER D 1 276 ? 25.238 9.841 65.604 1.00 32.92 272 SER D C 1
ATOM 9899 O O . SER D 1 276 ? 25.228 10.930 66.200 1.00 32.11 272 SER D O 1
ATOM 9902 N N . SER D 1 277 ? 25.037 9.719 64.284 1.00 32.30 273 SER D N 1
ATOM 9903 C CA . SER D 1 277 ? 24.653 10.831 63.412 1.00 32.18 273 SER D CA 1
ATOM 9904 C C . SER D 1 277 ? 23.251 11.369 63.752 1.00 33.16 273 SER D C 1
ATOM 9905 O O . SER D 1 277 ? 22.997 12.589 63.708 1.00 33.35 273 SER D O 1
ATOM 9908 N N . GLY D 1 278 ? 22.360 10.444 64.046 1.00 33.79 274 GLY D N 1
ATOM 9909 C CA . GLY D 1 278 ? 20.997 10.745 64.549 1.00 35.27 274 GLY D CA 1
ATOM 9910 C C . GLY D 1 278 ? 21.068 11.454 65.884 1.00 35.44 274 GLY D C 1
ATOM 9911 O O . GLY D 1 278 ? 20.440 12.493 66.053 1.00 35.69 274 GLY D O 1
ATOM 9912 N N . ALA D 1 279 ? 21.850 10.901 66.802 1.00 35.78 275 ALA D N 1
ATOM 9913 C CA . ALA D 1 279 ? 22.093 11.532 68.100 1.00 36.40 275 ALA D CA 1
ATOM 9914 C C . ALA D 1 279 ? 22.604 12.955 67.945 1.00 36.60 275 ALA D C 1
ATOM 9915 O O . ALA D 1 279 ? 22.142 13.856 68.640 1.00 36.85 275 ALA D O 1
ATOM 9917 N N . ASN D 1 280 ? 23.547 13.161 67.037 1.00 36.25 276 ASN D N 1
ATOM 9918 C CA . ASN D 1 280 ? 24.194 14.473 66.852 1.00 36.26 276 ASN D CA 1
ATOM 9919 C C . ASN D 1 280 ? 23.211 15.483 66.308 1.00 36.41 276 ASN D C 1
ATOM 9920 O O . ASN D 1 280 ? 23.259 16.648 66.672 1.00 36.37 276 ASN D O 1
ATOM 9925 N N . PHE D 1 281 ? 22.334 15.049 65.422 1.00 36.51 277 PHE D N 1
ATOM 9926 C CA . PHE D 1 281 ? 21.323 15.937 64.884 1.00 37.60 277 PHE D CA 1
ATOM 9927 C C . PHE D 1 281 ? 20.388 16.402 66.036 1.00 38.98 277 PHE D C 1
ATOM 9928 O O . PHE D 1 281 ? 20.138 17.606 66.185 1.00 37.71 277 PHE D O 1
ATOM 9936 N N . ILE D 1 282 ? 19.951 15.446 66.866 1.00 40.21 278 ILE D N 1
ATOM 9937 C CA . ILE D 1 282 ? 19.117 15.760 68.038 1.00 42.39 278 ILE D CA 1
ATOM 9938 C C . ILE D 1 282 ? 19.872 16.696 68.924 1.00 42.93 278 ILE D C 1
ATOM 9939 O O . ILE D 1 282 ? 19.313 17.689 69.399 1.00 44.77 278 ILE D O 1
ATOM 9944 N N . GLY D 1 283 ? 21.139 16.362 69.148 1.00 43.02 279 GLY D N 1
ATOM 9945 C CA . GLY D 1 283 ? 22.055 17.150 69.975 1.00 42.99 279 GLY D CA 1
ATOM 9946 C C . GLY D 1 283 ? 22.120 18.604 69.563 1.00 43.36 279 GLY D C 1
ATOM 9947 O O . GLY D 1 283 ? 22.027 19.511 70.417 1.00 44.58 279 GLY D O 1
ATOM 9948 N N . ALA D 1 284 ? 22.278 18.827 68.265 1.00 41.88 280 ALA D N 1
ATOM 9949 C CA . ALA D 1 284 ? 22.284 20.162 67.708 1.00 42.02 280 ALA D CA 1
ATOM 9950 C C . ALA D 1 284 ? 20.985 20.911 67.971 1.00 43.30 280 ALA D C 1
ATOM 9951 O O . ALA D 1 284 ? 21.026 22.072 68.323 1.00 43.34 280 ALA D O 1
ATOM 9953 N N . LEU D 1 285 ? 19.856 20.258 67.727 1.00 43.82 281 LEU D N 1
ATOM 9954 C CA . LEU D 1 285 ? 18.543 20.832 67.972 1.00 44.99 281 LEU D CA 1
ATOM 9955 C C . LEU D 1 285 ? 18.379 21.270 69.423 1.00 45.68 281 LEU D C 1
ATOM 9956 O O . LEU D 1 285 ? 18.069 22.428 69.675 1.00 46.23 281 LEU D O 1
ATOM 9961 N N . MET D 1 286 ? 18.671 20.372 70.358 1.00 46.05 282 MET D N 1
ATOM 9962 C CA . MET D 1 286 ? 18.680 20.698 71.790 1.00 47.06 282 MET D CA 1
ATOM 9963 C C . MET D 1 286 ? 19.524 21.965 72.098 1.00 46.81 282 MET D C 1
ATOM 9964 O O . MET D 1 286 ? 19.046 22.882 72.772 1.00 46.77 282 MET D O 1
ATOM 9969 N N . LEU D 1 287 ? 20.747 22.047 71.567 1.00 44.47 283 LEU D N 1
ATOM 9970 C CA . LEU D 1 287 ? 21.536 23.263 71.691 1.00 44.73 283 LEU D CA 1
ATOM 9971 C C . LEU D 1 287 ? 20.902 24.506 71.044 1.00 44.96 283 LEU D C 1
ATOM 9972 O O . LEU D 1 287 ? 20.943 25.587 71.624 1.00 44.33 283 LEU D O 1
ATOM 9977 N N . GLN D 1 288 ? 20.379 24.361 69.838 1.00 45.12 284 GLN D N 1
ATOM 9978 C CA . GLN D 1 288 ? 19.666 25.455 69.179 1.00 46.97 284 GLN D CA 1
ATOM 9979 C C . GLN D 1 288 ? 18.450 25.942 70.028 1.00 49.02 284 GLN D C 1
ATOM 9980 O O . GLN D 1 288 ? 18.109 27.117 69.991 1.00 49.01 284 GLN D O 1
ATOM 9986 N N . ASN D 1 289 ? 17.793 25.020 70.729 1.00 50.88 285 ASN D N 1
ATOM 9987 C CA . ASN D 1 289 ? 16.635 25.379 71.578 1.00 52.95 285 ASN D CA 1
ATOM 9988 C C . ASN D 1 289 ? 17.044 26.259 72.752 1.00 54.33 285 ASN D C 1
ATOM 9989 O O . ASN D 1 289 ? 16.257 27.109 73.138 1.00 57.25 285 ASN D O 1
ATOM 10005 N N . LEU D 1 291 ? 19.846 28.319 72.716 1.00 53.82 287 LEU D N 1
ATOM 10006 C CA . LEU D 1 291 ? 20.505 29.554 72.267 1.00 52.68 287 LEU D CA 1
ATOM 10007 C C . LEU D 1 291 ? 19.649 30.449 71.413 1.00 52.21 287 LEU D C 1
ATOM 10008 O O . LEU D 1 291 ? 19.970 31.620 71.206 1.00 52.84 287 LEU D O 1
ATOM 10013 N N . GLY D 1 292 ? 18.593 29.905 70.864 1.00 52.12 288 GLY D N 1
ATOM 10014 C CA . GLY D 1 292 ? 17.732 30.702 70.020 1.00 53.20 288 GLY D CA 1
ATOM 10015 C C . GLY D 1 292 ? 17.431 29.997 68.722 1.00 52.96 288 GLY D C 1
ATOM 10016 O O . GLY D 1 292 ? 18.295 29.337 68.150 1.00 51.61 288 GLY D O 1
ATOM 10026 N N . ASP D 1 294 ? 17.089 30.967 65.719 1.00 50.69 290 ASP D N 1
ATOM 10027 C CA . ASP D 1 294 ? 17.840 31.330 64.527 1.00 51.28 290 ASP D CA 1
ATOM 10028 C C . ASP D 1 294 ? 19.329 31.031 64.647 1.00 48.27 290 ASP D C 1
ATOM 10029 O O . ASP D 1 294 ? 20.021 31.219 63.668 1.00 48.23 290 ASP D O 1
ATOM 10034 N N . SER D 1 295 ? 19.812 30.600 65.822 1.00 46.35 291 SER D N 1
ATOM 10035 C CA . SER D 1 295 ? 21.236 30.345 66.045 1.00 44.33 291 SER D CA 1
ATOM 10036 C C . SER D 1 295 ? 21.841 29.314 65.084 1.00 42.95 291 SER D C 1
ATOM 10037 O O . SER D 1 295 ? 21.185 28.343 64.729 1.00 43.38 291 SER D O 1
ATOM 10040 N N . VAL D 1 296 ? 23.092 29.553 64.696 1.00 41.61 292 VAL D N 1
ATOM 10041 C CA . VAL D 1 296 ? 23.806 28.752 63.719 1.00 40.19 292 VAL D CA 1
ATOM 10042 C C . VAL D 1 296 ? 24.535 27.627 64.457 1.00 38.38 292 VAL D C 1
ATOM 10043 O O . VAL D 1 296 ? 25.508 27.865 65.183 1.00 36.99 292 VAL D O 1
ATOM 10047 N N . ILE D 1 297 ? 24.042 26.410 64.288 1.00 37.17 293 ILE D N 1
ATOM 10048 C CA . ILE D 1 297 ? 24.563 25.252 64.996 1.00 36.51 293 ILE D CA 1
ATOM 10049 C C . ILE D 1 297 ? 25.111 24.251 63.965 1.00 35.19 293 ILE D C 1
ATOM 10050 O O . ILE D 1 297 ? 24.418 23.929 62.997 1.00 34.25 293 ILE D O 1
ATOM 10055 N N . VAL D 1 298 ? 26.346 23.810 64.185 1.00 34.07 294 VAL D N 1
ATOM 10056 C CA . VAL D 1 298 ? 27.032 22.866 63.324 1.00 33.21 294 VAL D CA 1
ATOM 10057 C C . VAL D 1 298 ? 27.129 21.523 64.069 1.00 32.80 294 VAL D C 1
ATOM 10058 O O . VAL D 1 298 ? 27.301 21.481 65.293 1.00 32.97 294 VAL D O 1
ATOM 10062 N N . THR D 1 299 ? 27.018 20.427 63.327 1.00 31.80 295 THR D N 1
ATOM 10063 C CA . THR D 1 299 ? 27.397 19.110 63.858 1.00 31.11 295 THR D CA 1
ATOM 10064 C C . THR D 1 299 ? 27.987 18.234 62.739 1.00 30.16 295 THR D C 1
ATOM 10065 O O . THR D 1 299 ? 28.228 18.733 61.650 1.00 29.13 295 THR D O 1
ATOM 10069 N N . VAL D 1 300 ? 28.245 16.960 63.051 1.00 29.79 296 VAL D N 1
ATOM 10070 C CA . VAL D 1 300 ? 28.884 16.039 62.112 1.00 29.56 296 VAL D CA 1
ATOM 10071 C C . VAL D 1 300 ? 28.101 14.758 62.092 1.00 29.40 296 VAL D C 1
ATOM 10072 O O . VAL D 1 300 ? 27.498 14.398 63.093 1.00 29.69 296 VAL D O 1
ATOM 10076 N N . PHE D 1 301 ? 28.115 14.099 60.930 1.00 29.08 297 PHE D N 1
ATOM 10077 C CA . PHE D 1 301 ? 27.601 12.750 60.750 1.00 29.26 297 PHE D CA 1
ATOM 10078 C C . PHE D 1 301 ? 28.807 11.799 60.592 1.00 28.66 297 PHE D C 1
ATOM 10079 O O . PHE D 1 301 ? 29.420 11.747 59.503 1.00 27.77 297 PHE D O 1
ATOM 10087 N N . PRO D 1 302 ? 29.186 11.086 61.660 1.00 28.68 298 PRO D N 1
ATOM 10088 C CA . PRO D 1 302 ? 30.440 10.339 61.594 1.00 28.67 298 PRO D CA 1
ATOM 10089 C C . PRO D 1 302 ? 30.630 9.209 60.529 1.00 28.40 298 PRO D C 1
ATOM 10090 O O . PRO D 1 302 ? 31.774 8.967 60.125 1.00 28.09 298 PRO D O 1
ATOM 10094 N N . ASP D 1 303 ? 29.556 8.528 60.151 1.00 28.89 299 ASP D N 1
ATOM 10095 C CA . ASP D 1 303 ? 29.600 7.398 59.193 1.00 28.78 299 ASP D CA 1
ATOM 10096 C C . ASP D 1 303 ? 28.233 7.165 58.537 1.00 29.44 299 ASP D C 1
ATOM 10097 O O . ASP D 1 303 ? 27.227 7.805 58.940 1.00 29.40 299 ASP D O 1
ATOM 10102 N N . ASP D 1 304 ? 28.179 6.224 57.579 1.00 29.72 300 ASP D N 1
ATOM 10103 C CA . ASP D 1 304 ? 26.923 5.913 56.898 1.00 30.31 300 ASP D CA 1
ATOM 10104 C C . ASP D 1 304 ? 26.152 4.798 57.656 1.00 30.63 300 ASP D C 1
ATOM 10105 O O . ASP D 1 304 ? 26.567 4.331 58.741 1.00 30.90 300 ASP D O 1
ATOM 10110 N N . ASN D 1 305 ? 25.027 4.407 57.103 1.00 30.71 301 ASN D N 1
ATOM 10111 C CA . ASN D 1 305 ? 24.203 3.386 57.712 1.00 31.03 301 ASN D CA 1
ATOM 10112 C C . ASN D 1 305 ? 24.618 1.917 57.429 1.00 31.01 301 ASN D C 1
ATOM 10113 O O . ASN D 1 305 ? 24.122 0.972 58.085 1.00 32.07 301 ASN D O 1
ATOM 10136 N N . TYR D 1 308 ? 25.341 -0.883 59.999 1.00 33.04 304 TYR D N 1
ATOM 10137 C CA . TYR D 1 308 ? 24.330 -0.963 61.042 1.00 34.19 304 TYR D CA 1
ATOM 10138 C C . TYR D 1 308 ? 23.074 -1.764 60.640 1.00 35.66 304 TYR D C 1
ATOM 10139 O O . TYR D 1 308 ? 22.066 -1.689 61.312 1.00 36.05 304 TYR D O 1
ATOM 10148 N N . LEU D 1 309 ? 23.169 -2.525 59.553 1.00 36.35 305 LEU D N 1
ATOM 10149 C CA . LEU D 1 309 ? 22.087 -3.359 59.052 1.00 37.88 305 LEU D CA 1
ATOM 10150 C C . LEU D 1 309 ? 21.776 -4.514 60.031 1.00 39.70 305 LEU D C 1
ATOM 10151 O O . LEU D 1 309 ? 20.657 -5.007 60.077 1.00 39.45 305 LEU D O 1
ATOM 10156 N N . SER D 1 310 ? 22.774 -4.929 60.815 1.00 40.80 306 SER D N 1
ATOM 10157 C CA . SER D 1 310 ? 22.584 -5.982 61.828 1.00 42.50 306 SER D CA 1
ATOM 10158 C C . SER D 1 310 ? 22.044 -5.468 63.143 1.00 43.44 306 SER D C 1
ATOM 10159 O O . SER D 1 310 ? 21.762 -6.260 64.050 1.00 44.70 306 SER D O 1
ATOM 10162 N N . THR D 1 311 ? 21.928 -4.147 63.274 1.00 43.12 307 THR D N 1
ATOM 10163 C CA . THR D 1 311 ? 21.597 -3.513 64.532 1.00 42.90 307 THR D CA 1
ATOM 10164 C C . THR D 1 311 ? 20.158 -3.064 64.534 1.00 43.54 307 THR D C 1
ATOM 10165 O O . THR D 1 311 ? 19.442 -3.225 63.554 1.00 42.56 307 THR D O 1
ATOM 10169 N N . ASP D 1 312 ? 19.775 -2.473 65.660 1.00 44.44 308 ASP D N 1
ATOM 10170 C CA . ASP D 1 312 ? 18.448 -1.893 65.901 1.00 45.96 308 ASP D CA 1
ATOM 10171 C C . ASP D 1 312 ? 18.088 -0.681 65.040 1.00 44.97 308 ASP D C 1
ATOM 10172 O O . ASP D 1 312 ? 16.924 -0.345 64.928 1.00 44.83 308 ASP D O 1
ATOM 10177 N N . LEU D 1 313 ? 19.064 -0.043 64.393 1.00 44.96 309 LEU D N 1
ATOM 10178 C CA . LEU D 1 313 ? 18.734 0.919 63.325 1.00 44.39 309 LEU D CA 1
ATOM 10179 C C . LEU D 1 313 ? 17.775 0.358 62.264 1.00 45.14 309 LEU D C 1
ATOM 10180 O O . LEU D 1 313 ? 17.010 1.128 61.687 1.00 44.62 309 LEU D O 1
ATOM 10185 N N . MET D 1 314 ? 17.848 -0.957 61.999 1.00 46.75 310 MET D N 1
ATOM 10186 C CA . MET D 1 314 ? 17.039 -1.637 60.964 1.00 49.78 310 MET D CA 1
ATOM 10187 C C . MET D 1 314 ? 15.833 -2.394 61.556 1.00 52.41 310 MET D C 1
ATOM 10188 O O . MET D 1 314 ? 15.326 -3.323 60.942 1.00 51.91 310 MET D O 1
ATOM 10193 N N . ARG D 1 315 ? 15.395 -1.991 62.740 1.00 56.29 311 ARG D N 1
ATOM 10194 C CA . ARG D 1 315 ? 14.127 -2.447 63.345 1.00 60.11 311 ARG D CA 1
ATOM 10195 C C . ARG D 1 315 ? 13.296 -1.226 63.741 1.00 62.82 311 ARG D C 1
ATOM 10196 O O . ARG D 1 315 ? 13.832 -0.135 63.995 1.00 62.38 311 ARG D O 1
ATOM 10204 N N . GLU D 1 316 ? 11.990 -1.418 63.846 1.00 66.18 312 GLU D N 1
ATOM 10205 C CA . GLU D 1 316 ? 11.108 -0.334 64.274 1.00 68.65 312 GLU D CA 1
ATOM 10206 C C . GLU D 1 316 ? 11.386 0.030 65.744 1.00 68.58 312 GLU D C 1
ATOM 10207 O O . GLU D 1 316 ? 11.484 -0.843 66.618 1.00 67.46 312 GLU D O 1
ATOM 10213 N N . GLU D 1 317 ? 11.546 1.324 66.002 1.00 67.37 313 GLU D N 1
ATOM 10214 C CA . GLU D 1 317 ? 11.881 1.791 67.318 1.00 68.37 313 GLU D CA 1
ATOM 10215 C C . GLU D 1 317 ? 10.665 2.465 67.930 1.00 70.27 313 GLU D C 1
ATOM 10216 O O . GLU D 1 317 ? 9.981 3.245 67.243 1.00 68.51 313 GLU D O 1
ATOM 10231 N N . VAL D 1 319 ? 8.812 4.996 69.389 1.00 77.59 315 VAL D N 1
ATOM 10232 C CA . VAL D 1 319 ? 8.769 6.460 69.351 1.00 77.62 315 VAL D CA 1
ATOM 10233 C C . VAL D 1 319 ? 8.098 6.947 70.632 1.00 77.87 315 VAL D C 1
ATOM 10234 O O . VAL D 1 319 ? 6.889 7.081 70.656 1.00 81.59 315 VAL D O 1
ATOM 10247 N N . GLU D 1 321 ? 6.972 9.432 73.804 1.00 74.57 317 GLU D N 1
ATOM 10248 C CA . GLU D 1 321 ? 6.703 10.839 74.148 1.00 73.14 317 GLU D CA 1
ATOM 10249 C C . GLU D 1 321 ? 7.999 11.330 74.827 1.00 70.31 317 GLU D C 1
ATOM 10250 O O . GLU D 1 321 ? 8.737 10.527 75.403 1.00 71.73 317 GLU D O 1
ATOM 10256 N N . ASP D 1 322 ? 8.316 12.612 74.702 1.00 66.72 318 ASP D N 1
ATOM 10257 C CA . ASP D 1 322 ? 9.579 13.187 75.216 1.00 66.19 318 ASP D CA 1
ATOM 10258 C C . ASP D 1 322 ? 10.840 13.020 74.285 1.00 62.16 318 ASP D C 1
ATOM 10259 O O . ASP D 1 322 ? 11.824 13.695 74.484 1.00 60.90 318 ASP D O 1
ATOM 10264 N N . PHE D 1 323 ? 10.806 12.142 73.290 1.00 60.79 319 PHE D N 1
ATOM 10265 C CA . PHE D 1 323 ? 11.831 12.134 72.193 1.00 58.53 319 PHE D CA 1
ATOM 10266 C C . PHE D 1 323 ? 11.684 13.406 71.390 1.00 57.03 319 PHE D C 1
ATOM 10267 O O . PHE D 1 323 ? 10.588 13.742 71.001 1.00 57.27 319 PHE D O 1
ATOM 10275 N N . LEU D 1 324 ? 12.753 14.107 71.077 1.00 55.77 320 LEU D N 1
ATOM 10276 C CA . LEU D 1 324 ? 12.588 15.276 70.187 1.00 56.00 320 LEU D CA 1
ATOM 10277 C C . LEU D 1 324 ? 12.205 14.858 68.746 1.00 54.35 320 LEU D C 1
ATOM 10278 O O . LEU D 1 324 ? 11.523 15.615 68.040 1.00 53.12 320 LEU D O 1
ATOM 10283 N N . SER D 1 325 ? 12.624 13.657 68.332 1.00 54.48 321 SER D N 1
ATOM 10284 C CA . SER D 1 325 ? 12.374 13.151 66.951 1.00 54.49 321 SER D CA 1
ATOM 10285 C C . SER D 1 325 ? 10.883 13.012 66.570 1.00 56.51 321 SER D C 1
ATOM 10286 O O . SER D 1 325 ? 10.509 13.332 65.450 1.00 55.52 321 SER D O 1
ATOM 10298 N N . ASP D 1 327 ? 8.816 15.078 67.242 1.00 59.41 323 ASP D N 1
ATOM 10299 C CA . ASP D 1 327 ? 8.424 16.417 66.790 1.00 59.72 323 ASP D CA 1
ATOM 10300 C C . ASP D 1 327 ? 9.219 17.025 65.626 1.00 59.11 323 ASP D C 1
ATOM 10301 O O . ASP D 1 327 ? 9.042 18.218 65.309 1.00 59.57 323 ASP D O 1
ATOM 10306 N N . ILE D 1 328 ? 10.067 16.220 64.969 1.00 57.22 324 ILE D N 1
ATOM 10307 C CA . ILE D 1 328 ? 10.869 16.702 63.856 1.00 55.07 324 ILE D CA 1
ATOM 10308 C C . ILE D 1 328 ? 10.253 16.237 62.527 1.00 53.68 324 ILE D C 1
ATOM 10309 O O . ILE D 1 328 ? 9.894 15.050 62.400 1.00 51.76 324 ILE D O 1
ATOM 10314 N N . THR D 1 329 ? 10.107 17.180 61.573 1.00 53.27 325 THR D N 1
ATOM 10315 C CA . THR D 1 329 ? 9.845 16.867 60.157 1.00 54.51 325 THR D CA 1
ATOM 10316 C C . THR D 1 329 ? 10.913 17.480 59.213 1.00 53.48 325 THR D C 1
ATOM 10317 O O . THR D 1 329 ? 11.060 18.710 59.136 1.00 52.45 325 THR D O 1
ATOM 10321 N N . LEU D 1 330 ? 11.644 16.630 58.482 1.00 52.16 326 LEU D N 1
ATOM 10322 C CA . LEU D 1 330 ? 12.677 17.110 57.571 1.00 50.71 326 LEU D CA 1
ATOM 10323 C C . LEU D 1 330 ? 12.064 17.707 56.337 1.00 49.66 326 LEU D C 1
ATOM 10324 O O . LEU D 1 330 ? 11.136 17.173 55.805 1.00 48.00 326 LEU D O 1
ATOM 10338 N N . GLU D 1 332 ? 14.245 19.726 53.682 1.00 48.33 328 GLU D N 1
ATOM 10339 C CA . GLU D 1 332 ? 15.143 19.775 52.523 1.00 47.87 328 GLU D CA 1
ATOM 10340 C C . GLU D 1 332 ? 16.605 19.980 52.866 1.00 45.21 328 GLU D C 1
ATOM 10341 O O . GLU D 1 332 ? 16.967 20.403 53.978 1.00 43.96 328 GLU D O 1
ATOM 10347 N N . ILE D 1 333 ? 17.394 19.713 51.835 1.00 42.83 329 ILE D N 1
ATOM 10348 C CA . ILE D 1 333 ? 18.763 20.091 51.724 1.00 41.57 329 ILE D CA 1
ATOM 10349 C C . ILE D 1 333 ? 18.810 21.420 50.929 1.00 40.85 329 ILE D C 1
ATOM 10350 O O . ILE D 1 333 ? 18.616 21.447 49.726 1.00 40.75 329 ILE D O 1
ATOM 10364 N N . ASN D 1 335 ? 21.420 23.685 50.936 1.00 37.12 331 ASN D N 1
ATOM 10365 C CA . ASN D 1 335 ? 22.712 24.014 50.391 1.00 36.30 331 ASN D CA 1
ATOM 10366 C C . ASN D 1 335 ? 23.685 22.873 50.700 1.00 34.48 331 ASN D C 1
ATOM 10367 O O . ASN D 1 335 ? 23.533 22.160 51.705 1.00 33.32 331 ASN D O 1
ATOM 10372 N N . VAL D 1 336 ? 24.661 22.722 49.814 1.00 33.94 332 VAL D N 1
ATOM 10373 C CA . VAL D 1 336 ? 25.801 21.812 49.996 1.00 32.68 332 VAL D CA 1
ATOM 10374 C C . VAL D 1 336 ? 27.038 22.560 49.602 1.00 33.27 332 VAL D C 1
ATOM 10375 O O . VAL D 1 336 ? 27.094 23.094 48.482 1.00 33.92 332 VAL D O 1
ATOM 10379 N N . LEU D 1 337 ? 28.038 22.596 50.492 1.00 33.49 333 LEU D N 1
ATOM 10380 C CA . LEU D 1 337 ? 29.321 23.270 50.198 1.00 34.47 333 LEU D CA 1
ATOM 10381 C C . LEU D 1 337 ? 30.381 22.229 50.152 1.00 34.28 333 LEU D C 1
ATOM 10382 O O . LEU D 1 337 ? 30.347 21.294 50.945 1.00 33.20 333 LEU D O 1
ATOM 10387 N N . ARG D 1 338 ? 31.378 22.431 49.305 1.00 35.53 334 ARG D N 1
ATOM 10388 C CA . ARG D 1 338 ? 32.526 21.529 49.283 1.00 36.46 334 ARG D CA 1
ATOM 10389 C C . ARG D 1 338 ? 33.741 22.089 48.615 1.00 37.67 334 ARG D C 1
ATOM 10390 O O . ARG D 1 338 ? 33.660 22.564 47.495 1.00 39.17 334 ARG D O 1
ATOM 10398 N N . VAL D 1 339 ? 34.884 21.996 49.280 1.00 39.58 335 VAL D N 1
ATOM 10399 C CA . VAL D 1 339 ? 36.075 22.678 48.796 1.00 41.84 335 VAL D CA 1
ATOM 10400 C C . VAL D 1 339 ? 37.215 21.729 48.436 1.00 41.22 335 VAL D C 1
ATOM 10401 O O . VAL D 1 339 ? 37.397 20.733 49.103 1.00 43.19 335 VAL D O 1
#